Protein AF-F0ZXX5-F1 (afdb_monomer)

Sequence (1077 aa):
MNHLYKKIFGFDILNRCGINGIDSSNSADVFKAFIKYLDENYPIGGMEDIPKTSLFPEMSKQGIYTSSMKPIENGKWMYELTPSRTSVRFGWAICSTLDNSLGTLLPKDYKVIDSSSKKFSIPRPDGMIFGCSINVDENSVVFYSNGHEIHRNDLHKKNADGHYSNKLINDGGKTTTDGGKIFYIPYIAIETSLAQPNFGGRPFSFKINDFKPIISENLQKSKRTSYLISVFFSVIQSKLVLESTYNEILLWLTPIIFSNLTLYTIQSLLMKTLYRNIGLVDDFIEALKSNLVPVLFIQIMKQIFSILTLDCRPIPNHSTKPLKIFLKLLQNEITLQFFISEENNILILNYVFARETVVATEDNVYSRENRKPIEFDRNRERYEIQKKIFNYCLKSNLSDLVKIWLAKIIKVDLSHEIEKAKGNSVERFTFPFLFNLFNLLSEYLEPSLIDSRQVDRLPLELLYREKFDQPNRQRLGGVLSHLLKNKEAIESFEIESIKHKEDVDNILDPDFIVLFEHLINIFDLSICRQISKLDSLPLQLIETFLTYLEPDVYQGLCTIERLKIRSIKKELNEELISTDYVWLVFSFMVRYINRIILNPNYEYIYFIYDYYLNNCITIFNYFAENNLSLLLSASNLKTTATFLTILFKLNNHVVDRTTSNLISTTIIELLYIKNILVMMHNLPSFPTMIKNLLLKLDEPDIVIFTLLFDSSLPPFLNEIEKIFQENGIFLLKLLKCLYSQIPQSKKNSIASSQINLLSYLSKNMSHLILEDETFLFITGQFYLYIFEKINMGNDIEKEFYTNIFYQLLPSIYFFSIYKPQNSNLSFSKSIDYNNKIDNLIKLLENIDENNQNFIINLQLQQKQKQQQQQQQQQQQQQQQQQQQRHGQSNPDQNQDQQRYPHQDSDDPGSFSFDYSDVFGLNIRLDKSYKNINYRNIIIRIDHEKKQKLIEFFKALPNENSDQNNDNLCSICYAYEKDTEFLPCKHRSCHHCITLHLLSNATCFFCRVKIDQFNLIVNNNDNNDEDENNEDKEEGDNNNNNNNNNDEDENNEENSYQKTIHQQLSKQLNINKNNPIN

Foldseek 3Di:
DQVLVCVLQVHRQCVVLVPDPDDPVDPVVSLVSVLVVCCVVPNQDPLDDQPPDFLFPPDPLVFAPAWQFQWAQAFKAKKKKFWQAFKKKKEKWKKWDPDPDRDRHHDPDIDGPGTPIDTDGPQASLRWMKMWMAHNVQLAIWIDTLQHTDDPVNDDDDDPPPDDDRPSVCPPPPPPPSNTRMTMDIGIRDNPTTMDMGQPLADDSDDDPRHDRSDDDPPVLLVVLLSLLSSVVSLLVCCVVCVVCSLVSLLSSVVSSLSSDTLHSCQVHVVVVCLVCVVSLQVVLVSNVSRDDPVSSLSSLSSLLSSLLSLLRADVPHDLSSLSSVLVLCVDPVSVVSCVVDLCSLSSLLRLLDHDQPADDPVCPVVVVVDDVVRVVRSVVSLVSSLSSLLSCCVDPNVVVVLVSLVVLLLLLVCCVVCVVVVHDRHHHDLRSLLSVLVSLLVSCVVLLVPLVNLVQQDLVVLPDPVPPRPPWAFLQGDVVVVVVPVVLVVVSVVVVVVVVVVPPDHPDPSSNSSLVSSLSSLCSNPLVLLVVLVPPPLVVLVVVLVPPDPVVSVVVNVVVVSVSVSSVCCCVVSVPVVVSLLSNLLSLLSNLLCQCPDPSNSSNRSHTLSSLSSNLSSVVVCVVPPVVVCPPPVNVVSNLSNLLSLLSCQVVGPDPVSNVSSLVSLLVQLVVVVSLVSLLPRPCNLVSLVSCLVDPDDSSLSSVLSNVVVVDPVVVVSVVVVCVVPVVSVVSSLLRLLVPLLVCPPPPSNLSSLVVLLVCLQPVLQSQFLDPSSLLSVLVSVLVLVVQLVPPDPVSVVSSLLSVLSNLSSLLSQLPDDHPPDPDHSLNSNPDADCLVVVLVSLVVVVVVLVVVVVVVVVVVVVVVVVVVVVVVVVVVVVVVVVVVPPPDDDDDDDDDDDDDDDDDDDDDDDDDPPPDDPDPDDDDPPPDDDDSSVSSVPCPPVSSVSSSVSSVPRDNDPPVPPQVQAFPPPSPDGQQKAFPPVRDTGDPVVVVVVCVPDQADPPPRHGGPDMDGHDDPPDDDDDDDDDDDDDDDDYYYDDDDDDDDDDPPPPVVVVVVVVVVVVVVVVVVPDDDDD

pLDDT: mean 76.91, std 18.27, range [26.05, 97.5]

InterPro domains:
  IPR001841 Zinc finger, RING-type [PS50089] (969-1007)
  IPR013083 Zinc finger, RING/FYVE/PHD-type [G3DSA:3.30.40.10] (960-1015)
  IPR043136 B30.2/SPRY domain superfamily [G3DSA:2.60.120.920] (58-232)
  IPR045129 E3 ubiquitin-protein ligase RNF123/RKP/RSPRY1 [PTHR13363] (40-1024)

Radius of gyration: 44.62 Å; Cα contacts (8 Å, |Δi|>4): 1064; chains: 1; bounding box: 97×108×177 Å

Structure (mmCIF, N/CA/C/O backbone):
data_AF-F0ZXX5-F1
#
_entry.id   AF-F0ZXX5-F1
#
loop_
_atom_site.group_PDB
_atom_site.id
_atom_site.type_symbol
_atom_site.label_atom_id
_atom_site.label_alt_id
_atom_site.label_comp_id
_atom_site.label_asym_id
_atom_site.label_entity_id
_atom_site.label_seq_id
_atom_site.pdbx_PDB_ins_code
_atom_site.Cartn_x
_atom_site.Cartn_y
_atom_site.Cartn_z
_atom_site.occupancy
_atom_site.B_iso_or_equiv
_atom_site.auth_seq_id
_atom_site.auth_comp_id
_atom_site.auth_asym_id
_atom_site.auth_atom_id
_atom_site.pdbx_PDB_model_num
ATOM 1 N N . MET A 1 1 ? -5.832 7.744 59.821 1.00 65.62 1 MET A N 1
ATOM 2 C CA . MET A 1 1 ? -6.908 6.958 59.177 1.00 65.62 1 MET A CA 1
ATOM 3 C C . MET A 1 1 ? -8.132 7.783 58.791 1.00 65.62 1 MET A C 1
ATOM 5 O O . MET A 1 1 ? -8.407 7.848 57.602 1.00 65.62 1 MET A O 1
ATOM 9 N N . ASN A 1 2 ? -8.823 8.490 59.699 1.00 68.56 2 ASN A N 1
ATOM 10 C CA . ASN A 1 2 ? -10.045 9.230 59.315 1.00 68.56 2 ASN A CA 1
ATOM 11 C C . ASN A 1 2 ? -9.833 10.271 58.185 1.00 68.56 2 ASN A C 1
ATOM 13 O O . ASN A 1 2 ? -10.634 10.361 57.264 1.00 68.56 2 ASN A O 1
ATOM 17 N N . HIS A 1 3 ? -8.705 10.996 58.165 1.00 75.62 3 HIS A N 1
ATOM 18 C CA . HIS A 1 3 ? -8.377 11.904 57.050 1.00 75.62 3 HIS A CA 1
ATOM 19 C C . HIS A 1 3 ? -8.167 11.167 55.710 1.00 75.62 3 HIS A C 1
ATOM 21 O O . HIS A 1 3 ? -8.554 11.670 54.657 1.00 75.62 3 HIS A O 1
ATOM 27 N N . LEU A 1 4 ? -7.570 9.969 55.737 1.00 75.38 4 LEU A N 1
ATOM 28 C CA . LEU A 1 4 ? -7.404 9.125 54.550 1.00 75.38 4 LEU A CA 1
ATOM 29 C C . LEU A 1 4 ? -8.771 8.661 54.039 1.00 75.38 4 LEU A C 1
ATOM 31 O O . LEU A 1 4 ? -9.053 8.793 52.855 1.00 75.38 4 LEU A O 1
ATOM 35 N N . TYR A 1 5 ? -9.651 8.218 54.935 1.00 75.94 5 TYR A N 1
ATOM 36 C CA . TYR A 1 5 ? -11.015 7.836 54.583 1.00 75.94 5 TYR A CA 1
ATOM 37 C C . TYR A 1 5 ? -11.843 9.006 54.062 1.00 75.94 5 TYR A C 1
ATOM 39 O O . TYR A 1 5 ? -12.484 8.889 53.023 1.00 75.94 5 TYR A O 1
ATOM 47 N N . LYS A 1 6 ? -11.738 10.181 54.681 1.00 80.38 6 LYS A N 1
ATOM 48 C CA . LYS A 1 6 ? -12.358 11.401 54.163 1.00 80.38 6 LYS A CA 1
ATOM 49 C C . LYS A 1 6 ? -11.865 11.743 52.754 1.00 80.38 6 LYS A C 1
ATOM 51 O O . LYS A 1 6 ? -12.658 12.189 51.929 1.00 80.38 6 LYS A O 1
ATOM 56 N N . LYS A 1 7 ? -10.583 11.495 52.462 1.00 81.00 7 LYS A N 1
ATOM 57 C CA . LYS A 1 7 ? -10.000 11.672 51.124 1.00 81.00 7 LYS A CA 1
ATOM 58 C C . LYS A 1 7 ? -10.500 10.622 50.122 1.00 81.00 7 LYS A C 1
ATOM 60 O O . LYS A 1 7 ? -10.813 10.997 49.001 1.00 81.00 7 LYS A O 1
ATOM 65 N N . ILE A 1 8 ? -10.600 9.349 50.516 1.00 77.50 8 ILE A N 1
ATOM 66 C CA . ILE A 1 8 ? -11.046 8.243 49.645 1.00 77.50 8 ILE A CA 1
ATOM 67 C C . ILE A 1 8 ? -12.543 8.341 49.329 1.00 77.50 8 ILE A C 1
ATOM 69 O O . ILE A 1 8 ? -12.952 8.164 48.185 1.00 77.50 8 ILE A O 1
ATOM 73 N N . PHE A 1 9 ? -13.367 8.623 50.337 1.00 77.25 9 PHE A N 1
ATOM 74 C CA . PHE A 1 9 ? -14.824 8.528 50.236 1.00 77.25 9 PHE A CA 1
ATOM 75 C C . PHE A 1 9 ? -15.514 9.882 50.032 1.00 77.25 9 PHE A C 1
ATOM 77 O O . PHE A 1 9 ? -16.710 9.925 49.736 1.00 77.25 9 PHE A O 1
ATOM 84 N N . GLY A 1 10 ? -14.769 10.987 50.156 1.00 77.94 10 GLY A N 1
ATOM 85 C CA . GLY A 1 10 ? -15.243 12.353 49.916 1.00 77.94 10 GLY A CA 1
ATOM 86 C C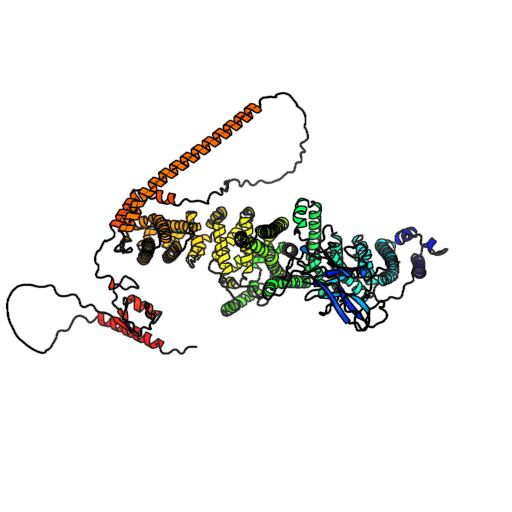 . GLY A 1 10 ? -16.079 12.954 51.051 1.00 77.94 10 GLY A C 1
ATOM 87 O O . GLY A 1 10 ? -16.589 14.064 50.911 1.00 77.94 10 GLY A O 1
ATOM 88 N N . PHE A 1 11 ? -16.243 12.250 52.172 1.00 77.75 11 PHE A N 1
ATOM 89 C CA . PHE A 1 11 ? -16.959 12.730 53.353 1.00 77.75 11 PHE A CA 1
ATOM 90 C C . PHE A 1 11 ? -16.482 12.030 54.628 1.00 77.75 11 PHE A C 1
ATOM 92 O O . PHE A 1 11 ? -15.795 11.014 54.581 1.00 77.75 11 PHE A O 1
ATOM 99 N N . ASP A 1 12 ? -16.839 12.599 55.777 1.00 79.62 12 ASP A N 1
ATOM 100 C CA . ASP A 1 12 ? -16.513 12.041 57.088 1.00 79.62 12 ASP A CA 1
ATOM 101 C C . ASP A 1 12 ? -17.433 10.849 57.400 1.00 79.62 12 ASP A C 1
ATOM 103 O O . ASP A 1 12 ? -18.607 11.021 57.740 1.00 79.62 12 ASP A O 1
ATOM 107 N N . ILE A 1 13 ? -16.911 9.636 57.195 1.00 73.19 13 ILE A N 1
ATOM 108 C CA . ILE A 1 13 ? -17.663 8.379 57.326 1.00 73.19 13 ILE A CA 1
ATOM 109 C C . ILE A 1 13 ? -18.163 8.173 58.747 1.00 73.19 13 ILE A C 1
ATOM 111 O O . ILE A 1 13 ? -19.317 7.785 58.919 1.00 73.19 13 ILE A O 1
ATOM 115 N N . LEU A 1 14 ? -17.319 8.450 59.746 1.00 74.31 14 LEU A N 1
ATOM 116 C CA . LEU A 1 14 ? -17.651 8.224 61.153 1.00 74.31 14 LEU A CA 1
ATOM 117 C C . LEU A 1 14 ? -18.880 9.049 61.550 1.00 74.31 14 LEU A C 1
ATOM 119 O O . LEU A 1 14 ? -19.822 8.520 62.137 1.00 74.31 14 LEU A O 1
ATOM 123 N N . ASN A 1 15 ? -18.913 10.310 61.111 1.00 78.38 15 ASN A N 1
ATOM 124 C CA . ASN A 1 15 ? -20.032 11.213 61.351 1.00 78.38 15 ASN A CA 1
ATOM 125 C C . ASN A 1 15 ? -21.299 10.830 60.564 1.00 78.38 15 ASN A C 1
ATOM 127 O O . ASN A 1 15 ? -22.395 10.882 61.115 1.00 78.38 15 ASN A O 1
ATOM 131 N N . ARG A 1 16 ? -21.189 10.433 59.286 1.00 74.62 16 ARG A N 1
ATOM 132 C CA . ARG A 1 16 ? -22.374 10.104 58.462 1.00 74.62 16 ARG A CA 1
ATOM 133 C C . ARG A 1 16 ? -23.012 8.759 58.776 1.00 74.62 16 ARG A C 1
ATOM 135 O O . ARG A 1 16 ? -24.220 8.627 58.624 1.00 74.62 16 ARG A O 1
ATOM 142 N N . CYS A 1 17 ? -22.220 7.777 59.184 1.00 70.88 17 CYS A N 1
ATOM 143 C CA . CYS A 1 17 ? -22.730 6.447 59.500 1.00 70.88 17 CYS A CA 1
ATOM 144 C C . CYS A 1 17 ? -23.259 6.357 60.946 1.00 70.88 17 CYS A C 1
ATOM 146 O O . CYS A 1 17 ? -23.672 5.283 61.370 1.00 70.88 17 CYS A O 1
ATOM 148 N N . GLY A 1 18 ? -23.233 7.461 61.711 1.00 70.38 18 GLY A N 1
ATOM 149 C CA . GLY A 1 18 ? -23.715 7.505 63.096 1.00 70.38 18 GLY A CA 1
ATOM 150 C C . GLY A 1 18 ? -22.901 6.628 64.050 1.00 70.38 18 GLY A C 1
ATOM 151 O O . GLY A 1 18 ? -23.427 6.133 65.045 1.00 70.38 18 GLY A O 1
ATOM 152 N N . ILE A 1 19 ? -21.627 6.393 63.731 1.00 68.25 19 ILE A N 1
ATOM 153 C CA . ILE A 1 19 ? -20.797 5.416 64.426 1.00 68.25 19 ILE A CA 1
ATOM 154 C C . ILE A 1 19 ? -20.123 6.089 65.623 1.00 68.25 19 ILE A C 1
ATOM 156 O O . ILE A 1 19 ? -18.959 6.488 65.570 1.00 68.25 19 ILE A O 1
ATOM 160 N N . ASN A 1 20 ? -20.848 6.190 66.730 1.00 65.38 20 ASN A N 1
ATOM 161 C CA . ASN A 1 20 ? -20.254 6.542 68.014 1.00 65.38 20 ASN A CA 1
ATOM 162 C C . ASN A 1 20 ? -19.755 5.249 68.682 1.00 65.38 20 ASN A C 1
ATOM 164 O O . ASN A 1 20 ? -20.562 4.478 69.193 1.00 65.38 20 ASN A O 1
ATOM 168 N N . GLY A 1 21 ? -18.439 4.993 68.654 1.00 65.62 21 GLY A N 1
ATOM 169 C CA . GLY A 1 21 ? -17.813 3.915 69.442 1.00 65.62 21 GLY A CA 1
ATOM 170 C C . GLY A 1 21 ? -17.023 2.839 68.686 1.00 65.62 21 GLY A C 1
ATOM 171 O O . GLY A 1 21 ? -16.495 1.943 69.336 1.00 65.62 21 GLY A O 1
ATOM 172 N N . ILE A 1 22 ? -16.893 2.906 67.355 1.00 65.94 22 ILE A N 1
ATOM 173 C CA . ILE A 1 22 ? -15.920 2.057 66.641 1.00 65.94 22 ILE A CA 1
ATOM 174 C C . ILE A 1 22 ? -14.531 2.666 66.806 1.00 65.94 22 ILE A C 1
ATOM 176 O O . ILE A 1 22 ? -14.348 3.869 66.598 1.00 65.94 22 ILE A O 1
ATOM 180 N N . ASP A 1 23 ? -13.554 1.832 67.161 1.00 68.62 23 ASP A N 1
ATOM 181 C CA . ASP A 1 23 ? -12.162 2.251 67.198 1.00 68.62 23 ASP A CA 1
ATOM 182 C C . ASP A 1 23 ? -11.721 2.658 65.787 1.00 68.62 23 ASP A C 1
ATOM 184 O O . ASP A 1 23 ? -11.543 1.833 64.893 1.00 68.62 23 ASP A O 1
ATOM 188 N N . SER A 1 24 ? -11.551 3.965 65.584 1.00 66.19 24 SER A N 1
ATOM 189 C CA . SER A 1 24 ? -11.093 4.542 64.317 1.00 66.19 24 SER A CA 1
ATOM 190 C C . SER A 1 24 ? -9.694 4.063 63.891 1.00 66.19 24 SER A C 1
ATOM 192 O O . SER A 1 24 ? -9.272 4.350 62.764 1.00 66.19 24 SER A O 1
ATOM 194 N N . SER A 1 25 ? -8.979 3.358 64.779 1.00 67.56 25 SER A N 1
ATOM 195 C CA . SER A 1 25 ? -7.727 2.665 64.485 1.00 67.56 25 SER A CA 1
ATOM 196 C C . SER A 1 25 ? -7.940 1.355 63.707 1.00 67.56 25 SER A C 1
ATOM 198 O O . SER A 1 25 ? -7.079 0.998 62.901 1.00 67.56 25 SER A O 1
ATOM 200 N N . ASN A 1 26 ? -9.098 0.691 63.853 1.00 74.00 26 ASN A N 1
ATOM 201 C CA . ASN A 1 26 ? -9.420 -0.545 63.143 1.00 74.00 26 ASN A CA 1
ATOM 202 C C . ASN A 1 26 ? -10.071 -0.248 61.784 1.00 74.00 26 ASN A C 1
ATOM 204 O O . ASN A 1 26 ? -11.279 -0.025 61.657 1.00 74.00 26 ASN A O 1
ATOM 208 N N . SER A 1 27 ? -9.249 -0.255 60.737 1.00 67.62 27 SER A N 1
ATOM 209 C CA . SER A 1 27 ? -9.663 0.021 59.363 1.00 67.62 27 SER A CA 1
ATOM 210 C C . SER A 1 27 ? -10.790 -0.887 58.866 1.00 67.62 27 SER A C 1
ATOM 212 O O . SER A 1 27 ? -11.668 -0.400 58.150 1.00 67.62 27 SER A O 1
ATOM 214 N N . ALA A 1 28 ? -10.801 -2.158 59.275 1.00 68.81 28 ALA A N 1
ATOM 215 C CA . ALA A 1 28 ? -11.794 -3.138 58.850 1.00 68.81 28 ALA A CA 1
ATOM 216 C C . ALA A 1 28 ? -13.198 -2.819 59.388 1.00 68.81 28 ALA A C 1
ATOM 218 O O . ALA A 1 28 ? -14.182 -2.941 58.659 1.00 68.81 28 ALA A O 1
ATOM 219 N N . ASP A 1 29 ? -13.310 -2.355 60.635 1.00 73.69 29 ASP A N 1
ATOM 220 C CA . ASP A 1 29 ? -14.607 -2.050 61.252 1.00 73.69 29 ASP A CA 1
ATOM 221 C C . ASP A 1 29 ? -15.222 -0.767 60.681 1.00 73.69 29 ASP A C 1
ATOM 223 O O . ASP A 1 29 ? -16.419 -0.727 60.383 1.00 73.69 29 ASP A O 1
ATOM 227 N N . VAL A 1 30 ? -14.396 0.257 60.432 1.00 73.44 30 VAL A N 1
ATOM 228 C CA . VAL A 1 30 ? -14.829 1.480 59.730 1.00 73.44 30 VAL A CA 1
ATOM 229 C C . VAL A 1 30 ? -15.333 1.141 58.326 1.00 73.44 30 VAL A C 1
ATOM 231 O O . VAL A 1 30 ? -16.348 1.680 57.880 1.00 73.44 30 VAL A O 1
ATOM 234 N N . PHE A 1 31 ? -14.660 0.216 57.639 1.00 72.50 31 PHE A N 1
ATOM 235 C CA . PHE A 1 31 ? -15.066 -0.218 56.310 1.00 72.50 31 PHE A CA 1
ATOM 236 C C . PHE A 1 31 ? -16.354 -1.052 56.325 1.00 72.50 31 PHE A C 1
ATOM 238 O O . PHE A 1 31 ? -17.260 -0.766 55.548 1.00 72.50 31 PHE A O 1
ATOM 245 N N . LYS A 1 32 ? -16.506 -2.012 57.246 1.00 74.25 32 LYS A N 1
ATOM 246 C CA . LYS A 1 32 ? -17.759 -2.777 57.421 1.00 74.25 32 LYS A CA 1
ATOM 247 C C . LYS A 1 32 ? -18.957 -1.872 57.701 1.00 74.25 32 LYS A C 1
ATOM 249 O O . LYS A 1 32 ? -20.050 -2.111 57.194 1.00 74.25 32 LYS A O 1
ATOM 254 N N . ALA A 1 33 ? -18.765 -0.819 58.488 1.00 76.50 33 ALA A N 1
ATOM 255 C CA . ALA A 1 33 ? -19.830 0.132 58.764 1.00 76.50 33 ALA A CA 1
ATOM 256 C C . ALA A 1 33 ? -20.160 1.012 57.543 1.00 76.50 33 ALA A C 1
ATOM 258 O O . ALA A 1 33 ? -21.328 1.300 57.290 1.00 76.50 33 ALA A O 1
ATOM 259 N N . PHE A 1 34 ? -19.158 1.366 56.733 1.00 75.88 34 PHE A N 1
ATOM 260 C CA . PHE A 1 34 ? -19.371 2.022 55.442 1.00 75.88 34 PHE A CA 1
ATOM 261 C C . PHE A 1 34 ? -20.104 1.121 54.433 1.00 75.88 34 PHE A C 1
ATOM 263 O O . PHE A 1 34 ? -21.006 1.589 53.744 1.00 75.88 34 PHE A O 1
ATOM 270 N N . ILE A 1 35 ? -19.765 -0.169 54.377 1.00 70.88 35 ILE A N 1
ATOM 271 C CA . ILE A 1 35 ? -20.471 -1.189 53.587 1.00 70.88 35 ILE A CA 1
ATOM 272 C C . ILE A 1 35 ? -21.938 -1.227 53.961 1.00 70.88 35 ILE A C 1
ATOM 274 O O . ILE A 1 35 ? -22.795 -1.089 53.095 1.00 70.88 35 ILE A O 1
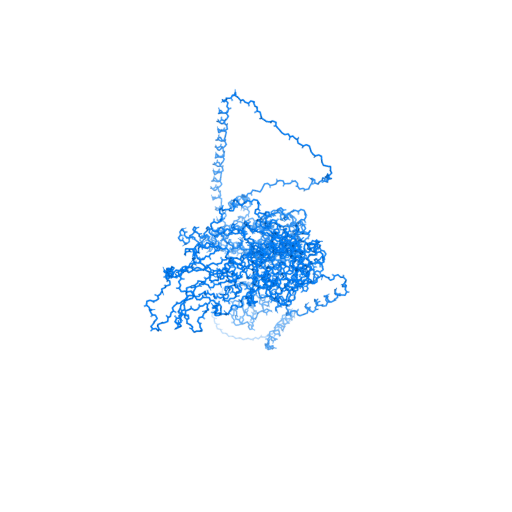ATOM 278 N N . LYS A 1 36 ? -22.219 -1.329 55.260 1.00 77.06 36 LYS A N 1
ATOM 279 C CA . LYS A 1 36 ? -23.582 -1.328 55.776 1.00 77.06 36 LYS A CA 1
ATOM 280 C C . LYS A 1 36 ? -24.326 -0.049 55.384 1.00 77.06 36 LYS A C 1
ATOM 282 O O . LYS A 1 36 ? -25.446 -0.123 54.898 1.00 77.06 36 LYS A O 1
ATOM 287 N N . TYR A 1 37 ? -23.677 1.111 55.506 1.00 78.38 37 TYR A N 1
ATOM 288 C CA . TYR A 1 37 ? -24.236 2.385 55.052 1.00 78.38 37 TYR A CA 1
ATOM 289 C C . TYR A 1 37 ? -24.542 2.381 53.548 1.00 78.38 37 TYR A C 1
ATOM 291 O O . TYR A 1 37 ? -25.596 2.870 53.137 1.00 78.38 37 TYR A O 1
ATOM 299 N N . LEU A 1 38 ? -23.644 1.844 52.717 1.00 71.06 38 LEU A N 1
ATOM 300 C CA . LEU A 1 38 ? -23.875 1.741 51.281 1.00 71.06 38 LEU A CA 1
ATOM 301 C C . LEU A 1 38 ? -25.006 0.769 50.951 1.00 71.06 38 LEU A C 1
ATOM 303 O O . LEU A 1 38 ? -25.827 1.115 50.114 1.00 71.06 38 LEU A O 1
ATOM 307 N N . ASP A 1 39 ? -25.100 -0.381 51.613 1.00 69.88 39 ASP A N 1
ATOM 308 C CA . ASP A 1 39 ? -26.197 -1.331 51.408 1.00 69.88 39 ASP A CA 1
ATOM 309 C C . ASP A 1 39 ? -27.550 -0.752 51.850 1.00 69.88 39 ASP A C 1
ATOM 311 O O . ASP A 1 39 ? -28.556 -0.948 51.172 1.00 69.88 39 ASP A O 1
ATOM 315 N N . GLU A 1 40 ? -27.589 0.019 52.939 1.00 76.56 40 GLU A N 1
ATOM 316 C CA . GLU A 1 40 ? -28.816 0.650 53.445 1.00 76.56 40 GLU A CA 1
ATOM 317 C C . GLU A 1 40 ? -29.286 1.819 52.568 1.00 76.56 40 GLU A C 1
ATOM 319 O O . GLU A 1 40 ? -30.473 1.948 52.273 1.00 76.56 40 GLU A O 1
ATOM 324 N N . ASN A 1 41 ? -28.362 2.681 52.137 1.00 70.06 41 ASN A N 1
ATOM 325 C CA . ASN A 1 41 ? -28.699 3.883 51.365 1.00 70.06 41 ASN A CA 1
ATOM 326 C C . ASN A 1 41 ? -28.719 3.628 49.853 1.00 70.06 41 ASN A C 1
ATOM 328 O O . ASN A 1 41 ? -29.301 4.400 49.089 1.00 70.06 41 ASN A O 1
ATOM 332 N N . TYR A 1 42 ? -28.070 2.553 49.414 1.00 63.09 42 TYR A N 1
ATOM 333 C CA . TYR A 1 42 ? -27.928 2.157 48.021 1.00 63.09 42 TYR A CA 1
ATOM 334 C C . TYR A 1 42 ? -28.017 0.624 47.910 1.00 63.09 42 TYR A C 1
ATOM 336 O O . TYR A 1 42 ? -27.032 -0.014 47.527 1.00 63.09 42 TYR A O 1
ATOM 344 N N . PRO A 1 43 ? -29.183 0.009 48.178 1.00 61.78 43 PRO A N 1
ATOM 345 C CA . PRO A 1 43 ? -29.327 -1.443 48.150 1.00 61.78 43 PRO A CA 1
ATOM 346 C C . PRO A 1 43 ? -28.811 -2.028 46.835 1.00 61.78 43 PRO A C 1
ATOM 348 O O . PRO A 1 43 ? -29.010 -1.464 45.747 1.00 61.78 43 PRO A O 1
ATOM 351 N N . ILE A 1 44 ? -28.064 -3.127 46.938 1.00 57.44 44 ILE A N 1
ATOM 352 C CA . ILE A 1 44 ? -27.626 -3.915 45.789 1.00 57.44 44 ILE A CA 1
ATOM 353 C C . ILE A 1 44 ? -28.897 -4.555 45.225 1.00 57.44 44 ILE A C 1
ATOM 355 O O . ILE A 1 44 ? -29.395 -5.541 45.762 1.00 57.44 44 ILE A O 1
ATOM 359 N N . GLY A 1 45 ? -29.468 -3.964 44.171 1.00 56.34 45 GLY A N 1
ATOM 360 C CA . GLY A 1 45 ? -30.462 -4.672 43.368 1.00 56.34 45 GLY A CA 1
ATOM 361 C C . GLY A 1 45 ? -29.841 -5.990 42.910 1.00 56.34 45 GLY A C 1
ATOM 362 O O . GLY A 1 45 ? -28.641 -6.010 42.615 1.00 56.34 45 GLY A O 1
ATOM 363 N N . GLY A 1 46 ? -30.619 -7.079 42.903 1.00 51.38 46 GLY A N 1
ATOM 364 C CA . GLY A 1 46 ? -30.142 -8.372 42.404 1.00 51.38 46 GLY A CA 1
ATOM 365 C C . GLY A 1 46 ? -29.399 -8.175 41.083 1.00 51.38 46 GLY A C 1
ATOM 366 O O . GLY A 1 46 ? -29.761 -7.276 40.323 1.00 51.38 46 GLY A O 1
ATOM 367 N N . MET A 1 47 ? -28.323 -8.937 40.851 1.00 44.72 47 MET A N 1
ATOM 368 C CA . MET A 1 47 ? -27.579 -8.906 39.587 1.00 44.72 47 MET A CA 1
ATOM 369 C C . MET A 1 47 ? -28.526 -9.296 38.441 1.00 44.72 47 MET A C 1
ATOM 371 O O . MET A 1 47 ? -28.557 -10.444 38.016 1.00 44.72 47 MET A O 1
ATOM 375 N N . GLU A 1 48 ? -29.341 -8.359 37.969 1.00 46.25 48 GLU A N 1
ATOM 376 C CA . GLU A 1 48 ? -30.058 -8.493 36.716 1.00 46.25 48 GLU A CA 1
ATOM 377 C C . GLU A 1 48 ? -29.001 -8.477 35.618 1.00 46.25 48 GLU A C 1
ATOM 379 O O . GLU A 1 48 ? -28.112 -7.618 35.617 1.00 46.25 48 GLU A O 1
ATOM 384 N N . ASP A 1 49 ? -29.076 -9.496 34.761 1.00 45.91 49 ASP A N 1
ATOM 385 C CA . ASP A 1 49 ? -28.093 -9.853 33.746 1.00 45.91 49 ASP A CA 1
ATOM 386 C C . ASP A 1 49 ? -27.402 -8.625 33.149 1.00 45.91 49 ASP A C 1
ATOM 388 O O . ASP A 1 49 ? -28.027 -7.782 32.498 1.00 45.91 49 ASP A O 1
ATOM 392 N N . ILE A 1 50 ? -26.079 -8.546 33.333 1.00 48.97 50 ILE A N 1
ATOM 393 C CA . ILE A 1 50 ? -25.239 -7.659 32.528 1.00 48.97 50 ILE A CA 1
ATOM 394 C C . ILE A 1 50 ? -25.626 -7.941 31.076 1.00 48.97 50 ILE A C 1
ATOM 396 O O . ILE A 1 50 ? -25.537 -9.101 30.655 1.00 48.97 50 ILE A O 1
ATOM 400 N N . PRO A 1 51 ? -26.097 -6.938 30.312 1.00 48.06 51 PRO A N 1
ATOM 401 C CA . PRO A 1 51 ? -26.585 -7.192 28.972 1.00 48.06 51 PRO A CA 1
ATOM 402 C C . PRO A 1 51 ? -25.481 -7.896 28.183 1.00 48.06 51 PRO A C 1
ATOM 404 O O . PRO A 1 51 ? -24.372 -7.375 28.045 1.00 48.06 51 PRO A O 1
ATOM 407 N N . LYS A 1 52 ? -25.785 -9.110 27.704 1.00 49.56 52 LYS A N 1
ATOM 408 C CA . LYS A 1 52 ? -24.917 -9.937 26.855 1.00 49.56 52 LYS A CA 1
ATOM 409 C C . LYS A 1 52 ? -24.789 -9.289 25.474 1.00 49.56 52 LYS A C 1
ATOM 411 O O . LYS A 1 52 ? -25.249 -9.825 24.475 1.00 49.56 52 LYS A O 1
ATOM 416 N N . THR A 1 53 ? -24.229 -8.093 25.399 1.00 49.84 53 THR A N 1
ATOM 417 C CA . THR A 1 53 ? -23.929 -7.432 24.132 1.00 49.84 53 THR A CA 1
ATOM 418 C C . THR A 1 53 ? -22.538 -7.861 23.704 1.00 49.84 53 THR A C 1
ATOM 420 O O . THR A 1 53 ? -21.553 -7.503 24.351 1.00 49.84 53 THR A O 1
ATOM 423 N N . SER A 1 54 ? -22.438 -8.656 22.641 1.00 47.56 54 SER A N 1
ATOM 424 C CA . SER A 1 54 ? -21.144 -8.959 22.033 1.00 47.56 54 SER A CA 1
ATOM 425 C C . SER A 1 54 ? -20.524 -7.693 21.424 1.00 47.56 54 SER A C 1
ATOM 427 O O . SER A 1 54 ? -21.226 -6.764 21.024 1.00 47.56 54 SER A O 1
ATOM 429 N N . LEU A 1 55 ? -19.187 -7.668 21.369 1.00 42.59 55 LEU A N 1
ATOM 430 C CA . LEU A 1 55 ? -18.349 -6.608 20.780 1.00 42.59 55 LEU A CA 1
ATOM 431 C C . LEU A 1 55 ? -18.836 -6.175 19.387 1.00 42.59 55 LEU A C 1
ATOM 433 O O . LEU A 1 55 ? -18.879 -4.985 19.072 1.00 42.59 55 LEU A O 1
ATOM 437 N N . PHE A 1 56 ? -19.239 -7.175 18.606 1.00 48.78 56 PHE A N 1
ATOM 438 C CA . PHE A 1 56 ? -19.966 -7.077 17.355 1.00 48.78 56 PHE A CA 1
ATOM 439 C C . PHE A 1 56 ? -21.123 -8.074 17.474 1.00 48.78 56 PHE A C 1
ATOM 441 O O . PHE A 1 56 ? -20.862 -9.281 17.515 1.00 48.78 56 PHE A O 1
ATOM 448 N N . PRO A 1 57 ? -22.384 -7.643 17.630 1.00 50.81 57 PRO A N 1
ATOM 449 C CA . PRO A 1 57 ? -23.495 -8.566 17.444 1.00 50.81 57 PRO A CA 1
ATOM 450 C C . PRO A 1 57 ? -23.370 -9.150 16.040 1.00 50.81 57 PRO A C 1
ATOM 452 O O . PRO A 1 57 ? -23.305 -8.391 15.072 1.00 50.81 57 PRO A O 1
ATOM 455 N N . GLU A 1 58 ? -23.280 -10.481 15.932 1.00 41.91 58 GLU A N 1
ATOM 456 C CA . GLU A 1 58 ? -23.491 -11.160 14.657 1.00 41.91 58 GLU A CA 1
ATOM 457 C C . GLU A 1 58 ? -24.903 -10.790 14.216 1.00 41.91 58 GLU A C 1
ATOM 459 O O . GLU A 1 58 ? -25.904 -11.300 14.722 1.00 41.91 58 GLU A O 1
ATOM 464 N N . MET A 1 59 ? -24.990 -9.794 13.342 1.00 48.31 59 MET A N 1
ATOM 465 C CA . MET A 1 59 ? -26.256 -9.406 12.762 1.00 48.31 59 MET A CA 1
ATOM 466 C C . MET A 1 59 ? -26.654 -10.506 11.792 1.00 48.31 59 MET A C 1
ATOM 468 O O . MET A 1 59 ? -25.881 -10.881 10.909 1.00 48.31 59 MET A O 1
ATOM 472 N N . SER A 1 60 ? -27.861 -11.045 11.963 1.00 44.31 60 SER A N 1
ATOM 473 C CA . SER A 1 60 ? -28.405 -11.983 10.991 1.00 44.31 60 SER A CA 1
ATOM 474 C C . SER A 1 60 ? -28.418 -11.311 9.612 1.00 44.31 60 SER A C 1
ATOM 476 O O . SER A 1 60 ? -28.706 -10.116 9.488 1.00 44.31 60 SER A O 1
ATOM 478 N N . LYS A 1 61 ? -28.152 -12.085 8.550 1.00 48.22 61 LYS A N 1
ATOM 479 C CA . LYS A 1 61 ? -28.226 -11.618 7.148 1.00 48.22 61 LYS A CA 1
ATOM 480 C C . LYS A 1 61 ? -29.576 -10.965 6.784 1.00 48.22 61 LYS A C 1
ATOM 482 O O . LYS A 1 61 ? -29.688 -10.352 5.730 1.00 48.22 61 LYS A O 1
ATOM 487 N N . GLN A 1 62 ? -30.597 -11.103 7.635 1.00 46.59 62 GLN A N 1
ATOM 488 C CA . GLN A 1 62 ? -31.952 -10.586 7.439 1.00 46.59 62 GLN A CA 1
ATOM 489 C C . GLN A 1 62 ? -32.172 -9.152 7.960 1.00 46.59 62 GLN A C 1
ATOM 491 O O . GLN A 1 62 ? -33.238 -8.596 7.727 1.00 46.59 62 GLN A O 1
ATOM 496 N N . GLY A 1 63 ? -31.183 -8.514 8.598 1.00 53.66 63 GLY A N 1
ATOM 497 C CA . GLY A 1 63 ? -31.168 -7.055 8.782 1.00 53.66 63 GLY A CA 1
ATOM 498 C C . GLY A 1 63 ? -32.154 -6.457 9.800 1.00 53.66 63 GLY A C 1
ATOM 499 O O . GLY A 1 63 ? -32.418 -5.252 9.766 1.00 53.66 63 GLY A O 1
ATOM 500 N N . ILE A 1 64 ? -32.696 -7.271 10.713 1.00 55.06 64 ILE A N 1
ATOM 501 C CA . ILE A 1 64 ? -33.594 -6.809 11.781 1.00 55.06 64 ILE A CA 1
ATOM 502 C C . ILE A 1 64 ? -33.010 -7.210 13.139 1.00 55.06 64 ILE A C 1
ATOM 504 O O . ILE A 1 64 ? -32.685 -8.374 13.373 1.00 55.06 64 ILE A O 1
ATOM 508 N N . TYR A 1 65 ? -32.873 -6.236 14.038 1.00 58.72 65 TYR A N 1
ATOM 509 C CA . TYR A 1 65 ? -32.455 -6.445 15.424 1.00 58.72 65 TYR A CA 1
ATOM 510 C C . TYR A 1 65 ? -33.719 -6.674 16.275 1.00 58.72 65 TYR A C 1
ATOM 512 O O . TYR A 1 65 ? -34.487 -5.739 16.476 1.00 58.72 65 TYR A O 1
ATOM 520 N N . THR A 1 66 ? -34.006 -7.910 16.707 1.00 52.25 66 THR A N 1
ATOM 521 C CA . THR A 1 66 ? -35.403 -8.308 17.012 1.00 52.25 66 THR A CA 1
ATOM 522 C C . THR A 1 66 ? -35.759 -8.679 18.451 1.00 52.25 66 THR A C 1
ATOM 524 O O . THR A 1 66 ? -36.949 -8.785 18.720 1.00 52.25 66 THR A O 1
ATOM 527 N N . SER A 1 67 ? -34.839 -8.887 19.399 1.00 50.22 67 SER A N 1
ATOM 528 C CA . SER A 1 67 ? -35.246 -9.511 20.680 1.00 50.22 67 SER A CA 1
ATOM 529 C C . SER A 1 67 ? -35.355 -8.589 21.902 1.00 50.22 67 SER A C 1
ATOM 531 O O . SER A 1 67 ? -35.978 -8.987 22.881 1.00 50.22 67 SER A O 1
ATOM 533 N N . SER A 1 68 ? -34.808 -7.365 21.883 1.00 59.09 68 SER A N 1
ATOM 534 C CA . SER A 1 68 ? -34.731 -6.514 23.093 1.00 59.09 68 SER A CA 1
ATOM 535 C C . SER A 1 68 ? -35.043 -5.027 22.891 1.00 59.09 68 SER A C 1
ATOM 537 O O . SER A 1 68 ? -34.767 -4.208 23.769 1.00 59.09 68 SER A O 1
ATOM 539 N N . MET A 1 69 ? -35.598 -4.647 21.741 1.00 73.31 69 MET A N 1
ATOM 540 C CA . MET A 1 69 ? -35.866 -3.241 21.434 1.00 73.31 69 MET A CA 1
ATOM 541 C C . MET A 1 69 ? -37.242 -2.780 21.904 1.00 73.31 69 MET A C 1
ATOM 543 O O . MET A 1 69 ? -38.208 -3.537 21.888 1.00 73.31 69 MET A O 1
ATOM 547 N N . LYS A 1 70 ? -37.326 -1.500 22.276 1.00 82.50 70 LYS A N 1
ATOM 548 C CA . LYS A 1 70 ? -38.596 -0.832 22.543 1.00 82.50 70 LYS A CA 1
ATOM 549 C C . LYS A 1 70 ? -39.226 -0.394 21.209 1.00 82.50 70 LYS A C 1
ATOM 551 O O . LYS A 1 70 ? -38.560 0.333 20.469 1.00 82.50 70 LYS A O 1
ATOM 556 N N . PRO A 1 71 ? -40.474 -0.787 20.901 1.00 88.62 71 PRO A N 1
ATOM 557 C CA . PRO A 1 71 ? -41.193 -0.262 19.744 1.00 88.62 71 PRO A CA 1
ATOM 558 C C . PRO A 1 71 ? -41.481 1.237 19.911 1.00 88.62 71 PRO A C 1
ATOM 560 O O . PRO A 1 71 ? -41.793 1.705 21.009 1.00 88.62 71 PRO A O 1
ATOM 563 N N . ILE A 1 72 ? -41.368 1.996 18.822 1.00 91.88 72 ILE A N 1
ATOM 564 C CA . ILE A 1 72 ? -41.539 3.452 18.836 1.00 91.88 72 ILE A CA 1
ATOM 565 C C . ILE A 1 72 ? -42.868 3.827 18.178 1.00 91.88 72 ILE A C 1
ATOM 567 O O . ILE A 1 72 ? -43.070 3.527 17.007 1.00 91.88 72 ILE A O 1
ATOM 571 N N . GLU A 1 73 ? -43.757 4.494 18.920 1.00 91.62 73 GLU A N 1
ATOM 572 C CA . GLU A 1 73 ? -45.077 4.932 18.423 1.00 91.62 73 GLU A CA 1
ATOM 573 C C . GLU A 1 73 ? -45.164 6.435 18.118 1.00 91.62 73 GLU A C 1
ATOM 575 O O . GLU A 1 73 ? -45.961 6.832 17.280 1.00 91.62 73 GLU A O 1
ATOM 580 N N . ASN A 1 74 ? -44.406 7.281 18.823 1.00 93.06 74 ASN A N 1
ATOM 581 C CA . ASN A 1 74 ? -44.511 8.743 18.742 1.00 93.06 74 ASN A CA 1
ATOM 582 C C . ASN A 1 74 ? -43.206 9.437 19.157 1.00 93.06 74 ASN A C 1
ATOM 584 O O . ASN A 1 74 ? -42.346 8.820 19.792 1.00 93.06 74 ASN A O 1
ATOM 588 N N . GLY A 1 75 ? -43.065 10.724 18.834 1.00 95.44 75 GLY A N 1
ATOM 589 C CA . GLY A 1 75 ? -41.929 11.555 19.236 1.00 95.44 75 GLY A CA 1
ATOM 590 C C . GLY A 1 75 ? -40.676 11.449 18.357 1.00 95.44 75 GLY A C 1
ATOM 591 O O . GLY A 1 75 ? -40.661 10.840 17.286 1.00 95.44 75 GLY A O 1
ATOM 592 N N . LYS A 1 76 ? -39.591 12.064 18.847 1.00 96.50 76 LYS A N 1
ATOM 593 C CA . LYS A 1 76 ? -38.294 12.194 18.165 1.00 96.50 76 LYS A CA 1
ATOM 594 C C . LYS A 1 76 ? -37.253 11.228 18.732 1.00 96.50 76 LYS A C 1
ATOM 596 O O . LYS A 1 76 ? -36.882 11.329 19.905 1.00 96.50 76 LYS A O 1
ATOM 601 N N . TRP A 1 77 ? -36.734 10.333 17.895 1.00 95.69 77 TRP A N 1
ATOM 602 C CA . TRP A 1 77 ? -35.794 9.282 18.296 1.00 95.69 77 TRP A CA 1
ATOM 603 C C . TRP A 1 77 ? -34.595 9.183 17.370 1.00 95.69 77 TRP A C 1
ATOM 605 O O . TRP A 1 77 ? -34.697 9.482 16.187 1.00 95.69 77 TRP A O 1
ATOM 615 N N . MET A 1 78 ? -33.454 8.740 17.889 1.00 95.25 78 MET A N 1
ATOM 616 C CA . MET A 1 78 ? -32.271 8.493 17.071 1.00 95.25 78 MET A CA 1
ATOM 617 C C . MET A 1 78 ? -31.460 7.295 17.555 1.00 95.25 78 MET A C 1
ATOM 619 O O . MET A 1 78 ? -31.513 6.906 18.725 1.00 95.25 78 MET A O 1
ATOM 623 N N . TYR A 1 79 ? -30.664 6.748 16.645 1.00 93.94 79 TYR A N 1
ATOM 624 C CA . TYR A 1 79 ? -29.580 5.826 16.957 1.00 93.94 79 TYR A CA 1
ATOM 625 C C . TYR A 1 79 ? -28.348 6.147 16.110 1.00 93.94 79 TYR A C 1
ATOM 627 O O . TYR A 1 79 ? -28.452 6.767 15.050 1.00 93.94 79 TYR A O 1
ATOM 635 N N . GLU A 1 80 ? -27.179 5.722 16.584 1.00 92.62 80 GLU A N 1
ATOM 636 C CA . GLU A 1 80 ? -25.928 5.808 15.835 1.00 92.62 80 GLU A CA 1
ATOM 637 C C . GLU A 1 80 ? -25.491 4.426 15.344 1.00 92.62 80 GLU A C 1
ATOM 639 O O . GLU A 1 80 ? -25.862 3.387 15.895 1.00 92.62 80 GLU A O 1
ATOM 644 N N . LEU A 1 81 ? -24.660 4.415 14.315 1.00 88.94 81 LEU A N 1
ATOM 645 C CA . LEU A 1 81 ? -24.086 3.230 13.718 1.00 88.94 81 LEU A CA 1
ATOM 646 C C . LEU A 1 81 ? -22.629 3.505 13.365 1.00 88.94 81 LEU A C 1
ATOM 648 O O . LEU A 1 81 ? -22.337 4.409 12.583 1.00 88.94 81 LEU A O 1
ATOM 652 N N . THR A 1 82 ? -21.725 2.694 13.910 1.00 84.62 82 THR A N 1
ATOM 653 C CA . THR A 1 82 ? -20.316 2.700 13.505 1.00 84.62 82 THR A CA 1
ATOM 654 C C . THR A 1 82 ? -20.041 1.466 12.647 1.00 84.62 82 THR A C 1
ATOM 656 O O . THR A 1 82 ? -19.847 0.375 13.189 1.00 84.62 82 THR A O 1
ATOM 659 N N . PRO A 1 83 ? -20.067 1.580 11.315 1.00 78.88 83 PRO A N 1
ATOM 660 C CA . PRO A 1 83 ? -19.733 0.481 10.422 1.00 78.88 83 PRO A CA 1
ATOM 661 C C . PRO A 1 83 ? -18.234 0.167 10.480 1.00 78.88 83 PRO A C 1
ATOM 663 O O . PRO A 1 83 ? -17.398 1.052 10.667 1.00 78.88 83 PRO A O 1
ATOM 666 N N . SER A 1 84 ? -17.888 -1.108 10.314 1.00 69.25 84 SER A N 1
ATOM 667 C CA . SER A 1 84 ? -16.494 -1.543 10.206 1.00 69.25 84 SER A CA 1
ATOM 668 C C . SER A 1 84 ? -15.946 -1.346 8.801 1.00 69.25 84 SER A C 1
ATOM 670 O O . SER A 1 84 ? -14.842 -0.825 8.675 1.00 69.25 84 SER A O 1
ATOM 672 N N . ARG A 1 85 ? -16.696 -1.770 7.771 1.00 63.84 85 ARG A N 1
ATOM 673 C CA . ARG A 1 85 ? -16.381 -1.707 6.328 1.00 63.84 85 ARG A CA 1
ATOM 674 C C . ARG A 1 85 ? -17.680 -1.769 5.504 1.00 63.84 85 ARG A C 1
ATOM 676 O O . ARG A 1 85 ? -18.730 -2.059 6.063 1.00 63.84 85 ARG A O 1
ATOM 683 N N . THR A 1 86 ? -17.590 -1.587 4.196 1.00 66.19 86 THR A N 1
ATOM 684 C CA . THR A 1 86 ? -18.600 -1.840 3.148 1.00 66.19 86 THR A CA 1
ATOM 685 C C . THR A 1 86 ? -19.851 -0.973 3.168 1.00 66.19 86 THR A C 1
ATOM 687 O O . THR A 1 86 ? -20.141 -0.246 4.114 1.00 66.19 86 THR A O 1
ATOM 690 N N . SER A 1 87 ? -20.665 -1.127 2.118 1.00 72.50 87 SER A N 1
ATOM 691 C CA . SER A 1 87 ? -21.978 -0.514 2.063 1.00 72.50 87 SER A CA 1
ATOM 692 C C . SER A 1 87 ? -22.885 -1.037 3.171 1.00 72.50 87 SER A C 1
ATOM 694 O O . SER A 1 87 ? -23.093 -2.248 3.287 1.00 72.50 87 SER A O 1
ATOM 696 N N . VAL A 1 88 ? -23.464 -0.127 3.944 1.00 80.31 88 VAL A N 1
ATOM 697 C CA . VAL A 1 88 ? -24.443 -0.451 4.979 1.00 80.31 88 VAL A CA 1
ATOM 698 C C . VAL A 1 88 ? -25.766 0.184 4.605 1.00 80.31 88 VAL A C 1
ATOM 700 O O . VAL A 1 88 ? -25.826 1.355 4.224 1.00 80.31 88 VAL A O 1
ATOM 703 N N . ARG A 1 89 ? -26.845 -0.592 4.698 1.00 86.19 89 ARG A N 1
ATOM 704 C CA . ARG A 1 89 ? -28.196 -0.063 4.557 1.00 86.19 89 ARG A CA 1
ATOM 705 C C . ARG A 1 89 ? -28.788 0.091 5.943 1.00 86.19 89 ARG A C 1
ATOM 707 O O . ARG A 1 89 ? -29.032 -0.905 6.608 1.00 86.19 89 ARG A O 1
ATOM 714 N N . PHE A 1 90 ? -29.036 1.321 6.371 1.00 89.25 90 PHE A N 1
ATOM 715 C CA . PHE A 1 90 ? -29.668 1.568 7.663 1.00 89.25 90 PHE A CA 1
ATOM 716 C C . PHE A 1 90 ? -30.797 2.591 7.552 1.00 89.25 90 PHE A C 1
ATOM 718 O O . PHE A 1 90 ? -30.909 3.305 6.552 1.00 89.25 90 PHE A O 1
ATOM 725 N N . GLY A 1 91 ? -31.686 2.592 8.537 1.00 91.62 91 GLY A N 1
ATOM 726 C CA . GLY A 1 91 ? -32.882 3.422 8.570 1.00 91.62 91 GLY A CA 1
ATOM 727 C C . GLY A 1 91 ? -33.892 2.975 9.621 1.00 91.62 91 GLY A C 1
ATOM 728 O O . GLY A 1 91 ? -33.519 2.472 10.681 1.00 91.62 91 GLY A O 1
ATOM 729 N N . TRP A 1 92 ? -35.173 3.120 9.307 1.00 91.12 92 TRP A N 1
ATOM 730 C CA . TRP A 1 92 ? -36.284 2.705 10.162 1.00 91.12 92 TRP A CA 1
ATOM 731 C C . TRP A 1 92 ? -37.225 1.775 9.398 1.00 91.12 92 TRP A C 1
ATOM 733 O O . TRP A 1 92 ? -37.565 2.040 8.247 1.00 91.12 92 TRP A O 1
ATOM 743 N N . ALA A 1 93 ? -37.634 0.679 10.027 1.00 89.50 93 ALA A N 1
ATOM 744 C CA . ALA A 1 93 ? -38.670 -0.217 9.530 1.00 89.50 93 ALA A CA 1
ATOM 745 C C . ALA A 1 93 ? -40.012 0.131 10.177 1.00 89.50 93 ALA A C 1
ATOM 747 O O . ALA A 1 93 ? -40.078 0.405 11.376 1.00 89.50 93 ALA A O 1
ATOM 748 N N . ILE A 1 94 ? -41.064 0.093 9.367 1.00 90.44 94 ILE A N 1
ATOM 749 C CA . ILE A 1 94 ? -42.453 0.310 9.761 1.00 90.44 94 ILE A CA 1
ATOM 750 C C . ILE A 1 94 ? -43.071 -1.057 9.990 1.00 90.44 94 ILE A C 1
ATOM 752 O O . ILE A 1 94 ? -43.039 -1.911 9.104 1.00 90.44 94 ILE A O 1
ATOM 756 N N . CYS A 1 95 ? -43.627 -1.271 11.170 1.00 89.19 95 CYS A N 1
ATOM 757 C CA . CYS A 1 95 ? -44.191 -2.543 11.585 1.00 89.19 95 CYS A CA 1
ATOM 758 C C . CYS A 1 95 ? -45.654 -2.371 11.987 1.00 89.19 95 CYS A C 1
ATOM 760 O O . CYS A 1 95 ? -46.029 -1.319 12.498 1.00 89.19 95 CYS A O 1
ATOM 762 N N . SER A 1 96 ? -46.467 -3.412 11.806 1.00 89.12 96 SER A N 1
ATOM 763 C CA . SER A 1 96 ? -47.796 -3.507 12.417 1.00 89.12 96 SER A CA 1
ATOM 764 C C . SER A 1 96 ? -47.921 -4.744 13.283 1.00 89.12 96 SER A C 1
ATOM 766 O O . SER A 1 96 ? -47.444 -5.817 12.907 1.00 89.12 96 SER A O 1
ATOM 768 N N . THR A 1 97 ? -48.647 -4.615 14.384 1.00 89.38 97 THR A N 1
ATOM 769 C CA . THR A 1 97 ? -49.078 -5.734 15.227 1.00 89.38 97 THR A CA 1
ATOM 770 C C . THR A 1 97 ? -50.582 -5.664 15.477 1.00 89.38 97 THR A C 1
ATOM 772 O O . THR A 1 97 ? -51.172 -4.586 15.406 1.00 89.38 97 THR A O 1
ATOM 775 N N . LEU A 1 98 ? -51.203 -6.809 15.758 1.00 87.75 98 LEU A N 1
ATOM 776 C CA . LEU A 1 98 ? -52.582 -6.879 16.249 1.00 87.75 98 LEU A CA 1
ATOM 777 C C . LEU A 1 98 ? -52.658 -6.725 17.778 1.00 87.75 98 LEU A C 1
ATOM 779 O O . LEU A 1 98 ? -53.754 -6.629 18.325 1.00 87.75 98 LEU A O 1
ATOM 783 N N . ASP A 1 99 ? -51.515 -6.682 18.472 1.00 84.19 99 ASP A N 1
ATOM 784 C CA . ASP A 1 99 ? -51.473 -6.484 19.917 1.00 84.19 99 ASP A CA 1
ATOM 785 C C . ASP A 1 99 ? -52.017 -5.093 20.285 1.00 84.19 99 ASP A C 1
ATOM 787 O O . ASP A 1 99 ? -51.547 -4.060 19.804 1.00 84.19 99 ASP A O 1
ATOM 791 N N . ASN A 1 100 ? -52.993 -5.059 21.197 1.00 77.00 100 ASN A N 1
ATOM 792 C CA . ASN A 1 100 ? -53.675 -3.824 21.607 1.00 77.00 100 ASN A CA 1
ATOM 793 C C . ASN A 1 100 ? -52.753 -2.823 22.335 1.00 77.00 100 ASN A C 1
ATOM 795 O O . ASN A 1 100 ? -53.056 -1.630 22.406 1.00 77.00 100 ASN A O 1
ATOM 799 N N . SER A 1 101 ? -51.629 -3.286 22.888 1.00 78.12 101 SER A N 1
ATOM 800 C CA . SER A 1 101 ? -50.672 -2.453 23.619 1.00 78.12 101 SER A CA 1
ATOM 801 C C . SER A 1 101 ? -49.235 -2.816 23.271 1.00 78.12 101 SER A C 1
ATOM 803 O O . SER A 1 101 ? -48.819 -3.956 23.482 1.00 78.12 101 SER A O 1
ATOM 805 N N . LEU A 1 102 ? -48.452 -1.832 22.828 1.00 78.00 102 LEU A N 1
ATOM 806 C CA . LEU A 1 102 ? -47.010 -1.987 22.684 1.00 78.00 102 LEU A CA 1
ATOM 807 C C . LEU A 1 102 ? -46.363 -1.860 24.067 1.00 78.00 102 LEU A C 1
ATOM 809 O O . LEU A 1 102 ? -46.480 -0.837 24.745 1.00 78.00 102 LEU A O 1
ATOM 813 N N . GLY A 1 103 ? -45.740 -2.949 24.513 1.00 76.88 103 GLY A N 1
ATOM 814 C CA . GLY A 1 103 ? -45.029 -3.007 25.784 1.00 76.88 103 GLY A CA 1
ATOM 815 C C . GLY A 1 103 ? -43.643 -2.358 25.723 1.00 76.88 103 GLY A C 1
ATOM 816 O O . GLY A 1 103 ? -43.279 -1.643 24.791 1.00 76.88 103 GLY A O 1
ATOM 817 N N . THR A 1 104 ? -42.825 -2.643 26.736 1.00 76.00 104 THR A N 1
ATOM 818 C CA . THR A 1 104 ? -41.395 -2.279 26.753 1.00 76.00 104 THR A CA 1
ATOM 819 C C . THR A 1 104 ? -40.549 -3.129 25.803 1.00 76.00 104 THR A C 1
ATOM 821 O O . THR A 1 104 ? -39.419 -2.753 25.499 1.00 76.00 104 THR A O 1
ATOM 824 N N . LEU A 1 105 ? -41.100 -4.250 25.337 1.00 79.50 105 LEU A N 1
ATOM 825 C CA . LEU A 1 105 ? -40.494 -5.199 24.411 1.00 79.50 105 LEU A CA 1
ATOM 826 C C . LEU A 1 105 ? -41.306 -5.263 23.116 1.00 79.50 105 LEU A C 1
ATOM 828 O O . LEU A 1 105 ? -42.476 -4.872 23.083 1.00 79.50 105 LEU A O 1
ATOM 832 N N . LEU A 1 106 ? -40.677 -5.778 22.061 1.00 80.44 106 LEU A N 1
ATOM 833 C CA . LEU A 1 106 ? -41.343 -6.014 20.786 1.00 80.44 106 LEU A CA 1
ATOM 834 C C . LEU A 1 106 ? -42.526 -6.987 20.945 1.00 80.44 106 LEU A C 1
ATOM 836 O O . LEU A 1 106 ? -42.415 -7.954 21.706 1.00 80.44 106 LEU A O 1
ATOM 840 N N . PRO A 1 107 ? -43.637 -6.760 20.217 1.00 83.81 107 PRO A N 1
ATOM 841 C CA . PRO A 1 107 ? -44.726 -7.726 20.099 1.00 83.81 107 PRO A CA 1
ATOM 842 C C . PRO A 1 107 ? -44.208 -9.097 19.674 1.00 83.81 107 PRO A C 1
ATOM 844 O O . PRO A 1 107 ? -43.262 -9.183 18.886 1.00 83.81 107 PRO A O 1
ATOM 847 N N . LYS A 1 108 ? -44.841 -10.172 20.155 1.00 83.19 108 LYS A N 1
ATOM 848 C CA . LYS A 1 108 ? -44.487 -11.532 19.712 1.00 83.19 108 LYS A CA 1
ATOM 849 C C . LYS A 1 108 ? -44.806 -11.726 18.232 1.00 83.19 108 LYS A C 1
ATOM 851 O O . LYS A 1 108 ? -43.989 -12.285 17.508 1.00 83.19 108 LYS A O 1
ATOM 856 N N . ASP A 1 109 ? -45.944 -11.185 17.803 1.00 83.94 109 ASP A N 1
ATOM 857 C CA . ASP A 1 109 ? -46.435 -11.273 16.435 1.00 83.94 109 ASP A CA 1
ATOM 858 C C . ASP A 1 109 ? -46.538 -9.865 15.830 1.00 83.94 109 ASP A C 1
ATOM 860 O O . ASP A 1 109 ? -47.415 -9.062 16.163 1.00 83.94 109 ASP A O 1
ATOM 864 N N . TYR A 1 110 ? -45.614 -9.540 14.927 1.00 88.06 110 TYR A N 1
ATOM 865 C CA . TYR A 1 110 ? -45.664 -8.321 14.122 1.00 88.06 110 TYR A CA 1
ATOM 866 C C . TYR A 1 110 ? -45.193 -8.588 12.693 1.00 88.06 110 TYR A C 1
ATOM 868 O O . TYR A 1 110 ? -44.460 -9.538 12.418 1.00 88.06 110 TYR A O 1
ATOM 876 N N . LYS A 1 111 ? -45.606 -7.718 11.772 1.00 86.62 111 LYS A N 1
ATOM 877 C CA . LYS A 1 111 ? -45.224 -7.755 10.359 1.00 86.62 111 LYS A CA 1
ATOM 878 C C . LYS A 1 111 ? -44.529 -6.454 9.979 1.00 86.62 111 LYS A C 1
ATOM 880 O O . LYS A 1 111 ? -45.044 -5.381 10.280 1.00 86.62 111 LYS A O 1
ATOM 885 N N . VAL A 1 112 ? -43.396 -6.543 9.286 1.00 86.00 112 VAL A N 1
ATOM 886 C CA . VAL A 1 112 ? -42.760 -5.378 8.651 1.00 86.00 112 VAL A CA 1
ATOM 887 C C . VAL A 1 112 ? -43.568 -5.007 7.404 1.00 86.00 112 VAL A C 1
ATOM 889 O O . VAL A 1 112 ? -43.741 -5.834 6.510 1.00 86.00 112 VAL A O 1
ATOM 892 N N . ILE A 1 113 ? -44.099 -3.786 7.370 1.00 86.56 113 ILE A N 1
ATOM 893 C CA . ILE A 1 113 ? -44.949 -3.260 6.294 1.00 86.56 113 ILE A CA 1
ATOM 894 C C . ILE A 1 113 ? -44.098 -2.588 5.213 1.00 86.56 113 ILE A C 1
ATOM 896 O O . ILE A 1 113 ? -44.297 -2.840 4.027 1.00 86.56 113 ILE A O 1
ATOM 900 N N . ASP A 1 114 ? -43.163 -1.734 5.626 1.00 84.88 114 ASP A N 1
ATOM 901 C CA . ASP A 1 114 ? -42.259 -0.982 4.750 1.00 84.88 114 ASP A CA 1
ATOM 902 C C . ASP A 1 114 ? -40.966 -0.640 5.518 1.00 84.88 114 ASP A C 1
ATOM 904 O O . ASP A 1 114 ? -40.865 -0.857 6.728 1.00 84.88 114 ASP A O 1
ATOM 908 N N . SER A 1 115 ? -39.958 -0.098 4.837 1.00 84.31 115 SER A N 1
ATOM 909 C CA . SER A 1 115 ? -38.760 0.446 5.474 1.00 84.31 115 SER A CA 1
ATOM 910 C C . SER A 1 115 ? -38.290 1.734 4.798 1.00 84.31 115 SER A C 1
ATOM 912 O O . SER A 1 115 ? -38.104 1.802 3.583 1.00 84.31 115 SER A O 1
ATOM 914 N N . SER A 1 116 ? -38.032 2.757 5.608 1.00 84.00 116 SER A N 1
ATOM 915 C CA . SER A 1 116 ? -37.306 3.956 5.201 1.00 84.00 116 SER A CA 1
ATOM 916 C C . SER A 1 116 ? -35.831 3.738 5.505 1.00 84.00 116 SER A C 1
ATOM 918 O O . SER A 1 116 ? -35.346 4.050 6.592 1.00 84.00 116 SER A O 1
ATOM 920 N N . SER A 1 117 ? -35.119 3.121 4.563 1.00 82.44 117 SER A N 1
ATOM 921 C CA . SER A 1 117 ? -33.693 2.834 4.696 1.00 82.44 117 SER A CA 1
ATOM 922 C C . SER A 1 117 ? -32.899 3.328 3.502 1.00 82.44 117 SER A C 1
ATOM 924 O O . SER A 1 117 ? -33.400 3.434 2.382 1.00 82.44 117 SER A O 1
ATOM 926 N N . LYS A 1 118 ? -31.629 3.642 3.748 1.00 82.25 118 LYS A N 1
ATOM 927 C CA . LYS A 1 118 ? -30.725 4.160 2.730 1.00 82.25 118 LYS A CA 1
ATOM 928 C C . LYS A 1 118 ? -29.455 3.335 2.712 1.00 82.25 118 LYS A C 1
ATOM 930 O O . LYS A 1 118 ? -28.872 3.064 3.758 1.00 82.25 118 LYS A O 1
ATOM 935 N N . LYS A 1 119 ? -29.059 2.892 1.514 1.00 82.44 119 LYS A N 1
ATOM 936 C CA . LYS A 1 119 ? -27.773 2.223 1.294 1.00 82.44 119 LYS A CA 1
ATOM 937 C C . LYS A 1 119 ? -26.708 3.311 1.218 1.00 82.44 119 LYS A C 1
ATOM 939 O O . LYS A 1 119 ? -26.723 4.118 0.293 1.00 82.44 119 LYS A O 1
ATOM 944 N N . PHE A 1 120 ? -25.818 3.335 2.196 1.00 74.06 120 PHE A N 1
ATOM 945 C CA . PHE A 1 120 ? -24.636 4.180 2.191 1.00 74.06 120 PHE A CA 1
ATOM 946 C C . PHE A 1 120 ? -23.458 3.330 1.763 1.00 74.06 120 PHE A C 1
ATOM 948 O O . PHE A 1 120 ? -23.148 2.345 2.425 1.00 74.06 120 PHE A O 1
ATOM 955 N N . SER A 1 121 ? -22.811 3.699 0.661 1.00 68.44 121 SER A N 1
ATOM 956 C CA . SER A 1 121 ? -21.461 3.223 0.373 1.00 68.44 121 SER A CA 1
ATOM 957 C C . SER A 1 121 ? -20.526 4.034 1.250 1.00 68.44 121 SER A C 1
ATOM 959 O O . SER A 1 121 ? -20.472 5.252 1.104 1.00 68.44 121 SER A O 1
ATOM 961 N N . ILE A 1 122 ? -19.864 3.385 2.200 1.00 65.19 122 ILE A N 1
ATOM 962 C CA . ILE A 1 122 ? -19.001 4.064 3.158 1.00 65.19 122 ILE A CA 1
ATOM 963 C C . ILE A 1 122 ? -17.625 4.086 2.519 1.00 65.19 122 ILE A C 1
ATOM 965 O O . ILE A 1 122 ? -16.939 3.083 2.533 1.00 65.19 122 ILE A O 1
ATOM 969 N N . PRO A 1 123 ? -17.185 5.192 1.907 1.00 53.00 123 PRO A N 1
ATOM 970 C CA . PRO A 1 123 ? -15.988 5.148 1.078 1.00 53.00 123 PRO A CA 1
ATOM 971 C C . PRO A 1 123 ? -14.732 4.741 1.863 1.00 53.00 123 PRO A C 1
ATOM 973 O O . PRO A 1 123 ? -13.726 4.412 1.235 1.00 53.00 123 PRO A O 1
ATOM 976 N N . ARG A 1 124 ? -14.758 4.819 3.208 1.00 60.78 124 ARG A N 1
ATOM 977 C CA . ARG A 1 124 ? -13.596 4.601 4.067 1.00 60.78 124 ARG A CA 1
ATOM 978 C C . ARG A 1 124 ? -13.959 4.047 5.454 1.00 60.78 124 ARG A C 1
ATOM 980 O O . ARG A 1 124 ? -14.857 4.587 6.105 1.00 60.78 124 ARG A O 1
ATOM 987 N N . PRO A 1 125 ? -13.212 3.059 5.977 1.00 56.44 125 PRO A N 1
ATOM 988 C CA . PRO A 1 125 ? -13.340 2.566 7.348 1.00 56.44 125 PRO A CA 1
ATOM 989 C C . PRO A 1 125 ? -12.685 3.509 8.378 1.00 56.44 125 PRO A C 1
ATOM 991 O O . PRO A 1 125 ? -12.067 3.055 9.338 1.00 56.44 125 PRO A O 1
ATOM 994 N N . ASP A 1 126 ? -12.841 4.827 8.226 1.00 63.22 126 ASP A N 1
ATOM 995 C CA . ASP A 1 126 ? -12.199 5.841 9.086 1.00 63.22 126 ASP A CA 1
ATOM 996 C C . ASP A 1 126 ? -12.888 5.959 10.458 1.00 63.22 126 ASP A C 1
ATOM 998 O O . ASP A 1 126 ? -12.642 6.873 11.243 1.00 63.22 126 ASP A O 1
ATOM 1002 N N . GLY A 1 127 ? -13.799 5.028 10.755 1.00 69.50 127 GLY A N 1
ATOM 1003 C CA . GLY A 1 127 ? -14.592 5.048 11.968 1.00 69.50 127 GLY A CA 1
ATOM 1004 C C . GLY A 1 127 ? -15.638 6.161 11.984 1.00 69.50 127 GLY A C 1
ATOM 1005 O O . GLY A 1 127 ? -16.016 6.612 13.068 1.00 69.50 127 GLY A O 1
ATOM 1006 N N . MET A 1 128 ? -16.113 6.570 10.802 1.00 78.56 128 MET A N 1
ATOM 1007 C CA . MET A 1 128 ? -17.267 7.452 10.644 1.00 78.56 128 MET A CA 1
ATOM 1008 C C . MET A 1 128 ? -18.459 6.939 11.451 1.00 78.56 128 MET A C 1
ATOM 1010 O O . MET A 1 128 ? -18.714 5.735 11.526 1.00 78.56 128 MET A O 1
ATOM 1014 N N . ILE A 1 129 ? -19.188 7.871 12.051 1.00 86.12 129 ILE A N 1
ATOM 1015 C CA . ILE A 1 129 ? -20.371 7.585 12.852 1.00 86.12 129 ILE A CA 1
ATOM 1016 C C . ILE A 1 129 ? -21.567 8.084 12.079 1.00 86.12 129 ILE A C 1
ATOM 1018 O O . ILE A 1 129 ? -21.714 9.283 11.839 1.00 86.12 129 ILE A O 1
ATOM 1022 N N . PHE A 1 130 ? -22.427 7.155 11.703 1.00 89.81 130 PHE A N 1
ATOM 1023 C CA . PHE A 1 130 ? -23.680 7.488 11.065 1.00 89.81 130 PHE A CA 1
ATOM 1024 C C . PHE A 1 130 ? -24.769 7.618 12.114 1.00 89.81 130 PHE A C 1
ATOM 1026 O O . PHE A 1 130 ? -24.830 6.827 13.047 1.00 89.81 130 PHE A O 1
ATOM 1033 N N . GLY A 1 131 ? -25.628 8.615 11.966 1.00 92.75 131 GLY A N 1
ATOM 1034 C CA . GLY A 1 131 ? -26.816 8.791 12.791 1.00 92.75 131 GLY A CA 1
ATOM 1035 C C . GLY A 1 131 ? -28.056 8.593 11.938 1.00 92.75 131 GLY A C 1
ATOM 1036 O O . GLY A 1 131 ? -28.089 9.018 10.784 1.00 92.75 131 GLY A O 1
ATOM 1037 N N . CYS A 1 132 ? -29.084 7.970 12.495 1.00 94.19 132 CYS A N 1
ATOM 1038 C CA . CYS A 1 132 ? -30.411 7.956 11.899 1.00 94.19 132 CYS A CA 1
ATOM 1039 C C . CYS A 1 132 ? -31.408 8.460 12.926 1.00 94.19 132 CYS A C 1
ATOM 1041 O O . CYS A 1 132 ? -31.515 7.884 14.011 1.00 94.19 132 CYS A O 1
ATOM 1043 N N . SER A 1 133 ? -32.129 9.520 12.585 1.00 95.44 133 SER A N 1
ATOM 1044 C CA . SER A 1 133 ? -33.193 10.061 13.413 1.00 95.44 133 SER A CA 1
ATOM 1045 C C . SER A 1 133 ? -34.552 9.872 12.743 1.00 95.44 133 SER A C 1
ATOM 1047 O O . SER A 1 133 ? -34.648 9.824 11.518 1.00 95.44 133 SER A O 1
ATOM 1049 N N . ILE A 1 134 ? -35.592 9.717 13.555 1.00 94.69 134 ILE A N 1
ATOM 1050 C CA . ILE A 1 134 ? -36.991 9.675 13.139 1.00 94.69 134 ILE A CA 1
ATOM 1051 C C . ILE A 1 134 ? -37.781 10.664 13.988 1.00 94.69 134 ILE A C 1
ATOM 1053 O O . ILE A 1 134 ? -37.685 10.651 15.217 1.00 94.69 134 ILE A O 1
ATOM 1057 N N . ASN A 1 135 ? -38.547 11.529 13.335 1.00 95.19 135 ASN A N 1
ATOM 1058 C CA . ASN A 1 135 ? -39.621 12.279 13.962 1.00 95.19 135 ASN A CA 1
ATOM 1059 C C . ASN A 1 135 ? -40.933 11.631 13.535 1.00 95.19 135 ASN A C 1
ATOM 1061 O O . ASN A 1 135 ? -41.393 11.838 12.412 1.00 95.19 135 ASN A O 1
ATOM 1065 N N . VAL A 1 136 ? -41.494 10.807 14.420 1.00 92.56 136 VAL A N 1
ATOM 1066 C CA . VAL A 1 136 ? -42.720 10.060 14.123 1.00 92.56 136 VAL A CA 1
ATOM 1067 C C . VAL A 1 136 ? -43.903 11.008 13.954 1.00 92.56 136 VAL A C 1
ATOM 1069 O O . VAL A 1 136 ? -44.747 10.782 13.100 1.00 92.56 136 VAL A O 1
ATOM 1072 N N . ASP A 1 137 ? -43.917 12.119 14.690 1.00 92.00 137 ASP A N 1
ATOM 1073 C CA . ASP A 1 137 ? -45.017 13.085 14.648 1.00 92.00 137 ASP A CA 1
ATOM 1074 C C . ASP A 1 137 ? -45.057 13.859 13.310 1.00 92.00 137 ASP A C 1
ATOM 1076 O O . ASP A 1 137 ? -46.106 14.341 12.894 1.00 92.00 137 ASP A O 1
ATOM 1080 N N . GLU A 1 138 ? -43.917 13.956 12.614 1.00 90.12 138 GLU A N 1
ATOM 1081 C CA . GLU A 1 138 ? -43.777 14.601 11.297 1.00 90.12 138 GLU A CA 1
ATOM 1082 C C . GLU A 1 138 ? -43.539 13.598 10.154 1.00 90.12 138 GLU A C 1
ATOM 1084 O O . GLU A 1 138 ? -43.294 14.008 9.017 1.00 90.12 138 GLU A O 1
ATOM 1089 N N . ASN A 1 139 ? -43.561 12.290 10.437 1.00 86.81 139 ASN A N 1
ATOM 1090 C CA . ASN A 1 139 ? -43.246 11.226 9.478 1.00 86.81 139 ASN A CA 1
ATOM 1091 C C . ASN A 1 139 ? -41.925 11.441 8.714 1.00 86.81 139 ASN A C 1
ATOM 1093 O O . ASN A 1 139 ? -41.817 11.128 7.522 1.00 86.81 139 ASN A O 1
ATOM 1097 N N . SER A 1 140 ? -40.901 11.974 9.388 1.00 88.44 140 SER A N 1
ATOM 1098 C CA . SER A 1 140 ? -39.622 12.330 8.767 1.00 88.44 140 SER A CA 1
ATOM 1099 C C . SER A 1 140 ? -38.462 11.498 9.315 1.00 88.44 140 SER A C 1
ATOM 1101 O O . SER A 1 140 ? -38.350 11.250 10.514 1.00 88.44 140 SER A O 1
ATOM 1103 N N . VAL A 1 141 ? -37.583 11.050 8.413 1.00 91.31 141 VAL A N 1
ATOM 1104 C CA . VAL A 1 141 ? -36.334 10.349 8.743 1.00 91.31 141 VAL A CA 1
ATOM 1105 C C . VAL A 1 141 ? -35.163 11.164 8.215 1.00 91.31 141 VAL A C 1
ATOM 1107 O O . VAL A 1 141 ? -35.135 11.507 7.030 1.00 91.31 141 VAL A O 1
ATOM 1110 N N . VAL A 1 142 ? -34.190 11.445 9.080 1.00 91.69 142 VAL A N 1
ATOM 1111 C CA . VAL A 1 142 ? -32.996 12.229 8.742 1.00 91.69 142 VAL A CA 1
ATOM 1112 C C . VAL A 1 142 ? -31.743 11.404 9.015 1.00 91.69 142 VAL A C 1
ATOM 1114 O O . VAL A 1 142 ? -31.650 10.665 9.999 1.00 91.69 142 VAL A O 1
ATOM 1117 N N . PHE A 1 143 ? -30.772 11.504 8.112 1.00 91.94 143 PHE A N 1
ATOM 1118 C CA . PHE A 1 143 ? -29.506 10.786 8.195 1.00 91.94 143 PHE A CA 1
ATOM 1119 C C . PHE A 1 143 ? -28.369 11.758 8.481 1.00 91.94 143 PHE A C 1
ATOM 1121 O O . PHE A 1 143 ? -28.312 12.841 7.904 1.00 91.94 143 PHE A O 1
ATOM 1128 N N . TYR A 1 144 ? -27.441 11.335 9.331 1.00 90.50 144 TYR A N 1
ATOM 1129 C CA . TYR A 1 144 ? -26.300 12.126 9.766 1.00 90.50 144 TYR A CA 1
ATOM 1130 C C . TYR A 1 144 ? -25.003 11.363 9.527 1.00 90.50 144 TYR A C 1
ATOM 1132 O O . TYR A 1 144 ? -24.967 10.136 9.622 1.00 90.50 144 TYR A O 1
ATOM 1140 N N . SER A 1 145 ? -23.932 12.102 9.274 1.00 87.56 145 SER A N 1
ATOM 1141 C CA . SER A 1 145 ? -22.558 11.623 9.191 1.00 87.56 145 SER A CA 1
ATOM 1142 C C . SER A 1 145 ? -21.687 12.513 10.072 1.00 87.56 145 SER A C 1
ATOM 1144 O O . SER A 1 145 ? -21.558 13.707 9.811 1.00 87.56 145 SER A O 1
ATOM 1146 N N . ASN A 1 146 ? -21.101 11.942 11.126 1.00 85.19 146 ASN A N 1
ATOM 1147 C CA . ASN A 1 146 ? -20.288 12.657 12.116 1.00 85.19 146 ASN A CA 1
ATOM 1148 C C . ASN A 1 146 ? -20.974 13.926 12.662 1.00 85.19 146 ASN A C 1
ATOM 1150 O O . ASN A 1 146 ? -20.338 14.957 12.850 1.00 85.19 146 ASN A O 1
ATOM 1154 N N . GLY A 1 147 ? -22.286 13.858 12.894 1.00 87.25 147 GLY A N 1
ATOM 1155 C CA . GLY A 1 147 ? -23.083 14.972 13.414 1.00 87.25 147 GLY A CA 1
ATOM 1156 C C . GLY A 1 147 ? -23.595 15.958 12.371 1.00 87.25 147 GLY A C 1
ATOM 1157 O O . GLY A 1 147 ? -24.468 16.757 12.697 1.00 87.25 147 GLY A O 1
ATOM 1158 N N . HIS A 1 148 ? -23.138 15.870 11.124 1.00 86.88 148 HIS A N 1
ATOM 1159 C CA . HIS A 1 148 ? -23.649 16.690 10.032 1.00 86.88 148 HIS A CA 1
ATOM 1160 C C . HIS A 1 148 ? -24.789 15.974 9.317 1.00 86.88 148 HIS A C 1
ATOM 1162 O O . HIS A 1 148 ? -24.683 14.786 9.008 1.00 86.88 148 HIS A O 1
ATOM 1168 N N . GLU A 1 149 ? -25.889 16.682 9.073 1.00 88.81 149 GLU A N 1
ATOM 1169 C CA . GLU A 1 149 ? -26.985 16.164 8.258 1.00 88.81 149 GLU A CA 1
ATOM 1170 C C . GLU A 1 149 ? -26.482 15.888 6.838 1.00 88.81 149 GLU A C 1
ATOM 1172 O O . GLU A 1 149 ? -25.792 16.707 6.236 1.00 88.81 149 GLU A O 1
ATOM 1177 N N . ILE A 1 150 ? -26.807 14.713 6.303 1.00 84.56 150 ILE A N 1
ATOM 1178 C CA . ILE A 1 150 ? -26.422 14.340 4.944 1.00 84.56 150 ILE A CA 1
ATOM 1179 C C . ILE A 1 150 ? -27.478 14.913 3.997 1.00 84.56 150 ILE A C 1
ATOM 1181 O O . ILE A 1 150 ? -28.534 14.304 3.786 1.00 84.56 150 ILE A O 1
ATOM 1185 N N . HIS A 1 151 ? -27.203 16.093 3.441 1.00 74.75 151 HIS A N 1
ATOM 1186 C CA . HIS A 1 151 ? -28.125 16.778 2.544 1.00 74.75 151 HIS A CA 1
ATOM 1187 C C . HIS A 1 151 ? -28.253 16.071 1.185 1.00 74.75 151 HIS A C 1
ATOM 1189 O O . HIS A 1 151 ? -27.388 15.331 0.719 1.00 74.75 151 HIS A O 1
ATOM 1195 N N . ARG A 1 152 ? -29.403 16.284 0.536 1.00 57.94 152 ARG A N 1
ATOM 1196 C CA . ARG A 1 152 ? -29.833 15.584 -0.687 1.00 57.94 152 ARG A CA 1
ATOM 1197 C C . ARG A 1 152 ? -28.878 15.720 -1.874 1.00 57.94 152 ARG A C 1
ATOM 1199 O O . ARG A 1 152 ? -28.808 14.795 -2.681 1.00 57.94 152 ARG A O 1
ATOM 1206 N N . ASN A 1 153 ? -28.209 16.865 -1.992 1.00 54.03 153 ASN A N 1
ATOM 1207 C CA . ASN A 1 153 ? -27.375 17.194 -3.147 1.00 54.03 153 ASN A CA 1
ATOM 1208 C C . ASN A 1 153 ? -26.005 16.505 -3.084 1.00 54.03 153 ASN A C 1
ATOM 1210 O O . ASN A 1 153 ? -25.457 16.167 -4.124 1.00 54.03 153 ASN A O 1
ATOM 1214 N N . ASP A 1 154 ? -25.518 16.152 -1.894 1.00 52.62 154 ASP A N 1
ATOM 1215 C CA . ASP A 1 154 ? -24.197 15.522 -1.714 1.00 52.62 154 ASP A CA 1
ATOM 1216 C C . ASP A 1 154 ? -24.186 14.029 -2.108 1.00 52.62 154 ASP A C 1
ATOM 1218 O O . ASP A 1 154 ? -23.172 13.337 -2.042 1.00 52.62 154 ASP A O 1
ATOM 1222 N N . LEU A 1 155 ? -25.338 13.502 -2.536 1.00 52.25 155 LEU A N 1
ATOM 1223 C CA . LEU A 1 155 ? -25.578 12.098 -2.864 1.00 52.25 155 LEU A CA 1
ATOM 1224 C C . LEU A 1 155 ? -25.889 11.937 -4.356 1.00 52.25 155 LEU A C 1
ATOM 1226 O O . LEU A 1 155 ? -26.939 11.429 -4.757 1.00 52.25 155 LEU A O 1
ATOM 1230 N N . HIS A 1 156 ? -24.970 12.378 -5.210 1.00 42.78 156 HIS A N 1
ATOM 1231 C CA . HIS A 1 156 ? -25.111 12.237 -6.654 1.00 42.78 156 HIS A CA 1
ATOM 1232 C C . HIS A 1 156 ? -24.821 10.803 -7.142 1.00 42.78 156 HIS A C 1
ATOM 1234 O O . HIS A 1 156 ? -23.692 10.427 -7.438 1.00 42.78 156 HIS A O 1
ATOM 1240 N N . LYS A 1 157 ? -25.893 10.032 -7.344 1.00 45.28 157 LYS A N 1
ATOM 1241 C CA . LYS A 1 157 ? -26.145 9.316 -8.607 1.00 45.28 157 LYS A CA 1
ATOM 1242 C C . LYS A 1 157 ? -27.610 9.551 -8.965 1.00 45.28 157 LYS A C 1
ATOM 1244 O O . LYS A 1 157 ? -28.503 8.959 -8.366 1.00 45.28 157 LYS A O 1
ATOM 1249 N N . LYS A 1 158 ? -27.855 10.457 -9.916 1.00 38.66 158 LYS A N 1
ATOM 1250 C CA . LYS A 1 158 ? -29.160 10.584 -10.572 1.00 38.66 158 LYS A CA 1
ATOM 1251 C C . LYS A 1 158 ? -29.439 9.257 -11.289 1.00 38.66 158 LYS A C 1
ATOM 1253 O O . LYS A 1 158 ? -28.846 8.998 -12.329 1.00 38.66 158 LYS A O 1
ATOM 1258 N N . ASN A 1 159 ? -30.318 8.421 -10.742 1.00 41.84 159 ASN A N 1
ATOM 1259 C CA . ASN A 1 159 ? -31.098 7.528 -11.597 1.00 41.84 159 ASN A CA 1
ATOM 1260 C C . ASN A 1 159 ? -32.056 8.412 -12.416 1.00 41.84 159 ASN A C 1
ATOM 1262 O O . ASN A 1 159 ? -32.465 9.472 -11.937 1.00 41.84 159 ASN A O 1
ATOM 1266 N N . ALA A 1 160 ? -32.375 8.002 -13.643 1.00 45.53 160 ALA A N 1
ATOM 1267 C CA . ALA A 1 160 ? -33.093 8.799 -14.644 1.00 45.53 160 ALA A CA 1
ATOM 1268 C C . ALA A 1 160 ? -34.508 9.272 -14.230 1.00 45.53 160 ALA A C 1
ATOM 1270 O O . ALA A 1 160 ? -35.091 10.100 -14.921 1.00 45.53 160 ALA A O 1
ATOM 1271 N N . ASP A 1 161 ? -35.028 8.836 -13.080 1.00 41.00 161 ASP A N 1
ATOM 1272 C CA . ASP A 1 161 ? -36.444 8.989 -12.721 1.00 41.00 161 ASP A CA 1
ATOM 1273 C C . ASP A 1 161 ? -36.765 10.201 -11.820 1.00 41.00 161 ASP A C 1
ATOM 1275 O O . ASP A 1 161 ? -37.855 10.295 -11.264 1.00 41.00 161 ASP A O 1
ATOM 1279 N N . GLY A 1 162 ? -35.844 11.159 -11.669 1.00 40.28 162 GLY A N 1
ATOM 1280 C CA . GLY A 1 162 ? -36.166 12.561 -11.335 1.00 40.28 162 GLY A CA 1
ATOM 1281 C C . GLY A 1 162 ? -36.811 12.902 -9.976 1.00 40.28 162 GLY A C 1
ATOM 1282 O O . GLY A 1 162 ? -36.877 14.083 -9.643 1.00 40.28 162 GLY A O 1
ATOM 1283 N N . HIS A 1 163 ? -37.230 11.943 -9.147 1.00 35.47 163 HIS A N 1
ATOM 1284 C CA . HIS A 1 163 ? -37.938 12.228 -7.895 1.00 35.47 163 HIS A CA 1
ATOM 1285 C C . HIS A 1 163 ? -37.487 11.336 -6.732 1.00 35.47 163 HIS A C 1
ATOM 1287 O O . HIS A 1 163 ? -38.011 10.251 -6.506 1.00 35.47 163 HIS A O 1
ATOM 1293 N N . TYR A 1 164 ? -36.570 11.852 -5.911 1.00 41.47 164 TYR A N 1
ATOM 1294 C CA . TYR A 1 164 ? -36.403 11.393 -4.532 1.00 41.47 164 TYR A CA 1
ATOM 1295 C C . TYR A 1 164 ? -36.661 12.581 -3.611 1.00 41.47 164 TYR A C 1
ATOM 1297 O O . TYR A 1 164 ? -35.774 13.405 -3.385 1.00 41.47 164 TYR A O 1
ATOM 1305 N N . SER A 1 165 ? -37.885 12.713 -3.099 1.00 40.62 165 SER A N 1
ATOM 1306 C CA . SER A 1 165 ? -38.127 13.490 -1.885 1.00 40.62 165 SER A CA 1
ATOM 1307 C C . SER A 1 165 ? -37.532 12.740 -0.682 1.00 40.62 165 SER A C 1
ATOM 1309 O O . SER A 1 165 ? -37.326 11.528 -0.745 1.00 40.62 165 SER A O 1
ATOM 1311 N N . ASN A 1 166 ? -37.240 13.434 0.425 1.00 47.34 166 ASN A N 1
ATOM 1312 C CA . ASN A 1 166 ? -37.244 12.833 1.753 1.00 47.34 166 ASN A CA 1
ATOM 1313 C C . ASN A 1 166 ? -38.579 12.126 1.733 1.00 47.34 166 ASN A C 1
ATOM 1315 O O . ASN A 1 166 ? -39.596 12.809 1.574 1.00 47.34 166 ASN A O 1
ATOM 1319 N N . LYS A 1 167 ? -38.578 10.793 1.722 1.00 49.09 167 LYS A N 1
ATOM 1320 C CA . LYS A 1 167 ? -39.823 10.082 1.915 1.00 49.09 167 LYS A CA 1
ATOM 1321 C C . LYS A 1 167 ? -40.280 10.572 3.285 1.00 49.09 167 LYS A C 1
ATOM 1323 O O . LYS A 1 167 ? -39.765 10.109 4.299 1.00 49.09 167 LYS A O 1
ATOM 1328 N N . LEU A 1 168 ? -41.211 11.536 3.289 1.00 52.06 168 LEU A N 1
ATOM 1329 C CA . LEU A 1 168 ? -42.359 11.450 4.168 1.00 52.06 168 LEU A CA 1
ATOM 1330 C C . LEU A 1 168 ? -42.672 9.972 4.136 1.00 52.06 168 LEU A C 1
ATOM 1332 O O . LEU A 1 168 ? -42.842 9.410 3.044 1.00 52.06 168 LEU A O 1
ATOM 1336 N N . ILE A 1 169 ? -42.528 9.322 5.283 1.00 57.69 169 ILE A N 1
ATOM 1337 C CA . ILE A 1 169 ? -43.081 7.997 5.444 1.00 57.69 169 ILE A CA 1
ATOM 1338 C C . ILE A 1 169 ? -44.513 8.181 4.959 1.00 57.69 169 ILE A C 1
ATOM 1340 O O . ILE A 1 169 ? -45.299 8.880 5.594 1.00 57.69 169 ILE A O 1
ATOM 1344 N N . ASN A 1 170 ? -44.790 7.737 3.730 1.00 51.09 170 ASN A N 1
ATOM 1345 C CA . ASN A 1 170 ? -46.140 7.733 3.230 1.00 51.09 170 ASN A CA 1
ATOM 1346 C C . ASN A 1 170 ? -46.733 6.657 4.116 1.00 51.09 170 ASN A C 1
ATOM 1348 O O . ASN A 1 170 ? -46.577 5.472 3.816 1.00 51.09 170 ASN A O 1
ATOM 1352 N N . ASP A 1 171 ? -47.330 7.081 5.232 1.00 47.56 171 ASP A N 1
ATOM 1353 C CA . ASP A 1 171 ? -48.479 6.420 5.811 1.00 47.56 171 ASP A CA 1
ATOM 1354 C C . ASP A 1 171 ? -49.351 6.182 4.599 1.00 47.56 171 ASP A C 1
ATOM 1356 O O . ASP A 1 171 ? -49.990 7.105 4.088 1.00 47.56 171 ASP A O 1
ATOM 1360 N N . GLY A 1 172 ? -49.216 5.010 3.977 1.00 45.97 172 GLY A N 1
ATOM 1361 C CA . GLY A 1 172 ? -50.016 4.706 2.819 1.00 45.97 172 GLY A CA 1
ATOM 1362 C C . GLY A 1 172 ? -51.427 5.012 3.278 1.00 45.97 172 GLY A C 1
ATOM 1363 O O . GLY A 1 172 ? -51.831 4.513 4.321 1.00 45.97 172 GLY A O 1
ATOM 1364 N N . GLY A 1 173 ? -52.180 5.822 2.533 1.00 46.94 173 GLY A N 1
ATOM 1365 C CA . GLY A 1 173 ? -53.600 6.056 2.823 1.00 46.94 173 GLY A CA 1
ATOM 1366 C C . GLY A 1 173 ? -54.427 4.758 2.921 1.00 46.94 173 GLY A C 1
ATOM 1367 O O . GLY A 1 173 ? -55.629 4.801 3.137 1.00 46.94 173 GLY A O 1
ATOM 1368 N N . LYS A 1 174 ? -53.787 3.593 2.775 1.00 49.69 174 LYS A N 1
ATOM 1369 C CA . LYS A 1 174 ? -54.118 2.340 3.439 1.00 49.69 174 LYS A CA 1
ATOM 1370 C C . LYS A 1 174 ? -53.989 2.488 4.961 1.00 49.69 174 LYS A C 1
ATOM 1372 O O . LYS A 1 174 ? -53.018 2.038 5.569 1.00 49.69 174 LYS A O 1
ATOM 1377 N N . THR A 1 175 ? -55.052 2.997 5.579 1.00 48.72 175 THR A N 1
ATOM 1378 C CA . THR A 1 175 ? -55.532 2.371 6.814 1.00 48.72 175 THR A CA 1
ATOM 1379 C C . THR A 1 175 ? -55.313 0.864 6.676 1.00 48.72 175 THR A C 1
ATOM 1381 O O . THR A 1 175 ? -55.711 0.264 5.673 1.00 48.72 175 THR A O 1
ATOM 1384 N N . THR A 1 176 ? -54.566 0.259 7.598 1.00 49.88 176 THR A N 1
ATOM 1385 C CA . THR A 1 176 ? -54.444 -1.195 7.629 1.00 49.88 176 THR A CA 1
ATOM 1386 C C . THR A 1 176 ? -55.876 -1.721 7.667 1.00 49.88 176 THR A C 1
ATOM 1388 O O . THR A 1 176 ? -56.606 -1.481 8.626 1.00 49.88 176 THR A O 1
ATOM 1391 N N . THR A 1 177 ? -56.328 -2.383 6.600 1.00 53.50 177 THR A N 1
ATOM 1392 C CA . THR A 1 177 ? -57.678 -2.974 6.530 1.00 53.50 177 THR A CA 1
ATOM 1393 C C . THR A 1 177 ? -57.923 -3.964 7.671 1.00 53.50 177 THR A C 1
ATOM 1395 O O . THR A 1 177 ? -59.063 -4.318 7.950 1.00 53.50 177 THR A O 1
ATOM 1398 N N . ASP A 1 178 ? -56.847 -4.343 8.363 1.00 58.78 178 ASP A N 1
ATOM 1399 C CA . ASP A 1 178 ? -56.785 -5.369 9.389 1.00 58.78 178 ASP A CA 1
ATOM 1400 C C . ASP A 1 178 ? -56.702 -4.788 10.820 1.00 58.78 178 ASP A C 1
ATOM 1402 O O . ASP A 1 178 ? -56.524 -5.542 11.770 1.00 58.78 178 ASP A O 1
ATOM 1406 N N . GLY A 1 179 ? -56.799 -3.461 11.012 1.00 72.44 179 GLY A N 1
ATOM 1407 C CA . GLY A 1 179 ? -56.890 -2.835 12.346 1.00 72.44 179 GLY A CA 1
ATOM 1408 C C . GLY A 1 179 ? -55.620 -2.881 13.215 1.00 72.44 179 GLY A C 1
ATOM 1409 O O . GLY A 1 179 ? -55.680 -2.554 14.398 1.00 72.44 179 GLY A O 1
ATOM 1410 N N . GLY A 1 180 ? -54.472 -3.279 12.659 1.00 81.00 180 GLY A N 1
ATOM 1411 C CA . GLY A 1 180 ? -53.210 -3.387 13.400 1.00 81.00 180 GLY A CA 1
ATOM 1412 C C . GLY A 1 180 ? -52.562 -2.037 13.739 1.00 81.00 180 GLY A C 1
ATOM 1413 O O . GLY A 1 180 ? -52.554 -1.121 12.913 1.00 81.00 180 GLY A O 1
ATOM 1414 N N . LYS A 1 181 ? -51.967 -1.939 14.935 1.00 88.44 181 LYS A N 1
ATOM 1415 C CA . LYS A 1 181 ? -51.257 -0.759 15.456 1.00 88.44 181 LYS A CA 1
ATOM 1416 C C . LYS A 1 181 ? -49.869 -0.636 14.814 1.00 88.44 181 LYS A C 1
ATOM 1418 O O . LYS A 1 181 ? -49.124 -1.618 14.781 1.00 88.44 181 LYS A O 1
ATOM 1423 N N . ILE A 1 182 ? -49.527 0.553 14.308 1.00 89.50 182 ILE A N 1
ATOM 1424 C CA . ILE A 1 182 ? -48.247 0.832 13.631 1.00 89.50 182 ILE A CA 1
ATOM 1425 C C . ILE A 1 182 ? -47.180 1.265 14.644 1.00 89.50 182 ILE A C 1
ATOM 1427 O O . ILE A 1 182 ? -47.466 2.025 15.567 1.00 89.50 182 ILE A O 1
ATOM 1431 N N . PHE A 1 183 ? -45.945 0.802 14.455 1.00 91.88 183 PHE A N 1
ATOM 1432 C CA . PHE A 1 183 ? -44.770 1.244 15.205 1.00 91.88 183 PHE A CA 1
ATOM 1433 C C . PHE A 1 183 ? -43.490 1.153 14.375 1.00 91.88 183 PHE A C 1
ATOM 1435 O O . PHE A 1 183 ? -43.447 0.503 13.330 1.00 91.88 183 PHE A O 1
ATOM 1442 N N . TYR A 1 184 ? -42.425 1.779 14.869 1.00 91.56 184 TYR A N 1
ATOM 1443 C CA . TYR A 1 184 ? -41.135 1.864 14.195 1.00 91.56 184 TYR A CA 1
ATOM 1444 C C . TYR A 1 184 ? -40.039 1.134 14.970 1.00 91.56 184 TYR A C 1
ATOM 1446 O O . TYR A 1 184 ? -39.995 1.174 16.204 1.00 91.56 184 TYR A O 1
ATOM 1454 N N . ILE A 1 185 ? -39.127 0.498 14.231 1.00 91.25 185 ILE A N 1
ATOM 1455 C CA . ILE A 1 185 ? -37.913 -0.136 14.765 1.00 91.25 185 ILE A CA 1
ATOM 1456 C C . ILE A 1 185 ? -36.693 0.225 13.906 1.00 91.25 185 ILE A C 1
ATOM 1458 O O . ILE A 1 185 ? -36.845 0.452 12.703 1.00 91.25 185 ILE A O 1
ATOM 1462 N N . PRO A 1 186 ? -35.474 0.271 14.468 1.00 91.06 186 PRO A N 1
ATOM 1463 C CA . PRO A 1 186 ? -34.257 0.419 13.678 1.00 91.06 186 PRO A CA 1
ATOM 1464 C C . PRO A 1 186 ? -34.122 -0.685 12.629 1.00 91.06 186 PRO A C 1
ATOM 1466 O O . PRO A 1 186 ? -34.255 -1.870 12.931 1.00 91.06 186 PRO A O 1
ATOM 1469 N N . TYR A 1 187 ? -33.803 -0.290 11.403 1.00 88.19 187 TYR A N 1
ATOM 1470 C CA . TYR A 1 187 ? -33.505 -1.197 10.303 1.00 88.19 187 TYR A CA 1
ATOM 1471 C C . TYR A 1 187 ? -32.022 -1.097 9.966 1.00 88.19 187 TYR A C 1
ATOM 1473 O O . TYR A 1 187 ? -31.548 -0.009 9.647 1.00 88.19 187 TYR A O 1
ATOM 1481 N N . ILE A 1 188 ? -31.285 -2.206 10.039 1.00 85.88 188 ILE A N 1
ATOM 1482 C CA . ILE A 1 188 ? -29.847 -2.246 9.743 1.00 85.88 188 ILE A CA 1
ATOM 1483 C C . ILE A 1 188 ? -29.558 -3.539 8.988 1.00 85.88 188 ILE A C 1
ATOM 1485 O O . ILE A 1 188 ? -29.497 -4.610 9.580 1.00 85.88 188 ILE A O 1
ATOM 1489 N N . ALA A 1 189 ? -29.342 -3.432 7.683 1.00 82.94 189 ALA A N 1
ATOM 1490 C CA . ALA A 1 189 ? -28.953 -4.530 6.816 1.00 82.94 189 ALA A CA 1
ATOM 1491 C C . ALA A 1 189 ? -27.496 -4.364 6.374 1.00 82.94 189 ALA A C 1
ATOM 1493 O O . ALA A 1 189 ? -27.089 -3.318 5.855 1.00 82.94 189 ALA A O 1
ATOM 1494 N N . ILE A 1 190 ? -26.719 -5.427 6.572 1.00 74.75 190 ILE A N 1
ATOM 1495 C CA . ILE A 1 190 ? -25.293 -5.463 6.277 1.00 74.75 190 ILE A CA 1
ATOM 1496 C C . ILE A 1 190 ? -25.024 -6.652 5.354 1.00 74.75 190 ILE A C 1
ATOM 1498 O O . ILE A 1 190 ? -25.399 -7.776 5.673 1.00 74.75 190 ILE A O 1
ATOM 1502 N N . GLU A 1 191 ? -24.413 -6.402 4.195 1.00 68.19 191 GLU A N 1
ATOM 1503 C CA . GLU A 1 191 ? -24.164 -7.447 3.189 1.00 68.19 191 GLU A CA 1
ATOM 1504 C C . GLU A 1 191 ? -22.935 -8.294 3.559 1.00 68.19 191 GLU A C 1
ATOM 1506 O O . GLU A 1 191 ? -23.003 -9.523 3.564 1.00 68.19 191 GLU A O 1
ATOM 1511 N N . THR A 1 192 ? -21.818 -7.642 3.900 1.00 63.94 192 THR A N 1
ATOM 1512 C CA . THR A 1 192 ? -20.507 -8.302 4.064 1.00 63.94 192 THR A CA 1
ATOM 1513 C C . THR A 1 192 ? -19.663 -7.778 5.229 1.00 63.94 192 THR A C 1
ATOM 1515 O O . THR A 1 192 ? -18.546 -8.252 5.428 1.00 63.94 192 THR A O 1
ATOM 1518 N N . SER A 1 193 ? -20.142 -6.793 5.988 1.00 65.06 193 SER A N 1
ATOM 1519 C CA . SER A 1 193 ? -19.375 -6.169 7.070 1.00 65.06 193 SER A CA 1
ATOM 1520 C C . SER A 1 193 ? -19.942 -6.386 8.464 1.00 65.06 193 SER A C 1
ATOM 1522 O O . SER A 1 193 ? -20.988 -6.995 8.668 1.00 65.06 193 SER A O 1
ATOM 1524 N N . LEU A 1 194 ? -19.205 -5.882 9.449 1.00 72.44 194 LEU A N 1
ATOM 1525 C CA . LEU A 1 194 ? -19.674 -5.714 10.816 1.00 72.44 194 LEU A CA 1
ATOM 1526 C C . LEU A 1 194 ? -20.090 -4.257 11.010 1.00 72.44 194 LEU A C 1
ATOM 1528 O O . LEU A 1 194 ? -19.464 -3.356 10.454 1.00 72.44 194 LEU A O 1
ATOM 1532 N N . ALA A 1 195 ? -21.097 -3.996 11.828 1.00 77.31 195 ALA A N 1
ATOM 1533 C CA . ALA A 1 195 ? -21.389 -2.649 12.290 1.00 77.31 195 ALA A CA 1
ATOM 1534 C C . ALA A 1 195 ? -21.705 -2.688 13.775 1.00 77.31 195 ALA A C 1
ATOM 1536 O O . ALA A 1 195 ? -22.222 -3.677 14.293 1.00 77.31 195 ALA A O 1
ATOM 1537 N N . GLN A 1 196 ? -21.376 -1.603 14.459 1.00 80.75 196 GLN A N 1
ATOM 1538 C CA . GLN A 1 196 ? -21.619 -1.464 15.875 1.00 80.75 196 GLN A CA 1
ATOM 1539 C C . GLN A 1 196 ? -22.726 -0.435 16.092 1.00 80.75 196 GLN A C 1
ATOM 1541 O O . GLN A 1 196 ? -22.446 0.769 16.127 1.00 80.75 196 GLN A O 1
ATOM 1546 N N . PRO A 1 197 ? -23.988 -0.872 16.214 1.00 86.62 197 PRO A N 1
ATOM 1547 C CA . PRO A 1 197 ? -25.056 0.052 16.522 1.00 86.62 197 PRO A CA 1
ATOM 1548 C C . PRO A 1 197 ? -24.895 0.614 17.936 1.00 86.62 197 PRO A C 1
ATOM 1550 O O . PRO A 1 197 ? -24.366 -0.017 18.857 1.00 86.62 197 PRO A O 1
ATOM 1553 N N . ASN A 1 198 ? -25.368 1.834 18.122 1.00 88.75 198 ASN A N 1
ATOM 1554 C CA . ASN A 1 198 ? -25.546 2.458 19.412 1.00 88.75 198 ASN A CA 1
ATOM 1555 C C . ASN A 1 198 ? -26.975 2.989 19.477 1.00 88.75 198 ASN A C 1
ATOM 1557 O O . ASN A 1 198 ? -27.297 4.023 18.906 1.00 88.75 198 ASN A O 1
ATOM 1561 N N . PHE A 1 199 ? -27.832 2.279 20.202 1.00 89.56 199 PHE A N 1
ATOM 1562 C CA . PHE A 1 199 ? -29.227 2.665 20.414 1.00 89.56 199 PHE A CA 1
ATOM 1563 C C . PHE A 1 199 ? -29.410 3.571 21.643 1.00 89.56 199 PHE A C 1
ATOM 1565 O O . PHE A 1 199 ? -30.524 3.728 22.127 1.00 89.56 199 PHE A O 1
ATOM 1572 N N . GLY A 1 200 ? -28.322 4.132 22.183 1.00 87.19 200 GLY A N 1
ATOM 1573 C CA . GLY A 1 200 ? -28.300 4.859 23.458 1.00 87.19 200 GLY A CA 1
ATOM 1574 C C . GLY A 1 200 ? -27.725 4.065 24.624 1.00 87.19 200 GLY A C 1
ATOM 1575 O O . GLY A 1 200 ? -27.507 4.609 25.703 1.00 87.19 200 GLY A O 1
ATOM 1576 N N . GLY A 1 201 ? -27.396 2.788 24.396 1.00 81.81 201 GLY A N 1
ATOM 1577 C CA . GLY A 1 201 ? -26.633 1.983 25.350 1.00 81.81 201 GLY A CA 1
ATOM 1578 C C . GLY A 1 201 ? -25.241 2.557 25.623 1.00 81.81 201 GLY A C 1
ATOM 1579 O O . GLY A 1 201 ? -24.621 2.193 26.611 1.00 81.81 201 GLY A O 1
ATOM 1580 N N . ARG A 1 202 ? -24.758 3.467 24.774 1.00 85.00 202 ARG A N 1
ATOM 1581 C CA . ARG A 1 202 ? -23.543 4.260 24.942 1.00 85.00 202 ARG A CA 1
ATOM 1582 C C . ARG A 1 202 ? -23.860 5.739 24.717 1.00 85.00 202 ARG A C 1
ATOM 1584 O O . ARG A 1 202 ? -24.802 6.035 23.976 1.00 85.00 202 ARG A O 1
ATOM 1591 N N . PRO A 1 203 ? -23.086 6.676 25.291 1.00 88.00 203 PRO A N 1
ATOM 1592 C CA . PRO A 1 203 ? -23.234 8.087 24.957 1.00 88.00 203 PRO A CA 1
ATOM 1593 C C . PRO A 1 203 ? -23.124 8.281 23.446 1.00 88.00 203 PRO A C 1
ATOM 1595 O O . PRO A 1 203 ? -22.179 7.778 22.838 1.00 88.00 203 PRO A O 1
ATOM 1598 N N . PHE A 1 204 ? -24.080 8.995 22.852 1.00 90.44 204 PHE A N 1
ATOM 1599 C CA . PHE A 1 204 ? -23.950 9.397 21.457 1.00 90.44 204 PHE A CA 1
ATOM 1600 C C . PHE A 1 204 ? -22.719 10.276 21.279 1.00 90.44 204 PHE A C 1
ATOM 1602 O O . PHE A 1 204 ? -22.425 11.134 22.118 1.00 90.44 204 PHE A O 1
ATOM 1609 N N . SER A 1 205 ? -22.005 10.033 20.189 1.00 86.94 205 SER A N 1
ATOM 1610 C CA . SER A 1 205 ? -20.830 10.809 19.809 1.00 86.94 205 SER A CA 1
ATOM 1611 C C . SER A 1 205 ? -21.227 12.211 19.364 1.00 86.94 205 SER A C 1
ATOM 1613 O O . SER A 1 205 ? -20.501 13.164 19.636 1.00 86.94 205 SER A O 1
ATOM 1615 N N . PHE A 1 206 ? -22.414 12.351 18.768 1.00 85.62 206 PHE A N 1
ATOM 1616 C CA . PHE A 1 206 ? -23.057 13.639 18.542 1.00 85.62 206 PHE A CA 1
ATOM 1617 C C . PHE A 1 206 ? -24.511 13.604 19.016 1.00 85.62 206 PHE A C 1
ATOM 1619 O O . PHE A 1 206 ? -25.279 12.695 18.712 1.00 85.62 206 PHE A O 1
ATOM 1626 N N . LYS A 1 207 ? -24.898 14.617 19.794 1.00 87.88 207 LYS A N 1
ATOM 1627 C CA . LYS A 1 207 ? -26.277 14.779 20.258 1.00 87.88 207 LYS A CA 1
ATOM 1628 C C . LYS A 1 207 ? -27.005 15.721 19.315 1.00 87.88 207 LYS A C 1
ATOM 1630 O O . LYS A 1 207 ? -26.541 16.834 19.093 1.00 87.88 207 LYS A O 1
ATOM 1635 N N . ILE A 1 208 ? -28.148 15.280 18.807 1.00 91.25 208 ILE A N 1
ATOM 1636 C CA . ILE A 1 208 ? -29.065 16.132 18.055 1.00 91.25 208 ILE A CA 1
ATOM 1637 C C . ILE A 1 208 ? -30.109 16.637 19.046 1.00 91.25 208 ILE A C 1
ATOM 1639 O O . ILE A 1 208 ? -30.688 15.847 19.795 1.00 91.25 208 ILE A O 1
ATOM 1643 N N . ASN A 1 209 ? -30.318 17.952 19.078 1.00 91.25 209 ASN A N 1
ATOM 1644 C CA . ASN A 1 209 ? -31.295 18.561 19.977 1.00 91.25 209 ASN A CA 1
ATOM 1645 C C . ASN A 1 209 ? -32.684 17.942 19.751 1.00 91.25 209 ASN A C 1
ATOM 1647 O O . ASN A 1 209 ? -33.063 17.652 18.621 1.00 91.25 209 ASN A O 1
ATOM 1651 N N . ASP A 1 210 ? -33.420 17.719 20.838 1.00 93.19 210 ASP A N 1
ATOM 1652 C CA . ASP A 1 210 ? -34.773 17.142 20.880 1.00 93.19 210 ASP A CA 1
ATOM 1653 C C . ASP A 1 210 ? -34.923 15.657 20.508 1.00 93.19 210 ASP A C 1
ATOM 1655 O O . ASP A 1 210 ? -35.989 15.089 20.753 1.00 93.19 210 ASP A O 1
ATOM 1659 N N . PHE A 1 211 ? -33.888 14.989 19.989 1.00 94.44 211 PHE A N 1
ATOM 1660 C CA . PHE A 1 211 ? -33.948 13.555 19.688 1.00 94.44 211 PHE A CA 1
ATOM 1661 C C . PHE A 1 211 ? -33.491 12.706 20.876 1.00 94.44 211 PHE A C 1
ATOM 1663 O O . PHE A 1 211 ? -32.425 12.916 21.460 1.00 94.44 211 PHE A O 1
ATOM 1670 N N . LYS A 1 212 ? -34.304 11.707 21.234 1.00 94.19 212 LYS A N 1
ATOM 1671 C CA . LYS A 1 212 ? -34.027 10.793 22.347 1.00 94.19 212 LYS A CA 1
ATOM 1672 C C . LYS A 1 212 ? -33.342 9.510 21.863 1.00 94.19 212 LYS A C 1
ATOM 1674 O O . LYS A 1 212 ? -33.665 9.009 20.785 1.00 94.19 212 LYS A O 1
ATOM 1679 N N . PRO A 1 213 ? -32.426 8.930 22.656 1.00 92.50 213 PRO A N 1
ATOM 1680 C CA . PRO A 1 213 ? -31.968 7.571 22.409 1.00 92.50 213 PRO A CA 1
ATOM 1681 C C . PRO A 1 213 ? -33.104 6.568 22.620 1.00 92.50 213 PRO A C 1
ATOM 1683 O O . PRO A 1 213 ? -33.939 6.760 23.501 1.00 92.50 213 PRO A O 1
ATOM 1686 N N . ILE A 1 214 ? -33.085 5.464 21.875 1.00 89.06 214 ILE A N 1
ATOM 1687 C CA . ILE A 1 214 ? -34.047 4.357 22.028 1.00 89.06 214 ILE A CA 1
ATOM 1688 C C . ILE A 1 214 ? -33.926 3.719 23.420 1.00 89.06 214 ILE A C 1
ATOM 1690 O O . ILE A 1 214 ? -34.925 3.403 24.063 1.00 89.06 214 ILE A O 1
ATOM 1694 N N . ILE A 1 215 ? -32.692 3.572 23.900 1.00 85.62 215 ILE A N 1
ATOM 1695 C CA . ILE A 1 215 ? -32.352 3.092 25.237 1.00 85.62 215 ILE A CA 1
ATOM 1696 C C . ILE A 1 215 ? -31.939 4.303 26.075 1.00 85.62 215 ILE A C 1
ATOM 1698 O O . ILE A 1 215 ? -30.883 4.894 25.856 1.00 85.62 215 ILE A O 1
ATOM 1702 N N . SER A 1 216 ? -32.777 4.685 27.038 1.00 81.00 216 SER A N 1
ATOM 1703 C CA . SER A 1 216 ? -32.504 5.814 27.929 1.00 81.00 216 SER A CA 1
ATOM 1704 C C . SER A 1 216 ? -31.511 5.456 29.034 1.00 81.00 216 SER A C 1
ATOM 1706 O O . SER A 1 216 ? -31.620 4.403 29.663 1.00 81.00 216 SER A O 1
ATOM 1708 N N . GLU A 1 217 ? -30.603 6.380 29.341 1.00 80.31 217 GLU A N 1
ATOM 1709 C CA . GLU A 1 217 ? -29.716 6.285 30.500 1.00 80.31 217 GLU A CA 1
ATOM 1710 C C . GLU A 1 217 ? -30.512 6.361 31.816 1.00 80.31 217 GLU A C 1
ATOM 1712 O O . GLU A 1 217 ? -31.304 7.282 32.030 1.00 80.31 217 GLU A O 1
ATOM 1717 N N . ASN A 1 218 ? -30.242 5.447 32.754 1.00 81.81 218 ASN A N 1
ATOM 1718 C CA . ASN A 1 218 ? -30.696 5.605 34.133 1.00 81.81 218 ASN A CA 1
ATOM 1719 C C . ASN A 1 218 ? -29.743 6.552 34.887 1.00 81.81 218 ASN A C 1
ATOM 1721 O O . ASN A 1 218 ? -28.723 6.131 35.434 1.00 81.81 218 ASN A O 1
ATOM 1725 N N . LEU A 1 219 ? -30.098 7.840 34.935 1.00 80.69 219 LEU A N 1
ATOM 1726 C CA . LEU A 1 219 ? -29.288 8.898 35.556 1.00 80.69 219 LEU A CA 1
ATOM 1727 C C . LEU A 1 219 ? -28.939 8.626 37.028 1.00 80.69 219 LEU A C 1
ATOM 1729 O O . LEU A 1 219 ? -27.850 8.989 37.477 1.00 80.69 219 LEU A O 1
ATOM 1733 N N . GLN A 1 220 ? -29.839 8.000 37.792 1.00 79.00 220 GLN A N 1
ATOM 1734 C CA . GLN A 1 220 ? -29.573 7.654 39.192 1.00 79.00 220 GLN A CA 1
ATOM 1735 C C . GLN A 1 220 ? -28.505 6.557 39.285 1.00 79.00 220 GLN A C 1
ATOM 1737 O O . GLN A 1 220 ? -27.529 6.714 40.026 1.00 79.00 220 GLN A O 1
ATOM 1742 N N . LYS A 1 221 ? -28.628 5.499 38.470 1.00 79.25 221 LYS A N 1
ATOM 1743 C CA . LYS A 1 221 ? -27.628 4.423 38.376 1.00 79.25 221 LYS A CA 1
ATOM 1744 C C . LYS A 1 221 ? -26.273 4.960 37.912 1.00 79.25 221 LYS A C 1
ATOM 1746 O O . LYS A 1 221 ? -25.249 4.589 38.483 1.00 79.25 221 LYS A O 1
ATOM 1751 N N . SER A 1 222 ? -26.241 5.891 36.959 1.00 83.06 222 SER A N 1
ATOM 1752 C CA . SER A 1 222 ? -24.997 6.526 36.502 1.00 83.06 222 SER A CA 1
ATOM 1753 C C . SER A 1 222 ? -24.324 7.380 37.575 1.00 83.06 222 SER A C 1
ATOM 1755 O O . SER A 1 222 ? -23.117 7.252 37.773 1.00 83.06 222 SER A O 1
ATOM 1757 N N . LYS A 1 223 ? -25.076 8.207 38.320 1.00 83.50 223 LYS A N 1
ATOM 1758 C CA . LYS A 1 223 ? -24.524 8.989 39.445 1.00 83.50 223 LYS A CA 1
ATOM 1759 C C . LYS A 1 223 ? -23.922 8.077 40.516 1.00 83.50 223 LYS A C 1
ATOM 1761 O O . LYS A 1 223 ? -22.793 8.309 40.947 1.00 83.50 223 LYS A O 1
ATOM 1766 N N . ARG A 1 224 ? -24.640 7.007 40.882 1.00 83.12 224 ARG A N 1
ATOM 1767 C CA . ARG A 1 224 ? -24.156 5.972 41.810 1.00 83.12 224 ARG A CA 1
ATOM 1768 C C . ARG A 1 224 ? -22.871 5.327 41.294 1.00 83.12 224 ARG A C 1
ATOM 1770 O O . ARG A 1 224 ? -21.873 5.286 42.005 1.00 83.12 224 ARG A O 1
ATOM 1777 N N . THR A 1 225 ? -22.872 4.879 40.042 1.00 85.94 225 THR A N 1
ATOM 1778 C CA . THR A 1 225 ? -21.713 4.228 39.413 1.00 85.94 225 THR A CA 1
ATOM 1779 C C . THR A 1 225 ? -20.505 5.161 39.355 1.00 85.94 225 THR A C 1
ATOM 1781 O O . THR A 1 225 ? -19.388 4.737 39.631 1.00 85.94 225 THR A O 1
ATOM 1784 N N . SER A 1 226 ? -20.717 6.448 39.066 1.00 88.19 226 SER A N 1
ATOM 1785 C CA . SER A 1 226 ? -19.649 7.452 39.050 1.00 88.19 226 SER A CA 1
ATOM 1786 C C . SER A 1 226 ? -18.988 7.594 40.416 1.00 88.19 226 SER A C 1
ATOM 1788 O O . SER A 1 226 ? -17.763 7.673 40.490 1.00 88.19 226 SER A O 1
ATOM 1790 N N . TYR A 1 227 ? -19.785 7.623 41.487 1.00 87.25 227 TYR A N 1
ATOM 1791 C CA . TYR A 1 227 ? -19.262 7.663 42.848 1.00 87.25 227 TYR A CA 1
ATOM 1792 C C . TYR A 1 227 ? -18.467 6.391 43.164 1.00 87.25 227 TYR A C 1
ATOM 1794 O O . TYR A 1 227 ? -17.307 6.484 43.561 1.00 87.25 227 TYR A O 1
ATOM 1802 N N . LEU A 1 228 ? -19.030 5.211 42.893 1.00 87.88 228 LEU A N 1
ATOM 1803 C CA . LEU A 1 228 ? -18.366 3.934 43.171 1.00 87.88 228 LEU A CA 1
ATOM 1804 C C . LEU A 1 228 ? -17.040 3.780 42.409 1.00 87.88 228 LEU A C 1
ATOM 1806 O O . LEU A 1 228 ? -16.043 3.383 43.004 1.00 87.88 228 LEU A O 1
ATOM 1810 N N . ILE A 1 229 ? -16.987 4.166 41.128 1.00 91.12 229 ILE A N 1
ATOM 1811 C CA . ILE A 1 229 ? -15.741 4.187 40.346 1.00 91.12 229 ILE A CA 1
ATOM 1812 C C . ILE A 1 229 ? -14.726 5.151 40.978 1.00 91.12 229 ILE A C 1
ATOM 1814 O O . ILE A 1 229 ? -13.555 4.808 41.108 1.00 91.12 229 ILE A O 1
ATOM 1818 N N . SER A 1 230 ? -15.145 6.345 41.410 1.00 90.38 230 SER A N 1
ATOM 1819 C CA . SER A 1 230 ? -14.222 7.304 42.042 1.00 90.38 230 SER A CA 1
ATOM 1820 C C . SER A 1 230 ? -13.627 6.785 43.356 1.00 90.38 230 SER A C 1
ATOM 1822 O O . SER A 1 230 ? -12.433 6.969 43.606 1.00 90.38 230 SER A O 1
ATOM 1824 N N . VAL A 1 231 ? -14.430 6.067 44.149 1.00 88.75 231 VAL A N 1
ATOM 1825 C CA . VAL A 1 231 ? -13.977 5.394 45.370 1.00 88.75 231 VAL A CA 1
ATOM 1826 C C . VAL A 1 231 ? -13.011 4.267 45.016 1.00 88.75 231 VAL A C 1
ATOM 1828 O O . VAL A 1 231 ? -11.937 4.190 45.603 1.00 88.75 231 VAL A O 1
ATOM 1831 N N . PHE A 1 232 ? -13.328 3.450 44.007 1.00 91.06 232 PHE A N 1
ATOM 1832 C CA . PHE A 1 232 ? -12.472 2.352 43.545 1.00 91.06 232 PHE A CA 1
ATOM 1833 C C . PHE A 1 232 ? -11.064 2.811 43.187 1.00 91.06 232 PHE A C 1
ATOM 1835 O O . PHE A 1 232 ? -10.081 2.268 43.684 1.00 91.06 232 PHE A O 1
ATOM 1842 N N . PHE A 1 233 ? -10.959 3.856 42.366 1.00 92.12 233 PHE A N 1
ATOM 1843 C CA . PHE A 1 233 ? -9.661 4.395 41.970 1.00 92.12 233 PHE A CA 1
ATOM 1844 C C . PHE A 1 233 ? -8.931 5.056 43.141 1.00 92.12 233 PHE A C 1
ATOM 1846 O O . PHE A 1 233 ? -7.712 4.940 43.227 1.00 92.12 233 PHE A O 1
ATOM 1853 N N . SER A 1 234 ? -9.651 5.686 44.072 1.00 90.62 234 SER A N 1
ATOM 1854 C CA . SER A 1 234 ? -9.053 6.230 45.299 1.00 90.62 234 SER A CA 1
ATOM 1855 C C . SER A 1 234 ? -8.485 5.133 46.208 1.00 90.62 234 SER A C 1
ATOM 1857 O O . SER A 1 234 ? -7.423 5.321 46.806 1.00 90.62 234 SER A O 1
ATOM 1859 N N . VAL A 1 235 ? -9.160 3.980 46.290 1.00 89.75 235 VAL A N 1
ATOM 1860 C CA . VAL A 1 235 ? -8.666 2.789 46.998 1.00 89.75 235 VAL A CA 1
ATOM 1861 C C . VAL A 1 235 ? -7.421 2.245 46.306 1.00 89.75 235 VAL A C 1
ATOM 1863 O O . VAL A 1 235 ? -6.406 2.064 46.973 1.00 89.75 235 VAL A O 1
ATOM 1866 N N . ILE A 1 236 ? -7.458 2.062 44.979 1.00 92.19 236 ILE A N 1
ATOM 1867 C CA . ILE A 1 236 ? -6.298 1.625 44.185 1.00 92.19 236 ILE A CA 1
ATOM 1868 C C . ILE A 1 236 ? -5.098 2.551 44.416 1.00 92.19 236 ILE A C 1
ATOM 1870 O O . ILE A 1 236 ? -4.008 2.086 44.732 1.00 92.19 236 ILE A O 1
ATOM 1874 N N . GLN A 1 237 ? -5.306 3.867 44.355 1.00 91.75 237 GLN A N 1
ATOM 1875 C CA . GLN A 1 237 ? -4.253 4.859 44.582 1.00 91.75 237 GLN A CA 1
ATOM 1876 C C . GLN A 1 237 ? -3.676 4.811 46.009 1.00 91.75 237 GLN A C 1
ATOM 1878 O O . GLN A 1 237 ? -2.552 5.254 46.239 1.00 91.75 237 GLN A O 1
ATOM 1883 N N . SER A 1 238 ? -4.430 4.273 46.969 1.00 89.12 238 SER A N 1
ATOM 1884 C CA . SER A 1 238 ? -4.043 4.172 48.379 1.00 89.12 238 SER A CA 1
ATOM 1885 C C . SER A 1 238 ? -3.483 2.791 48.755 1.00 89.12 238 SER A C 1
ATOM 1887 O O . SER A 1 238 ? -3.359 2.515 49.948 1.00 89.12 238 SER A O 1
ATOM 1889 N N . LYS A 1 239 ? -3.122 1.939 47.774 1.00 86.81 239 LYS A N 1
ATOM 1890 C CA . LYS A 1 239 ? -2.606 0.563 47.970 1.00 86.81 239 LYS A CA 1
ATOM 1891 C C . LYS A 1 239 ? -1.535 0.476 49.064 1.00 86.81 239 LYS A C 1
ATOM 1893 O O . LYS A 1 239 ? -1.687 -0.306 49.993 1.00 86.81 239 LYS A O 1
ATOM 1898 N N . LEU A 1 240 ? -0.526 1.351 49.011 1.00 80.56 240 LEU A N 1
ATOM 1899 C CA . LEU A 1 240 ? 0.587 1.393 49.977 1.00 80.56 240 LEU A CA 1
ATOM 1900 C C . LEU A 1 240 ? 0.171 1.761 51.409 1.00 80.56 240 LEU A C 1
ATOM 1902 O O . LEU A 1 240 ? 0.887 1.459 52.351 1.00 80.56 240 LEU A O 1
ATOM 1906 N N . VAL A 1 241 ? -0.954 2.454 51.593 1.00 81.00 241 VAL A N 1
ATOM 1907 C CA . VAL A 1 241 ? -1.398 2.913 52.922 1.00 81.00 241 VAL A CA 1
ATOM 1908 C C . VAL A 1 241 ? -2.378 1.924 53.554 1.00 81.00 241 VAL A C 1
ATOM 1910 O O . VAL A 1 241 ? -2.531 1.888 54.771 1.00 81.00 241 VAL A O 1
ATOM 1913 N N . LEU A 1 242 ? -3.060 1.125 52.734 1.00 77.31 242 LEU A N 1
ATOM 1914 C CA . LEU A 1 242 ? -4.117 0.214 53.165 1.00 77.31 242 LEU A CA 1
ATOM 1915 C C . LEU A 1 242 ? -3.632 -1.226 53.384 1.00 77.31 242 LEU A C 1
ATOM 1917 O O . LEU A 1 242 ? -4.491 -2.064 53.631 1.00 77.31 242 LEU A O 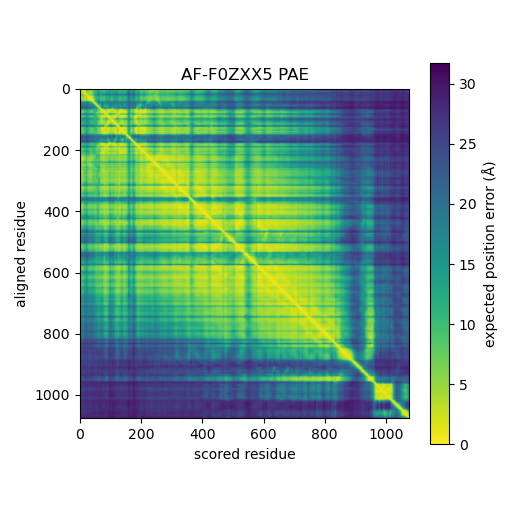1
ATOM 1921 N N . GLU A 1 243 ? -2.323 -1.507 53.296 1.00 76.94 243 GLU A N 1
ATOM 1922 C CA . GLU A 1 243 ? -1.674 -2.836 53.182 1.00 76.94 243 GLU A CA 1
ATOM 1923 C C . GLU A 1 243 ? -2.486 -4.047 53.685 1.00 76.94 243 GLU A C 1
ATOM 1925 O O . GLU A 1 243 ? -2.747 -4.959 52.905 1.00 76.94 243 GLU A O 1
ATOM 1930 N N . SER A 1 244 ? -2.941 -4.066 54.944 1.00 78.69 244 SER A N 1
ATOM 1931 C CA . SER A 1 244 ? -3.683 -5.203 55.520 1.00 78.69 244 SER A CA 1
ATOM 1932 C C . SER A 1 244 ? -5.158 -5.315 55.100 1.00 78.69 244 SER A C 1
ATOM 1934 O O . SER A 1 244 ? -5.720 -6.403 55.123 1.00 78.69 244 SER A O 1
ATOM 1936 N N . THR A 1 245 ? -5.793 -4.213 54.699 1.00 80.50 245 THR A N 1
ATOM 1937 C CA . THR A 1 245 ? -7.233 -4.125 54.366 1.00 80.50 245 THR A CA 1
ATOM 1938 C C . THR A 1 245 ? -7.521 -3.891 52.886 1.00 80.50 245 THR A C 1
ATOM 1940 O O . THR A 1 245 ? -8.668 -3.999 52.460 1.00 80.50 245 THR A O 1
ATOM 1943 N N . TYR A 1 246 ? -6.501 -3.600 52.075 1.00 85.94 246 TYR A N 1
ATOM 1944 C CA . TYR A 1 246 ? -6.648 -3.294 50.648 1.00 85.94 246 TYR A CA 1
ATOM 1945 C C . TYR A 1 246 ? -7.430 -4.373 49.880 1.00 85.94 246 TYR A C 1
ATOM 1947 O O . TYR A 1 246 ? -8.397 -4.065 49.182 1.00 85.94 246 TYR A O 1
ATOM 1955 N N . ASN A 1 247 ? -7.046 -5.641 50.053 1.00 85.75 247 ASN A N 1
ATOM 1956 C CA . ASN A 1 247 ? -7.684 -6.759 49.361 1.00 85.75 247 ASN A CA 1
ATOM 1957 C C . ASN A 1 247 ? -9.121 -6.995 49.842 1.00 85.75 247 ASN A C 1
ATOM 1959 O O . ASN A 1 247 ? -9.989 -7.244 49.016 1.00 85.75 247 ASN A O 1
ATOM 1963 N N . GLU A 1 248 ? -9.400 -6.855 51.142 1.00 83.88 248 GLU A N 1
ATOM 1964 C CA . GLU A 1 248 ? -10.765 -6.979 51.679 1.00 83.88 248 GLU A CA 1
ATOM 1965 C C . GLU A 1 248 ? -11.688 -5.889 51.119 1.00 83.88 248 GLU A C 1
ATOM 1967 O O . GLU A 1 248 ? -12.822 -6.162 50.718 1.00 83.88 248 GLU A O 1
ATOM 1972 N N . ILE A 1 249 ? -11.174 -4.657 51.032 1.00 83.19 249 ILE A N 1
ATOM 1973 C CA . ILE A 1 249 ? -11.895 -3.517 50.467 1.00 83.19 249 ILE A CA 1
ATOM 1974 C C . ILE A 1 249 ? -12.236 -3.770 49.000 1.00 83.19 249 ILE A C 1
ATOM 1976 O O . ILE A 1 249 ? -13.380 -3.569 48.587 1.00 83.19 249 ILE A O 1
ATOM 1980 N N . LEU A 1 250 ? -11.261 -4.221 48.207 1.00 87.25 250 LEU A N 1
ATOM 1981 C CA . LEU A 1 250 ? -11.479 -4.517 46.795 1.00 87.25 250 LEU A CA 1
ATOM 1982 C C . LEU A 1 250 ? -12.393 -5.723 46.581 1.00 87.25 250 LEU A C 1
ATOM 1984 O O . LEU A 1 250 ? -13.240 -5.661 45.690 1.00 87.25 250 LEU A O 1
ATOM 1988 N N . LEU A 1 251 ? -12.272 -6.778 47.386 1.00 86.44 251 LEU A N 1
ATOM 1989 C CA . LEU A 1 251 ? -13.114 -7.972 47.293 1.00 86.44 251 LEU A CA 1
ATOM 1990 C C . LEU A 1 251 ? -14.593 -7.629 47.449 1.00 86.44 251 LEU A C 1
ATOM 1992 O O . LEU A 1 251 ? -15.430 -8.164 46.727 1.00 86.44 251 LEU A O 1
ATOM 1996 N N . TRP A 1 252 ? -14.911 -6.686 48.336 1.00 83.31 252 TRP A N 1
ATOM 1997 C CA . TRP A 1 252 ? -16.274 -6.194 48.503 1.00 83.31 252 TRP A CA 1
ATOM 1998 C C . TRP A 1 252 ? -16.690 -5.199 47.413 1.00 83.31 252 TRP A C 1
ATOM 2000 O O . TRP A 1 252 ? -17.770 -5.302 46.829 1.00 83.31 252 TRP A O 1
ATOM 2010 N N . LEU A 1 253 ? -15.836 -4.214 47.126 1.00 83.88 253 LEU A N 1
ATOM 2011 C CA . LEU A 1 253 ? -16.191 -3.086 46.267 1.00 83.88 253 LEU A CA 1
ATOM 2012 C C . LEU A 1 253 ? -16.305 -3.491 44.790 1.00 83.88 253 LEU A C 1
ATOM 2014 O O . LEU A 1 253 ? -17.133 -2.941 44.059 1.00 83.88 253 LEU A O 1
ATOM 2018 N N . THR A 1 254 ? -15.499 -4.464 44.358 1.00 87.06 254 THR A N 1
ATOM 2019 C CA . THR A 1 254 ? -15.434 -4.913 42.964 1.00 87.06 254 THR A CA 1
ATOM 2020 C C . THR A 1 254 ? -16.802 -5.444 42.498 1.00 87.06 254 THR A C 1
ATOM 2022 O O . THR A 1 254 ? -17.399 -4.801 41.630 1.00 87.06 254 THR A O 1
ATOM 2025 N N . PRO A 1 255 ? -17.408 -6.498 43.087 1.00 81.31 255 PRO A N 1
ATOM 2026 C CA . PRO A 1 255 ? -18.719 -6.997 42.649 1.00 81.31 255 PRO A CA 1
ATOM 2027 C C . PRO A 1 255 ? -19.818 -5.927 42.564 1.00 81.31 255 PRO A C 1
ATOM 2029 O O . PRO A 1 255 ? -20.650 -5.969 41.657 1.00 81.31 255 PRO A O 1
ATOM 2032 N N . ILE A 1 256 ? -19.805 -4.941 43.467 1.00 82.12 256 ILE A N 1
ATOM 2033 C CA . ILE A 1 256 ? -20.815 -3.874 43.540 1.00 82.12 256 ILE A CA 1
ATOM 2034 C C . ILE A 1 256 ? -20.659 -2.865 42.412 1.00 82.12 256 ILE A C 1
ATOM 2036 O O . ILE A 1 256 ? -21.650 -2.432 41.823 1.00 82.12 256 ILE A O 1
ATOM 2040 N N . ILE A 1 257 ? -19.429 -2.477 42.081 1.00 84.44 257 ILE A N 1
ATOM 2041 C CA . ILE A 1 257 ? -19.190 -1.630 40.909 1.00 84.44 257 ILE A CA 1
ATOM 2042 C C . ILE A 1 257 ? -19.667 -2.354 39.662 1.00 84.44 257 ILE A C 1
ATOM 2044 O O . ILE A 1 257 ? -20.401 -1.775 38.861 1.00 84.44 257 ILE A O 1
ATOM 2048 N N . PHE A 1 258 ? -19.287 -3.623 39.521 1.00 81.31 258 PHE A N 1
ATOM 2049 C CA . PHE A 1 258 ? -19.508 -4.376 38.294 1.00 81.31 258 PHE A CA 1
ATOM 2050 C C . PHE A 1 258 ? -20.967 -4.771 38.071 1.00 81.31 258 PHE A C 1
ATOM 2052 O O . PHE A 1 258 ? -21.415 -4.721 36.929 1.00 81.31 258 PHE A O 1
ATOM 2059 N N . SER A 1 259 ? -21.751 -5.008 39.126 1.00 79.38 259 SER A N 1
ATOM 2060 C CA . SER A 1 259 ? -23.213 -5.159 39.014 1.00 79.38 259 SER A CA 1
ATOM 2061 C C . SER A 1 259 ? -23.923 -3.864 38.588 1.00 79.38 259 SER A C 1
ATOM 2063 O O . SER A 1 259 ? -25.031 -3.883 38.044 1.00 79.38 259 SER A O 1
ATOM 2065 N N . ASN A 1 260 ? -23.279 -2.711 38.790 1.00 80.19 260 ASN A N 1
ATOM 2066 C CA . ASN A 1 260 ? -23.795 -1.408 38.384 1.00 80.19 260 ASN A CA 1
ATOM 2067 C C . ASN A 1 260 ? -23.268 -0.936 37.017 1.00 80.19 260 ASN A C 1
ATOM 2069 O O . ASN A 1 260 ? -23.785 0.047 36.473 1.00 80.19 260 ASN A O 1
ATOM 2073 N N . LEU A 1 261 ? -22.293 -1.633 36.422 1.00 84.19 261 LEU A N 1
ATOM 2074 C CA . LEU A 1 261 ? -21.791 -1.277 35.101 1.00 84.19 261 LEU A CA 1
ATOM 2075 C C . LEU A 1 261 ? -22.810 -1.595 34.003 1.00 84.19 261 LEU A C 1
ATOM 2077 O O . LEU A 1 261 ? -23.454 -2.636 33.954 1.00 84.19 261 LEU A O 1
ATOM 2081 N N . THR A 1 262 ? -22.930 -0.647 33.089 1.00 82.44 262 THR A N 1
ATOM 2082 C CA . THR A 1 262 ? -23.653 -0.731 31.823 1.00 82.44 262 THR A CA 1
ATOM 2083 C C . THR A 1 262 ? -22.673 -0.303 30.738 1.00 82.44 262 THR A C 1
ATOM 2085 O O . THR A 1 262 ? -21.692 0.377 31.043 1.00 82.44 262 THR A O 1
ATOM 2088 N N . LEU A 1 263 ? -22.932 -0.614 29.467 1.00 79.75 263 LEU A N 1
ATOM 2089 C CA . LEU A 1 263 ? -22.116 -0.075 28.367 1.00 79.75 263 LEU A CA 1
ATOM 2090 C C . LEU A 1 263 ? -21.953 1.452 28.467 1.00 79.75 263 LEU A C 1
ATOM 2092 O O . LEU A 1 263 ? -20.864 1.986 28.245 1.00 79.75 263 LEU A O 1
ATOM 2096 N N . TYR A 1 264 ? -23.019 2.136 28.890 1.00 84.81 264 TYR A N 1
ATOM 2097 C CA . TYR A 1 264 ? -23.039 3.578 29.044 1.00 84.81 264 TYR A CA 1
ATOM 2098 C C . TYR A 1 264 ? -22.068 4.027 30.129 1.00 84.81 264 TYR A C 1
ATOM 2100 O O . TYR A 1 264 ? -21.244 4.909 29.889 1.00 84.81 264 TYR A O 1
ATOM 2108 N N . THR A 1 265 ? -22.139 3.431 31.321 1.00 85.12 265 THR A N 1
ATOM 2109 C CA . THR A 1 265 ? -21.274 3.805 32.448 1.00 85.12 265 THR A CA 1
ATOM 2110 C C . THR A 1 265 ? -19.830 3.348 32.248 1.00 85.12 265 THR A C 1
ATOM 2112 O O . THR A 1 265 ? -18.917 4.054 32.678 1.00 85.12 265 THR A O 1
ATOM 2115 N N . ILE A 1 266 ? -19.588 2.255 31.517 1.00 87.62 266 ILE A N 1
ATOM 2116 C CA . ILE A 1 266 ? -18.232 1.858 31.117 1.00 87.62 266 ILE A CA 1
ATOM 2117 C C . ILE A 1 266 ? -17.613 2.955 30.239 1.00 87.62 266 ILE A C 1
ATOM 2119 O O . ILE A 1 266 ? -16.553 3.478 30.575 1.00 87.62 266 ILE A O 1
ATOM 2123 N N . GLN A 1 267 ? -18.279 3.378 29.161 1.00 86.19 267 GLN A N 1
ATOM 2124 C CA . GLN A 1 267 ? -17.709 4.392 28.266 1.00 86.19 267 GLN A CA 1
ATOM 2125 C C . GLN A 1 267 ? -17.668 5.792 28.898 1.00 86.19 267 GLN A C 1
ATOM 2127 O O . GLN A 1 267 ? -16.654 6.486 28.843 1.00 86.19 267 GLN A O 1
ATOM 2132 N N . SER A 1 268 ? -18.769 6.237 29.508 1.00 86.31 268 SER A N 1
ATOM 2133 C CA . SER A 1 268 ? -18.892 7.614 30.001 1.00 86.31 268 SER A CA 1
ATOM 2134 C C . SER A 1 268 ? -18.151 7.879 31.308 1.00 86.31 268 SER A C 1
ATOM 2136 O O . SER A 1 268 ? -17.782 9.034 31.537 1.00 86.31 268 SER A O 1
ATOM 2138 N N . LEU A 1 269 ? -17.932 6.857 32.146 1.00 91.25 269 LEU A N 1
ATOM 2139 C CA . LEU A 1 269 ? -17.353 7.005 33.484 1.00 91.25 269 LEU A CA 1
ATOM 2140 C C . LEU A 1 269 ? -16.064 6.199 33.642 1.00 91.25 269 LEU A C 1
ATOM 2142 O O . LEU A 1 269 ? -15.026 6.794 33.936 1.00 91.25 269 LEU A O 1
ATOM 2146 N N . LEU A 1 270 ? -16.096 4.877 33.430 1.00 92.56 270 LEU A N 1
ATOM 2147 C CA . LEU A 1 270 ? -14.925 4.023 33.667 1.00 92.56 270 LEU A CA 1
ATOM 2148 C C . LEU A 1 270 ? -13.765 4.391 32.737 1.00 92.56 270 LEU A C 1
ATOM 2150 O O . LEU A 1 270 ? -12.680 4.703 33.221 1.00 92.56 270 LEU A O 1
ATOM 2154 N N . MET A 1 271 ? -14.001 4.460 31.425 1.00 94.12 271 MET A N 1
ATOM 2155 C CA . MET A 1 271 ? -12.961 4.806 30.451 1.00 94.12 271 MET A CA 1
ATOM 2156 C C . MET A 1 271 ? -12.418 6.218 30.667 1.00 94.12 271 MET A C 1
ATOM 2158 O O . MET A 1 271 ? -11.205 6.410 30.693 1.00 94.12 271 MET A O 1
ATOM 2162 N N . LYS A 1 272 ? -13.282 7.206 30.944 1.00 92.50 272 LYS A N 1
ATOM 2163 C CA . LYS A 1 272 ? -12.827 8.564 31.301 1.00 92.50 272 LYS A CA 1
ATOM 2164 C C . LYS A 1 272 ? -11.952 8.579 32.554 1.00 92.50 272 LYS A C 1
ATOM 2166 O O . LYS A 1 272 ? -11.011 9.369 32.625 1.00 92.50 272 LYS A O 1
ATOM 2171 N N 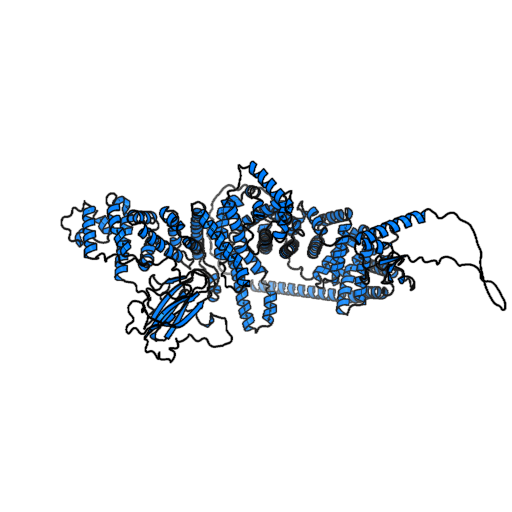. THR A 1 273 ? -12.254 7.727 33.531 1.00 94.25 273 THR A N 1
ATOM 2172 C CA . THR A 1 273 ? -11.473 7.614 34.768 1.00 94.25 273 THR A CA 1
ATOM 2173 C C . THR A 1 273 ? -10.135 6.933 34.507 1.00 94.25 273 THR A C 1
ATOM 2175 O O . THR A 1 273 ? -9.106 7.442 34.950 1.00 94.25 273 THR A O 1
ATOM 2178 N N . LEU A 1 274 ? -10.118 5.870 33.701 1.00 95.00 274 LEU A N 1
ATOM 2179 C CA . LEU A 1 274 ? -8.894 5.224 33.232 1.00 95.00 274 LEU A CA 1
ATOM 2180 C C . LEU A 1 274 ? -8.007 6.203 32.434 1.00 95.00 274 LEU A C 1
ATOM 2182 O O . LEU A 1 274 ? -6.808 6.284 32.678 1.00 95.00 274 LEU A O 1
ATOM 2186 N N . TYR A 1 275 ? -8.579 7.043 31.560 1.00 94.31 275 TYR A N 1
ATOM 2187 C CA . TYR A 1 275 ? -7.836 8.083 30.823 1.00 94.31 275 TYR A CA 1
ATOM 2188 C C . TYR A 1 275 ? -7.222 9.162 31.724 1.00 94.31 275 TYR A C 1
ATOM 2190 O O . TYR A 1 275 ? -6.241 9.813 31.346 1.00 94.31 275 TYR A O 1
ATOM 2198 N N . ARG A 1 276 ? -7.802 9.413 32.901 1.00 94.94 276 ARG A N 1
ATOM 2199 C CA . ARG A 1 276 ? -7.219 10.321 33.902 1.00 94.94 276 ARG A CA 1
ATOM 2200 C C . ARG A 1 276 ? -6.126 9.636 34.719 1.00 94.94 276 ARG A C 1
ATOM 2202 O O . ARG A 1 276 ? -5.183 10.308 35.114 1.00 94.94 276 ARG A O 1
ATOM 2209 N N . ASN A 1 277 ? -6.226 8.321 34.900 1.00 94.56 277 ASN A N 1
ATOM 2210 C CA . ASN A 1 277 ? -5.384 7.530 35.793 1.00 94.56 277 ASN A CA 1
ATOM 2211 C C . ASN A 1 277 ? -4.626 6.419 35.048 1.00 94.56 277 ASN A C 1
ATOM 2213 O O . ASN A 1 277 ? -4.618 5.273 35.486 1.00 94.56 277 ASN A O 1
ATOM 2217 N N . ILE A 1 278 ? -3.972 6.746 33.928 1.00 94.75 278 ILE A N 1
ATOM 2218 C CA . ILE A 1 278 ? -3.262 5.754 33.092 1.00 94.75 278 ILE A CA 1
ATOM 2219 C C . ILE A 1 278 ? -2.201 4.980 33.895 1.00 94.75 278 ILE A C 1
ATOM 2221 O O . ILE A 1 278 ? -1.987 3.798 33.647 1.00 94.75 278 ILE A O 1
ATOM 2225 N N . GLY A 1 279 ? -1.567 5.626 34.880 1.00 94.19 279 GLY A N 1
ATOM 2226 C CA . GLY A 1 279 ? -0.584 4.982 35.756 1.00 94.19 279 GLY A CA 1
ATOM 2227 C C . GLY A 1 279 ? -1.157 3.894 36.671 1.00 94.19 279 GLY A C 1
ATOM 2228 O O . GLY A 1 279 ? -0.393 3.066 37.138 1.00 94.19 279 GLY A O 1
ATOM 2229 N N . LEU A 1 280 ? -2.477 3.867 36.892 1.00 94.81 280 LEU A N 1
ATOM 2230 C CA . LEU A 1 280 ? -3.161 2.896 37.758 1.00 94.81 280 LEU A CA 1
ATOM 2231 C C . LEU A 1 280 ? -3.825 1.755 36.967 1.00 94.81 280 LEU A C 1
ATOM 2233 O O . LEU A 1 280 ? -4.586 0.982 37.540 1.00 94.81 280 LEU A O 1
ATOM 2237 N N . VAL A 1 281 ? -3.604 1.663 35.649 1.00 94.62 281 VAL A N 1
ATOM 2238 C CA . VAL A 1 281 ? -4.247 0.639 34.801 1.00 94.62 281 VAL A CA 1
ATOM 2239 C C . VAL A 1 281 ? -3.816 -0.772 35.205 1.00 94.62 281 VAL A C 1
ATOM 2241 O O . VAL A 1 281 ? -4.660 -1.661 35.253 1.00 94.62 281 VAL A O 1
ATOM 2244 N N . ASP A 1 282 ? -2.543 -0.973 35.543 1.00 93.19 282 ASP A N 1
ATOM 2245 C CA . ASP A 1 282 ? -2.027 -2.291 35.928 1.00 93.19 282 ASP A CA 1
ATOM 2246 C C . ASP A 1 282 ? -2.642 -2.756 37.263 1.00 93.19 282 ASP A C 1
ATOM 2248 O O . ASP A 1 282 ? -3.187 -3.858 37.337 1.00 93.19 282 ASP A O 1
ATOM 2252 N N . ASP A 1 283 ? -2.677 -1.875 38.272 1.00 93.56 283 ASP A N 1
ATOM 2253 C CA . ASP A 1 283 ? -3.349 -2.142 39.552 1.00 93.56 283 ASP A CA 1
ATOM 2254 C C . ASP A 1 283 ? -4.860 -2.348 39.381 1.00 93.56 283 ASP A C 1
ATOM 2256 O O . ASP A 1 283 ? -5.463 -3.171 40.067 1.00 93.56 283 ASP A O 1
ATOM 2260 N N . PHE A 1 284 ? -5.491 -1.619 38.455 1.00 94.44 284 PHE A N 1
ATOM 2261 C CA . PHE A 1 284 ? -6.897 -1.811 38.116 1.00 94.44 284 PHE A CA 1
ATOM 2262 C C . PHE A 1 284 ? -7.148 -3.227 37.584 1.00 94.44 284 PHE A C 1
ATOM 2264 O O . PHE A 1 284 ? -8.046 -3.902 38.081 1.00 94.44 284 PHE A O 1
ATOM 2271 N N . ILE A 1 285 ? -6.351 -3.706 36.622 1.00 93.69 285 ILE A N 1
ATOM 2272 C CA . ILE A 1 285 ? -6.492 -5.063 36.065 1.00 93.69 285 ILE A CA 1
ATOM 2273 C C . ILE A 1 285 ? -6.258 -6.120 37.148 1.00 93.69 285 ILE A C 1
ATOM 2275 O O . ILE A 1 285 ? -7.028 -7.077 37.239 1.00 93.69 285 ILE A O 1
ATOM 2279 N N . GLU A 1 286 ? -5.223 -5.946 37.974 1.00 92.38 286 GLU A N 1
ATOM 2280 C CA . GLU A 1 286 ? -4.914 -6.850 39.085 1.00 92.38 286 GLU A CA 1
ATOM 2281 C C . GLU A 1 286 ? -6.077 -6.918 40.086 1.00 92.38 286 GLU A C 1
ATOM 2283 O O . GLU A 1 286 ? -6.525 -8.009 40.446 1.00 92.38 286 GLU A O 1
ATOM 2288 N N . ALA A 1 287 ? -6.632 -5.762 40.462 1.00 91.19 287 ALA A N 1
ATOM 2289 C CA . ALA A 1 287 ? -7.804 -5.674 41.323 1.00 91.19 287 ALA A CA 1
ATOM 2290 C C . ALA A 1 287 ? -9.015 -6.396 40.717 1.00 91.19 287 ALA A C 1
ATOM 2292 O O . ALA A 1 287 ? -9.723 -7.103 41.432 1.00 91.19 287 ALA A O 1
ATOM 2293 N N . LEU A 1 288 ? -9.249 -6.273 39.407 1.00 91.75 288 LEU A N 1
ATOM 2294 C CA . LEU A 1 288 ? -10.350 -6.980 38.749 1.00 91.75 288 LEU A CA 1
ATOM 2295 C C . LEU A 1 288 ? -10.142 -8.489 38.745 1.00 91.75 288 LEU A C 1
ATOM 2297 O O . LEU A 1 288 ? -11.059 -9.232 39.083 1.00 91.75 288 LEU A O 1
ATOM 2301 N N . LYS A 1 289 ? -8.944 -8.942 38.372 1.00 92.00 289 LYS A N 1
ATOM 2302 C CA . LYS A 1 289 ? -8.620 -10.367 38.268 1.00 92.00 289 LYS A CA 1
ATOM 2303 C C . LYS A 1 289 ? -8.780 -11.080 39.609 1.00 92.00 289 LYS A C 1
ATOM 2305 O O . LYS A 1 289 ? -9.324 -12.177 39.653 1.00 92.00 289 LYS A O 1
ATOM 2310 N N . SER A 1 290 ? -8.310 -10.456 40.686 1.00 91.12 290 SER A N 1
ATOM 2311 C CA . SER A 1 290 ? -8.312 -11.057 42.022 1.00 91.12 290 SER A CA 1
ATOM 2312 C C . SER A 1 290 ? -9.703 -11.125 42.655 1.00 91.12 290 SER A C 1
ATOM 2314 O O . SER A 1 290 ? -9.924 -11.952 43.533 1.00 91.12 290 SER A O 1
ATOM 2316 N N . ASN A 1 291 ? -10.639 -10.275 42.219 1.00 90.06 291 ASN A N 1
ATOM 2317 C CA . ASN A 1 291 ? -11.926 -10.086 42.898 1.00 90.06 291 ASN A CA 1
ATOM 2318 C C . ASN A 1 291 ? -13.156 -10.396 42.025 1.00 90.06 291 ASN A C 1
ATOM 2320 O O . ASN A 1 291 ? -14.286 -10.293 42.503 1.00 90.06 291 ASN A O 1
ATOM 2324 N N . LEU A 1 292 ? -12.971 -10.773 40.756 1.00 88.94 292 LEU A N 1
ATOM 2325 C CA . LEU A 1 292 ? -14.049 -11.187 39.856 1.00 88.94 292 LEU A CA 1
ATOM 2326 C C . LEU A 1 292 ? -13.920 -12.653 39.458 1.00 88.94 292 LEU A C 1
ATOM 2328 O O . LEU A 1 292 ? -12.831 -13.171 39.227 1.00 88.94 292 LEU A O 1
ATOM 2332 N N . VAL A 1 293 ? -15.069 -13.301 39.267 1.00 89.38 293 VAL A N 1
ATOM 2333 C CA . VAL A 1 293 ? -15.129 -14.609 38.607 1.00 89.38 293 VAL A CA 1
ATOM 2334 C C . VAL A 1 293 ? -14.589 -14.465 37.172 1.00 89.38 293 VAL A C 1
ATOM 2336 O O . VAL A 1 293 ? -14.953 -13.490 36.501 1.00 89.38 293 VAL A O 1
ATOM 2339 N N . PRO A 1 294 ? -13.788 -15.420 36.651 1.00 89.56 294 PRO A N 1
ATOM 2340 C CA . PRO A 1 294 ? -13.151 -15.306 35.335 1.00 89.56 294 PRO A CA 1
ATOM 2341 C C . PRO A 1 294 ? -14.102 -14.925 34.192 1.00 89.56 294 PRO A C 1
ATOM 2343 O O . PRO A 1 294 ? -13.760 -14.092 33.358 1.00 89.56 294 PRO A O 1
ATOM 2346 N N . VAL A 1 295 ? -15.326 -15.469 34.186 1.00 86.75 295 VAL A N 1
ATOM 2347 C CA . VAL A 1 295 ? -16.357 -15.162 33.177 1.00 86.75 295 VAL A CA 1
ATOM 2348 C C . VAL A 1 295 ? -16.720 -13.675 33.170 1.00 86.75 295 VAL A C 1
ATOM 2350 O O . VAL A 1 295 ? -16.806 -13.063 32.106 1.00 86.75 295 VAL A O 1
ATOM 2353 N N . LEU A 1 296 ? -16.907 -13.084 34.351 1.00 84.44 296 LEU A N 1
ATOM 2354 C CA . LEU A 1 296 ? -17.276 -11.680 34.492 1.00 84.44 296 LEU A CA 1
ATOM 2355 C C . LEU A 1 296 ? -16.102 -10.771 34.111 1.00 84.44 296 LEU A C 1
ATOM 2357 O O . LEU A 1 296 ? -16.282 -9.830 33.340 1.00 84.44 296 LEU A O 1
ATOM 2361 N N . PHE A 1 297 ? -14.890 -11.103 34.570 1.00 88.94 297 PHE A N 1
ATOM 2362 C CA . PHE A 1 297 ? -13.662 -10.417 34.161 1.00 88.94 297 PHE A CA 1
ATOM 2363 C C . PHE A 1 297 ? -13.518 -10.381 32.630 1.00 88.94 297 PHE A C 1
ATOM 2365 O O . PHE A 1 297 ? -13.343 -9.311 32.047 1.00 88.94 297 PHE A O 1
ATOM 2372 N N . ILE A 1 298 ? -13.679 -11.532 31.969 1.00 86.12 298 ILE A N 1
ATOM 2373 C CA . ILE A 1 298 ? -13.627 -11.655 30.506 1.00 86.12 298 ILE A CA 1
ATOM 2374 C C . ILE A 1 298 ? -14.676 -10.758 29.835 1.00 86.12 298 ILE A C 1
ATOM 2376 O O . ILE A 1 298 ? -14.358 -10.036 28.891 1.00 86.12 298 ILE A O 1
ATOM 2380 N N . GLN A 1 299 ? -15.921 -10.761 30.319 1.00 84.00 299 GLN A N 1
ATOM 2381 C CA . GLN A 1 299 ? -16.983 -9.915 29.764 1.00 84.00 299 GLN A CA 1
ATOM 2382 C C . GLN A 1 299 ? -16.661 -8.422 29.886 1.00 84.00 299 GLN A C 1
ATOM 2384 O O . GLN A 1 299 ? -16.894 -7.667 28.943 1.00 84.00 299 GLN A O 1
ATOM 2389 N N . ILE A 1 300 ? -16.091 -7.987 31.008 1.00 86.75 300 ILE A N 1
ATOM 2390 C CA . ILE A 1 300 ? -15.686 -6.591 31.205 1.00 86.75 300 ILE A CA 1
ATOM 2391 C C . ILE A 1 300 ? -14.546 -6.227 30.259 1.00 86.75 300 ILE A C 1
ATOM 2393 O O . ILE A 1 300 ? -14.613 -5.188 29.600 1.00 86.75 300 ILE A O 1
ATOM 2397 N N . MET A 1 301 ? -13.535 -7.090 30.137 1.00 90.00 301 MET A N 1
ATOM 2398 C CA . MET A 1 301 ? -12.423 -6.859 29.217 1.00 90.00 301 MET A CA 1
ATOM 2399 C C . MET A 1 301 ? -12.899 -6.783 27.765 1.00 90.00 301 MET A C 1
ATOM 2401 O O . MET A 1 301 ? -12.473 -5.877 27.049 1.00 90.00 301 MET A O 1
ATOM 2405 N N . LYS A 1 302 ? -13.856 -7.629 27.354 1.00 85.31 302 LYS A N 1
ATOM 2406 C CA . LYS A 1 302 ? -14.545 -7.515 26.054 1.00 85.31 302 LYS A CA 1
ATOM 2407 C C . LYS A 1 302 ? -15.110 -6.112 25.837 1.00 85.31 302 LYS A C 1
ATOM 2409 O O . LYS A 1 302 ? -14.853 -5.499 24.801 1.00 85.31 302 LYS A O 1
ATOM 2414 N N . GLN A 1 303 ? -15.841 -5.573 26.813 1.00 85.19 303 GLN A N 1
ATOM 2415 C CA . GLN A 1 303 ? -16.423 -4.234 26.678 1.00 85.19 303 GLN A CA 1
ATOM 2416 C C . GLN A 1 303 ? -15.367 -3.127 26.657 1.00 85.19 303 GLN A C 1
ATOM 2418 O O . GLN A 1 303 ? -15.477 -2.198 25.857 1.00 85.19 303 GLN A O 1
ATOM 2423 N N . ILE A 1 304 ? -14.321 -3.235 27.480 1.00 90.50 304 ILE A N 1
ATOM 2424 C CA . ILE A 1 304 ? -13.212 -2.272 27.494 1.00 90.50 304 ILE A CA 1
ATOM 2425 C C . ILE A 1 304 ? -12.505 -2.253 26.135 1.00 90.50 304 ILE A C 1
ATOM 2427 O O . ILE A 1 304 ? -12.332 -1.180 25.560 1.00 90.50 304 ILE A O 1
ATOM 2431 N N . PHE A 1 305 ? -12.155 -3.417 25.578 1.00 88.88 305 PHE A N 1
ATOM 2432 C CA . PHE A 1 305 ? -11.549 -3.505 24.248 1.00 88.88 305 PHE A CA 1
ATOM 2433 C C . PHE A 1 305 ? -12.483 -2.968 23.156 1.00 88.88 305 PHE A C 1
ATOM 2435 O O . PHE A 1 305 ? -12.028 -2.246 22.270 1.00 88.88 305 PHE A O 1
ATOM 2442 N N . SER A 1 306 ? -13.793 -3.219 23.251 1.00 82.44 306 SER A N 1
ATOM 2443 C CA . SER A 1 306 ? -14.789 -2.663 22.322 1.00 82.44 306 SER A CA 1
ATOM 2444 C C . SER A 1 306 ? -14.795 -1.143 22.309 1.00 82.44 306 SER A C 1
ATOM 2446 O O . SER A 1 306 ? -14.770 -0.517 21.251 1.00 82.44 306 SER A O 1
ATOM 2448 N N . ILE A 1 307 ? -14.796 -0.537 23.493 1.00 85.75 307 ILE A N 1
ATOM 2449 C CA . ILE A 1 307 ? -14.820 0.916 23.621 1.00 85.75 307 ILE A CA 1
ATOM 2450 C C . ILE A 1 307 ? -13.480 1.502 23.187 1.00 85.75 307 ILE A C 1
ATOM 2452 O O . ILE A 1 307 ? -13.464 2.470 22.436 1.00 85.75 307 ILE A O 1
ATOM 2456 N N . LEU A 1 308 ? -12.358 0.875 23.552 1.00 87.81 308 LEU A N 1
ATOM 2457 C CA . LEU A 1 308 ? -11.038 1.285 23.071 1.00 87.81 308 LEU A CA 1
ATOM 2458 C C . LEU A 1 308 ? -10.919 1.216 21.552 1.00 87.81 308 LEU A C 1
ATOM 2460 O O . LEU A 1 308 ? -10.266 2.073 20.972 1.00 87.81 308 LEU A O 1
ATOM 2464 N N . THR A 1 309 ? -11.569 0.253 20.903 1.00 82.38 309 THR A N 1
ATOM 2465 C CA . THR A 1 309 ? -11.607 0.164 19.437 1.00 82.38 309 THR A CA 1
ATOM 2466 C C . THR A 1 309 ? -12.184 1.438 18.827 1.00 82.38 309 THR A C 1
ATOM 2468 O O . THR A 1 309 ? -11.618 1.995 17.889 1.00 82.38 309 THR A O 1
ATOM 2471 N N . LEU A 1 310 ? -13.277 1.944 19.403 1.00 81.19 310 LEU A N 1
ATOM 2472 C CA . LEU A 1 310 ? -13.875 3.207 18.988 1.00 81.19 310 LEU A CA 1
ATOM 2473 C C . LEU A 1 310 ? -13.044 4.419 19.411 1.00 81.19 310 LEU A C 1
ATOM 2475 O O . LEU A 1 310 ? -12.880 5.352 18.631 1.00 81.19 310 LEU A O 1
ATOM 2479 N N . ASP A 1 311 ? -12.513 4.435 20.625 1.00 86.81 311 ASP A N 1
ATOM 2480 C CA . ASP A 1 311 ? -11.815 5.609 21.153 1.00 86.81 311 ASP A CA 1
ATOM 2481 C C . ASP A 1 311 ? -10.393 5.745 20.577 1.00 86.81 311 ASP A C 1
ATOM 2483 O O . ASP A 1 311 ? -9.807 6.825 20.608 1.00 86.81 311 ASP A O 1
ATOM 2487 N N . CYS A 1 312 ? -9.832 4.676 20.000 1.00 86.75 312 CYS A N 1
ATOM 2488 C CA . CYS A 1 312 ? -8.572 4.725 19.259 1.00 86.75 312 CYS A CA 1
ATOM 2489 C C . CYS A 1 312 ? -8.720 5.323 17.858 1.00 86.75 312 CYS A C 1
ATOM 2491 O O . CYS A 1 312 ? -7.693 5.571 17.226 1.00 86.75 312 CYS A O 1
ATOM 2493 N N . ARG A 1 313 ? -9.939 5.583 17.365 1.00 80.62 313 ARG A N 1
ATOM 2494 C CA . ARG A 1 313 ? -10.155 6.169 16.036 1.00 80.62 313 ARG A CA 1
ATOM 2495 C C . ARG A 1 313 ? -9.398 7.493 15.864 1.00 80.62 313 ARG A C 1
ATOM 2497 O O . ARG A 1 313 ? -9.325 8.288 16.804 1.00 80.62 313 ARG A O 1
ATOM 2504 N N . PRO A 1 314 ? -8.839 7.749 14.675 1.00 75.06 314 PRO A N 1
ATOM 2505 C CA . PRO A 1 314 ? -8.229 9.030 14.377 1.00 75.06 314 PRO A CA 1
ATOM 2506 C C . PRO A 1 314 ? -9.328 10.067 14.105 1.00 75.06 314 PRO A C 1
ATOM 2508 O O . PRO A 1 314 ? -9.943 10.069 13.045 1.00 75.06 314 PRO A O 1
ATOM 2511 N N . ILE A 1 315 ? -9.609 10.918 15.090 1.00 74.25 315 ILE A N 1
ATOM 2512 C CA . ILE A 1 315 ? -10.558 12.033 14.977 1.00 74.25 315 ILE A CA 1
ATOM 2513 C C . ILE A 1 315 ? -9.775 13.332 15.219 1.00 74.25 315 ILE A C 1
ATOM 2515 O O . ILE A 1 315 ? -8.933 13.345 16.132 1.00 74.25 315 ILE A O 1
ATOM 2519 N N . PRO A 1 316 ? -10.070 14.426 14.486 1.00 65.25 316 PRO A N 1
ATOM 2520 C CA . PRO A 1 316 ? -9.472 15.726 14.750 1.00 65.25 316 PRO A CA 1
ATOM 2521 C C . PRO A 1 316 ? -9.584 16.078 16.236 1.00 65.25 316 PRO A C 1
ATOM 2523 O O . PRO A 1 316 ? -10.661 16.014 16.829 1.00 65.25 316 PRO A O 1
ATOM 2526 N N . ASN A 1 317 ? -8.468 16.466 16.850 1.00 66.81 317 ASN A N 1
ATOM 2527 C CA . ASN A 1 317 ? -8.360 16.813 18.273 1.00 66.81 317 ASN A CA 1
ATOM 2528 C C . ASN A 1 317 ? -8.458 15.676 19.301 1.00 66.81 317 ASN A C 1
ATOM 2530 O O . ASN A 1 317 ? -8.537 15.961 20.501 1.00 66.81 317 ASN A O 1
ATOM 2534 N N . HIS A 1 318 ? -8.410 14.407 18.891 1.00 72.38 318 HIS A N 1
ATOM 2535 C CA . HIS A 1 318 ? -8.518 13.318 19.856 1.00 72.38 318 HIS A CA 1
ATOM 2536 C C . HIS A 1 318 ? -7.249 13.112 20.694 1.00 72.38 318 HIS A C 1
ATOM 2538 O O . HIS A 1 318 ? -6.119 13.391 20.293 1.00 72.38 318 HIS A O 1
ATOM 2544 N N . SER A 1 319 ? -7.454 12.593 21.900 1.00 85.69 319 SER A N 1
ATOM 2545 C CA . SER A 1 319 ? -6.384 12.256 22.828 1.00 85.69 319 SER A CA 1
ATOM 2546 C C . SER A 1 319 ? -5.669 10.968 22.408 1.00 85.69 319 SER A C 1
ATOM 2548 O O . SER A 1 319 ? -6.319 10.013 21.992 1.00 85.69 319 SER A O 1
ATOM 2550 N N . THR A 1 320 ? -4.350 10.894 22.610 1.00 91.94 320 THR A N 1
ATOM 2551 C CA . THR A 1 320 ? -3.542 9.664 22.470 1.00 91.94 320 THR A CA 1
ATOM 2552 C C . THR A 1 320 ? -3.692 8.697 23.652 1.00 91.94 320 THR A C 1
ATOM 2554 O O . THR A 1 320 ? -3.193 7.572 23.629 1.00 91.94 320 THR A O 1
ATOM 2557 N N . LYS A 1 321 ? -4.410 9.109 24.704 1.00 94.31 321 LYS A N 1
ATOM 2558 C CA . LYS A 1 321 ? -4.652 8.319 25.918 1.00 94.31 321 LYS A CA 1
ATOM 2559 C C . LYS A 1 321 ? -5.270 6.934 25.662 1.00 94.31 321 LYS A C 1
ATOM 2561 O O . LYS A 1 321 ? -4.782 5.995 26.285 1.00 94.31 321 LYS A O 1
ATOM 2566 N N . PRO A 1 322 ? -6.260 6.749 24.764 1.00 94.56 322 PRO A N 1
ATOM 2567 C CA . PRO A 1 322 ? -6.798 5.425 24.447 1.00 94.56 322 PRO A CA 1
ATOM 2568 C C . PRO A 1 322 ? -5.732 4.448 23.954 1.00 94.56 322 PRO A C 1
ATOM 2570 O O . PRO A 1 322 ? -5.696 3.318 24.427 1.00 94.56 322 PRO A O 1
ATOM 2573 N N . LEU A 1 323 ? -4.798 4.901 23.112 1.00 94.81 323 LEU A N 1
ATOM 2574 C CA . LEU A 1 323 ? -3.683 4.071 22.647 1.00 94.81 323 LEU A CA 1
ATOM 2575 C C . LEU A 1 323 ? -2.724 3.705 23.786 1.00 94.81 323 LEU A C 1
ATOM 2577 O O . LEU A 1 323 ? -2.274 2.567 23.864 1.00 94.81 323 LEU A O 1
ATOM 2581 N N . LYS A 1 324 ? -2.443 4.637 24.708 1.00 96.00 324 LYS A N 1
ATOM 2582 C CA . LYS A 1 324 ? -1.606 4.355 25.892 1.00 96.00 324 LYS A CA 1
ATOM 2583 C C . LYS A 1 324 ? -2.242 3.296 26.793 1.00 96.00 324 LYS A C 1
ATOM 2585 O O . LYS A 1 324 ? -1.539 2.427 27.297 1.00 96.00 324 LYS A O 1
ATOM 2590 N N . ILE A 1 325 ? -3.562 3.354 26.975 1.00 96.06 325 ILE A N 1
ATOM 2591 C CA . ILE A 1 325 ? -4.297 2.323 27.716 1.00 96.06 325 ILE A CA 1
ATOM 2592 C C . ILE A 1 325 ? -4.268 1.002 26.965 1.00 96.06 325 ILE A C 1
ATOM 2594 O O . ILE A 1 325 ? -3.971 -0.015 27.575 1.00 96.06 325 ILE A O 1
ATOM 2598 N N . PHE A 1 326 ? -4.531 1.009 25.659 1.00 96.06 326 PHE A N 1
ATOM 2599 C CA . PHE A 1 326 ? -4.476 -0.201 24.848 1.00 96.06 326 PHE A CA 1
ATOM 2600 C C . PHE A 1 326 ? -3.104 -0.884 24.951 1.00 96.06 326 PHE A C 1
ATOM 2602 O O . PHE A 1 326 ? -3.046 -2.079 25.215 1.00 96.06 326 PHE A O 1
ATOM 2609 N N . LEU A 1 327 ? -2.007 -0.121 24.870 1.00 96.31 327 LEU A N 1
ATOM 2610 C CA . LEU A 1 327 ? -0.652 -0.632 25.094 1.00 96.31 327 LEU A CA 1
ATOM 2611 C C . LEU A 1 327 ? -0.497 -1.278 26.478 1.00 96.31 327 LEU A C 1
ATOM 2613 O O . LEU A 1 327 ? 0.030 -2.380 26.573 1.00 96.31 327 LEU A O 1
ATOM 2617 N N . LYS A 1 328 ? -0.980 -0.623 27.541 1.00 96.00 328 LYS A N 1
ATOM 2618 C CA . LYS A 1 328 ? -0.949 -1.172 28.906 1.00 96.00 328 LYS A CA 1
ATOM 2619 C C . LYS A 1 328 ? -1.750 -2.470 29.036 1.00 96.00 328 LYS A C 1
ATOM 2621 O O . LYS A 1 328 ? -1.268 -3.421 29.638 1.00 96.00 328 LYS A O 1
ATOM 2626 N N . LEU A 1 329 ? -2.929 -2.543 28.414 1.00 95.25 329 LEU A N 1
ATOM 2627 C CA . LEU A 1 329 ? -3.722 -3.773 28.372 1.00 95.25 329 LEU A CA 1
ATOM 2628 C C . LEU A 1 329 ? -3.010 -4.892 27.603 1.00 95.25 329 LEU A C 1
ATOM 2630 O O . LEU A 1 329 ? -3.129 -6.050 27.976 1.00 95.25 329 LEU A O 1
ATOM 2634 N N . LEU A 1 330 ? -2.270 -4.588 26.538 1.00 95.06 330 LEU A N 1
ATOM 2635 C CA . LEU A 1 330 ? -1.491 -5.616 25.846 1.00 95.06 330 LEU A CA 1
ATOM 2636 C C . LEU A 1 330 ? -0.284 -6.077 26.668 1.00 95.06 330 LEU A C 1
ATOM 2638 O O . LEU A 1 330 ? 0.045 -7.254 26.637 1.00 95.06 330 LEU A O 1
ATOM 2642 N N . GLN A 1 331 ? 0.349 -5.172 27.418 1.00 94.69 331 GLN A N 1
ATOM 2643 C CA . GLN A 1 331 ? 1.506 -5.482 28.263 1.00 94.69 331 GLN A CA 1
ATOM 2644 C C . GLN A 1 331 ? 1.174 -6.373 29.463 1.00 94.69 331 GLN A C 1
ATOM 2646 O O . GLN A 1 331 ? 2.061 -7.045 29.988 1.00 94.69 331 GLN A O 1
ATOM 2651 N N . ASN A 1 332 ? -0.084 -6.387 29.899 1.00 93.94 332 ASN A N 1
ATOM 2652 C CA . ASN A 1 332 ? -0.543 -7.266 30.961 1.00 93.94 332 ASN A CA 1
ATOM 2653 C C . ASN A 1 332 ? -0.904 -8.654 30.399 1.00 93.94 332 ASN A C 1
ATOM 2655 O O . ASN A 1 332 ? -1.771 -8.789 29.538 1.00 93.94 332 ASN A O 1
ATOM 2659 N N . GLU A 1 333 ? -0.255 -9.698 30.919 1.00 91.31 333 GLU A N 1
ATOM 2660 C CA . GLU A 1 333 ? -0.358 -11.074 30.412 1.00 91.31 333 GLU A CA 1
ATOM 2661 C C . GLU A 1 333 ? -1.799 -11.612 30.392 1.00 91.31 333 GLU A C 1
ATOM 2663 O O . GLU A 1 333 ? -2.194 -12.320 29.472 1.00 91.31 333 GLU A O 1
ATOM 2668 N N . ILE A 1 334 ? -2.628 -11.247 31.370 1.00 89.00 334 ILE A N 1
ATOM 2669 C CA . ILE A 1 334 ? -3.991 -11.782 31.493 1.00 89.00 334 ILE A CA 1
ATOM 2670 C C . ILE A 1 334 ? -4.884 -11.204 30.397 1.00 89.00 334 ILE A C 1
ATOM 2672 O O . ILE A 1 334 ? -5.634 -11.919 29.730 1.00 89.00 334 ILE A O 1
ATOM 2676 N N . THR A 1 335 ? -4.815 -9.890 30.215 1.00 91.75 335 THR A N 1
ATOM 2677 C CA . THR A 1 335 ? -5.591 -9.188 29.194 1.00 91.75 335 THR A CA 1
ATOM 2678 C C . THR A 1 335 ? -5.059 -9.476 27.794 1.00 91.75 335 THR A C 1
ATOM 2680 O O . THR A 1 335 ? -5.851 -9.501 26.854 1.00 91.75 335 THR A O 1
ATOM 2683 N N . LEU A 1 336 ? -3.766 -9.790 27.665 1.00 91.44 336 LEU A N 1
ATOM 2684 C CA . LEU A 1 336 ? -3.152 -10.314 26.448 1.00 91.44 336 LEU A CA 1
ATOM 2685 C C . LEU A 1 336 ? -3.732 -11.675 26.043 1.00 91.44 336 LEU A C 1
ATOM 2687 O O . LEU A 1 336 ? -4.179 -11.826 24.908 1.00 91.44 336 LEU A O 1
ATOM 2691 N N . GLN A 1 337 ? -3.783 -12.644 26.964 1.00 88.56 337 GLN A N 1
ATOM 2692 C CA . GLN A 1 337 ? -4.383 -13.962 26.703 1.00 88.56 337 GLN A CA 1
ATOM 2693 C C . GLN A 1 337 ? -5.840 -13.828 26.251 1.00 88.56 337 GLN A C 1
ATOM 2695 O O . GLN A 1 337 ? -6.277 -14.478 25.301 1.00 88.56 337 GLN A O 1
ATOM 2700 N N . PHE A 1 338 ? -6.580 -12.910 26.877 1.00 85.81 338 PHE A N 1
ATOM 2701 C CA . PHE A 1 338 ? -7.940 -12.595 26.465 1.00 85.81 338 PHE A CA 1
ATOM 2702 C C . PHE A 1 338 ? -8.004 -11.964 25.059 1.00 85.81 338 PHE A C 1
ATOM 2704 O O . PHE A 1 338 ? -8.865 -12.324 24.251 1.00 85.81 338 PHE A O 1
ATOM 2711 N N . PHE A 1 339 ? -7.090 -11.040 24.745 1.00 89.19 339 PHE A N 1
ATOM 2712 C CA . PHE A 1 339 ? -7.016 -10.437 23.417 1.00 89.19 339 PHE A CA 1
ATOM 2713 C C . PHE A 1 339 ? -6.797 -11.505 22.335 1.00 89.19 339 PHE A C 1
ATOM 2715 O O . PHE A 1 339 ? -7.481 -11.468 21.314 1.00 89.19 339 PHE A O 1
ATOM 2722 N N . ILE A 1 340 ? -5.921 -12.482 22.602 1.00 88.19 340 ILE A N 1
ATOM 2723 C CA . ILE A 1 340 ? -5.597 -13.606 21.707 1.00 88.19 340 ILE A CA 1
ATOM 2724 C C . ILE A 1 340 ? -6.779 -14.574 21.544 1.00 88.19 340 ILE A C 1
ATOM 2726 O O . ILE A 1 340 ? -6.991 -15.087 20.449 1.00 88.19 340 ILE A O 1
ATOM 2730 N N . SER A 1 341 ? -7.568 -14.814 22.599 1.00 85.38 341 SER A N 1
ATOM 2731 C CA . SER A 1 341 ? -8.620 -15.846 22.584 1.00 85.38 341 SER A CA 1
ATOM 2732 C C . SER A 1 341 ? -9.807 -15.566 21.652 1.00 85.38 341 SER A C 1
ATOM 2734 O O . SER A 1 341 ? -10.572 -16.479 21.357 1.00 85.38 341 SER A O 1
ATOM 2736 N N . GLU A 1 342 ? -9.987 -14.328 21.186 1.00 81.94 342 GLU A N 1
ATOM 2737 C CA . GLU A 1 342 ? -11.103 -13.959 20.310 1.00 81.94 342 GLU A CA 1
ATOM 2738 C C . GLU A 1 342 ? -10.576 -13.505 18.949 1.00 81.94 342 GLU A C 1
ATOM 2740 O O . GLU A 1 342 ? -10.012 -12.419 18.818 1.00 81.94 342 GLU A O 1
ATOM 2745 N N . GLU A 1 343 ? -10.836 -14.291 17.905 1.00 77.94 343 GLU A N 1
ATOM 2746 C CA . GLU A 1 343 ? -10.361 -14.015 16.541 1.00 77.94 343 GLU A CA 1
ATOM 2747 C C . GLU A 1 343 ? -10.769 -12.614 16.041 1.00 77.94 343 GLU A C 1
ATOM 2749 O O . GLU A 1 343 ? -10.002 -11.922 15.370 1.00 77.94 343 GLU A O 1
ATOM 2754 N N . ASN A 1 344 ? -11.952 -12.134 16.436 1.00 77.44 344 ASN A N 1
ATOM 2755 C CA . ASN A 1 344 ? -12.463 -10.820 16.044 1.00 77.44 344 ASN A CA 1
ATOM 2756 C C . ASN A 1 344 ? -11.697 -9.639 16.665 1.00 77.44 344 ASN A C 1
ATOM 2758 O O . ASN A 1 344 ? -11.756 -8.533 16.118 1.00 77.44 344 ASN A O 1
ATOM 2762 N N . ASN A 1 345 ? -10.939 -9.844 17.750 1.00 82.56 345 ASN A N 1
ATOM 2763 C CA . ASN A 1 345 ? -10.126 -8.783 18.354 1.00 82.56 345 ASN A CA 1
ATOM 2764 C C . ASN A 1 345 ? -9.022 -8.295 17.408 1.00 82.56 345 ASN A C 1
ATOM 2766 O O . ASN A 1 345 ? -8.587 -7.148 17.503 1.00 82.56 345 ASN A O 1
ATOM 2770 N N . ILE A 1 346 ? -8.630 -9.103 16.421 1.00 83.38 346 ILE A N 1
ATOM 2771 C CA . ILE A 1 346 ? -7.686 -8.697 15.377 1.00 83.38 346 ILE A CA 1
ATOM 2772 C C . ILE A 1 346 ? -8.167 -7.456 14.606 1.00 83.38 346 ILE A C 1
ATOM 2774 O O . ILE A 1 346 ? -7.368 -6.661 14.119 1.00 83.38 346 ILE A O 1
ATOM 2778 N N . LEU A 1 347 ? -9.487 -7.242 14.519 1.00 82.06 347 LEU A N 1
ATOM 2779 C CA . LEU A 1 347 ? -10.069 -6.090 13.831 1.00 82.06 347 LEU A CA 1
ATOM 2780 C C . LEU A 1 347 ? -9.837 -4.777 14.582 1.00 82.06 347 LEU A C 1
ATOM 2782 O O . LEU A 1 347 ? -9.859 -3.720 13.952 1.00 82.06 347 LEU A O 1
ATOM 2786 N N . ILE A 1 348 ? -9.569 -4.842 15.889 1.00 85.25 348 ILE A N 1
ATOM 2787 C CA . ILE A 1 348 ? -9.223 -3.686 16.723 1.00 85.25 348 ILE A CA 1
ATOM 2788 C C . ILE A 1 348 ? -7.940 -3.034 16.210 1.00 85.25 348 ILE A C 1
ATOM 2790 O O . ILE A 1 348 ? -7.839 -1.806 16.183 1.00 85.25 348 ILE A O 1
ATOM 2794 N N . LEU A 1 349 ? -7.001 -3.841 15.705 1.00 90.50 349 LEU A N 1
ATOM 2795 C CA . LEU A 1 349 ? -5.744 -3.357 15.138 1.00 90.50 349 LEU A CA 1
ATOM 2796 C C . LEU A 1 349 ? -5.974 -2.409 13.950 1.00 90.50 349 LEU A C 1
ATOM 2798 O O . LEU A 1 349 ? -5.223 -1.451 13.791 1.00 90.50 349 LEU A O 1
ATOM 2802 N N . ASN A 1 350 ? -7.061 -2.575 13.183 1.00 88.31 350 ASN A N 1
ATOM 2803 C CA . ASN A 1 350 ? -7.398 -1.633 12.108 1.00 88.31 350 ASN A CA 1
ATOM 2804 C C . ASN A 1 350 ? -7.607 -0.208 12.640 1.00 88.31 350 ASN A C 1
ATOM 2806 O O . ASN A 1 350 ? -7.174 0.751 12.017 1.00 88.31 350 ASN A O 1
ATOM 2810 N N . TYR A 1 351 ? -8.251 -0.066 13.798 1.00 86.12 351 TYR A N 1
ATOM 2811 C CA . TYR A 1 351 ? -8.541 1.237 14.398 1.00 86.12 351 TYR A CA 1
ATOM 2812 C C . TYR A 1 351 ? -7.349 1.790 15.177 1.00 86.12 351 TYR A C 1
ATOM 2814 O O . TYR A 1 351 ? -7.084 2.991 15.140 1.00 86.12 351 TYR A O 1
ATOM 2822 N N . VAL A 1 352 ? -6.602 0.909 15.849 1.00 90.56 352 VAL A N 1
ATOM 2823 C CA . VAL A 1 352 ? -5.370 1.262 16.568 1.00 90.56 352 VAL A CA 1
ATOM 2824 C C . VAL A 1 352 ? -4.336 1.837 15.609 1.00 90.56 352 VAL A C 1
ATOM 2826 O O . VAL A 1 352 ? -3.740 2.865 15.924 1.00 90.56 352 VAL A O 1
ATOM 2829 N N . PHE A 1 353 ? -4.165 1.228 14.433 1.00 91.94 353 PHE A N 1
ATOM 2830 C CA . PHE A 1 353 ? -3.189 1.648 13.427 1.00 91.94 353 PHE A CA 1
ATOM 2831 C C . PHE A 1 353 ? -3.752 2.570 12.341 1.00 91.94 353 PHE A C 1
ATOM 2833 O O . PHE A 1 353 ? -3.002 3.010 11.472 1.00 91.94 353 PHE A O 1
ATOM 2840 N N . ALA A 1 354 ? -5.032 2.943 12.414 1.00 87.50 354 ALA A N 1
ATOM 2841 C CA . ALA A 1 354 ? -5.572 4.001 11.572 1.00 87.50 354 ALA A CA 1
ATOM 2842 C C . ALA A 1 354 ? -4.900 5.346 11.871 1.00 87.50 354 ALA A C 1
ATOM 2844 O O . ALA A 1 354 ? -4.647 5.707 13.029 1.00 87.50 354 ALA A O 1
ATOM 2845 N N . ARG A 1 355 ? -4.621 6.088 10.800 1.00 81.06 355 ARG A N 1
ATOM 2846 C CA . ARG A 1 355 ? -4.217 7.493 10.828 1.00 81.06 355 ARG A CA 1
ATOM 2847 C C . ARG A 1 355 ? -5.350 8.357 10.313 1.00 81.06 355 ARG A C 1
ATOM 2849 O O . ARG A 1 355 ? -6.194 7.897 9.546 1.00 81.06 355 ARG A O 1
ATOM 2856 N N . GLU A 1 356 ? -5.370 9.598 10.777 1.00 72.81 356 GLU A N 1
ATOM 2857 C CA . GLU A 1 356 ? -6.323 10.576 10.276 1.00 72.81 356 GLU A CA 1
ATOM 2858 C C . GLU A 1 356 ? -6.003 10.814 8.808 1.00 72.81 356 GLU A C 1
ATOM 2860 O O . GLU A 1 356 ? -4.873 11.170 8.475 1.00 72.81 356 GLU A O 1
ATOM 2865 N N . THR A 1 357 ? -6.973 10.584 7.921 1.00 65.06 357 THR A N 1
ATOM 2866 C CA . THR A 1 357 ? -6.769 10.946 6.525 1.00 65.06 357 THR A CA 1
ATOM 2867 C C . THR A 1 357 ? -6.616 12.451 6.462 1.00 65.06 357 THR A C 1
ATOM 2869 O O . THR A 1 357 ? -7.515 13.181 6.880 1.00 65.06 357 THR A O 1
ATOM 2872 N N . VAL A 1 358 ? -5.517 12.932 5.890 1.00 56.59 358 VAL A N 1
ATOM 2873 C CA . VAL A 1 358 ? -5.336 14.373 5.691 1.00 56.59 358 VAL A CA 1
ATOM 2874 C C . VAL A 1 358 ? -6.369 14.894 4.684 1.00 56.59 358 VAL A C 1
ATOM 2876 O O . VAL A 1 358 ? -6.566 16.105 4.590 1.00 56.59 358 VAL A O 1
ATOM 2879 N N . VAL A 1 359 ? -6.992 14.004 3.894 1.00 50.75 359 VAL A N 1
ATOM 2880 C CA . VAL A 1 359 ? -7.841 14.286 2.727 1.00 50.75 359 VAL A CA 1
ATOM 2881 C C . VAL A 1 359 ? -8.904 15.347 3.000 1.00 50.75 359 VAL A C 1
ATOM 2883 O O . VAL A 1 359 ? -9.762 15.209 3.867 1.00 50.75 359 VAL A O 1
ATOM 2886 N N . ALA A 1 360 ? -8.857 16.385 2.173 1.00 43.75 360 ALA A N 1
ATOM 2887 C CA . ALA A 1 360 ? -9.854 17.430 2.119 1.00 43.75 360 ALA A CA 1
ATOM 2888 C C . ALA A 1 360 ? -11.215 16.856 1.693 1.00 43.75 360 ALA A C 1
ATOM 2890 O O . ALA A 1 360 ? -11.333 16.263 0.621 1.00 43.75 360 ALA A O 1
ATOM 2891 N N . THR A 1 361 ? -12.254 17.052 2.504 1.00 51.44 361 THR A N 1
ATOM 2892 C CA . THR A 1 361 ? -13.609 17.170 1.944 1.00 51.44 361 THR A CA 1
ATOM 2893 C C . THR A 1 361 ? -13.647 18.420 1.056 1.00 51.44 361 THR A C 1
ATOM 2895 O O . THR A 1 361 ? -12.804 19.301 1.235 1.00 51.44 361 THR A O 1
ATOM 2898 N N . GLU A 1 362 ? -14.570 18.516 0.093 1.00 48.31 362 GLU A N 1
ATOM 2899 C CA . GLU A 1 362 ? -14.683 19.704 -0.782 1.00 48.31 362 GLU A CA 1
ATOM 2900 C C . GLU A 1 362 ? -14.743 21.009 0.041 1.00 48.31 362 GLU A C 1
ATOM 2902 O O . GLU A 1 362 ? -14.061 21.976 -0.294 1.00 48.31 362 GLU A O 1
ATOM 2907 N N . ASP A 1 363 ? -15.386 20.966 1.213 1.00 48.81 363 ASP A N 1
ATOM 2908 C CA . ASP A 1 363 ? -15.445 22.078 2.174 1.00 48.81 363 ASP A CA 1
ATOM 2909 C C . ASP A 1 363 ? -14.141 22.336 2.962 1.00 48.81 363 ASP A C 1
ATOM 2911 O O . ASP A 1 363 ? -13.921 23.433 3.472 1.00 48.81 363 ASP A O 1
ATOM 2915 N N . ASN A 1 364 ? -13.242 21.350 3.074 1.00 50.06 364 ASN A N 1
ATOM 2916 C CA . ASN A 1 364 ? -12.010 21.416 3.879 1.00 50.06 364 ASN A CA 1
ATOM 2917 C C . ASN A 1 364 ? -10.722 21.610 3.064 1.00 50.06 364 ASN A C 1
ATOM 2919 O O . ASN A 1 364 ? -9.629 21.636 3.635 1.00 50.06 364 ASN A O 1
ATOM 2923 N N . VAL A 1 365 ? -10.795 21.768 1.738 1.00 47.66 365 VAL A N 1
ATOM 2924 C CA . VAL A 1 365 ? -9.593 22.076 0.937 1.00 47.66 365 VAL A CA 1
ATOM 2925 C C . VAL A 1 365 ? -8.970 23.398 1.401 1.00 47.66 365 VAL A C 1
ATOM 2927 O O . VAL A 1 365 ? -7.749 23.488 1.519 1.00 47.66 365 VAL A O 1
ATOM 2930 N N . TYR A 1 366 ? -9.805 24.386 1.738 1.00 47.75 366 TYR A N 1
ATOM 2931 C CA . TYR A 1 366 ? -9.372 25.719 2.163 1.00 47.75 366 TYR A CA 1
ATOM 2932 C C . TYR A 1 366 ? -8.912 25.789 3.628 1.00 47.75 366 TYR A C 1
ATOM 2934 O O . TYR A 1 366 ? -8.083 26.629 3.968 1.00 47.75 366 TYR A O 1
ATOM 2942 N N . SER A 1 367 ? -9.374 24.893 4.509 1.00 53.12 367 SER A N 1
ATOM 2943 C CA . SER A 1 367 ? -8.957 24.892 5.923 1.00 53.12 367 SER A CA 1
ATOM 2944 C C . SER A 1 367 ? -7.531 24.359 6.134 1.00 53.12 367 SER A C 1
ATOM 2946 O O . SER A 1 367 ? -6.923 24.601 7.177 1.00 53.12 367 SER A O 1
ATOM 2948 N N . ARG A 1 368 ? -6.953 23.690 5.125 1.00 50.28 368 ARG A N 1
ATOM 2949 C CA . ARG A 1 368 ? -5.613 23.084 5.181 1.00 50.28 368 ARG A CA 1
ATOM 2950 C C . ARG A 1 368 ? -4.454 24.080 5.248 1.00 50.28 368 ARG A C 1
ATOM 2952 O O . ARG A 1 368 ? -3.415 23.709 5.782 1.00 50.28 368 ARG A O 1
ATOM 2959 N N . GLU A 1 369 ? -4.592 25.298 4.727 1.00 56.00 369 GLU A N 1
ATOM 2960 C CA . GLU A 1 369 ? -3.537 26.325 4.854 1.00 56.00 369 GLU A CA 1
ATOM 2961 C C . GLU A 1 369 ? -3.424 26.866 6.289 1.00 56.00 369 GLU A C 1
ATOM 2963 O O . GLU A 1 369 ? -2.408 27.449 6.652 1.00 56.00 369 GLU A O 1
ATOM 2968 N N . ASN A 1 370 ? -4.424 26.591 7.134 1.00 58.38 370 ASN A N 1
ATOM 2969 C CA . ASN A 1 370 ? -4.514 27.093 8.504 1.00 58.38 370 ASN A CA 1
ATOM 2970 C C . ASN A 1 370 ? -4.327 26.012 9.582 1.00 58.38 370 ASN A C 1
ATOM 2972 O O . ASN A 1 370 ? -4.620 26.272 10.755 1.00 58.38 370 ASN A O 1
ATOM 2976 N N . ARG A 1 371 ? -3.862 24.798 9.234 1.00 61.94 371 ARG A N 1
ATOM 2977 C CA . ARG A 1 371 ? -3.583 23.775 10.256 1.00 61.94 371 ARG A CA 1
ATOM 2978 C C . ARG A 1 371 ? -2.515 24.285 11.217 1.00 61.94 371 ARG A C 1
ATOM 2980 O O . ARG A 1 371 ? -1.429 24.699 10.816 1.00 61.94 371 ARG A O 1
ATOM 2987 N N . LYS A 1 372 ? -2.832 24.258 12.510 1.00 69.81 372 LYS A N 1
ATOM 2988 C CA . LYS A 1 372 ? -1.915 24.721 13.554 1.00 69.81 372 LYS A CA 1
ATOM 2989 C C . LYS A 1 372 ? -0.808 23.673 13.749 1.00 69.81 372 LYS A C 1
ATOM 2991 O O . LYS A 1 372 ? -1.134 22.488 13.772 1.00 69.81 372 LYS A O 1
ATOM 2996 N N . PRO A 1 373 ? 0.456 24.071 13.997 1.00 70.50 373 PRO A N 1
ATOM 2997 C CA . PRO A 1 373 ? 1.567 23.154 14.305 1.00 70.50 373 PRO A CA 1
ATOM 2998 C C . PRO A 1 373 ? 1.232 22.071 15.350 1.00 70.50 373 PRO A C 1
ATOM 3000 O O . PRO A 1 373 ? 1.673 20.933 15.241 1.00 70.50 373 PRO A O 1
ATOM 3003 N N . ILE A 1 374 ? 0.347 22.396 16.300 1.00 73.31 374 ILE A N 1
ATOM 3004 C CA . ILE A 1 374 ? -0.162 21.497 17.348 1.00 73.31 374 ILE A CA 1
ATOM 3005 C C . ILE A 1 374 ? -0.794 20.205 16.787 1.00 73.31 374 ILE A C 1
ATOM 3007 O O . ILE A 1 374 ? -0.764 19.167 17.448 1.00 73.31 374 ILE A O 1
ATOM 3011 N N . GLU A 1 375 ? -1.399 20.237 15.597 1.00 70.81 375 GLU A N 1
ATOM 3012 C CA . GLU A 1 375 ? -1.999 19.041 14.986 1.00 70.81 375 GLU A CA 1
ATOM 3013 C C . GLU A 1 375 ? -0.931 18.045 14.508 1.00 70.81 375 GLU A C 1
ATOM 3015 O O . GLU A 1 375 ? -1.095 16.837 14.697 1.00 70.81 375 GLU A O 1
ATOM 3020 N N . PHE A 1 376 ? 0.199 18.536 13.987 1.00 71.75 376 PHE A N 1
ATOM 3021 C CA . PHE A 1 376 ? 1.335 17.695 13.594 1.00 71.75 376 PHE A CA 1
ATOM 3022 C C . PHE A 1 376 ? 1.970 16.999 14.804 1.00 71.75 376 PHE A C 1
ATOM 3024 O O . PHE A 1 376 ? 2.222 15.792 14.757 1.00 71.75 376 PHE A O 1
ATOM 3031 N N . ASP A 1 377 ? 2.139 17.718 15.919 1.00 75.56 377 ASP A N 1
ATOM 3032 C CA . ASP A 1 377 ? 2.698 17.160 17.158 1.00 75.56 377 ASP A CA 1
ATOM 3033 C C . ASP A 1 377 ? 1.868 15.984 17.694 1.00 75.56 377 ASP A C 1
ATOM 3035 O O . ASP A 1 377 ? 2.413 14.987 18.175 1.00 75.56 377 ASP A O 1
ATOM 3039 N N . ARG A 1 378 ? 0.536 16.054 17.569 1.00 80.06 378 ARG A N 1
ATOM 3040 C CA . ARG A 1 378 ? -0.361 14.969 18.000 1.00 80.06 378 ARG A CA 1
ATOM 3041 C C . ARG A 1 378 ? -0.252 13.735 17.114 1.00 80.06 378 ARG A C 1
ATOM 3043 O O . ARG A 1 378 ? -0.261 12.623 17.641 1.00 80.06 378 ARG A O 1
ATOM 3050 N N . ASN A 1 379 ? -0.126 13.906 15.798 1.00 82.00 379 ASN A N 1
ATOM 3051 C CA . ASN A 1 379 ? 0.092 12.782 14.883 1.00 82.00 379 ASN A CA 1
ATOM 3052 C C . ASN A 1 379 ? 1.438 12.102 15.141 1.00 82.00 379 ASN A C 1
ATOM 3054 O O . ASN A 1 379 ? 1.512 10.872 15.134 1.00 82.00 379 ASN A O 1
ATOM 3058 N N . ARG A 1 380 ? 2.473 12.885 15.467 1.00 85.69 380 ARG A N 1
ATOM 3059 C CA . ARG A 1 380 ? 3.770 12.353 15.894 1.00 85.69 380 ARG A CA 1
ATOM 3060 C C . ARG A 1 380 ? 3.658 11.566 17.200 1.00 85.69 380 ARG A C 1
ATOM 3062 O O . ARG A 1 380 ? 4.091 10.420 17.247 1.00 85.69 380 ARG A O 1
ATOM 3069 N N . GLU A 1 381 ? 3.023 12.120 18.238 1.00 90.06 381 GLU A N 1
ATOM 3070 C CA . GLU A 1 381 ? 2.808 11.395 19.504 1.00 90.06 381 GLU A CA 1
ATOM 3071 C C . GLU A 1 381 ? 2.015 10.095 19.280 1.00 90.06 381 GLU A C 1
ATOM 3073 O O . GLU A 1 381 ? 2.353 9.044 19.830 1.00 90.06 381 GLU A O 1
ATOM 3078 N N . ARG A 1 382 ? 0.965 10.150 18.450 1.00 91.25 382 ARG A N 1
ATOM 3079 C CA . ARG A 1 382 ? 0.162 8.983 18.075 1.00 91.25 382 ARG A CA 1
ATOM 3080 C C . ARG A 1 382 ? 1.024 7.907 17.418 1.00 91.25 382 ARG A C 1
ATOM 3082 O O . ARG A 1 382 ? 0.939 6.752 17.836 1.00 91.25 382 ARG A O 1
ATOM 3089 N N . TYR A 1 383 ? 1.848 8.283 16.441 1.00 91.00 383 TYR A N 1
ATOM 3090 C CA . TYR A 1 383 ? 2.760 7.368 15.761 1.00 91.00 383 TYR A CA 1
ATOM 3091 C C . TYR A 1 383 ? 3.739 6.707 16.730 1.00 91.00 383 TYR A C 1
ATOM 3093 O O . TYR A 1 383 ? 3.859 5.488 16.724 1.00 91.00 383 TYR A O 1
ATOM 3101 N N . GLU A 1 384 ? 4.353 7.468 17.640 1.00 93.94 384 GLU A N 1
ATOM 3102 C CA . GLU A 1 384 ? 5.281 6.915 18.638 1.00 93.94 384 GLU A CA 1
ATOM 3103 C C . GLU A 1 384 ? 4.624 5.857 19.538 1.00 93.94 384 GLU A C 1
ATOM 3105 O O . GLU A 1 384 ? 5.245 4.864 19.926 1.00 93.94 384 GLU A O 1
ATOM 3110 N N . ILE A 1 385 ? 3.347 6.038 19.882 1.00 95.25 385 ILE A N 1
ATOM 3111 C CA . ILE A 1 385 ? 2.609 5.050 20.676 1.00 95.25 385 ILE A CA 1
ATOM 3112 C C . ILE A 1 385 ? 2.227 3.843 19.815 1.00 95.25 385 ILE A C 1
ATOM 3114 O O . ILE A 1 385 ? 2.373 2.712 20.274 1.00 95.25 385 ILE A O 1
ATOM 3118 N N . GLN A 1 386 ? 1.780 4.060 18.574 1.00 95.38 386 GLN A N 1
ATOM 3119 C CA . GLN A 1 386 ? 1.507 2.983 17.617 1.00 95.38 386 GLN A CA 1
ATOM 3120 C C . GLN A 1 386 ? 2.758 2.132 17.373 1.00 95.38 386 GLN A C 1
ATOM 3122 O O . GLN A 1 386 ? 2.674 0.914 17.461 1.00 95.38 386 GLN A O 1
ATOM 3127 N N . LYS A 1 387 ? 3.927 2.751 17.190 1.00 95.75 387 LYS A N 1
ATOM 3128 C CA . LYS A 1 387 ? 5.234 2.089 17.100 1.00 95.75 387 LYS A CA 1
ATOM 3129 C C . LYS A 1 387 ? 5.512 1.207 18.312 1.00 95.75 387 LYS A C 1
ATOM 3131 O O . LYS A 1 387 ? 5.862 0.041 18.160 1.00 95.75 387 LYS A O 1
ATOM 3136 N N . LYS A 1 388 ? 5.299 1.718 19.530 1.00 97.31 388 LYS A N 1
ATOM 3137 C CA . LYS A 1 388 ? 5.454 0.920 20.762 1.00 97.31 388 LYS A CA 1
ATOM 3138 C C . LYS A 1 388 ? 4.497 -0.272 20.808 1.00 97.31 388 LYS A C 1
ATOM 3140 O O . LYS A 1 388 ? 4.924 -1.357 21.190 1.00 97.31 388 LYS A O 1
ATOM 3145 N N . ILE A 1 389 ? 3.238 -0.081 20.408 1.00 96.81 389 ILE A N 1
ATOM 3146 C CA . ILE A 1 389 ? 2.242 -1.159 20.317 1.00 96.81 389 ILE A CA 1
ATOM 3147 C C . ILE A 1 389 ? 2.685 -2.202 19.291 1.00 96.81 389 ILE A C 1
ATOM 3149 O O . ILE A 1 389 ? 2.744 -3.380 19.618 1.00 96.81 389 ILE A O 1
ATOM 3153 N N . PHE A 1 390 ? 3.044 -1.777 18.082 1.00 97.12 390 PHE A N 1
ATOM 3154 C CA . PHE A 1 390 ? 3.451 -2.657 16.992 1.00 97.12 390 PHE A CA 1
ATOM 3155 C C . PHE A 1 390 ? 4.676 -3.497 17.368 1.00 97.12 390 PHE A C 1
ATOM 3157 O O . PHE A 1 390 ? 4.638 -4.723 17.277 1.00 97.12 390 PHE A O 1
ATOM 3164 N N . ASN A 1 391 ? 5.712 -2.849 17.910 1.00 96.88 391 ASN A N 1
ATOM 3165 C CA . ASN A 1 391 ? 6.925 -3.515 18.382 1.00 96.88 391 ASN A CA 1
ATOM 3166 C C . ASN A 1 391 ? 6.640 -4.497 19.522 1.00 96.88 391 ASN A C 1
ATOM 3168 O O . ASN A 1 391 ? 7.244 -5.564 19.567 1.00 96.88 391 ASN A O 1
ATOM 3172 N N . TYR A 1 392 ? 5.739 -4.152 20.447 1.00 96.81 392 TYR A N 1
ATOM 3173 C CA . TYR A 1 392 ? 5.329 -5.073 21.505 1.00 96.81 392 TYR A CA 1
ATOM 3174 C C . TYR A 1 392 ? 4.606 -6.293 20.927 1.00 96.81 392 TYR A C 1
ATOM 3176 O O . TYR A 1 392 ? 4.920 -7.421 21.299 1.00 96.81 392 TYR A O 1
ATOM 3184 N N . CYS A 1 393 ? 3.676 -6.093 19.988 1.00 95.69 393 CYS A N 1
ATOM 3185 C CA . CYS A 1 393 ? 2.949 -7.198 19.374 1.00 95.69 393 CYS A CA 1
ATOM 3186 C C . CYS A 1 393 ? 3.887 -8.158 18.623 1.00 95.69 393 CYS A C 1
ATOM 3188 O O . CYS A 1 393 ? 3.755 -9.364 18.784 1.00 95.69 393 CYS A O 1
ATOM 3190 N N . LEU A 1 394 ? 4.861 -7.646 17.863 1.00 95.88 394 LEU A N 1
ATOM 3191 C CA . LEU A 1 394 ? 5.812 -8.488 17.125 1.00 95.88 394 LEU A CA 1
ATOM 3192 C C . LEU A 1 394 ? 6.837 -9.203 18.021 1.00 95.88 394 LEU A C 1
ATOM 3194 O O . LEU A 1 394 ? 7.311 -10.271 17.659 1.00 95.88 394 LEU A O 1
ATOM 3198 N N . LYS A 1 395 ? 7.160 -8.653 19.199 1.00 95.94 395 LYS A N 1
ATOM 3199 C CA . LYS A 1 395 ? 8.094 -9.269 20.166 1.00 95.94 395 LYS A CA 1
ATOM 3200 C C . LYS A 1 395 ? 7.422 -10.184 21.196 1.00 95.94 395 LYS A C 1
ATOM 3202 O O . LYS A 1 395 ? 8.110 -10.754 22.037 1.00 95.94 395 LYS A O 1
ATOM 3207 N N . SER A 1 396 ? 6.096 -10.272 21.190 1.00 94.50 396 SER A N 1
ATOM 3208 C CA . SER A 1 396 ? 5.311 -11.066 22.142 1.00 94.50 396 SER A CA 1
ATOM 3209 C C . SER A 1 396 ? 4.611 -12.230 21.438 1.00 94.50 396 SER A C 1
ATOM 3211 O O . SER A 1 396 ? 4.720 -12.404 20.225 1.00 94.50 396 SER A O 1
ATOM 3213 N N . ASN A 1 397 ? 3.805 -12.988 22.186 1.00 91.62 397 ASN A N 1
ATOM 3214 C CA . ASN A 1 397 ? 2.966 -14.075 21.661 1.00 91.62 397 ASN A CA 1
ATOM 3215 C C . ASN A 1 397 ? 1.900 -13.606 20.641 1.00 91.62 397 ASN A C 1
ATOM 3217 O O . ASN A 1 397 ? 1.114 -14.413 20.153 1.00 91.62 397 ASN A O 1
ATOM 3221 N N . LEU A 1 398 ? 1.846 -12.307 20.322 1.00 93.38 398 LEU A N 1
ATOM 3222 C CA . LEU A 1 398 ? 0.989 -11.733 19.285 1.00 93.38 398 LEU A CA 1
ATOM 3223 C C . LEU A 1 398 ? 1.622 -11.728 17.889 1.00 93.38 398 LEU A C 1
ATOM 3225 O O . LEU A 1 398 ? 0.912 -11.365 16.950 1.00 93.38 398 LEU A O 1
ATOM 3229 N N . SER A 1 399 ? 2.899 -12.101 17.724 1.00 95.06 399 SER A N 1
ATOM 3230 C CA . SER A 1 399 ? 3.585 -12.048 16.419 1.00 95.06 399 SER A CA 1
ATOM 3231 C C . SER A 1 399 ? 2.771 -12.755 15.330 1.00 95.06 399 SER A C 1
ATOM 3233 O O . SER A 1 399 ? 2.458 -12.162 14.296 1.00 95.06 399 SER A O 1
ATOM 3235 N N . ASP A 1 400 ? 2.319 -13.984 15.594 1.00 93.75 400 ASP A N 1
ATOM 3236 C CA . ASP A 1 400 ? 1.506 -14.765 14.654 1.00 93.75 400 ASP A CA 1
ATOM 3237 C C . ASP A 1 400 ? 0.170 -14.095 14.331 1.00 93.75 400 ASP A C 1
ATOM 3239 O O . ASP A 1 400 ? -0.220 -14.016 13.165 1.00 93.75 400 ASP A O 1
ATOM 3243 N N . LEU A 1 401 ? -0.501 -13.533 15.339 1.00 92.56 401 LEU A N 1
ATOM 3244 C CA . LEU A 1 401 ? -1.750 -12.803 15.145 1.00 92.56 401 LEU A CA 1
ATOM 3245 C C . LEU A 1 401 ? -1.534 -11.560 14.268 1.00 92.56 401 LEU A C 1
ATOM 3247 O O . LEU A 1 401 ? -2.329 -11.302 13.367 1.00 92.56 401 LEU A O 1
ATOM 3251 N N . VAL A 1 402 ? -0.451 -10.803 14.475 1.00 94.62 402 VAL A N 1
ATOM 3252 C CA . VAL A 1 402 ? -0.114 -9.641 13.636 1.00 94.62 402 VAL A CA 1
ATOM 3253 C C . VAL A 1 402 ? 0.229 -10.071 12.212 1.00 94.62 402 VAL A C 1
ATOM 3255 O O . VAL A 1 402 ? -0.246 -9.444 11.266 1.00 94.62 402 VAL A O 1
ATOM 3258 N N . LYS A 1 403 ? 0.980 -11.162 12.024 1.00 95.19 403 LYS A N 1
ATOM 3259 C CA . LYS A 1 403 ? 1.266 -11.717 10.691 1.00 95.19 403 LYS A CA 1
ATOM 3260 C C . LYS A 1 403 ? -0.032 -12.113 9.970 1.00 95.19 403 LYS A C 1
ATOM 3262 O O . LYS A 1 403 ? -0.229 -11.716 8.823 1.00 95.19 403 LYS A O 1
ATOM 3267 N N . ILE A 1 404 ? -0.963 -12.793 10.648 1.00 93.12 404 ILE A N 1
ATOM 3268 C CA . ILE A 1 404 ? -2.293 -13.140 10.105 1.00 93.12 404 ILE A CA 1
ATOM 3269 C C . ILE A 1 404 ? -3.101 -11.880 9.764 1.00 93.12 404 ILE A C 1
ATOM 3271 O O . ILE A 1 404 ? -3.756 -11.813 8.720 1.00 93.12 404 ILE A O 1
ATOM 3275 N N . TRP A 1 405 ? -3.050 -10.863 10.623 1.00 93.81 405 TRP A N 1
ATOM 3276 C CA . TRP A 1 405 ? -3.732 -9.591 10.406 1.00 93.81 405 TRP A CA 1
ATOM 3277 C C . TRP A 1 405 ? -3.225 -8.868 9.153 1.00 93.81 405 TRP A C 1
ATOM 3279 O O . TRP A 1 405 ? -4.033 -8.469 8.310 1.00 93.81 405 TRP A O 1
ATOM 3289 N N . LEU A 1 406 ? -1.903 -8.749 8.998 1.00 95.25 406 LEU A N 1
ATOM 3290 C CA . LEU A 1 406 ? -1.265 -8.148 7.824 1.00 95.25 406 LEU A CA 1
ATOM 3291 C C . LEU A 1 406 ? -1.603 -8.935 6.552 1.00 95.25 406 LEU A C 1
ATOM 3293 O O . LEU A 1 406 ? -2.023 -8.341 5.558 1.00 95.25 406 LEU A O 1
ATOM 3297 N N . ALA A 1 407 ? -1.533 -10.268 6.603 1.00 93.00 407 ALA A N 1
ATOM 3298 C CA . ALA A 1 407 ? -1.928 -11.128 5.490 1.00 93.00 407 ALA A CA 1
ATOM 3299 C C . ALA A 1 407 ? -3.397 -10.906 5.081 1.00 93.00 407 ALA A C 1
ATOM 3301 O O . ALA A 1 407 ? -3.714 -10.838 3.891 1.00 93.00 407 ALA A O 1
ATOM 3302 N N . LYS A 1 408 ? -4.305 -10.729 6.054 1.00 90.38 408 LYS A N 1
ATOM 3303 C CA . LYS A 1 408 ? -5.721 -10.412 5.803 1.00 90.38 408 LYS A CA 1
ATOM 3304 C C . LYS A 1 408 ? -5.894 -9.047 5.136 1.00 90.38 408 LYS A C 1
ATOM 3306 O O . LYS A 1 408 ? -6.712 -8.940 4.225 1.00 90.38 408 LYS A O 1
ATOM 3311 N N . ILE A 1 409 ? -5.145 -8.024 5.559 1.00 90.38 409 ILE A N 1
ATOM 3312 C CA . ILE A 1 409 ? -5.148 -6.693 4.923 1.00 90.38 409 ILE A CA 1
ATOM 3313 C C . ILE A 1 409 ? -4.734 -6.815 3.455 1.00 90.38 409 ILE A C 1
ATOM 3315 O O . ILE A 1 409 ? -5.497 -6.436 2.566 1.00 90.38 409 ILE A O 1
ATOM 3319 N N . ILE A 1 410 ? -3.579 -7.438 3.210 1.00 92.00 410 ILE A N 1
ATOM 3320 C CA . ILE A 1 410 ? -3.006 -7.629 1.873 1.00 92.00 410 ILE A CA 1
ATOM 3321 C C . ILE A 1 410 ? -3.980 -8.391 0.967 1.00 92.00 410 ILE A C 1
ATOM 3323 O O . ILE A 1 410 ? -4.260 -7.958 -0.150 1.00 92.00 410 ILE A O 1
ATOM 3327 N N . LYS A 1 411 ? -4.560 -9.495 1.455 1.00 89.44 411 LYS A N 1
ATOM 3328 C CA . LYS A 1 411 ? -5.525 -10.302 0.695 1.00 89.44 411 LYS A CA 1
ATOM 3329 C C . LYS A 1 411 ? -6.766 -9.498 0.294 1.00 89.44 411 LYS A C 1
ATOM 3331 O O . LYS A 1 411 ? -7.231 -9.615 -0.842 1.00 89.44 411 LYS A O 1
ATOM 3336 N N . VAL A 1 412 ? -7.309 -8.689 1.205 1.00 85.31 412 VAL A N 1
ATOM 3337 C CA . VAL A 1 412 ? -8.483 -7.846 0.925 1.00 85.31 412 VAL A CA 1
ATOM 3338 C C . VAL A 1 412 ? -8.160 -6.817 -0.164 1.00 85.31 412 VAL A C 1
ATOM 3340 O O . VAL A 1 412 ? -8.900 -6.730 -1.141 1.00 85.31 412 VAL A O 1
ATOM 3343 N N . ASP A 1 413 ? -7.035 -6.106 -0.071 1.00 86.38 413 ASP A N 1
ATOM 3344 C CA . ASP A 1 413 ? -6.682 -5.086 -1.069 1.00 86.38 413 ASP A CA 1
ATOM 3345 C C . ASP A 1 413 ? -6.273 -5.662 -2.433 1.00 86.38 413 ASP A C 1
ATOM 3347 O O . ASP A 1 413 ? -6.549 -5.049 -3.470 1.00 86.38 413 ASP A O 1
ATOM 3351 N N . LEU A 1 414 ? -5.643 -6.839 -2.466 1.00 86.25 414 LEU A N 1
ATOM 3352 C CA . LEU A 1 414 ? -5.289 -7.507 -3.722 1.00 86.25 414 LEU A CA 1
ATOM 3353 C C . LEU A 1 414 ? -6.515 -8.086 -4.433 1.00 86.25 414 LEU A C 1
ATOM 3355 O O . LEU A 1 414 ? -6.634 -7.952 -5.650 1.00 86.25 414 LEU A O 1
ATOM 3359 N N . SER A 1 415 ? -7.468 -8.650 -3.683 1.00 84.56 415 SER A N 1
ATOM 3360 C CA . SER A 1 415 ? -8.731 -9.140 -4.255 1.00 84.56 415 SER A CA 1
ATOM 3361 C C . SER A 1 415 ? -9.654 -8.019 -4.741 1.00 84.56 415 SER A C 1
ATOM 3363 O O . SER A 1 415 ? -10.516 -8.270 -5.580 1.00 84.56 415 SER A O 1
ATOM 3365 N N . HIS A 1 416 ? -9.451 -6.775 -4.295 1.00 80.81 416 HIS A N 1
ATOM 3366 C CA . HIS A 1 416 ? -10.312 -5.648 -4.649 1.00 80.81 416 HIS A CA 1
ATOM 3367 C C . HIS A 1 416 ? -10.500 -5.462 -6.162 1.00 80.81 416 HIS A C 1
ATOM 3369 O O . HIS A 1 416 ? -11.626 -5.255 -6.599 1.00 80.81 416 HIS A O 1
ATOM 3375 N N . GLU A 1 417 ? -9.438 -5.503 -6.981 1.00 73.56 417 GLU A N 1
ATOM 3376 C CA . GLU A 1 417 ? -9.605 -5.306 -8.437 1.00 73.56 417 GLU A CA 1
ATOM 3377 C C . GLU A 1 417 ? -10.380 -6.457 -9.090 1.00 73.56 417 GLU A C 1
ATOM 3379 O O . GLU A 1 417 ? -11.165 -6.218 -10.001 1.00 73.56 417 GLU A O 1
ATOM 3384 N N . ILE A 1 418 ? -10.225 -7.688 -8.589 1.00 77.44 418 ILE A N 1
ATOM 3385 C CA . ILE A 1 418 ? -10.981 -8.858 -9.064 1.00 77.44 418 ILE A CA 1
ATOM 3386 C C . ILE A 1 418 ? -12.454 -8.675 -8.749 1.00 77.44 418 ILE A C 1
ATOM 3388 O O . ILE A 1 418 ? -13.315 -8.841 -9.607 1.00 77.44 418 ILE A O 1
ATOM 3392 N N . GLU A 1 419 ? -12.745 -8.350 -7.498 1.00 76.00 419 GLU A N 1
ATOM 3393 C CA . GLU A 1 419 ? -14.113 -8.210 -7.038 1.00 76.00 419 GLU A CA 1
ATOM 3394 C C . GLU A 1 419 ? -14.784 -7.013 -7.719 1.00 76.00 419 GLU A C 1
ATOM 3396 O O . GLU A 1 419 ? -15.906 -7.143 -8.201 1.00 76.00 419 GLU A O 1
ATOM 3401 N N . LYS A 1 420 ? -14.052 -5.912 -7.929 1.00 71.25 420 LYS A N 1
ATOM 3402 C CA . LYS A 1 420 ? -14.506 -4.786 -8.751 1.00 71.25 420 LYS A CA 1
ATOM 3403 C C . LYS A 1 420 ? -14.786 -5.203 -10.198 1.00 71.25 420 LYS A C 1
ATOM 3405 O O . LYS A 1 420 ? -15.819 -4.814 -10.736 1.00 71.25 420 LYS A O 1
ATOM 3410 N N . ALA A 1 421 ? -13.918 -6.006 -10.818 1.00 71.69 421 ALA A N 1
ATOM 3411 C CA . ALA A 1 421 ? -14.139 -6.540 -12.165 1.00 71.69 421 ALA A CA 1
ATOM 3412 C C . ALA A 1 421 ? -15.355 -7.486 -12.234 1.00 71.69 421 ALA A C 1
ATOM 3414 O O . ALA A 1 421 ? -16.041 -7.524 -13.252 1.00 71.69 421 ALA A O 1
ATOM 3415 N N . LYS A 1 422 ? -15.675 -8.189 -11.140 1.00 78.19 422 LYS A N 1
ATOM 3416 C CA . LYS A 1 422 ? -16.898 -8.999 -10.983 1.00 78.19 422 LYS A CA 1
ATOM 3417 C C . LYS A 1 422 ? -18.155 -8.175 -10.658 1.00 78.19 422 LYS A C 1
ATOM 3419 O O . LYS A 1 422 ? -19.232 -8.749 -10.535 1.00 78.19 422 LYS A O 1
ATOM 3424 N N . GLY A 1 423 ? -18.041 -6.856 -10.490 1.00 74.38 423 GLY A N 1
ATOM 3425 C CA . GLY A 1 423 ? -19.146 -5.979 -10.082 1.00 74.38 423 GLY A CA 1
ATOM 3426 C C . GLY A 1 423 ? -19.437 -5.970 -8.575 1.00 74.38 423 GLY A C 1
ATOM 3427 O O . GLY A 1 423 ? -20.377 -5.305 -8.140 1.00 74.38 423 GLY A O 1
ATOM 3428 N N . ASN A 1 424 ? -18.626 -6.657 -7.768 1.00 71.12 424 ASN A N 1
ATOM 3429 C CA . ASN A 1 424 ? -18.722 -6.644 -6.315 1.00 71.12 424 ASN A CA 1
ATOM 3430 C C . ASN A 1 424 ? -18.061 -5.378 -5.755 1.00 71.12 424 ASN A C 1
ATOM 3432 O O . ASN A 1 424 ? -16.923 -5.035 -6.084 1.00 71.12 424 ASN A O 1
ATOM 3436 N N . SER A 1 425 ? -18.764 -4.677 -4.866 1.00 55.59 425 SER A N 1
ATOM 3437 C CA . SER A 1 425 ? -18.199 -3.538 -4.145 1.00 55.59 425 SER A CA 1
ATOM 3438 C C . SER A 1 425 ? -17.347 -4.033 -2.979 1.00 55.59 425 SER A C 1
ATOM 3440 O O . SER A 1 425 ? -17.851 -4.223 -1.871 1.00 55.59 425 SER A O 1
ATOM 3442 N N . VAL A 1 426 ? -16.056 -4.243 -3.221 1.00 63.97 426 VAL A N 1
ATOM 3443 C CA . VAL A 1 426 ? -15.070 -4.402 -2.146 1.00 63.97 426 VAL A CA 1
ATOM 3444 C C . VAL A 1 426 ? -14.472 -3.035 -1.857 1.00 63.97 426 VAL A C 1
ATOM 3446 O O . VAL A 1 426 ? -14.190 -2.274 -2.773 1.00 63.97 426 VAL A O 1
ATOM 3449 N N . GLU A 1 427 ? -14.324 -2.687 -0.584 1.00 62.94 427 GLU A N 1
ATOM 3450 C CA . GLU A 1 427 ? -13.668 -1.445 -0.176 1.00 62.94 427 GLU A CA 1
ATOM 3451 C C . GLU A 1 427 ? -12.176 -1.675 0.048 1.00 62.94 427 GLU A C 1
ATOM 3453 O O . GLU A 1 427 ? -11.771 -2.710 0.581 1.00 62.94 427 GLU A O 1
ATOM 3458 N N . ARG A 1 428 ? -11.369 -0.687 -0.346 1.00 76.44 428 ARG A N 1
ATOM 3459 C CA . ARG A 1 428 ? -9.931 -0.653 -0.067 1.00 76.44 428 ARG A CA 1
ATOM 3460 C C . ARG A 1 428 ? -9.658 -0.057 1.294 1.00 76.44 428 ARG A C 1
ATOM 3462 O O . ARG A 1 428 ? -10.404 0.800 1.773 1.00 76.44 428 ARG A O 1
ATOM 3469 N N . PHE A 1 429 ? -8.528 -0.434 1.865 1.00 83.94 429 PHE A N 1
ATOM 3470 C CA . PHE A 1 429 ? -7.967 0.364 2.938 1.00 83.94 429 PHE A CA 1
ATOM 3471 C C . PHE A 1 429 ? -7.521 1.731 2.409 1.00 83.94 429 PHE A C 1
ATOM 3473 O O . PHE A 1 429 ? -7.168 1.896 1.237 1.00 83.94 429 PHE A O 1
ATOM 3480 N N . THR A 1 430 ? -7.570 2.742 3.273 1.00 82.88 430 THR A N 1
ATOM 3481 C CA . THR A 1 430 ? -7.149 4.093 2.901 1.00 82.88 430 THR A CA 1
ATOM 3482 C C . THR A 1 430 ? -5.631 4.152 2.740 1.00 82.88 430 THR A C 1
ATOM 3484 O O . THR A 1 430 ? -4.894 3.423 3.406 1.00 82.88 430 THR A O 1
ATOM 3487 N N . PHE A 1 431 ? -5.152 5.040 1.863 1.00 84.25 431 PHE A N 1
ATOM 3488 C CA . PHE A 1 431 ? -3.718 5.289 1.701 1.00 84.25 431 PHE A CA 1
ATOM 3489 C C . PHE A 1 431 ? -3.008 5.582 3.038 1.00 84.25 431 PHE A C 1
ATOM 3491 O O . PHE A 1 431 ? -2.068 4.856 3.343 1.00 84.25 431 PHE A O 1
ATOM 3498 N N . PRO A 1 432 ? -3.465 6.525 3.888 1.00 85.00 432 PRO A N 1
ATOM 3499 C CA . PRO A 1 432 ? -2.782 6.827 5.150 1.00 85.00 432 PRO A CA 1
ATOM 3500 C C . PRO A 1 432 ? -2.802 5.665 6.149 1.00 85.00 432 PRO A C 1
ATOM 3502 O O . PRO A 1 432 ? -1.871 5.534 6.939 1.00 85.00 432 PRO A O 1
ATOM 3505 N N . PHE A 1 433 ? -3.807 4.778 6.106 1.00 88.88 433 PHE A N 1
ATOM 3506 C CA . PHE A 1 433 ? -3.761 3.531 6.873 1.00 88.88 433 PHE A CA 1
ATOM 3507 C C . PHE A 1 433 ? -2.624 2.627 6.382 1.00 88.88 433 PHE A C 1
ATOM 3509 O O . PHE A 1 433 ? -1.757 2.256 7.171 1.00 88.88 433 PHE A O 1
ATOM 3516 N N . LEU A 1 434 ? -2.597 2.298 5.086 1.00 91.69 434 LEU A N 1
ATOM 3517 C CA . LEU A 1 434 ? -1.586 1.397 4.522 1.00 91.69 434 LEU A CA 1
ATOM 3518 C C . LEU A 1 434 ? -0.173 1.984 4.625 1.00 91.69 434 LEU A C 1
ATOM 3520 O O . LEU A 1 434 ? 0.774 1.260 4.916 1.00 91.69 434 LEU A O 1
ATOM 3524 N N . PHE A 1 435 ? -0.037 3.295 4.442 1.00 90.31 435 PHE A N 1
ATOM 3525 C CA . PHE A 1 435 ? 1.224 4.012 4.574 1.00 90.31 435 PHE A CA 1
ATOM 3526 C C . PHE A 1 435 ? 1.729 4.036 6.025 1.00 90.31 435 PHE A C 1
ATOM 3528 O O . PHE A 1 435 ? 2.916 3.836 6.271 1.00 90.31 435 PHE A O 1
ATOM 3535 N N . ASN A 1 436 ? 0.839 4.182 7.016 1.00 91.69 436 ASN A N 1
ATOM 3536 C CA . ASN A 1 436 ? 1.230 4.039 8.420 1.00 91.69 436 ASN A CA 1
ATOM 3537 C C . ASN A 1 436 ? 1.779 2.637 8.713 1.00 91.69 436 ASN A C 1
ATOM 3539 O O . ASN A 1 436 ? 2.786 2.506 9.402 1.00 91.69 436 ASN A O 1
ATOM 3543 N N . LEU A 1 437 ? 1.143 1.591 8.171 1.00 94.56 437 LEU A N 1
ATOM 3544 C CA . LEU A 1 437 ? 1.644 0.221 8.312 1.00 94.56 437 LEU A CA 1
ATOM 3545 C C . LEU A 1 437 ? 2.986 0.025 7.615 1.00 94.56 437 LEU A C 1
ATOM 3547 O O . LEU A 1 437 ? 3.852 -0.637 8.180 1.00 94.56 437 LEU A O 1
ATOM 3551 N N . PHE A 1 438 ? 3.168 0.613 6.430 1.00 95.31 438 PHE A N 1
ATOM 3552 C CA . PHE A 1 438 ? 4.454 0.622 5.740 1.00 95.31 438 PHE A CA 1
ATOM 3553 C C . PHE A 1 438 ? 5.557 1.213 6.626 1.00 95.31 438 PHE A C 1
ATOM 3555 O O . PHE A 1 438 ? 6.585 0.563 6.796 1.00 95.31 438 PHE A O 1
ATOM 3562 N N . ASN A 1 439 ? 5.340 2.383 7.233 1.00 93.25 439 ASN A N 1
ATOM 3563 C CA . ASN A 1 439 ? 6.342 3.010 8.101 1.00 93.25 439 ASN A CA 1
ATOM 3564 C C . ASN A 1 439 ? 6.634 2.164 9.340 1.00 93.25 439 ASN A C 1
ATOM 3566 O O . ASN A 1 439 ? 7.793 1.892 9.630 1.00 93.25 439 ASN A O 1
ATOM 3570 N N . LEU A 1 440 ? 5.593 1.677 10.025 1.00 95.62 440 LEU A N 1
ATOM 3571 C CA . LEU A 1 440 ? 5.754 0.846 11.223 1.00 95.62 440 LEU A CA 1
ATOM 3572 C C . LEU A 1 440 ? 6.525 -0.453 10.930 1.00 95.62 440 LEU A C 1
ATOM 3574 O O . LEU A 1 440 ? 7.383 -0.850 11.716 1.00 95.62 440 LEU A O 1
ATOM 3578 N N . LEU A 1 441 ? 6.236 -1.108 9.799 1.00 96.81 441 LEU A N 1
ATOM 3579 C CA . LEU A 1 441 ? 6.955 -2.306 9.358 1.00 96.81 441 LEU A CA 1
ATOM 3580 C C . LEU A 1 441 ? 8.386 -1.993 8.928 1.00 96.81 441 LEU A C 1
ATOM 3582 O O . LEU A 1 441 ? 9.297 -2.726 9.303 1.00 96.81 441 LEU A O 1
ATOM 3586 N N . SER A 1 442 ? 8.581 -0.923 8.157 1.00 95.88 442 SER A N 1
ATOM 3587 C CA . SER A 1 442 ? 9.905 -0.506 7.686 1.00 95.88 442 SER A CA 1
ATOM 3588 C C . SER A 1 442 ? 10.820 -0.180 8.854 1.00 95.88 442 SER A C 1
ATOM 3590 O O . SER A 1 442 ? 11.954 -0.634 8.872 1.00 95.88 442 SER A O 1
ATOM 3592 N N . GLU A 1 443 ? 10.311 0.535 9.854 1.00 95.88 443 GLU A N 1
ATOM 3593 C CA . GLU A 1 443 ? 11.046 0.890 11.064 1.00 95.88 443 GLU A CA 1
ATOM 3594 C C . GLU A 1 443 ? 11.346 -0.330 11.948 1.00 95.88 443 GLU A C 1
ATOM 3596 O O . GLU A 1 443 ? 12.438 -0.446 12.498 1.00 95.88 443 GLU A O 1
ATOM 3601 N N . TYR A 1 444 ? 10.412 -1.281 12.068 1.00 96.88 444 TYR A N 1
ATOM 3602 C CA . TYR A 1 444 ? 10.679 -2.536 12.780 1.00 96.88 444 TYR A CA 1
ATOM 3603 C C . TYR A 1 444 ? 11.777 -3.364 12.093 1.00 96.88 444 TYR A C 1
ATOM 3605 O O . TYR A 1 444 ? 12.630 -3.942 12.767 1.00 96.88 444 TYR A O 1
ATOM 3613 N N . LEU A 1 445 ? 11.758 -3.414 10.757 1.00 97.00 445 LEU A N 1
ATOM 3614 C CA . LEU A 1 445 ? 12.700 -4.181 9.939 1.00 97.00 445 LEU A CA 1
ATOM 3615 C C . LEU A 1 445 ? 13.980 -3.406 9.594 1.00 97.00 445 LEU A C 1
ATOM 3617 O O . LEU A 1 445 ? 14.905 -3.996 9.041 1.00 97.00 445 LEU A O 1
ATOM 3621 N N . GLU A 1 446 ? 14.066 -2.119 9.933 1.00 96.50 446 GLU A N 1
ATOM 3622 C CA . GLU A 1 446 ? 15.174 -1.225 9.581 1.00 96.50 446 GLU A CA 1
ATOM 3623 C C . GLU A 1 446 ? 16.556 -1.819 9.906 1.00 96.50 446 GLU A C 1
ATOM 3625 O O . GLU A 1 446 ? 17.396 -1.845 9.001 1.00 96.50 446 GLU A O 1
ATOM 3630 N N . PRO A 1 447 ? 16.809 -2.393 11.105 1.00 96.81 447 PRO A N 1
ATOM 3631 C CA . PRO A 1 447 ? 18.108 -2.998 11.409 1.00 96.81 447 PRO A CA 1
ATOM 3632 C C . PRO A 1 447 ? 18.511 -4.100 10.418 1.00 96.81 447 PRO A C 1
ATOM 3634 O O . PRO A 1 447 ? 19.677 -4.202 10.038 1.00 96.81 447 PRO A O 1
ATOM 3637 N N . SER A 1 448 ? 17.544 -4.900 9.965 1.00 95.69 448 SER A N 1
ATOM 3638 C CA . SER A 1 448 ? 17.757 -5.985 9.005 1.00 95.69 448 SER A CA 1
ATOM 3639 C C . SER A 1 448 ? 17.842 -5.488 7.560 1.00 95.69 448 SER A C 1
ATOM 3641 O O . SER A 1 448 ? 18.551 -6.081 6.755 1.00 95.69 448 SER A O 1
ATOM 3643 N N . LEU A 1 449 ? 17.142 -4.402 7.217 1.00 95.88 449 LEU A N 1
ATOM 3644 C CA . LEU A 1 449 ? 17.189 -3.804 5.880 1.00 95.88 449 LEU A CA 1
ATOM 3645 C C . LEU A 1 449 ? 18.487 -3.014 5.635 1.00 95.88 449 LEU A C 1
ATOM 3647 O O . LEU A 1 449 ? 18.957 -2.926 4.499 1.00 95.88 449 LEU A O 1
ATOM 3651 N N . ILE A 1 450 ? 19.083 -2.434 6.681 1.00 95.88 450 ILE A N 1
ATOM 3652 C CA . ILE A 1 450 ? 20.366 -1.720 6.582 1.00 95.88 450 ILE A CA 1
ATOM 3653 C C . ILE A 1 450 ? 21.520 -2.706 6.357 1.00 95.88 450 ILE A C 1
ATOM 3655 O O . ILE A 1 450 ? 22.415 -2.438 5.547 1.00 95.88 450 ILE A O 1
ATOM 3659 N N . ASP A 1 451 ? 21.499 -3.851 7.045 1.00 95.06 451 ASP A N 1
ATOM 3660 C CA . ASP A 1 451 ? 22.542 -4.867 6.934 1.00 95.06 451 ASP A CA 1
ATOM 3661 C C . ASP A 1 451 ? 22.510 -5.558 5.561 1.00 95.06 451 ASP A C 1
ATOM 3663 O O . ASP A 1 451 ? 21.689 -6.429 5.270 1.00 95.06 451 ASP A O 1
ATOM 3667 N N . SER A 1 452 ? 23.468 -5.193 4.704 1.00 91.25 452 SER A N 1
ATOM 3668 C CA . SER A 1 452 ? 23.599 -5.753 3.358 1.00 91.25 452 SER A CA 1
ATOM 3669 C C . SER A 1 452 ? 23.751 -7.274 3.348 1.00 91.25 452 SER A C 1
ATOM 3671 O O . SER A 1 452 ? 23.361 -7.894 2.366 1.00 91.25 452 SER A O 1
ATOM 3673 N N . ARG A 1 453 ? 24.272 -7.881 4.425 1.00 93.00 453 ARG A N 1
ATOM 3674 C CA . ARG A 1 453 ? 24.451 -9.338 4.522 1.00 93.00 453 ARG A CA 1
ATOM 3675 C C . ARG A 1 453 ? 23.117 -10.072 4.618 1.00 93.00 453 ARG A C 1
ATOM 3677 O O . ARG A 1 453 ? 23.044 -11.238 4.248 1.00 93.00 453 ARG A O 1
ATOM 3684 N N . GLN A 1 454 ? 22.054 -9.416 5.091 1.00 92.94 454 GLN A N 1
ATOM 3685 C CA . GLN A 1 454 ? 20.725 -10.033 5.161 1.00 92.94 454 GLN A CA 1
ATOM 3686 C C . GLN A 1 454 ? 20.158 -10.296 3.766 1.00 92.94 454 GLN A C 1
ATOM 3688 O O . GLN A 1 454 ? 19.473 -11.295 3.561 1.00 92.94 454 GLN A O 1
ATOM 3693 N N . VAL A 1 455 ? 20.509 -9.462 2.781 1.00 93.12 455 VAL A N 1
ATOM 3694 C CA . VAL A 1 455 ? 20.156 -9.704 1.377 1.00 93.12 455 VAL A CA 1
ATOM 3695 C C . VAL A 1 455 ? 20.753 -11.020 0.889 1.00 93.12 455 VAL A C 1
ATOM 3697 O O . VAL A 1 455 ? 20.070 -11.763 0.189 1.00 93.12 455 VAL A O 1
ATOM 3700 N N . ASP A 1 456 ? 21.987 -11.334 1.289 1.00 90.38 456 ASP A N 1
ATOM 3701 C CA . ASP A 1 456 ? 22.685 -12.574 0.925 1.00 90.38 456 ASP A CA 1
ATOM 3702 C C . ASP A 1 456 ? 22.145 -13.804 1.664 1.00 90.38 456 ASP A C 1
ATOM 3704 O O . ASP A 1 456 ? 22.325 -14.932 1.211 1.00 90.38 456 ASP A O 1
ATOM 3708 N N . ARG A 1 457 ? 21.432 -13.599 2.774 1.00 91.06 457 ARG A N 1
ATOM 3709 C CA . ARG A 1 457 ? 20.804 -14.673 3.552 1.00 91.06 457 ARG A CA 1
ATOM 3710 C C . ARG A 1 457 ? 19.362 -14.956 3.143 1.00 91.06 457 ARG A C 1
ATOM 3712 O O . ARG A 1 457 ? 18.825 -15.990 3.530 1.00 91.06 457 ARG A O 1
ATOM 3719 N N . LEU A 1 458 ? 18.720 -14.067 2.377 1.00 91.62 458 LEU A N 1
ATOM 3720 C CA . LEU A 1 458 ? 17.344 -14.278 1.922 1.00 91.62 458 LEU A CA 1
ATOM 3721 C C . LEU A 1 458 ? 17.242 -15.535 1.048 1.00 91.62 458 LEU A C 1
ATOM 3723 O O . LEU A 1 458 ? 17.991 -15.640 0.072 1.00 91.62 458 LEU A O 1
ATOM 3727 N N . PRO A 1 459 ? 16.326 -16.468 1.356 1.00 89.44 459 PRO A N 1
ATOM 3728 C CA . PRO A 1 459 ? 16.144 -17.651 0.532 1.00 89.44 459 PRO A CA 1
ATOM 3729 C C . PRO A 1 459 ? 15.683 -17.263 -0.878 1.00 89.44 459 PRO A C 1
ATOM 3731 O O . PRO A 1 459 ? 14.816 -16.400 -1.051 1.00 89.44 459 PRO A O 1
ATOM 3734 N N . LEU A 1 460 ? 16.255 -17.901 -1.901 1.00 87.81 460 LEU A N 1
ATOM 3735 C CA . LEU A 1 460 ? 15.780 -17.759 -3.284 1.00 87.81 460 LEU A CA 1
ATOM 3736 C C . LEU A 1 460 ? 14.447 -18.495 -3.480 1.00 87.81 460 LEU A C 1
ATOM 3738 O O . LEU A 1 460 ? 13.675 -18.165 -4.375 1.00 87.81 460 LEU A O 1
ATOM 3742 N N . GLU A 1 461 ? 14.120 -19.419 -2.576 1.00 83.88 461 GLU A N 1
ATOM 3743 C CA . GLU A 1 461 ? 12.854 -20.149 -2.513 1.00 83.88 461 GLU A CA 1
ATOM 3744 C C . GLU A 1 461 ? 11.644 -19.234 -2.324 1.00 83.88 461 GLU A C 1
ATOM 3746 O O . GLU A 1 461 ? 10.529 -19.596 -2.699 1.00 83.88 461 GLU A O 1
ATOM 3751 N N . LEU A 1 462 ? 11.852 -18.017 -1.810 1.00 84.44 462 LEU A N 1
ATOM 3752 C CA . LEU A 1 462 ? 10.808 -16.990 -1.752 1.00 84.44 462 LEU A CA 1
ATOM 3753 C C . LEU A 1 462 ? 10.255 -16.650 -3.130 1.00 84.44 462 LEU A C 1
ATOM 3755 O O . LEU A 1 462 ? 9.080 -16.309 -3.249 1.00 84.44 462 LEU A O 1
ATOM 3759 N N . LEU A 1 463 ? 11.074 -16.791 -4.172 1.00 80.94 463 LEU A N 1
ATOM 3760 C CA . LEU A 1 463 ? 10.639 -16.545 -5.533 1.00 80.94 463 LEU A CA 1
ATOM 3761 C C . LEU A 1 463 ? 9.616 -17.599 -5.952 1.00 80.94 463 LEU A C 1
ATOM 3763 O O . LEU A 1 463 ? 8.570 -17.232 -6.466 1.00 80.94 463 LEU A O 1
ATOM 3767 N N . TYR A 1 464 ? 9.833 -18.891 -5.696 1.00 75.62 464 TYR A N 1
ATOM 3768 C CA . TYR A 1 464 ? 9.031 -19.969 -6.297 1.00 75.62 464 TYR A CA 1
ATOM 3769 C C . TYR A 1 464 ? 8.057 -20.702 -5.356 1.00 75.62 464 TYR A C 1
ATOM 3771 O O . TYR A 1 464 ? 7.403 -21.645 -5.791 1.00 75.62 464 TYR A O 1
ATOM 3779 N N . ARG A 1 465 ? 7.883 -20.281 -4.094 1.00 75.38 465 ARG A N 1
ATOM 3780 C CA . ARG A 1 465 ? 6.901 -20.910 -3.184 1.00 75.38 465 ARG A CA 1
ATOM 3781 C C . ARG A 1 465 ? 5.466 -20.868 -3.744 1.00 75.38 465 ARG A C 1
ATOM 3783 O O . ARG A 1 465 ? 4.861 -19.801 -3.844 1.00 75.38 465 ARG A O 1
ATOM 3790 N N . GLU A 1 466 ? 4.883 -22.048 -3.972 1.00 64.25 466 GLU A N 1
ATOM 3791 C CA . GLU A 1 466 ? 3.510 -22.237 -4.485 1.00 64.25 466 GLU A CA 1
ATOM 3792 C C . GLU A 1 466 ? 2.422 -21.593 -3.616 1.00 64.25 466 GLU A C 1
ATOM 3794 O O . GLU A 1 466 ? 1.405 -21.128 -4.124 1.00 64.25 466 GLU A O 1
ATOM 3799 N N . LYS A 1 467 ? 2.637 -21.502 -2.293 1.00 63.38 467 LYS A N 1
ATOM 3800 C CA . LYS A 1 467 ? 1.686 -20.859 -1.363 1.00 63.38 467 LYS A CA 1
ATOM 3801 C C . LYS A 1 467 ? 1.405 -19.384 -1.696 1.00 63.38 467 LYS A C 1
ATOM 3803 O O . LYS A 1 467 ? 0.485 -18.806 -1.117 1.00 63.38 467 LYS A O 1
ATOM 3808 N N . PHE A 1 468 ? 2.177 -18.790 -2.605 1.00 57.59 468 PHE A N 1
ATOM 3809 C CA . PHE A 1 468 ? 2.086 -17.392 -3.008 1.00 57.59 468 PHE A CA 1
ATOM 3810 C C . PHE A 1 468 ? 1.530 -17.166 -4.411 1.00 57.59 468 PHE A C 1
ATOM 3812 O O . PHE A 1 468 ? 1.532 -16.016 -4.852 1.00 57.59 468 PHE A O 1
ATOM 3819 N N . ASP A 1 469 ? 0.966 -18.192 -5.058 1.00 57.72 469 ASP A N 1
ATOM 3820 C CA . ASP A 1 469 ? 0.088 -18.018 -6.221 1.00 57.72 469 ASP A CA 1
ATOM 3821 C C . ASP A 1 469 ? -1.223 -17.342 -5.786 1.00 57.72 469 ASP A C 1
ATOM 3823 O O . ASP A 1 469 ? -2.320 -17.904 -5.750 1.00 57.72 469 ASP A O 1
ATOM 3827 N N . GLN A 1 470 ? -1.094 -16.083 -5.382 1.00 62.78 470 GLN A N 1
ATOM 3828 C CA . GLN A 1 470 ? -2.209 -15.187 -5.213 1.00 62.78 470 GLN A CA 1
ATOM 3829 C C . GLN A 1 470 ? -2.745 -14.866 -6.610 1.00 62.78 470 GLN A C 1
ATOM 3831 O O . GLN A 1 470 ? -1.960 -14.607 -7.528 1.00 62.78 470 GLN A O 1
ATOM 3836 N N . PRO A 1 471 ? -4.073 -14.861 -6.797 1.00 57.31 471 PRO A N 1
ATOM 3837 C CA . PRO A 1 471 ? -4.649 -14.510 -8.082 1.00 57.31 471 PRO A CA 1
ATOM 3838 C C . PRO A 1 471 ? -4.165 -13.105 -8.477 1.00 57.31 471 PRO A C 1
ATOM 3840 O O . PRO A 1 471 ? -4.320 -12.166 -7.696 1.00 57.31 471 PRO A O 1
ATOM 3843 N N . ASN A 1 472 ? -3.592 -12.985 -9.682 1.00 63.53 472 ASN A N 1
ATOM 3844 C CA . ASN A 1 472 ? -3.139 -11.750 -10.352 1.00 63.53 472 ASN A CA 1
ATOM 3845 C C . ASN A 1 472 ? -1.690 -11.288 -10.148 1.00 63.53 472 ASN A C 1
ATOM 3847 O O . ASN A 1 472 ? -1.407 -10.119 -10.411 1.00 63.53 472 ASN A O 1
ATOM 3851 N N . ARG A 1 473 ? -0.765 -12.141 -9.716 1.00 74.81 473 ARG A N 1
ATOM 3852 C CA . ARG A 1 473 ? 0.661 -11.791 -9.796 1.00 74.81 473 ARG A CA 1
ATOM 3853 C C . ARG A 1 473 ? 1.324 -12.569 -10.909 1.00 74.81 473 ARG A C 1
ATOM 3855 O O . ARG A 1 473 ? 1.245 -13.795 -10.929 1.00 74.81 473 ARG A O 1
ATOM 3862 N N . GLN A 1 474 ? 1.929 -11.851 -11.848 1.00 83.75 474 GLN A N 1
ATOM 3863 C CA . GLN A 1 474 ? 2.723 -12.476 -12.892 1.00 83.75 474 GLN A CA 1
ATOM 3864 C C . GLN A 1 474 ? 4.172 -12.570 -12.437 1.00 83.75 474 GLN A C 1
ATOM 3866 O O . GLN A 1 474 ? 4.622 -11.874 -11.525 1.00 83.75 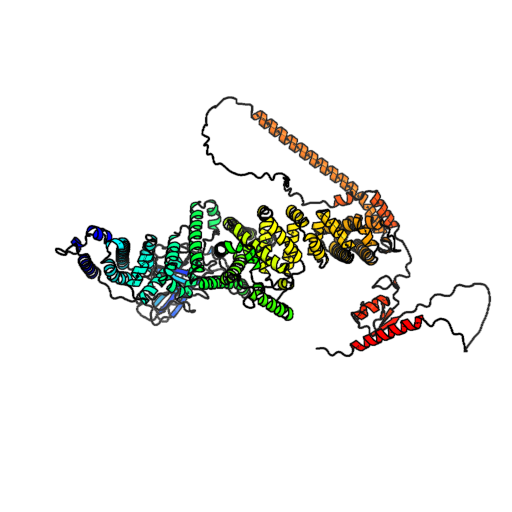474 GLN A O 1
ATOM 3871 N N . ARG A 1 475 ? 4.907 -13.481 -13.059 1.00 86.81 475 ARG A N 1
ATOM 3872 C CA . ARG A 1 475 ? 6.351 -13.579 -12.886 1.00 86.81 475 ARG A CA 1
ATOM 3873 C C . ARG A 1 475 ? 7.014 -13.021 -14.131 1.00 86.81 475 ARG A C 1
ATOM 3875 O O . ARG A 1 475 ? 6.407 -13.017 -15.202 1.00 86.81 475 ARG A O 1
ATOM 3882 N N . LEU A 1 476 ? 8.262 -12.581 -14.016 1.00 86.44 476 LEU A N 1
ATOM 3883 C CA . LEU A 1 476 ? 8.991 -12.018 -15.153 1.00 86.44 476 LEU A CA 1
ATOM 3884 C C . LEU A 1 476 ? 9.105 -13.015 -16.316 1.00 86.44 476 LEU A C 1
ATOM 3886 O O . LEU A 1 476 ? 9.139 -12.593 -17.467 1.00 86.44 476 LEU A O 1
ATOM 3890 N N . GLY A 1 477 ? 9.110 -14.324 -16.041 1.00 83.06 477 GLY A N 1
ATOM 3891 C CA . GLY A 1 477 ? 9.091 -15.379 -17.059 1.00 83.06 477 GLY A CA 1
ATOM 3892 C C . GLY A 1 477 ? 7.705 -15.811 -17.554 1.00 83.06 477 GLY A C 1
ATOM 3893 O O . GLY A 1 477 ? 7.608 -16.763 -18.324 1.00 83.06 477 GLY A O 1
ATOM 3894 N N . GLY A 1 478 ? 6.630 -15.143 -17.128 1.00 84.19 478 GLY A N 1
ATOM 3895 C CA . GLY A 1 478 ? 5.251 -15.468 -17.493 1.00 84.19 478 GLY A CA 1
ATOM 3896 C C . GLY A 1 478 ? 4.493 -16.234 -16.406 1.00 84.19 478 GLY A C 1
ATOM 3897 O O . GLY A 1 478 ? 4.703 -16.044 -15.208 1.00 84.19 478 GLY A O 1
ATOM 3898 N N . VAL A 1 479 ? 3.540 -17.074 -16.817 1.00 80.19 479 VAL A N 1
ATOM 3899 C CA . VAL A 1 479 ? 2.670 -17.817 -15.888 1.00 80.19 479 VAL A CA 1
ATOM 3900 C C . VAL A 1 479 ? 3.456 -18.957 -15.237 1.00 80.19 479 VAL A C 1
ATOM 3902 O O . VAL A 1 479 ? 4.148 -19.698 -15.935 1.00 80.19 479 VAL A O 1
ATOM 3905 N N . LEU A 1 480 ? 3.304 -19.152 -13.919 1.00 75.94 480 LEU A N 1
ATOM 3906 C CA . LEU A 1 480 ? 4.024 -20.198 -13.178 1.00 75.94 480 LEU A CA 1
ATOM 3907 C C . LEU A 1 480 ? 3.854 -21.587 -13.815 1.00 75.94 480 LEU A C 1
ATOM 3909 O O . LEU A 1 480 ? 4.822 -22.325 -13.927 1.00 75.94 480 LEU A O 1
ATOM 3913 N N . SER A 1 481 ? 2.668 -21.916 -14.333 1.00 71.75 481 SER A N 1
ATOM 3914 C CA . SER A 1 481 ? 2.412 -23.194 -15.013 1.00 71.75 481 SER A CA 1
ATOM 3915 C C . SER A 1 481 ? 3.298 -23.448 -16.238 1.00 71.75 481 SER A C 1
ATOM 3917 O O . SER A 1 481 ? 3.541 -24.604 -16.577 1.00 71.75 481 SER A O 1
ATOM 3919 N N . HIS A 1 482 ? 3.785 -22.402 -16.910 1.00 78.25 482 HIS A N 1
ATOM 3920 C CA . HIS A 1 482 ? 4.760 -22.532 -17.992 1.00 78.25 482 HIS A CA 1
ATOM 3921 C C . HIS A 1 482 ? 6.181 -22.703 -17.459 1.00 78.25 482 HIS A C 1
ATOM 3923 O O . HIS A 1 482 ? 6.923 -23.516 -18.001 1.00 78.25 482 HIS A O 1
ATOM 3929 N N . LEU A 1 483 ? 6.532 -22.004 -16.380 1.00 77.25 483 LEU A N 1
ATOM 3930 C CA . LEU A 1 483 ? 7.841 -22.126 -15.732 1.00 77.25 483 LEU A CA 1
ATOM 3931 C C . LEU A 1 483 ? 8.034 -23.514 -15.105 1.00 77.25 483 LEU A C 1
ATOM 3933 O O . LEU A 1 483 ? 9.081 -24.128 -15.278 1.00 77.25 483 LEU A O 1
ATOM 3937 N N . LEU A 1 484 ? 6.989 -24.060 -14.474 1.00 76.50 484 LEU A N 1
ATOM 3938 C CA . LEU A 1 484 ? 7.001 -25.393 -13.860 1.00 76.50 484 LEU A CA 1
ATOM 3939 C C . LEU A 1 484 ? 7.112 -26.547 -14.869 1.00 76.50 484 LEU A C 1
ATOM 3941 O O . LEU A 1 484 ? 7.424 -27.670 -14.476 1.00 76.50 484 LEU A O 1
ATOM 3945 N N . LYS A 1 485 ? 6.874 -26.308 -16.169 1.00 78.00 485 LYS A N 1
ATOM 3946 C CA . LYS A 1 485 ? 7.105 -27.336 -17.201 1.00 78.00 485 LYS A CA 1
ATOM 3947 C C . LYS A 1 485 ? 8.588 -27.666 -17.358 1.00 78.00 485 LYS A C 1
ATOM 3949 O O . LYS A 1 485 ? 8.898 -28.758 -17.823 1.00 78.00 485 LYS A O 1
ATOM 3954 N N . ASN A 1 486 ? 9.483 -26.777 -16.927 1.00 76.19 486 ASN A N 1
ATOM 3955 C CA . ASN A 1 486 ? 10.919 -27.018 -16.913 1.00 76.19 486 ASN A CA 1
ATOM 3956 C C . ASN A 1 486 ? 11.338 -27.689 -15.588 1.00 76.19 486 ASN A C 1
ATOM 3958 O O . ASN A 1 486 ? 12.017 -27.090 -14.758 1.00 76.19 486 ASN A O 1
ATOM 3962 N N . LYS A 1 487 ? 10.858 -28.920 -15.344 1.00 67.12 487 LYS A N 1
ATOM 3963 C CA . LYS A 1 487 ? 11.061 -29.643 -14.068 1.00 67.12 487 LYS A CA 1
ATOM 3964 C C . LYS A 1 487 ? 12.531 -29.794 -13.675 1.00 67.12 487 LYS A C 1
ATOM 3966 O O . LYS A 1 487 ? 12.849 -29.680 -12.497 1.00 67.12 487 LYS A O 1
ATOM 3971 N N . GLU A 1 488 ? 13.411 -29.990 -14.654 1.00 74.62 488 GLU A N 1
ATOM 3972 C CA . GLU A 1 488 ? 14.854 -30.153 -14.432 1.00 74.62 488 GLU A CA 1
ATOM 3973 C C . GLU A 1 488 ? 15.482 -28.916 -13.771 1.00 74.62 488 GLU A C 1
ATOM 3975 O O . GLU A 1 488 ? 16.321 -29.047 -12.879 1.00 74.62 488 GLU A O 1
ATOM 3980 N N . ALA A 1 489 ? 15.016 -27.714 -14.127 1.00 71.75 489 ALA A N 1
ATOM 3981 C CA . ALA A 1 489 ? 15.464 -26.479 -13.494 1.00 71.75 489 ALA A CA 1
ATOM 3982 C C . ALA A 1 489 ? 15.083 -26.439 -12.007 1.00 71.75 489 ALA A C 1
ATOM 3984 O O . ALA A 1 489 ? 15.898 -26.080 -11.162 1.00 71.75 489 ALA A O 1
ATOM 3985 N N . ILE A 1 490 ? 13.871 -26.882 -11.667 1.00 72.31 490 ILE A N 1
ATOM 3986 C CA . ILE A 1 490 ? 13.350 -26.844 -10.294 1.00 72.31 490 ILE A CA 1
ATOM 3987 C C . ILE A 1 490 ? 14.036 -27.867 -9.402 1.00 72.31 490 ILE A C 1
ATOM 3989 O O . ILE A 1 490 ? 14.446 -27.530 -8.294 1.00 72.31 490 ILE A O 1
ATOM 3993 N N . GLU A 1 491 ? 14.225 -29.086 -9.900 1.00 78.19 491 GLU A N 1
ATOM 3994 C CA . GLU A 1 491 ? 14.963 -30.121 -9.174 1.00 78.19 491 GLU A CA 1
ATOM 3995 C C . GLU A 1 491 ? 16.414 -29.677 -8.915 1.00 78.19 491 GLU A C 1
ATOM 3997 O O . GLU A 1 491 ? 16.942 -29.888 -7.821 1.00 78.19 491 GLU A O 1
ATOM 4002 N N . SER A 1 492 ? 17.040 -28.966 -9.864 1.00 76.19 492 SER A N 1
ATOM 4003 C CA . SER A 1 492 ? 18.367 -28.374 -9.650 1.00 76.19 492 SER A CA 1
ATOM 4004 C C . SER A 1 492 ? 18.373 -27.300 -8.549 1.00 76.19 492 SER A C 1
ATOM 4006 O O . SER A 1 492 ? 19.292 -27.271 -7.725 1.00 76.19 492 SER A O 1
ATOM 4008 N N . PHE A 1 493 ? 17.317 -26.480 -8.463 1.00 74.25 493 PHE A N 1
ATOM 4009 C CA . PHE A 1 493 ? 17.162 -25.464 -7.417 1.00 74.25 493 PHE A CA 1
ATOM 4010 C C . PHE A 1 493 ? 16.974 -26.078 -6.028 1.00 74.25 493 PHE A C 1
ATOM 4012 O O . PHE A 1 493 ? 17.552 -25.598 -5.050 1.00 74.25 493 PHE A O 1
ATOM 4019 N N . GLU A 1 494 ? 16.184 -27.149 -5.920 1.00 74.38 494 GLU A N 1
ATOM 4020 C CA . GLU A 1 494 ? 15.972 -27.843 -4.649 1.00 74.38 494 GLU A CA 1
ATOM 4021 C C . GLU A 1 494 ? 17.280 -28.450 -4.129 1.00 74.38 494 GLU A C 1
ATOM 4023 O O . GLU A 1 494 ? 17.601 -28.295 -2.949 1.00 74.38 494 GLU A O 1
ATOM 4028 N N . ILE A 1 495 ? 18.092 -29.050 -5.003 1.00 71.69 495 ILE A N 1
ATOM 4029 C CA . ILE A 1 495 ? 19.383 -29.643 -4.626 1.00 71.69 495 ILE A CA 1
ATOM 4030 C C . ILE A 1 495 ? 20.385 -28.574 -4.154 1.00 71.69 495 ILE A C 1
ATOM 4032 O O . ILE A 1 495 ? 21.064 -28.786 -3.145 1.00 71.69 495 ILE A O 1
ATOM 4036 N N . GLU A 1 496 ? 20.474 -27.418 -4.824 1.00 68.56 496 GLU A N 1
ATOM 4037 C CA . GLU A 1 496 ? 21.310 -26.295 -4.359 1.00 68.56 496 GLU A CA 1
ATOM 4038 C C . GLU A 1 496 ? 20.834 -25.745 -3.009 1.00 68.56 496 GLU A C 1
ATOM 4040 O O . GLU A 1 496 ? 21.650 -25.482 -2.121 1.00 68.56 496 GLU A O 1
ATOM 4045 N N . SER A 1 497 ? 19.515 -25.636 -2.816 1.00 68.00 497 SER A N 1
ATOM 4046 C CA . SER A 1 497 ? 18.939 -25.178 -1.548 1.00 68.00 497 SER A CA 1
ATOM 4047 C C . SER A 1 497 ? 19.261 -26.121 -0.384 1.00 68.00 497 SER A C 1
ATOM 4049 O O . SER A 1 497 ? 19.519 -25.670 0.731 1.00 68.00 497 SER A O 1
ATOM 4051 N N . ILE A 1 498 ? 19.290 -27.434 -0.638 1.00 68.12 498 ILE A N 1
ATOM 4052 C CA . ILE A 1 498 ? 19.603 -28.454 0.368 1.00 68.12 498 ILE A CA 1
ATOM 4053 C C . ILE A 1 498 ? 21.089 -28.414 0.731 1.00 68.12 498 ILE A C 1
ATOM 4055 O O . ILE A 1 498 ? 21.413 -28.476 1.912 1.00 68.12 498 ILE A O 1
ATOM 4059 N N . LYS A 1 499 ? 21.991 -28.223 -0.240 1.00 68.62 499 LYS A N 1
ATOM 4060 C CA . LYS A 1 499 ? 23.431 -28.080 0.046 1.00 68.62 499 LYS A CA 1
ATOM 4061 C C . LYS A 1 499 ? 23.732 -26.837 0.883 1.00 68.62 499 LYS A C 1
ATOM 4063 O O . LYS A 1 499 ? 24.518 -26.905 1.819 1.00 68.62 499 LYS A O 1
ATOM 4068 N N . HIS A 1 500 ? 23.056 -25.721 0.612 1.00 64.31 500 HIS A N 1
ATOM 4069 C CA . HIS A 1 500 ? 23.176 -24.523 1.448 1.00 64.31 500 HIS A CA 1
ATOM 4070 C C . HIS A 1 500 ? 22.533 -24.673 2.836 1.00 64.31 500 HIS A C 1
ATOM 4072 O O . HIS A 1 500 ? 22.919 -23.959 3.761 1.00 64.31 500 HIS A O 1
ATOM 4078 N N . LYS A 1 501 ? 21.596 -25.616 3.013 1.00 62.56 501 LYS A N 1
ATOM 4079 C CA . LYS A 1 501 ? 21.023 -25.971 4.321 1.00 62.56 501 LYS A CA 1
ATOM 4080 C C . LYS A 1 501 ? 21.965 -26.789 5.216 1.00 62.56 501 LYS A C 1
ATOM 4082 O O . LYS A 1 501 ? 21.599 -27.070 6.352 1.00 62.56 501 LYS A O 1
ATOM 4087 N N . GLU A 1 502 ? 23.154 -27.172 4.763 1.00 62.00 502 GLU A N 1
ATOM 4088 C CA . GLU A 1 502 ? 24.129 -27.844 5.633 1.00 62.00 502 GLU A CA 1
ATOM 4089 C C . GLU A 1 502 ? 25.118 -26.855 6.289 1.00 62.00 502 GLU A C 1
ATOM 4091 O O . GLU A 1 502 ? 25.630 -27.145 7.366 1.00 62.00 502 GLU A O 1
ATOM 4096 N N . ASP A 1 503 ? 25.262 -25.627 5.769 1.00 64.69 503 ASP A N 1
ATOM 4097 C CA . ASP A 1 503 ? 26.077 -24.537 6.357 1.00 64.69 503 ASP A CA 1
ATOM 4098 C C . ASP A 1 503 ? 25.305 -23.696 7.421 1.00 64.69 503 ASP A C 1
ATOM 4100 O O . ASP A 1 503 ? 25.474 -22.481 7.556 1.00 64.69 503 ASP A O 1
ATOM 4104 N N . VAL A 1 504 ? 24.394 -24.332 8.172 1.00 53.12 504 VAL A N 1
ATOM 4105 C CA . VAL A 1 504 ? 23.141 -23.743 8.708 1.00 53.12 504 VAL A CA 1
ATOM 4106 C C . VAL A 1 504 ? 23.168 -22.913 9.996 1.00 53.12 504 VAL A C 1
ATOM 4108 O O . VAL A 1 504 ? 22.118 -22.534 10.513 1.00 53.12 504 VAL A O 1
ATOM 4111 N N . ASP A 1 505 ? 24.317 -22.430 10.449 1.00 55.50 505 ASP A N 1
ATOM 4112 C CA . ASP A 1 505 ? 24.346 -21.548 11.632 1.00 55.50 505 ASP A CA 1
ATOM 4113 C C . ASP A 1 505 ? 23.855 -20.100 11.366 1.00 55.50 505 ASP A C 1
ATOM 4115 O O . ASP A 1 505 ? 23.889 -19.253 12.258 1.00 55.50 505 ASP A O 1
ATOM 4119 N N . ASN A 1 506 ? 23.370 -19.777 10.155 1.00 68.88 506 ASN A N 1
ATOM 4120 C CA . ASN A 1 506 ? 22.938 -18.422 9.768 1.00 68.88 506 ASN A CA 1
ATOM 4121 C C . ASN A 1 506 ? 21.603 -18.355 8.992 1.00 68.88 506 ASN A C 1
ATOM 4123 O O . ASN A 1 506 ? 21.430 -17.459 8.158 1.00 68.88 506 ASN A O 1
ATOM 4127 N N . ILE A 1 507 ? 20.648 -19.262 9.234 1.00 76.38 507 ILE A N 1
ATOM 4128 C CA . ILE A 1 507 ? 19.303 -19.118 8.644 1.00 76.38 507 ILE A CA 1
ATOM 4129 C C . ILE A 1 507 ? 18.661 -17.826 9.175 1.00 76.38 507 ILE A C 1
ATOM 4131 O O . ILE A 1 507 ? 18.625 -17.583 10.381 1.00 76.38 507 ILE A O 1
ATOM 4135 N N . LEU A 1 508 ? 18.166 -16.986 8.260 1.00 86.94 508 LEU A N 1
ATOM 4136 C CA . LEU A 1 508 ? 17.352 -15.820 8.601 1.00 86.94 508 LEU A CA 1
ATOM 4137 C C . LEU A 1 508 ? 16.167 -16.223 9.474 1.00 86.94 508 LEU A C 1
ATOM 4139 O O . LEU A 1 508 ? 15.518 -17.232 9.208 1.00 86.94 508 LEU A O 1
ATOM 4143 N N . ASP A 1 509 ? 15.842 -15.384 10.452 1.00 91.56 509 ASP A N 1
ATOM 4144 C CA . ASP A 1 509 ? 14.628 -15.544 11.245 1.00 91.56 509 ASP A CA 1
ATOM 4145 C C . ASP A 1 509 ? 13.411 -15.753 10.311 1.00 91.56 509 ASP A C 1
ATOM 4147 O O . ASP A 1 509 ? 13.132 -14.890 9.467 1.00 91.56 509 ASP A O 1
ATOM 4151 N N . PRO A 1 510 ? 12.690 -16.888 10.407 1.00 92.38 510 PRO A N 1
ATOM 4152 C CA . PRO A 1 510 ? 11.488 -17.126 9.614 1.00 92.38 510 PRO A CA 1
ATOM 4153 C C . PRO A 1 510 ? 10.461 -15.994 9.735 1.00 92.38 510 PRO A C 1
ATOM 4155 O O . PRO A 1 510 ? 9.761 -15.698 8.762 1.00 92.38 510 PRO A O 1
ATOM 4158 N N . ASP A 1 511 ? 10.405 -15.318 10.886 1.00 93.94 511 ASP A N 1
ATOM 4159 C CA . ASP A 1 511 ? 9.518 -14.177 11.097 1.00 93.94 511 ASP A CA 1
ATOM 4160 C C . ASP A 1 511 ? 9.955 -12.958 10.283 1.00 93.94 511 ASP A C 1
ATOM 4162 O O . ASP A 1 511 ? 9.102 -12.280 9.704 1.00 93.94 511 ASP A O 1
ATOM 4166 N N . PHE A 1 512 ? 11.264 -12.714 10.150 1.00 94.88 512 PHE A N 1
ATOM 4167 C CA . PHE A 1 512 ? 11.785 -11.662 9.274 1.00 94.88 512 PHE A CA 1
ATOM 4168 C C . PHE A 1 512 ? 11.335 -11.879 7.829 1.00 94.88 512 PHE A C 1
ATOM 4170 O O . PHE A 1 512 ? 10.873 -10.940 7.190 1.00 94.88 512 PHE A O 1
ATOM 4177 N N . ILE A 1 513 ? 11.418 -13.113 7.327 1.00 94.00 513 ILE A N 1
ATOM 4178 C CA . ILE A 1 513 ? 11.026 -13.452 5.954 1.00 94.00 513 ILE A CA 1
ATOM 4179 C C . ILE A 1 513 ? 9.546 -13.123 5.709 1.00 94.00 513 ILE A C 1
ATOM 4181 O O . ILE A 1 513 ? 9.218 -12.425 4.749 1.00 94.00 513 ILE A O 1
ATOM 4185 N N . VAL A 1 514 ? 8.654 -13.580 6.594 1.00 94.38 514 VAL A N 1
ATOM 4186 C CA . VAL A 1 514 ? 7.206 -13.338 6.467 1.00 94.38 514 VAL A CA 1
ATOM 4187 C C . VAL A 1 514 ? 6.883 -11.844 6.575 1.00 94.38 514 VAL A C 1
ATOM 4189 O O . VAL A 1 514 ? 6.071 -11.316 5.812 1.00 94.38 514 VAL A O 1
ATOM 4192 N N . LEU A 1 515 ? 7.519 -11.132 7.508 1.00 96.19 515 LEU A N 1
ATOM 4193 C CA . LEU A 1 515 ? 7.313 -9.693 7.670 1.00 96.19 515 LEU A CA 1
ATOM 4194 C C . LEU A 1 515 ? 7.882 -8.892 6.496 1.00 96.19 515 LEU A C 1
ATOM 4196 O O . LEU A 1 515 ? 7.266 -7.907 6.094 1.00 96.19 515 LEU A O 1
ATOM 4200 N N . PHE A 1 516 ? 9.003 -9.321 5.915 1.00 95.69 516 PHE A N 1
ATOM 4201 C CA . PHE A 1 516 ? 9.574 -8.721 4.715 1.00 95.69 516 PHE A CA 1
ATOM 4202 C C . PHE A 1 516 ? 8.623 -8.868 3.524 1.00 95.69 516 PHE A C 1
ATOM 4204 O O . PHE A 1 516 ? 8.323 -7.884 2.856 1.00 95.69 516 PHE A O 1
ATOM 4211 N N . GLU A 1 517 ? 8.054 -10.053 3.296 1.00 93.50 517 GLU A N 1
ATOM 4212 C CA . GLU A 1 517 ? 7.036 -10.250 2.256 1.00 93.50 517 GLU A CA 1
ATOM 4213 C C . GLU A 1 517 ? 5.816 -9.340 2.469 1.00 93.50 517 GLU A C 1
ATOM 4215 O O . GLU A 1 517 ? 5.340 -8.687 1.531 1.00 93.50 517 GLU A O 1
ATOM 4220 N N . HIS A 1 518 ? 5.317 -9.250 3.707 1.00 95.62 518 HIS A N 1
ATOM 4221 C CA . HIS A 1 518 ? 4.240 -8.322 4.048 1.00 95.62 518 HIS A CA 1
ATOM 4222 C C . HIS A 1 518 ? 4.631 -6.864 3.795 1.00 95.62 518 HIS A C 1
ATOM 4224 O O . HIS A 1 518 ? 3.808 -6.112 3.271 1.00 95.62 518 HIS A O 1
ATOM 4230 N N . LEU A 1 519 ? 5.873 -6.476 4.098 1.00 96.56 519 LEU A N 1
ATOM 4231 C CA . LEU A 1 519 ? 6.399 -5.144 3.826 1.00 96.56 519 LEU A CA 1
ATOM 4232 C C . LEU A 1 519 ? 6.388 -4.834 2.325 1.00 96.56 519 LEU A C 1
ATOM 4234 O O . LEU A 1 519 ? 5.860 -3.790 1.957 1.00 96.56 519 LEU A O 1
ATOM 4238 N N . ILE A 1 520 ? 6.875 -5.721 1.447 1.00 95.62 520 ILE A N 1
ATOM 4239 C CA . ILE A 1 520 ? 6.867 -5.460 -0.009 1.00 95.62 520 ILE A CA 1
ATOM 4240 C C . ILE A 1 520 ? 5.433 -5.366 -0.549 1.00 95.62 520 ILE A C 1
ATOM 4242 O O . ILE A 1 520 ? 5.134 -4.524 -1.397 1.00 95.62 520 ILE A O 1
ATOM 4246 N N . ASN A 1 521 ? 4.515 -6.184 -0.033 1.00 93.88 521 ASN A N 1
ATOM 4247 C CA . ASN A 1 521 ? 3.106 -6.124 -0.423 1.00 93.88 521 ASN A CA 1
ATOM 4248 C C . ASN A 1 521 ? 2.437 -4.826 0.023 1.00 93.88 521 ASN A C 1
ATOM 4250 O O . ASN A 1 521 ? 1.722 -4.196 -0.752 1.00 93.88 521 ASN A O 1
ATOM 4254 N N . ILE A 1 522 ? 2.672 -4.412 1.265 1.00 95.12 522 ILE A N 1
ATOM 4255 C CA . ILE A 1 522 ? 2.152 -3.148 1.777 1.00 95.12 522 ILE A CA 1
ATOM 4256 C C . ILE A 1 522 ? 2.821 -1.977 1.054 1.00 95.12 522 ILE A C 1
ATOM 4258 O O . ILE A 1 522 ? 2.137 -1.005 0.764 1.00 95.12 522 ILE A O 1
ATOM 4262 N N . PHE A 1 523 ? 4.096 -2.073 0.679 1.00 95.12 523 PHE A N 1
ATOM 4263 C CA . PHE A 1 523 ? 4.808 -1.078 -0.125 1.00 95.12 523 PHE A CA 1
ATOM 4264 C C . PHE A 1 523 ? 4.207 -0.902 -1.531 1.00 95.12 523 PHE A C 1
ATOM 4266 O O . PHE A 1 523 ? 3.967 0.233 -1.948 1.00 95.12 523 PHE A O 1
ATOM 4273 N N . ASP A 1 524 ? 3.881 -2.003 -2.224 1.00 93.75 524 ASP A N 1
ATOM 4274 C CA . ASP A 1 524 ? 3.123 -1.985 -3.491 1.00 93.75 524 ASP A CA 1
ATOM 4275 C C . ASP A 1 524 ? 1.770 -1.276 -3.304 1.00 93.75 524 ASP A C 1
ATOM 4277 O O . ASP A 1 524 ? 1.459 -0.279 -3.961 1.00 93.75 524 ASP A O 1
ATOM 4281 N N . LEU A 1 525 ? 0.970 -1.771 -2.351 1.00 91.62 525 LEU A N 1
ATOM 4282 C CA . LEU A 1 525 ? -0.407 -1.328 -2.123 1.00 91.62 525 LEU A CA 1
ATOM 4283 C C . LEU A 1 525 ? -0.512 0.127 -1.646 1.00 91.62 525 LEU A C 1
ATOM 4285 O O . LEU A 1 525 ? -1.426 0.848 -2.061 1.00 91.62 525 LEU A O 1
ATOM 4289 N N . SER A 1 526 ? 0.396 0.541 -0.760 1.00 89.81 526 SER A N 1
ATOM 4290 C CA . SER A 1 526 ? 0.405 1.877 -0.167 1.00 89.81 526 SER A CA 1
ATOM 4291 C C . SER A 1 526 ? 1.048 2.898 -1.090 1.00 89.81 526 SER A C 1
ATOM 4293 O O . SER A 1 526 ? 0.407 3.896 -1.379 1.00 89.81 526 SER A O 1
ATOM 4295 N N . ILE A 1 527 ? 2.270 2.680 -1.574 1.00 90.62 527 ILE A N 1
ATOM 4296 C CA . ILE A 1 527 ? 3.048 3.731 -2.239 1.00 90.62 527 ILE A CA 1
ATOM 4297 C C . ILE A 1 527 ? 3.002 3.558 -3.753 1.00 90.62 527 ILE A C 1
ATOM 4299 O O . ILE A 1 527 ? 2.502 4.442 -4.451 1.00 90.62 527 ILE A O 1
ATOM 4303 N N . CYS A 1 528 ? 3.462 2.414 -4.266 1.00 92.12 528 CYS A N 1
ATOM 4304 C CA . CYS A 1 528 ? 3.693 2.238 -5.702 1.00 92.12 528 CYS A CA 1
ATOM 4305 C C . CYS A 1 528 ? 2.397 2.407 -6.504 1.00 92.12 528 CYS A C 1
ATOM 4307 O O . CYS A 1 528 ? 2.333 3.243 -7.399 1.00 92.12 528 CYS A O 1
ATOM 4309 N N . ARG A 1 529 ? 1.303 1.744 -6.108 1.00 89.00 529 ARG A N 1
ATOM 4310 C CA . ARG A 1 529 ? 0.005 1.901 -6.791 1.00 89.00 529 ARG A CA 1
ATOM 4311 C C . ARG A 1 529 ? -0.585 3.302 -6.701 1.00 89.00 529 ARG A C 1
ATOM 4313 O O . ARG A 1 529 ? -1.419 3.646 -7.534 1.00 89.00 529 ARG A O 1
ATOM 4320 N N . GLN A 1 530 ? -0.244 4.092 -5.684 1.00 86.44 530 GLN A N 1
ATOM 4321 C CA . GLN A 1 530 ? -0.731 5.472 -5.595 1.00 86.44 530 GLN A CA 1
ATOM 4322 C C . GLN A 1 530 ? 0.085 6.395 -6.497 1.00 86.44 530 GLN A C 1
ATOM 4324 O O . GLN A 1 530 ? -0.509 7.247 -7.152 1.00 86.44 530 GLN A O 1
ATOM 4329 N N . ILE A 1 531 ? 1.397 6.171 -6.607 1.00 86.81 531 ILE A N 1
ATOM 4330 C CA . ILE A 1 531 ? 2.254 6.844 -7.592 1.00 86.81 531 ILE A CA 1
ATOM 4331 C C . ILE A 1 531 ? 1.789 6.494 -9.009 1.00 86.81 531 ILE A C 1
ATOM 4333 O O . ILE A 1 531 ? 1.434 7.390 -9.764 1.00 86.81 531 ILE A O 1
ATOM 4337 N N . SER A 1 532 ? 1.610 5.211 -9.338 1.00 85.56 532 SER A N 1
ATOM 4338 C CA . SER A 1 532 ? 1.133 4.818 -10.671 1.00 85.56 532 SER A CA 1
ATOM 4339 C C . SER A 1 532 ? -0.254 5.388 -11.000 1.00 85.56 532 SER A C 1
ATOM 4341 O O . SER A 1 532 ? -0.556 5.661 -12.158 1.00 85.56 532 SER A O 1
ATOM 4343 N N . LYS A 1 533 ? -1.129 5.609 -10.005 1.00 82.31 533 LYS A N 1
ATOM 4344 C CA . LYS A 1 533 ? -2.398 6.335 -10.220 1.00 82.31 533 LYS A CA 1
ATOM 4345 C C . LYS A 1 533 ? -2.174 7.802 -10.575 1.00 82.31 533 LYS A C 1
ATOM 4347 O O . LYS A 1 533 ? -2.928 8.327 -11.384 1.00 82.31 533 LYS A O 1
ATOM 4352 N N . LEU A 1 534 ? -1.180 8.461 -9.981 1.00 78.88 534 LEU A N 1
ATOM 4353 C CA . LEU A 1 534 ? -0.820 9.828 -10.353 1.00 78.88 534 LEU A CA 1
ATOM 4354 C C . LEU A 1 534 ? -0.297 9.903 -11.788 1.00 78.88 534 LEU A C 1
ATOM 4356 O O . LEU A 1 534 ? -0.671 10.834 -12.498 1.00 78.88 534 LEU A O 1
ATOM 4360 N N . ASP A 1 535 ? 0.493 8.915 -12.205 1.00 73.50 535 ASP A N 1
ATOM 4361 C CA . ASP A 1 535 ? 1.094 8.874 -13.543 1.00 73.50 535 ASP A CA 1
ATOM 4362 C C . ASP A 1 535 ? 0.066 8.479 -14.613 1.00 73.50 535 ASP A C 1
ATOM 4364 O O . ASP A 1 535 ? 0.024 9.041 -15.706 1.00 73.50 535 ASP A O 1
ATOM 4368 N N . SER A 1 536 ? -0.816 7.530 -14.282 1.00 69.81 536 SER A N 1
ATOM 4369 C CA . SER A 1 536 ? -1.828 6.999 -15.201 1.00 69.81 536 SER A CA 1
ATOM 4370 C C . SER A 1 536 ? -3.026 7.912 -15.430 1.00 69.81 536 SER A C 1
ATOM 4372 O O . SER A 1 536 ? -3.785 7.622 -16.348 1.00 69.81 536 SER A O 1
ATOM 4374 N N . LEU A 1 537 ? -3.231 8.975 -14.637 1.00 63.50 537 LEU A N 1
ATOM 4375 C CA . LEU A 1 537 ? -4.259 9.984 -14.906 1.00 63.50 537 LEU A CA 1
ATOM 4376 C C . LEU A 1 537 ? -3.733 10.926 -15.993 1.00 63.50 537 LEU A C 1
ATOM 4378 O O . LEU A 1 537 ? -3.054 11.911 -15.680 1.00 63.50 537 LEU A O 1
ATOM 4382 N N . PRO A 1 538 ? -4.048 10.698 -17.282 1.00 58.22 538 PRO A N 1
ATOM 4383 C CA . PRO A 1 538 ? -3.539 11.551 -18.323 1.00 58.22 538 PRO A CA 1
ATOM 4384 C C . PRO A 1 538 ? -4.466 12.756 -18.271 1.00 58.22 538 PRO A C 1
ATOM 4386 O O . PRO A 1 538 ? -5.579 12.727 -18.802 1.00 58.22 538 PRO A O 1
ATOM 4389 N N . LEU A 1 539 ? -4.021 13.815 -17.592 1.00 58.12 539 LEU A N 1
ATOM 4390 C CA . LEU A 1 539 ? -4.710 15.107 -17.568 1.00 58.12 539 LEU A CA 1
ATOM 4391 C C . LEU A 1 539 ? -5.161 15.494 -18.984 1.00 58.12 539 LEU A C 1
ATOM 4393 O O . LEU A 1 539 ? -6.266 15.984 -19.146 1.00 58.12 539 LEU A O 1
ATOM 4397 N N . GLN A 1 540 ? -4.376 15.132 -20.002 1.00 55.62 540 GLN A N 1
ATOM 4398 C CA . GLN A 1 540 ? -4.683 15.318 -21.419 1.00 55.62 540 GLN A CA 1
ATOM 4399 C C . GLN A 1 540 ? -5.863 14.484 -21.953 1.00 55.62 540 GLN A C 1
ATOM 4401 O O . GLN A 1 540 ? -6.651 15.003 -22.737 1.00 55.62 540 GLN A O 1
ATOM 4406 N N . LEU A 1 541 ? -6.027 13.211 -21.565 1.00 56.69 541 LEU A N 1
ATOM 4407 C CA . LEU A 1 541 ? -7.170 12.381 -21.997 1.00 56.69 541 LEU A CA 1
ATOM 4408 C C . LEU A 1 541 ? -8.456 12.825 -21.309 1.00 56.69 541 LEU A C 1
ATOM 4410 O O . LEU A 1 541 ? -9.507 12.852 -21.940 1.00 56.69 541 LEU A O 1
ATOM 4414 N N . ILE A 1 542 ? -8.354 13.220 -20.040 1.00 60.41 542 ILE A N 1
ATOM 4415 C CA . ILE A 1 542 ? -9.457 13.845 -19.314 1.00 60.41 542 ILE A CA 1
ATOM 4416 C C . ILE A 1 542 ? -9.798 15.185 -19.974 1.00 60.41 542 ILE A C 1
ATOM 4418 O O . ILE A 1 542 ? -10.949 15.399 -20.313 1.00 60.41 542 ILE A O 1
ATOM 4422 N N . GLU A 1 543 ? -8.824 16.043 -20.279 1.00 58.59 543 GLU A N 1
ATOM 4423 C CA . GLU A 1 543 ? -9.062 17.306 -20.994 1.00 58.59 543 GLU A CA 1
ATOM 4424 C C . GLU A 1 543 ? -9.728 17.071 -22.361 1.00 58.59 543 GLU A C 1
ATOM 4426 O O . GLU A 1 543 ? -10.727 17.717 -22.659 1.00 58.59 543 GLU A O 1
ATOM 4431 N N . THR A 1 544 ? -9.274 16.082 -23.138 1.00 67.19 544 THR A N 1
ATOM 4432 C CA . THR A 1 544 ? -9.841 15.755 -24.463 1.00 67.19 544 THR A CA 1
ATOM 4433 C C . THR A 1 544 ? -11.242 15.137 -24.376 1.00 67.19 544 THR A C 1
ATOM 4435 O O . THR A 1 544 ? -12.098 15.392 -25.220 1.00 67.19 544 THR A O 1
ATOM 4438 N N . PHE A 1 545 ? -11.513 14.306 -23.369 1.00 65.00 545 PHE A N 1
ATOM 4439 C CA . PHE A 1 545 ? -12.842 13.719 -23.184 1.00 65.00 545 PHE A CA 1
ATOM 4440 C C . PHE A 1 545 ? -13.827 14.755 -22.639 1.00 65.00 545 PHE A C 1
ATOM 4442 O O . PHE A 1 545 ? -14.979 14.823 -23.063 1.00 65.00 545 PHE A O 1
ATOM 4449 N N . LEU A 1 546 ? -13.360 15.602 -21.723 1.00 61.50 546 LEU A N 1
ATOM 4450 C CA . LEU A 1 546 ? -14.179 16.626 -21.106 1.00 61.50 546 LEU A CA 1
ATOM 4451 C C . LEU A 1 546 ? -14.458 17.790 -22.075 1.00 61.50 546 LEU A C 1
ATOM 4453 O O . LEU A 1 546 ? -15.504 18.411 -21.923 1.00 61.50 546 LEU A O 1
ATOM 4457 N N . THR A 1 547 ? -13.637 18.059 -23.105 1.00 70.00 547 THR A N 1
ATOM 4458 C CA . THR A 1 547 ? -13.968 19.077 -24.134 1.00 70.00 547 THR A CA 1
ATOM 4459 C C . THR A 1 547 ? -15.295 18.825 -24.865 1.00 70.00 547 THR A C 1
ATOM 4461 O O . THR A 1 547 ? -15.802 19.736 -25.512 1.00 70.00 547 THR A O 1
ATOM 4464 N N . TYR A 1 548 ? -15.877 17.625 -24.743 1.00 74.19 548 TYR A N 1
ATOM 4465 C CA . TYR A 1 548 ? -17.200 17.285 -25.278 1.00 74.19 548 TYR A CA 1
ATOM 4466 C C . TYR A 1 548 ? -18.357 17.442 -24.270 1.00 74.19 548 TYR A C 1
ATOM 4468 O O . TYR A 1 548 ? -19.510 17.229 -24.641 1.00 74.19 548 TYR A O 1
ATOM 4476 N N . LEU A 1 549 ? -18.085 17.785 -23.006 1.00 76.19 549 LEU A N 1
ATOM 4477 C CA . LEU A 1 549 ? -19.109 18.051 -21.989 1.00 76.19 549 LEU A CA 1
ATOM 4478 C C . LEU A 1 549 ? -19.473 19.539 -21.941 1.00 76.19 549 LEU A C 1
ATOM 4480 O O . LEU A 1 549 ? -18.675 20.398 -22.315 1.00 76.19 549 LEU A O 1
ATOM 4484 N N . GLU A 1 550 ? -20.667 19.852 -21.426 1.00 82.69 550 GLU A N 1
ATOM 4485 C CA . GLU A 1 550 ? -21.044 21.239 -21.139 1.00 82.69 550 GLU A CA 1
ATOM 4486 C C . GLU A 1 550 ? -19.999 21.912 -20.218 1.00 82.69 550 GLU A C 1
ATOM 4488 O O . GLU A 1 550 ? -19.520 21.268 -19.274 1.00 82.69 550 GLU A O 1
ATOM 4493 N N . PRO A 1 551 ? -19.651 23.196 -20.450 1.00 75.44 551 PRO A N 1
ATOM 4494 C CA . PRO A 1 551 ? -18.568 23.893 -19.745 1.00 75.44 551 PRO A CA 1
ATOM 4495 C C . PRO A 1 551 ? -18.650 23.832 -18.212 1.00 75.44 551 PRO A C 1
ATOM 4497 O O . PRO A 1 551 ? -17.625 23.706 -17.539 1.00 75.44 551 PRO A O 1
ATOM 4500 N N . ASP A 1 552 ? -19.859 23.851 -17.653 1.00 71.62 552 ASP A N 1
ATOM 4501 C CA . ASP A 1 552 ? -20.066 23.821 -16.202 1.00 71.62 552 ASP A CA 1
ATOM 4502 C C . ASP A 1 552 ? -19.760 22.433 -15.606 1.00 71.62 552 ASP A C 1
ATOM 4504 O O . ASP A 1 552 ? -19.140 22.314 -14.545 1.00 71.62 552 ASP A O 1
ATOM 4508 N N . VAL A 1 553 ? -20.109 21.358 -16.325 1.00 70.69 553 VAL A N 1
ATOM 4509 C CA . VAL A 1 553 ? -19.788 19.971 -15.941 1.00 70.69 553 VAL A CA 1
ATOM 4510 C C . VAL A 1 553 ? -18.290 19.704 -16.111 1.00 70.69 553 VAL A C 1
ATOM 4512 O O . VAL A 1 553 ? -17.671 19.068 -15.252 1.00 70.69 553 VAL A O 1
ATOM 4515 N N . TYR A 1 554 ? -17.693 20.245 -17.179 1.00 68.56 554 TYR A N 1
ATOM 4516 C CA . TYR A 1 554 ? -16.248 20.236 -17.415 1.00 68.56 554 TYR A CA 1
ATOM 4517 C C . TYR A 1 554 ? -15.490 20.853 -16.236 1.00 68.56 554 TYR A C 1
ATOM 4519 O O . TYR A 1 554 ? -14.561 20.240 -15.699 1.00 68.56 554 TYR A O 1
ATOM 4527 N N . GLN A 1 555 ? -15.898 22.051 -15.805 1.00 68.94 555 GLN A N 1
ATOM 4528 C CA . GLN A 1 555 ? -15.218 22.789 -14.747 1.00 68.94 555 GLN A CA 1
ATOM 4529 C C . GLN A 1 555 ? -15.357 22.087 -13.390 1.00 68.94 555 GLN A C 1
ATOM 4531 O O . GLN A 1 555 ? -14.368 21.994 -12.657 1.00 68.94 555 GLN A O 1
ATOM 4536 N N . GLY A 1 556 ? -16.528 21.516 -13.086 1.00 71.69 556 GLY A N 1
ATOM 4537 C CA . GLY A 1 556 ? -16.745 20.706 -11.884 1.00 71.69 556 GLY A CA 1
ATOM 4538 C C . GLY A 1 556 ? -15.853 19.460 -11.836 1.00 71.69 556 GLY A C 1
ATOM 4539 O O . GLY A 1 556 ? -15.094 19.275 -10.883 1.00 71.69 556 GLY A O 1
ATOM 4540 N N . LEU A 1 557 ? -15.862 18.636 -12.891 1.00 66.88 557 LEU A N 1
ATOM 4541 C CA . LEU A 1 557 ? -15.079 17.393 -12.945 1.00 66.88 557 LEU A CA 1
ATOM 4542 C C . LEU A 1 557 ? -13.565 17.644 -12.973 1.00 66.88 557 LEU A C 1
ATOM 4544 O O . LEU A 1 557 ? -12.824 16.976 -12.248 1.00 66.88 557 LEU A O 1
ATOM 4548 N N . CYS A 1 558 ? -13.100 18.640 -13.740 1.00 66.25 558 CYS A N 1
ATOM 4549 C CA . CYS A 1 558 ? -11.695 19.057 -13.732 1.00 66.25 558 CYS A CA 1
ATOM 4550 C C . CYS A 1 558 ? -11.250 19.493 -12.338 1.00 66.25 558 CYS A C 1
ATOM 4552 O O . CYS A 1 558 ? -10.137 19.177 -11.915 1.00 66.25 558 CYS A O 1
ATOM 4554 N N . THR A 1 559 ? -12.101 20.230 -11.622 1.00 71.56 559 THR A N 1
ATOM 4555 C CA . THR A 1 559 ? -11.790 20.698 -10.271 1.00 71.56 559 THR A CA 1
ATOM 4556 C C . THR A 1 559 ? -11.700 19.519 -9.310 1.00 71.56 559 THR A C 1
ATOM 4558 O O . THR A 1 559 ? -10.701 19.410 -8.606 1.00 71.56 559 THR A O 1
ATOM 4561 N N . ILE A 1 560 ? -12.649 18.579 -9.346 1.00 67.44 560 ILE A N 1
ATOM 4562 C CA . ILE A 1 560 ? -12.644 17.384 -8.488 1.00 67.44 560 ILE A CA 1
ATOM 4563 C C . ILE A 1 560 ? -11.397 16.524 -8.727 1.00 67.44 560 ILE A C 1
ATOM 4565 O O . ILE A 1 560 ? -10.702 16.178 -7.772 1.00 67.44 560 ILE A O 1
ATOM 4569 N N . GLU A 1 561 ? -11.067 16.194 -9.978 1.00 67.12 561 GLU A N 1
ATOM 4570 C CA . GLU A 1 561 ? -9.890 15.364 -10.272 1.00 67.12 561 GLU A CA 1
ATOM 4571 C C . GLU A 1 561 ? -8.577 16.093 -9.952 1.00 67.12 561 GLU A C 1
ATOM 4573 O O . GLU A 1 561 ? -7.679 15.512 -9.339 1.00 67.12 561 GLU A O 1
ATOM 4578 N N . ARG A 1 562 ? -8.473 17.399 -10.240 1.00 69.88 562 ARG A N 1
ATOM 4579 C CA . ARG A 1 562 ? -7.306 18.200 -9.826 1.00 69.88 562 ARG A CA 1
ATOM 4580 C C . ARG A 1 562 ? -7.182 18.279 -8.307 1.00 69.88 562 ARG A C 1
ATOM 4582 O O . ARG A 1 562 ? -6.063 18.236 -7.802 1.00 69.88 562 ARG A O 1
ATOM 4589 N N . LEU A 1 563 ? -8.289 18.380 -7.573 1.00 68.00 563 LEU A N 1
ATOM 4590 C CA . LEU A 1 563 ? -8.297 18.369 -6.110 1.00 68.00 563 LEU A CA 1
ATOM 4591 C C . LEU A 1 563 ? -7.893 17.003 -5.554 1.00 68.00 563 LEU A C 1
ATOM 4593 O O . LEU A 1 563 ? -7.104 16.960 -4.612 1.00 68.00 563 LEU A O 1
ATOM 4597 N N . LYS A 1 564 ? -8.343 15.897 -6.159 1.00 66.56 564 LYS A N 1
ATOM 4598 C CA . LYS A 1 564 ? -7.887 14.545 -5.803 1.00 66.56 564 LYS A CA 1
ATOM 4599 C C . LYS A 1 564 ? -6.391 14.383 -6.043 1.00 66.56 564 LYS A C 1
ATOM 4601 O O . LYS A 1 564 ? -5.686 14.016 -5.111 1.00 66.56 564 LYS A O 1
ATOM 4606 N N . ILE A 1 565 ? -5.892 14.726 -7.235 1.00 69.94 565 ILE A N 1
ATOM 4607 C CA . ILE A 1 565 ? -4.459 14.660 -7.566 1.00 69.94 565 ILE A CA 1
ATOM 4608 C C . ILE A 1 565 ? -3.650 15.538 -6.611 1.00 69.94 565 ILE A C 1
ATOM 4610 O O . ILE A 1 565 ? -2.665 15.075 -6.046 1.00 69.94 565 ILE A O 1
ATOM 4614 N N . ARG A 1 566 ? -4.061 16.794 -6.387 1.00 71.75 566 ARG A N 1
ATOM 4615 C CA . ARG A 1 566 ? -3.388 17.690 -5.434 1.00 71.75 566 ARG A CA 1
ATOM 4616 C C . ARG A 1 566 ? -3.429 17.135 -4.021 1.00 71.75 566 ARG A C 1
ATOM 4618 O O . ARG A 1 566 ? -2.435 17.251 -3.319 1.00 71.75 566 ARG A O 1
ATOM 4625 N N . SER A 1 567 ? -4.542 16.535 -3.600 1.00 68.75 567 SER A N 1
ATOM 4626 C CA . SER A 1 567 ? -4.641 15.919 -2.281 1.00 68.75 567 SER A CA 1
ATOM 4627 C C . SER A 1 567 ? -3.720 14.716 -2.160 1.00 68.75 567 SER A C 1
ATOM 4629 O O . SER A 1 567 ? -3.045 14.629 -1.149 1.00 68.75 567 SER A O 1
ATOM 4631 N N . ILE A 1 568 ? -3.655 13.840 -3.164 1.00 69.94 568 ILE A N 1
ATOM 4632 C CA . ILE A 1 568 ? -2.765 12.673 -3.166 1.00 69.94 568 ILE A CA 1
ATOM 4633 C C . ILE A 1 568 ? -1.306 13.125 -3.207 1.00 69.94 568 ILE A C 1
ATOM 4635 O O . ILE A 1 568 ? -0.516 12.640 -2.416 1.00 69.94 568 ILE A O 1
ATOM 4639 N N . LYS A 1 569 ? -0.939 14.092 -4.060 1.00 74.62 569 LYS A N 1
ATOM 4640 C CA . LYS A 1 569 ? 0.421 14.660 -4.096 1.00 74.62 569 LYS A CA 1
ATOM 4641 C C . LYS A 1 569 ? 0.794 15.332 -2.782 1.00 74.62 569 LYS A C 1
ATOM 4643 O O . LYS A 1 569 ? 1.913 15.173 -2.324 1.00 74.62 569 LYS A O 1
ATOM 4648 N N . LYS A 1 570 ? -0.128 16.082 -2.177 1.00 74.50 570 LYS A N 1
ATOM 4649 C CA . LYS A 1 570 ? 0.093 16.720 -0.878 1.00 74.50 570 LYS A CA 1
ATOM 4650 C C . LYS A 1 570 ? 0.234 15.676 0.224 1.00 74.50 570 LYS A C 1
ATOM 4652 O O . LYS A 1 570 ? 1.168 15.773 0.993 1.00 74.50 570 LYS A O 1
ATOM 4657 N N . GLU A 1 571 ? -0.635 14.671 0.260 1.00 69.88 571 GLU A N 1
ATOM 4658 C CA . GLU A 1 571 ? -0.572 13.576 1.230 1.00 69.88 571 GLU A CA 1
ATOM 4659 C C . GLU A 1 571 ? 0.699 12.747 1.040 1.00 69.88 571 GLU A C 1
ATOM 4661 O O . GLU A 1 571 ? 1.369 12.467 2.016 1.00 69.88 571 GLU A O 1
ATOM 4666 N N . LEU A 1 572 ? 1.107 12.451 -0.197 1.00 73.69 572 LEU A N 1
ATOM 4667 C CA . LEU A 1 572 ? 2.407 11.850 -0.488 1.00 73.69 572 LEU A CA 1
ATOM 4668 C C . LEU A 1 572 ? 3.539 12.759 -0.016 1.00 73.69 572 LEU A C 1
ATOM 4670 O O . LEU A 1 572 ? 4.375 12.291 0.725 1.00 73.69 572 LEU A O 1
ATOM 4674 N N . ASN A 1 573 ? 3.568 14.047 -0.346 1.00 73.12 573 ASN A N 1
ATOM 4675 C CA . ASN A 1 573 ? 4.664 14.933 0.065 1.00 73.12 573 ASN A CA 1
ATOM 4676 C C . ASN A 1 573 ? 4.722 15.179 1.586 1.00 73.12 573 ASN A C 1
ATOM 4678 O O . ASN A 1 573 ? 5.810 15.310 2.138 1.00 73.12 573 ASN A O 1
ATOM 4682 N N . GLU A 1 574 ? 3.571 15.263 2.259 1.00 68.75 574 GLU A N 1
ATOM 4683 C CA . GLU A 1 574 ? 3.457 15.482 3.708 1.00 68.75 574 GLU A CA 1
ATOM 4684 C C . GLU A 1 574 ? 3.639 14.193 4.516 1.00 68.75 574 GLU A C 1
ATOM 4686 O O . GLU A 1 574 ? 4.106 14.253 5.646 1.00 68.75 574 GLU A O 1
ATOM 4691 N N . GLU A 1 575 ? 3.278 13.026 3.983 1.00 65.81 575 GLU A N 1
ATOM 4692 C CA . GLU A 1 575 ? 3.452 11.744 4.675 1.00 65.81 575 GLU A CA 1
ATOM 4693 C C . GLU A 1 575 ? 4.788 11.075 4.302 1.00 65.81 575 GLU A C 1
ATOM 4695 O O . GLU A 1 575 ? 5.429 10.488 5.172 1.00 65.81 575 GLU A O 1
ATOM 4700 N N . LEU A 1 576 ? 5.303 11.248 3.073 1.00 59.28 576 LEU A N 1
ATOM 4701 C CA . LEU A 1 576 ? 6.660 10.835 2.648 1.00 59.28 576 LEU A CA 1
ATOM 4702 C C . LEU A 1 576 ? 7.773 11.683 3.281 1.00 59.28 576 LEU A C 1
ATOM 4704 O O . LEU A 1 576 ? 8.899 11.686 2.789 1.00 59.28 576 LEU A O 1
ATOM 4708 N N . ILE A 1 577 ? 7.509 12.344 4.408 1.00 51.62 577 ILE A N 1
ATOM 4709 C CA . ILE A 1 577 ? 8.552 12.950 5.241 1.00 51.62 577 ILE A CA 1
ATOM 4710 C C . ILE A 1 577 ? 9.636 11.911 5.605 1.00 51.62 577 ILE A C 1
ATOM 4712 O O . ILE A 1 577 ? 10.785 12.293 5.800 1.00 51.62 577 ILE A O 1
ATOM 4716 N N . SER A 1 578 ? 9.334 10.603 5.598 1.00 65.31 578 SER A N 1
ATOM 4717 C CA . SER A 1 578 ? 10.343 9.534 5.661 1.00 65.31 578 SER A CA 1
ATOM 4718 C C . SER A 1 578 ? 10.729 8.990 4.275 1.00 65.31 578 SER A C 1
ATOM 4720 O O . SER A 1 578 ? 10.548 7.798 3.992 1.00 65.31 578 SER A O 1
ATOM 4722 N N . THR A 1 579 ? 11.304 9.830 3.404 1.00 81.44 579 THR A N 1
ATOM 4723 C CA . THR A 1 579 ? 11.977 9.362 2.171 1.00 81.44 579 THR A CA 1
ATOM 4724 C C . THR A 1 579 ? 12.990 8.254 2.456 1.00 81.44 579 THR A C 1
ATOM 4726 O O . THR A 1 579 ? 13.235 7.406 1.602 1.00 81.44 579 THR A O 1
ATOM 4729 N N . ASP A 1 580 ? 13.517 8.228 3.679 1.00 90.25 580 ASP A N 1
ATOM 4730 C CA . ASP A 1 580 ? 14.514 7.279 4.153 1.00 90.25 580 ASP A CA 1
ATOM 4731 C C . ASP A 1 580 ? 13.992 5.841 4.167 1.00 90.25 580 ASP A C 1
ATOM 4733 O O . ASP A 1 580 ? 14.680 4.960 3.662 1.00 90.25 580 ASP A O 1
ATOM 4737 N N . TYR A 1 581 ? 12.764 5.581 4.639 1.00 93.31 581 TYR A N 1
ATOM 4738 C CA . TYR A 1 581 ? 12.206 4.220 4.635 1.00 93.31 581 TYR A CA 1
ATOM 4739 C C . TYR A 1 581 ? 11.875 3.731 3.227 1.00 93.31 581 TYR A C 1
ATOM 4741 O O . TYR A 1 581 ? 12.156 2.582 2.888 1.00 93.31 581 TYR A O 1
ATOM 4749 N N . VAL A 1 582 ? 11.342 4.609 2.375 1.00 93.88 582 VAL A N 1
ATOM 4750 C CA . VAL A 1 582 ? 11.101 4.283 0.962 1.00 93.88 582 VAL A CA 1
ATOM 4751 C C . VAL A 1 582 ? 12.411 3.947 0.260 1.00 93.88 582 VAL A C 1
ATOM 4753 O O . VAL A 1 582 ? 12.499 2.934 -0.433 1.00 93.88 582 VAL A O 1
ATOM 4756 N N . TRP A 1 583 ? 13.443 4.764 0.477 1.00 95.12 583 TRP A N 1
ATOM 4757 C CA . TRP A 1 583 ? 14.771 4.529 -0.070 1.00 95.12 583 TRP A CA 1
ATOM 4758 C C . TRP A 1 583 ? 15.423 3.266 0.496 1.00 95.12 583 TRP A C 1
ATOM 4760 O O . TRP A 1 583 ? 16.044 2.515 -0.251 1.00 95.12 583 TRP A O 1
ATOM 4770 N N . LEU A 1 584 ? 15.264 2.997 1.793 1.00 95.88 584 LEU A N 1
ATOM 4771 C CA . LEU A 1 584 ? 15.796 1.811 2.458 1.00 95.88 584 LEU A CA 1
ATOM 4772 C C . LEU A 1 584 ? 15.212 0.533 1.850 1.00 95.88 584 LEU A C 1
ATOM 4774 O O . LEU A 1 584 ? 15.968 -0.350 1.444 1.00 95.88 584 LEU A O 1
ATOM 4778 N N . VAL A 1 585 ? 13.883 0.464 1.717 1.00 96.62 585 VAL A N 1
ATOM 4779 C CA . VAL A 1 585 ? 13.193 -0.673 1.090 1.00 96.62 585 VAL A CA 1
ATOM 4780 C C . VAL A 1 585 ? 13.582 -0.798 -0.380 1.00 96.62 585 VAL A C 1
ATOM 4782 O O . VAL A 1 585 ? 13.954 -1.887 -0.814 1.00 96.62 585 VAL A O 1
ATOM 4785 N N . PHE A 1 586 ? 13.594 0.308 -1.130 1.00 96.88 586 PHE A N 1
ATOM 4786 C CA . PHE A 1 586 ? 14.056 0.332 -2.519 1.00 96.88 586 PHE A CA 1
ATOM 4787 C C . PHE A 1 586 ? 15.486 -0.215 -2.654 1.00 96.88 586 PHE A C 1
ATOM 4789 O O . PHE A 1 586 ? 15.729 -1.134 -3.430 1.00 96.88 586 PHE A O 1
ATOM 4796 N N . SER A 1 587 ? 16.428 0.297 -1.864 1.00 96.94 587 SER A N 1
ATOM 4797 C CA . SER A 1 587 ? 17.838 -0.098 -1.890 1.00 96.94 587 SER A CA 1
ATOM 4798 C C . SER A 1 587 ? 18.025 -1.572 -1.538 1.00 96.94 587 SER A C 1
ATOM 4800 O O . SER A 1 587 ? 18.791 -2.277 -2.200 1.00 96.94 587 SER A O 1
ATOM 4802 N N . PHE A 1 588 ? 17.284 -2.067 -0.545 1.00 97.44 588 PHE A N 1
ATOM 4803 C CA . PHE A 1 588 ? 17.289 -3.478 -0.180 1.00 97.44 588 PHE A CA 1
ATOM 4804 C C . PHE A 1 588 ? 16.749 -4.363 -1.315 1.00 97.44 588 PHE A C 1
ATOM 4806 O O . PHE A 1 588 ? 17.396 -5.343 -1.689 1.00 97.44 588 PHE A O 1
ATOM 4813 N N . MET A 1 589 ? 15.620 -3.988 -1.928 1.00 97.25 589 MET A N 1
ATOM 4814 C CA . MET A 1 589 ? 15.050 -4.701 -3.077 1.00 97.25 589 MET A CA 1
ATOM 4815 C C . MET A 1 589 ? 15.997 -4.712 -4.281 1.00 97.25 589 MET A C 1
ATOM 4817 O O . MET A 1 589 ? 16.191 -5.760 -4.890 1.00 97.25 589 MET A O 1
ATOM 4821 N N . VAL A 1 590 ? 16.633 -3.581 -4.600 1.00 97.50 590 VAL A N 1
ATOM 4822 C CA . VAL A 1 590 ? 17.621 -3.475 -5.686 1.00 97.50 590 VAL A CA 1
ATOM 4823 C C . VAL A 1 590 ? 18.783 -4.434 -5.454 1.00 97.50 590 VAL A C 1
ATOM 4825 O O . VAL A 1 590 ? 19.181 -5.147 -6.372 1.00 97.50 590 VAL A O 1
ATOM 4828 N N . ARG A 1 591 ? 19.316 -4.508 -4.229 1.00 96.88 591 ARG A N 1
ATOM 4829 C CA . ARG A 1 591 ? 20.382 -5.467 -3.895 1.00 96.88 591 ARG A CA 1
ATOM 4830 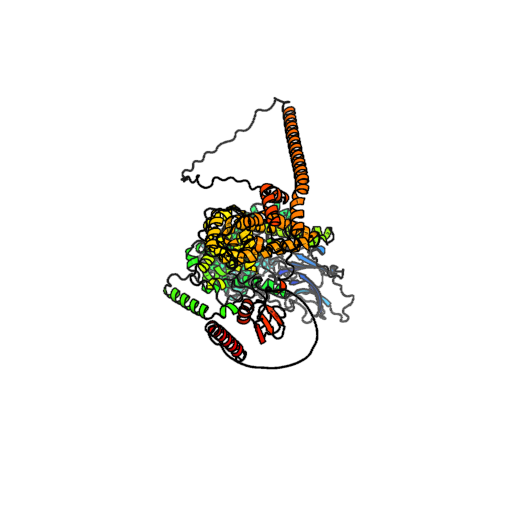C C . ARG A 1 591 ? 19.901 -6.911 -4.029 1.00 96.88 591 ARG A C 1
ATOM 4832 O O . ARG A 1 591 ? 20.636 -7.729 -4.573 1.00 96.88 591 ARG A O 1
ATOM 4839 N N . TYR A 1 592 ? 18.682 -7.210 -3.577 1.00 95.94 592 TYR A N 1
ATOM 4840 C CA . TYR A 1 592 ? 18.102 -8.550 -3.681 1.00 95.94 592 TYR A CA 1
ATOM 4841 C C . TYR A 1 592 ? 17.918 -8.979 -5.141 1.00 95.94 592 TYR A C 1
ATOM 4843 O O . TYR A 1 592 ? 18.385 -10.047 -5.529 1.00 95.94 592 TYR A O 1
ATOM 4851 N N . ILE A 1 593 ? 17.356 -8.111 -5.986 1.00 95.94 593 ILE A N 1
ATOM 4852 C CA . ILE A 1 593 ? 17.226 -8.356 -7.429 1.00 95.94 593 ILE A CA 1
ATOM 4853 C C . ILE A 1 593 ? 18.607 -8.504 -8.079 1.00 95.94 593 ILE A C 1
ATOM 4855 O O . ILE A 1 593 ? 18.814 -9.416 -8.877 1.00 95.94 593 ILE A O 1
ATOM 4859 N N . ASN A 1 594 ? 19.582 -7.666 -7.709 1.00 95.81 594 ASN A N 1
ATOM 4860 C CA . ASN A 1 594 ? 20.944 -7.775 -8.233 1.00 95.81 594 ASN A CA 1
ATOM 4861 C C . ASN A 1 594 ? 21.581 -9.123 -7.877 1.00 95.81 594 ASN A C 1
ATOM 4863 O O . ASN A 1 594 ? 22.219 -9.734 -8.728 1.00 95.81 594 ASN A O 1
ATOM 4867 N N . ARG A 1 595 ? 21.391 -9.606 -6.642 1.00 94.94 595 ARG A N 1
ATOM 4868 C CA . ARG A 1 595 ? 21.867 -10.927 -6.211 1.00 94.94 595 ARG A CA 1
ATOM 4869 C C . ARG A 1 595 ? 21.262 -12.040 -7.063 1.00 94.94 595 ARG A C 1
ATOM 4871 O O . ARG A 1 595 ? 21.989 -12.941 -7.464 1.00 94.94 595 ARG A O 1
ATOM 4878 N N . ILE A 1 596 ? 19.966 -11.961 -7.367 1.00 93.25 596 ILE A N 1
ATOM 4879 C CA . ILE A 1 596 ? 19.291 -12.947 -8.222 1.00 93.25 596 ILE A CA 1
ATOM 4880 C C . ILE A 1 596 ? 19.865 -12.913 -9.643 1.00 93.25 596 ILE A C 1
ATOM 4882 O O . ILE A 1 596 ? 20.167 -13.954 -10.209 1.00 93.25 596 ILE A O 1
ATOM 4886 N N . ILE A 1 597 ? 20.088 -11.721 -10.200 1.00 92.00 597 ILE A N 1
ATOM 4887 C CA . ILE A 1 597 ? 20.629 -11.542 -11.558 1.00 92.00 597 ILE A CA 1
ATOM 4888 C C . ILE A 1 597 ? 22.095 -11.973 -11.674 1.00 92.00 597 ILE A C 1
ATOM 4890 O O . ILE A 1 597 ? 22.534 -12.387 -12.745 1.00 92.00 597 ILE A O 1
ATOM 4894 N N . LEU A 1 598 ? 22.872 -11.829 -10.601 1.00 92.06 598 LEU A N 1
ATOM 4895 C CA . LEU A 1 598 ? 24.265 -12.273 -10.539 1.00 92.06 598 LEU A CA 1
ATOM 4896 C C . LEU A 1 598 ? 24.403 -13.756 -10.170 1.00 92.06 598 LEU A C 1
ATOM 4898 O O . LEU A 1 598 ? 25.527 -14.256 -10.142 1.00 92.06 598 LEU A O 1
ATOM 4902 N N . ASN A 1 599 ? 23.300 -14.453 -9.884 1.00 91.38 599 ASN A N 1
ATOM 4903 C CA . ASN A 1 599 ? 23.336 -15.879 -9.602 1.00 91.38 599 ASN A CA 1
ATOM 4904 C C . ASN A 1 599 ? 23.804 -16.651 -10.857 1.00 91.38 599 ASN A C 1
ATOM 4906 O O . ASN A 1 599 ? 23.337 -16.340 -11.956 1.00 91.38 599 ASN A O 1
ATOM 4910 N N . PRO A 1 600 ? 24.702 -17.652 -10.723 1.00 87.56 600 PRO A N 1
ATOM 4911 C CA . PRO A 1 600 ? 25.138 -18.484 -11.847 1.00 87.56 600 PRO A CA 1
ATOM 4912 C C . PRO A 1 600 ? 23.977 -19.132 -12.606 1.00 87.56 600 PRO A C 1
ATOM 4914 O O . PRO A 1 600 ? 24.033 -19.266 -13.828 1.00 87.56 600 PRO A O 1
ATOM 4917 N N . ASN A 1 601 ? 22.910 -19.493 -11.891 1.00 86.56 601 ASN A N 1
ATOM 4918 C CA . ASN A 1 601 ? 21.683 -19.981 -12.483 1.00 86.56 601 ASN A CA 1
ATOM 4919 C C . ASN A 1 601 ? 20.756 -18.803 -12.818 1.00 86.56 601 ASN A C 1
ATOM 4921 O O . ASN A 1 601 ? 19.909 -18.377 -12.031 1.00 86.56 601 ASN A O 1
ATOM 4925 N N . TYR A 1 602 ? 20.935 -18.256 -14.019 1.00 83.94 602 TYR A N 1
ATOM 4926 C CA . TYR A 1 602 ? 20.183 -17.093 -14.490 1.00 83.94 602 TYR A CA 1
ATOM 4927 C C . TYR A 1 602 ? 18.661 -17.337 -14.548 1.00 83.94 602 TYR A C 1
ATOM 4929 O O . TYR A 1 602 ? 17.890 -16.379 -14.555 1.00 83.94 602 TYR A O 1
ATOM 4937 N N . GLU A 1 603 ? 18.191 -18.591 -14.538 1.00 87.06 603 GLU A N 1
ATOM 4938 C CA . GLU A 1 603 ? 16.763 -18.908 -14.632 1.00 87.06 603 GLU A CA 1
ATOM 4939 C C . GLU A 1 603 ? 15.940 -18.440 -13.423 1.00 87.06 603 GLU A C 1
ATOM 4941 O O . GLU A 1 603 ? 14.738 -18.201 -13.568 1.00 87.06 603 GLU A O 1
ATOM 4946 N N . TYR A 1 604 ? 16.561 -18.198 -12.260 1.00 87.62 604 TYR A N 1
ATOM 4947 C CA . TYR A 1 604 ? 15.869 -17.625 -11.094 1.00 87.62 604 TYR A CA 1
ATOM 4948 C C . TYR A 1 604 ? 15.174 -16.291 -11.406 1.00 87.62 604 TYR A C 1
ATOM 4950 O O . TYR A 1 604 ? 14.154 -15.960 -10.796 1.00 87.62 604 TYR A O 1
ATOM 4958 N N . ILE A 1 605 ? 15.684 -15.543 -12.388 1.00 90.56 605 ILE A N 1
ATOM 4959 C CA . ILE A 1 605 ? 15.109 -14.275 -12.838 1.00 90.56 605 ILE A CA 1
ATOM 4960 C C . ILE A 1 605 ? 13.651 -14.428 -13.281 1.00 90.56 605 ILE A C 1
ATOM 4962 O O . ILE A 1 605 ? 12.821 -13.560 -13.015 1.00 90.56 605 ILE A O 1
ATOM 4966 N N . TYR A 1 606 ? 13.318 -15.565 -13.894 1.00 90.44 606 TYR A N 1
ATOM 4967 C CA . TYR A 1 606 ? 11.997 -15.840 -14.439 1.00 90.44 606 TYR A CA 1
ATOM 4968 C C . TYR A 1 606 ? 10.963 -16.107 -13.349 1.00 90.44 606 TYR A C 1
ATOM 4970 O O . TYR A 1 606 ? 9.771 -15.927 -13.593 1.00 90.44 606 TYR A O 1
ATOM 4978 N N . PHE A 1 607 ? 11.408 -16.475 -12.144 1.00 89.00 607 PHE A N 1
ATOM 4979 C CA . PHE A 1 607 ? 10.551 -16.709 -10.987 1.00 89.00 607 PHE A CA 1
ATOM 4980 C C . PHE A 1 607 ? 10.298 -15.445 -10.162 1.00 89.00 607 PHE A C 1
ATOM 4982 O O . PHE A 1 607 ? 9.411 -15.464 -9.311 1.00 89.00 607 PHE A O 1
ATOM 4989 N N . ILE A 1 608 ? 11.011 -14.343 -10.408 1.00 90.50 608 ILE A N 1
ATOM 4990 C CA . ILE A 1 608 ? 10.734 -13.072 -9.732 1.00 90.50 608 ILE A CA 1
ATOM 4991 C C . ILE A 1 608 ? 9.315 -12.620 -10.080 1.00 90.50 608 ILE A C 1
ATOM 4993 O O . ILE A 1 608 ? 8.947 -12.562 -11.253 1.00 90.50 608 ILE A O 1
ATOM 4997 N N . TYR A 1 609 ? 8.516 -12.287 -9.068 1.00 90.44 609 TYR A N 1
ATOM 4998 C CA . TYR A 1 609 ? 7.227 -11.647 -9.303 1.00 90.44 609 TYR A CA 1
ATOM 4999 C C . TYR A 1 609 ? 7.424 -10.235 -9.866 1.00 90.44 609 TYR A C 1
ATOM 5001 O O . TYR A 1 609 ? 8.240 -9.464 -9.358 1.00 90.44 609 TYR A O 1
ATOM 5009 N N . ASP A 1 610 ? 6.633 -9.889 -10.875 1.00 90.31 610 ASP A N 1
ATOM 5010 C CA . ASP A 1 610 ? 6.645 -8.602 -11.577 1.00 90.31 610 ASP A CA 1
ATOM 5011 C C . ASP A 1 610 ? 6.682 -7.381 -10.642 1.00 90.31 610 ASP A C 1
ATOM 5013 O O . ASP A 1 610 ? 7.463 -6.452 -10.855 1.00 90.31 610 ASP A O 1
ATOM 5017 N N . TYR A 1 611 ? 5.909 -7.400 -9.554 1.00 90.44 611 TYR A N 1
ATOM 5018 C CA . TYR A 1 611 ? 5.798 -6.284 -8.621 1.00 90.44 611 TYR A CA 1
ATOM 5019 C C . TYR A 1 611 ? 7.104 -5.963 -7.886 1.00 90.44 611 TYR A C 1
ATOM 5021 O O . TYR A 1 611 ? 7.291 -4.810 -7.513 1.00 90.44 611 TYR A O 1
ATOM 5029 N N . TYR A 1 612 ? 8.042 -6.906 -7.712 1.00 93.88 612 TYR A N 1
ATOM 5030 C CA . TYR A 1 612 ? 9.357 -6.562 -7.149 1.00 93.88 612 TYR A CA 1
ATOM 5031 C C . TYR A 1 612 ? 10.067 -5.541 -8.038 1.00 93.88 612 TYR A C 1
ATOM 5033 O O . TYR A 1 612 ? 10.569 -4.526 -7.558 1.00 93.88 612 TYR A O 1
ATOM 5041 N N . LEU A 1 613 ? 10.063 -5.792 -9.345 1.00 95.25 613 LEU A N 1
ATOM 5042 C CA . LEU A 1 613 ? 10.701 -4.916 -10.312 1.00 95.25 613 LEU A CA 1
ATOM 5043 C C . LEU A 1 613 ? 9.863 -3.663 -10.578 1.00 95.25 613 LEU A C 1
ATOM 5045 O O . LEU A 1 613 ? 10.404 -2.559 -10.551 1.00 95.25 613 LEU A O 1
ATOM 5049 N N . ASN A 1 614 ? 8.551 -3.814 -10.772 1.00 94.81 614 ASN A N 1
ATOM 5050 C CA . ASN A 1 614 ? 7.650 -2.694 -11.051 1.00 94.81 614 ASN A CA 1
ATOM 5051 C C . ASN A 1 614 ? 7.622 -1.688 -9.890 1.00 94.81 614 ASN A C 1
ATOM 5053 O O . ASN A 1 614 ? 7.608 -0.481 -10.137 1.00 94.81 614 ASN A O 1
ATOM 5057 N N . ASN A 1 615 ? 7.680 -2.151 -8.634 1.00 95.06 615 ASN A N 1
ATOM 5058 C CA . ASN A 1 615 ? 7.805 -1.271 -7.470 1.00 95.06 615 ASN A CA 1
ATOM 5059 C C . ASN A 1 615 ? 9.114 -0.479 -7.517 1.00 95.06 615 ASN A C 1
ATOM 5061 O O . ASN A 1 615 ? 9.096 0.740 -7.357 1.00 95.06 615 ASN A O 1
ATOM 5065 N N . CYS A 1 616 ? 10.247 -1.145 -7.773 1.00 97.06 616 CYS A N 1
ATOM 5066 C CA . CYS A 1 616 ? 11.532 -0.462 -7.903 1.00 97.06 616 CYS A CA 1
ATOM 5067 C C . CYS A 1 616 ? 11.510 0.576 -9.032 1.00 97.06 616 CYS A C 1
ATOM 5069 O O . CYS A 1 616 ? 11.953 1.699 -8.815 1.00 97.06 616 CYS A O 1
ATOM 5071 N N . ILE A 1 617 ? 10.949 0.241 -10.198 1.00 96.31 617 ILE A N 1
ATOM 5072 C CA . ILE A 1 617 ? 10.822 1.173 -11.326 1.00 96.31 617 ILE A CA 1
ATOM 5073 C C . ILE A 1 617 ? 9.960 2.381 -10.951 1.00 96.31 617 ILE A C 1
ATOM 5075 O O . ILE A 1 617 ? 10.394 3.517 -11.121 1.00 96.31 617 ILE A O 1
ATOM 5079 N N . THR A 1 618 ? 8.776 2.145 -10.387 1.00 94.44 618 THR A N 1
ATOM 5080 C CA . THR A 1 618 ? 7.832 3.207 -10.004 1.00 94.44 618 THR A CA 1
ATOM 5081 C C . THR A 1 618 ? 8.475 4.195 -9.029 1.00 94.44 618 THR A C 1
ATOM 5083 O O . THR A 1 618 ? 8.380 5.408 -9.197 1.00 94.44 618 THR A O 1
ATOM 5086 N N . ILE A 1 619 ? 9.179 3.681 -8.020 1.00 94.94 619 ILE A N 1
ATOM 5087 C CA . ILE A 1 619 ? 9.843 4.498 -6.997 1.00 94.94 619 ILE A CA 1
ATOM 5088 C C . ILE A 1 619 ? 11.049 5.237 -7.570 1.00 94.94 619 ILE A C 1
ATOM 5090 O O . ILE A 1 619 ? 11.276 6.402 -7.243 1.00 94.94 619 ILE A O 1
ATOM 5094 N N . PHE A 1 620 ? 11.813 4.584 -8.443 1.00 95.12 620 PHE A N 1
ATOM 5095 C CA . PHE A 1 620 ? 12.949 5.211 -9.099 1.00 95.12 620 PHE A CA 1
ATOM 5096 C C . PHE A 1 620 ? 12.516 6.355 -10.016 1.00 95.12 620 PHE A C 1
ATOM 5098 O O . PHE A 1 620 ? 13.083 7.440 -9.916 1.00 95.12 620 PHE A O 1
ATOM 5105 N N . ASN A 1 621 ? 11.481 6.149 -10.837 1.00 93.12 621 ASN A N 1
ATOM 5106 C CA . ASN A 1 621 ? 10.888 7.192 -11.676 1.00 93.12 621 ASN A CA 1
ATOM 5107 C C . ASN A 1 621 ? 10.385 8.356 -10.817 1.00 93.12 621 ASN A C 1
ATOM 5109 O O . ASN A 1 621 ? 10.739 9.507 -11.068 1.00 93.12 621 ASN A O 1
ATOM 5113 N N . TYR A 1 622 ? 9.658 8.059 -9.735 1.00 91.75 622 TYR A N 1
ATOM 5114 C CA . TYR A 1 622 ? 9.192 9.080 -8.799 1.00 91.75 622 TYR A CA 1
ATOM 5115 C C . TYR A 1 622 ? 10.339 9.935 -8.247 1.00 91.75 622 TYR A C 1
ATOM 5117 O O . TYR A 1 622 ? 10.239 11.165 -8.229 1.00 91.75 622 TYR A O 1
ATOM 5125 N N . PHE A 1 623 ? 11.444 9.315 -7.819 1.00 92.12 623 PHE A N 1
ATOM 5126 C CA . PHE A 1 623 ? 12.610 10.056 -7.342 1.00 92.12 623 PHE A CA 1
ATOM 5127 C C . PHE A 1 623 ? 13.353 10.783 -8.465 1.00 92.12 623 PHE A C 1
ATOM 5129 O O . PHE A 1 623 ? 13.817 11.896 -8.237 1.00 92.12 623 PHE A O 1
ATOM 5136 N N . ALA A 1 624 ? 13.441 10.221 -9.670 1.00 91.12 624 ALA A N 1
ATOM 5137 C CA . ALA A 1 624 ? 14.069 10.883 -10.810 1.00 91.12 624 ALA A CA 1
ATOM 5138 C C . ALA A 1 624 ? 13.338 12.184 -11.177 1.00 91.12 624 ALA A C 1
ATOM 5140 O O . ALA A 1 624 ? 13.985 13.194 -11.456 1.00 91.12 624 ALA A O 1
ATOM 5141 N N . GLU A 1 625 ? 12.007 12.181 -11.100 1.00 87.94 625 GLU A N 1
ATOM 5142 C CA . GLU A 1 625 ? 11.181 13.357 -11.367 1.00 87.94 625 GLU A CA 1
ATOM 5143 C C . GLU A 1 625 ? 11.156 14.365 -10.211 1.00 87.94 625 GLU A C 1
ATOM 5145 O O . GLU A 1 625 ? 11.253 15.572 -10.441 1.00 87.94 625 GLU A O 1
ATOM 5150 N N . ASN A 1 626 ? 11.009 13.894 -8.966 1.00 86.12 626 ASN A N 1
ATOM 5151 C CA . ASN A 1 626 ? 10.693 14.761 -7.824 1.00 86.12 626 ASN A CA 1
ATOM 5152 C C . ASN A 1 626 ? 11.892 15.049 -6.905 1.00 86.12 626 ASN A C 1
ATOM 5154 O O . ASN A 1 626 ? 11.879 16.052 -6.192 1.00 86.12 626 ASN A O 1
ATOM 5158 N N . ASN A 1 627 ? 12.926 14.201 -6.889 1.00 90.12 627 ASN A N 1
ATOM 5159 C CA . ASN A 1 627 ? 14.088 14.346 -6.006 1.00 90.12 627 ASN A CA 1
ATOM 5160 C C . ASN A 1 627 ? 15.366 13.726 -6.607 1.00 90.12 627 ASN A C 1
ATOM 5162 O O . ASN A 1 627 ? 15.982 12.824 -6.033 1.00 90.12 627 ASN A O 1
ATOM 5166 N N . LEU A 1 628 ? 15.790 14.229 -7.770 1.00 92.19 628 LEU A N 1
ATOM 5167 C CA . LEU A 1 628 ? 16.983 13.733 -8.465 1.00 92.19 628 LEU A CA 1
ATOM 5168 C C . LEU A 1 628 ? 18.255 13.820 -7.596 1.00 92.19 628 LEU A C 1
ATOM 5170 O O . LEU A 1 628 ? 19.139 12.971 -7.703 1.00 92.19 628 LEU A O 1
ATOM 5174 N N . SER A 1 629 ? 18.339 14.807 -6.696 1.00 93.19 629 SER A N 1
ATOM 5175 C CA . SER A 1 629 ? 19.434 14.934 -5.723 1.00 93.19 629 SER A CA 1
ATOM 5176 C C . SER A 1 629 ? 19.562 13.727 -4.797 1.00 93.19 629 SER A C 1
ATOM 5178 O O . SER A 1 629 ? 20.682 13.351 -4.462 1.00 93.19 629 SER A O 1
ATOM 5180 N N . LEU A 1 630 ? 18.449 13.093 -4.411 1.00 92.38 630 LEU A N 1
ATOM 5181 C CA . LEU A 1 630 ? 18.478 11.885 -3.589 1.00 92.38 630 LEU A CA 1
ATOM 5182 C C . LEU A 1 630 ? 19.098 10.712 -4.358 1.00 92.38 630 LEU A C 1
ATOM 5184 O O . LEU A 1 630 ? 19.908 9.989 -3.788 1.00 92.38 630 LEU A O 1
ATOM 5188 N N . LEU A 1 631 ? 18.775 10.541 -5.646 1.00 93.75 631 LEU A N 1
ATOM 5189 C CA . LEU A 1 631 ? 19.346 9.469 -6.477 1.00 93.75 631 LEU A CA 1
ATOM 5190 C C . LEU A 1 631 ? 20.848 9.642 -6.720 1.00 93.75 631 LEU A C 1
ATOM 5192 O O . LEU A 1 631 ? 21.579 8.655 -6.814 1.00 93.75 631 LEU A O 1
ATOM 5196 N N . LEU A 1 632 ? 21.291 10.893 -6.851 1.00 93.62 632 LEU A N 1
ATOM 5197 C CA . LEU A 1 632 ? 22.665 11.251 -7.201 1.00 93.62 632 LEU A CA 1
ATOM 5198 C C . LEU A 1 632 ? 23.547 11.562 -5.984 1.00 93.62 632 LEU A C 1
ATOM 5200 O O . LEU A 1 632 ? 24.711 11.923 -6.158 1.00 93.62 632 LEU A O 1
ATOM 5204 N N . SER A 1 633 ? 23.030 11.434 -4.760 1.00 94.38 633 SER A N 1
ATOM 5205 C CA . SER A 1 633 ? 23.844 11.626 -3.561 1.00 94.38 633 SER A CA 1
ATOM 5206 C C . SER A 1 633 ? 24.934 10.550 -3.477 1.00 94.38 633 SER A C 1
ATOM 5208 O O . SER A 1 633 ? 24.747 9.409 -3.909 1.00 94.38 633 SER A O 1
ATOM 5210 N N . ALA A 1 634 ? 26.089 10.893 -2.902 1.00 94.25 634 ALA A N 1
ATOM 5211 C CA . ALA A 1 634 ? 27.238 9.987 -2.840 1.00 94.25 634 ALA A CA 1
ATOM 5212 C C . ALA A 1 634 ? 26.916 8.650 -2.137 1.00 94.25 634 ALA A C 1
ATOM 5214 O O . ALA A 1 634 ? 27.397 7.600 -2.560 1.00 94.25 634 ALA A O 1
ATOM 5215 N N . SER A 1 635 ? 26.056 8.670 -1.110 1.00 93.62 635 SER A N 1
ATOM 5216 C CA . SER A 1 635 ? 25.609 7.464 -0.395 1.00 93.62 635 SER A CA 1
ATOM 5217 C C . SER A 1 635 ? 24.711 6.557 -1.242 1.00 93.62 635 SER A C 1
ATOM 5219 O O . SER A 1 635 ? 24.662 5.348 -1.019 1.00 93.62 635 SER A O 1
ATOM 5221 N N . ASN A 1 636 ? 24.004 7.135 -2.214 1.00 94.88 636 ASN A N 1
ATOM 5222 C CA . ASN A 1 636 ? 22.948 6.475 -2.975 1.00 94.88 636 ASN A CA 1
ATOM 5223 C C . ASN A 1 636 ? 23.399 6.060 -4.375 1.00 94.88 636 ASN A C 1
ATOM 5225 O O . ASN A 1 636 ? 22.845 5.116 -4.942 1.00 94.88 636 ASN A O 1
ATOM 5229 N N . LEU A 1 637 ? 24.461 6.689 -4.887 1.00 93.75 637 LEU A N 1
ATOM 5230 C CA . LEU A 1 637 ? 24.998 6.481 -6.228 1.00 93.75 637 LEU A CA 1
ATOM 5231 C C . LEU A 1 637 ? 25.248 5.002 -6.551 1.00 93.75 637 LEU A C 1
ATOM 5233 O O . LEU A 1 637 ? 24.915 4.550 -7.642 1.00 93.75 637 LEU A O 1
ATOM 5237 N N . LYS A 1 638 ? 25.770 4.217 -5.596 1.00 95.00 638 LYS A N 1
ATOM 5238 C CA . LYS A 1 638 ? 26.004 2.773 -5.783 1.00 95.00 638 LYS A CA 1
ATOM 5239 C C . LYS A 1 638 ? 24.704 2.004 -6.036 1.00 95.00 638 LYS A C 1
ATOM 5241 O O . LYS A 1 638 ? 24.661 1.158 -6.928 1.00 95.00 638 LYS A O 1
ATOM 5246 N N . THR A 1 639 ? 23.654 2.279 -5.265 1.00 96.25 639 THR A N 1
ATOM 5247 C CA . THR A 1 639 ? 22.339 1.647 -5.447 1.00 96.25 639 THR A CA 1
ATOM 5248 C C . THR A 1 639 ? 21.715 2.092 -6.769 1.00 96.25 639 THR A C 1
ATOM 5250 O O . THR A 1 639 ? 21.251 1.242 -7.522 1.00 96.25 639 THR A O 1
ATOM 5253 N N . THR A 1 640 ? 21.786 3.384 -7.100 1.00 95.62 640 THR A N 1
ATOM 5254 C CA . THR A 1 640 ? 21.311 3.942 -8.378 1.00 95.62 640 THR A CA 1
ATOM 5255 C C . THR A 1 640 ? 22.002 3.269 -9.571 1.00 95.62 640 THR A C 1
ATOM 5257 O O . THR A 1 640 ? 21.337 2.739 -10.457 1.00 95.62 640 THR A O 1
ATOM 5260 N N . ALA A 1 641 ? 23.334 3.189 -9.559 1.00 94.12 641 ALA A N 1
ATOM 5261 C CA . ALA A 1 641 ? 24.145 2.497 -10.563 1.00 94.12 641 ALA A CA 1
ATOM 5262 C C . ALA A 1 641 ? 23.791 1.004 -10.698 1.00 94.12 641 ALA A C 1
ATOM 5264 O O . ALA A 1 641 ? 23.694 0.468 -11.807 1.00 94.12 641 ALA A O 1
ATOM 5265 N N . THR A 1 642 ? 23.576 0.333 -9.562 1.00 95.38 642 THR A N 1
ATOM 5266 C CA . THR A 1 642 ? 23.172 -1.080 -9.521 1.00 95.38 642 THR A CA 1
ATOM 5267 C C . THR A 1 642 ? 21.794 -1.261 -10.151 1.00 95.38 642 THR A C 1
ATOM 5269 O O . THR A 1 642 ? 21.619 -2.147 -10.982 1.00 95.38 642 THR A O 1
ATOM 5272 N N . PHE A 1 643 ? 20.833 -0.398 -9.819 1.00 96.50 643 PHE A N 1
ATOM 5273 C CA . PHE A 1 643 ? 19.486 -0.468 -10.374 1.00 96.50 643 PHE A CA 1
ATOM 5274 C C . PHE A 1 643 ? 19.457 -0.211 -11.883 1.00 96.50 643 PHE A C 1
ATOM 5276 O O . PHE A 1 643 ? 18.810 -0.953 -12.613 1.00 96.50 643 PHE A O 1
ATOM 5283 N N . LEU A 1 644 ? 20.223 0.761 -12.382 1.00 93.75 644 LEU A N 1
ATOM 5284 C CA . LEU A 1 644 ? 20.356 0.972 -13.827 1.00 93.75 644 LEU A CA 1
ATOM 5285 C C . LEU A 1 644 ? 20.940 -0.262 -14.515 1.00 93.75 644 LEU A C 1
ATOM 5287 O O . LEU A 1 644 ? 20.398 -0.727 -15.512 1.00 93.75 644 LEU A O 1
ATOM 5291 N N . THR A 1 645 ? 21.989 -0.854 -13.938 1.00 92.88 645 THR A N 1
ATOM 5292 C CA . THR A 1 645 ? 22.557 -2.108 -14.454 1.00 92.88 645 THR A CA 1
ATOM 5293 C C . THR A 1 645 ? 21.511 -3.225 -14.501 1.00 92.88 645 THR A C 1
ATOM 5295 O O . THR A 1 645 ? 21.475 -3.981 -15.470 1.00 92.88 645 THR A O 1
ATOM 5298 N N . ILE A 1 646 ? 20.649 -3.323 -13.484 1.00 94.69 646 ILE A N 1
ATOM 5299 C CA . ILE A 1 646 ? 19.534 -4.274 -13.452 1.00 94.69 646 ILE A CA 1
ATOM 5300 C C . ILE A 1 646 ? 18.564 -4.020 -14.607 1.00 94.69 646 ILE A C 1
ATOM 5302 O O . ILE A 1 646 ? 18.268 -4.961 -15.338 1.00 94.69 646 ILE A O 1
ATOM 5306 N N . LEU A 1 647 ? 18.097 -2.781 -14.797 1.00 94.44 647 LEU A N 1
ATOM 5307 C CA . LEU A 1 647 ? 17.134 -2.449 -15.854 1.00 94.44 647 LEU A CA 1
ATOM 5308 C C . LEU A 1 647 ? 17.653 -2.847 -17.234 1.00 94.44 647 LEU A C 1
ATOM 5310 O O . LEU A 1 647 ? 16.946 -3.504 -17.989 1.00 94.44 647 LEU A O 1
ATOM 5314 N N . PHE A 1 648 ? 18.913 -2.542 -17.531 1.00 90.06 648 PHE A N 1
ATOM 5315 C CA . PHE A 1 648 ? 19.518 -2.913 -18.806 1.00 90.06 648 PHE A CA 1
ATOM 5316 C C . PHE A 1 648 ? 19.758 -4.411 -18.968 1.00 90.06 648 PHE A C 1
ATOM 5318 O O . PHE A 1 648 ? 19.601 -4.935 -20.067 1.00 90.06 648 PHE A O 1
ATOM 5325 N N . LYS A 1 649 ? 20.125 -5.117 -17.893 1.00 90.75 649 LYS A N 1
ATOM 5326 C CA . LYS A 1 649 ? 20.245 -6.582 -17.928 1.00 90.75 649 LYS A CA 1
ATOM 5327 C C . LYS A 1 649 ? 18.895 -7.276 -18.087 1.00 90.75 649 LYS A C 1
ATOM 5329 O O . LYS A 1 649 ? 18.860 -8.376 -18.621 1.00 90.75 649 LYS A O 1
ATOM 5334 N N . LEU A 1 650 ? 17.819 -6.672 -17.587 1.00 91.38 650 LEU A N 1
ATOM 5335 C CA . LEU A 1 650 ? 16.460 -7.202 -17.682 1.00 91.38 650 LEU A CA 1
ATOM 5336 C C . LEU A 1 650 ? 15.753 -6.817 -18.978 1.00 91.38 650 LEU A C 1
ATOM 5338 O O . LEU A 1 650 ? 14.815 -7.508 -19.379 1.00 91.38 650 LEU A O 1
ATOM 5342 N N . ASN A 1 651 ? 16.194 -5.746 -19.637 1.00 89.25 651 ASN A N 1
ATOM 5343 C CA . ASN A 1 651 ? 15.665 -5.344 -20.928 1.00 89.25 651 ASN A CA 1
ATOM 5344 C C . ASN A 1 651 ? 15.793 -6.520 -21.911 1.00 89.25 651 ASN A C 1
ATOM 5346 O O . ASN A 1 651 ? 16.866 -7.103 -22.067 1.00 89.25 651 ASN A O 1
ATOM 5350 N N . ASN A 1 652 ? 14.673 -6.910 -22.517 1.00 85.62 652 ASN A N 1
ATOM 5351 C CA . ASN A 1 652 ? 14.527 -8.071 -23.402 1.00 85.62 652 ASN A CA 1
ATOM 5352 C C . ASN A 1 652 ? 14.634 -9.469 -22.751 1.00 85.62 652 ASN A C 1
ATOM 5354 O O . ASN A 1 652 ? 14.608 -10.485 -23.458 1.00 85.62 652 ASN A O 1
ATOM 5358 N N . HIS A 1 653 ? 14.717 -9.559 -21.422 1.00 88.06 653 HIS A N 1
ATOM 5359 C CA . HIS A 1 653 ? 14.653 -10.821 -20.668 1.00 88.06 653 HIS A CA 1
ATOM 5360 C C . HIS A 1 653 ? 13.326 -11.019 -19.924 1.00 88.06 653 HIS A C 1
ATOM 5362 O O . HIS A 1 653 ? 13.050 -12.119 -19.451 1.00 88.06 653 HIS A O 1
ATOM 5368 N N . VAL A 1 654 ? 12.481 -9.990 -19.856 1.00 91.00 654 VAL A N 1
ATOM 5369 C CA . VAL A 1 654 ? 11.140 -10.084 -19.271 1.00 91.00 654 VAL A CA 1
ATOM 5370 C C . VAL A 1 654 ? 10.126 -10.510 -20.334 1.00 91.00 654 VAL A C 1
ATOM 5372 O O . VAL A 1 654 ? 10.011 -9.886 -21.384 1.00 91.00 654 VAL A O 1
ATOM 5375 N N . VAL A 1 655 ? 9.385 -11.584 -20.056 1.00 90.31 655 VAL A N 1
ATOM 5376 C CA . VAL A 1 655 ? 8.332 -12.130 -20.927 1.00 90.31 655 VAL A CA 1
ATOM 5377 C C . VAL A 1 655 ? 7.052 -11.302 -20.832 1.00 90.31 655 VAL A C 1
ATOM 5379 O O . VAL A 1 655 ? 6.352 -11.136 -21.834 1.00 90.31 655 VAL A O 1
ATOM 5382 N N . ASP A 1 656 ? 6.733 -10.776 -19.644 1.00 88.69 656 ASP A N 1
ATOM 5383 C CA . ASP A 1 656 ? 5.582 -9.890 -19.489 1.00 88.69 656 ASP A CA 1
ATOM 5384 C C . ASP A 1 656 ? 5.792 -8.578 -20.260 1.00 88.69 656 ASP A C 1
ATOM 5386 O O . ASP A 1 656 ? 6.691 -7.783 -19.977 1.00 88.69 656 ASP A O 1
ATOM 5390 N N . ARG A 1 657 ? 4.918 -8.337 -21.242 1.00 89.38 657 ARG A N 1
ATOM 5391 C CA . ARG A 1 657 ? 5.009 -7.171 -22.127 1.00 89.38 657 ARG A CA 1
ATOM 5392 C C . ARG A 1 657 ? 4.816 -5.864 -21.369 1.00 89.38 657 ARG A C 1
ATOM 5394 O O . ARG A 1 657 ? 5.393 -4.857 -21.769 1.00 89.38 657 ARG A O 1
ATOM 5401 N N . THR A 1 658 ? 4.006 -5.853 -20.307 1.00 88.81 658 THR A N 1
ATOM 5402 C CA . THR A 1 658 ? 3.732 -4.614 -19.567 1.00 88.81 658 THR A CA 1
ATOM 5403 C C . THR A 1 658 ? 4.953 -4.164 -18.776 1.00 88.81 658 THR A C 1
ATOM 5405 O O . THR A 1 658 ? 5.370 -3.015 -18.913 1.00 88.81 658 THR A O 1
ATOM 5408 N N . THR A 1 659 ? 5.600 -5.080 -18.057 1.00 91.12 659 THR A N 1
ATOM 5409 C CA . THR A 1 659 ? 6.860 -4.838 -17.358 1.00 91.12 659 THR A CA 1
ATOM 5410 C C . THR A 1 659 ? 8.006 -4.583 -18.332 1.00 91.12 659 THR A C 1
ATOM 5412 O O . THR A 1 659 ? 8.793 -3.675 -18.087 1.00 91.12 659 THR A O 1
ATOM 5415 N N . SER A 1 660 ? 8.094 -5.299 -19.460 1.00 92.31 660 SER A N 1
ATOM 5416 C CA . SER A 1 660 ? 9.115 -5.017 -20.482 1.00 92.31 660 SER A CA 1
ATOM 5417 C C . SER A 1 660 ? 8.992 -3.588 -21.020 1.00 92.31 660 SER A C 1
ATOM 5419 O O . SER A 1 660 ? 9.968 -2.844 -21.021 1.00 92.31 660 SER A O 1
ATOM 5421 N N . ASN A 1 661 ? 7.782 -3.159 -21.395 1.00 90.94 661 ASN A N 1
ATOM 5422 C CA . ASN A 1 661 ? 7.541 -1.791 -21.857 1.00 90.94 661 ASN A CA 1
ATOM 5423 C C . ASN A 1 661 ? 7.834 -0.752 -20.769 1.00 90.94 661 ASN A C 1
ATOM 5425 O O . ASN A 1 661 ? 8.352 0.322 -21.077 1.00 90.94 661 ASN A O 1
ATOM 5429 N N . LEU A 1 662 ? 7.515 -1.063 -19.508 1.00 91.69 662 LEU A N 1
ATOM 5430 C CA . LEU A 1 662 ? 7.831 -0.205 -18.371 1.00 91.69 662 LEU A CA 1
ATOM 5431 C C . LEU A 1 662 ? 9.351 -0.036 -18.215 1.00 91.69 662 LEU A C 1
ATOM 5433 O O . LEU A 1 662 ? 9.813 1.094 -18.105 1.00 91.69 662 LEU A O 1
ATOM 5437 N N . ILE A 1 663 ? 10.134 -1.121 -18.297 1.00 94.38 663 ILE A N 1
ATOM 5438 C CA . ILE A 1 663 ? 11.608 -1.072 -18.268 1.00 94.38 663 ILE A CA 1
ATOM 5439 C C . ILE A 1 663 ? 12.136 -0.178 -19.388 1.00 94.38 663 ILE A C 1
ATOM 5441 O O . ILE A 1 663 ? 12.910 0.739 -19.117 1.00 94.38 663 ILE A O 1
ATOM 5445 N N . SER A 1 664 ? 11.715 -0.413 -20.633 1.00 92.75 664 SER A N 1
ATOM 5446 C CA . SER A 1 664 ? 12.236 0.346 -21.771 1.00 92.75 664 SER A CA 1
ATOM 5447 C C . SER A 1 664 ? 11.846 1.824 -21.695 1.00 92.75 664 SER A C 1
ATOM 5449 O O . SER A 1 664 ? 12.684 2.689 -21.940 1.00 92.75 664 SER A O 1
ATOM 5451 N N . THR A 1 665 ? 10.609 2.132 -21.289 1.00 91.62 665 THR A N 1
ATOM 5452 C CA . THR A 1 665 ? 10.143 3.519 -21.099 1.00 91.62 665 THR A CA 1
ATOM 5453 C C . THR A 1 665 ? 10.945 4.220 -20.008 1.00 91.62 665 THR A C 1
ATOM 5455 O O . THR A 1 665 ? 11.439 5.322 -20.233 1.00 91.62 665 THR A O 1
ATOM 5458 N N . THR A 1 666 ? 11.166 3.559 -18.870 1.00 93.50 666 THR A N 1
ATOM 5459 C CA . THR A 1 666 ? 12.007 4.088 -17.794 1.00 93.50 666 THR A CA 1
ATOM 5460 C C . THR A 1 666 ? 13.430 4.337 -18.274 1.00 93.50 666 THR A C 1
ATOM 5462 O O . THR A 1 666 ? 13.970 5.411 -18.039 1.00 93.50 666 THR A O 1
ATOM 5465 N N . ILE A 1 667 ? 14.051 3.398 -18.991 1.00 93.38 667 ILE A N 1
ATOM 5466 C CA . ILE A 1 667 ? 15.395 3.610 -19.543 1.00 93.38 667 ILE A CA 1
ATOM 5467 C C . ILE A 1 667 ? 15.422 4.857 -20.441 1.00 93.38 667 ILE A C 1
ATOM 5469 O O . ILE A 1 667 ? 16.314 5.694 -20.299 1.00 93.38 667 ILE A O 1
ATOM 5473 N N . ILE A 1 668 ? 14.440 5.002 -21.332 1.00 91.75 668 ILE A N 1
ATOM 5474 C CA . ILE A 1 668 ? 14.307 6.157 -22.227 1.00 91.75 668 ILE A CA 1
ATOM 5475 C C . ILE A 1 668 ? 14.206 7.461 -21.422 1.00 91.75 668 ILE A C 1
ATOM 5477 O O . ILE A 1 668 ? 14.968 8.393 -21.676 1.00 91.75 668 ILE A O 1
ATOM 5481 N N . GLU A 1 669 ? 13.314 7.528 -20.430 1.00 89.88 669 GLU A N 1
ATOM 5482 C CA . GLU A 1 669 ? 13.126 8.700 -19.560 1.00 89.88 669 GLU A CA 1
ATOM 5483 C C . GLU A 1 669 ? 14.414 9.087 -18.824 1.00 89.88 669 GLU A C 1
ATOM 5485 O O . GLU A 1 669 ? 14.769 10.264 -18.739 1.00 89.88 669 GLU A O 1
ATOM 5490 N N . LEU A 1 670 ? 15.162 8.094 -18.349 1.00 89.00 670 LEU A N 1
ATOM 5491 C CA . LEU A 1 670 ? 16.410 8.302 -17.623 1.00 89.00 670 LEU A CA 1
ATOM 5492 C C . LEU A 1 670 ? 17.547 8.782 -18.521 1.00 89.00 670 LEU A C 1
ATOM 5494 O O . LEU A 1 670 ? 18.360 9.600 -18.090 1.00 89.00 670 LEU A O 1
ATOM 5498 N N . LEU A 1 671 ? 17.589 8.329 -19.775 1.00 89.19 671 LEU A N 1
ATOM 5499 C CA . LEU A 1 671 ? 18.566 8.791 -20.760 1.00 89.19 671 LEU A CA 1
ATOM 5500 C C . LEU A 1 671 ? 18.384 10.268 -21.130 1.00 89.19 671 LEU A C 1
ATOM 5502 O O . LEU A 1 671 ? 19.362 10.928 -21.481 1.00 89.19 671 LEU A O 1
ATOM 5506 N N . TYR A 1 672 ? 17.179 10.827 -20.971 1.00 89.19 672 TYR A N 1
ATOM 5507 C CA . TYR A 1 672 ? 16.966 12.274 -21.094 1.00 89.19 672 TYR A CA 1
ATOM 5508 C C . TYR A 1 672 ? 17.588 13.079 -19.940 1.00 89.19 672 TYR A C 1
ATOM 5510 O O . TYR A 1 672 ? 17.793 14.291 -20.067 1.00 89.19 672 TYR A O 1
ATOM 5518 N N . ILE A 1 673 ? 17.932 12.440 -18.817 1.00 89.38 673 ILE A N 1
ATOM 5519 C CA . ILE A 1 673 ? 18.562 13.094 -17.668 1.00 89.38 673 ILE A CA 1
ATOM 5520 C C . ILE A 1 673 ? 20.085 13.046 -17.833 1.00 89.38 673 ILE A C 1
ATOM 5522 O O . ILE A 1 673 ? 20.740 12.053 -17.517 1.00 89.38 673 ILE A O 1
ATOM 5526 N N . LYS A 1 674 ? 20.678 14.172 -18.256 1.00 89.31 674 LYS A N 1
ATOM 5527 C CA . LYS A 1 674 ? 22.122 14.305 -18.547 1.00 89.31 674 LYS A CA 1
ATOM 5528 C C . LYS A 1 674 ? 23.045 13.725 -17.462 1.00 89.31 674 LYS A C 1
ATOM 5530 O O . LYS A 1 674 ? 24.039 13.085 -17.788 1.00 89.31 674 LYS A O 1
ATOM 5535 N N . ASN A 1 675 ? 22.732 13.927 -16.181 1.00 88.31 675 ASN A N 1
ATOM 5536 C CA . ASN A 1 675 ? 23.558 13.417 -15.079 1.00 88.31 675 ASN A CA 1
ATOM 5537 C C . ASN A 1 675 ? 23.533 11.884 -14.986 1.00 88.31 675 ASN A C 1
ATOM 5539 O O . ASN A 1 675 ? 24.562 11.266 -14.717 1.00 88.31 675 ASN A O 1
ATOM 5543 N N . ILE A 1 676 ? 22.370 11.270 -15.222 1.00 88.12 676 ILE A N 1
ATOM 5544 C CA . ILE A 1 676 ? 22.218 9.813 -15.201 1.00 88.12 676 ILE A CA 1
ATOM 5545 C C . ILE A 1 676 ? 22.940 9.205 -16.395 1.00 88.12 676 ILE A C 1
ATOM 5547 O O . ILE A 1 676 ? 23.671 8.235 -16.230 1.00 88.12 676 ILE A O 1
ATOM 5551 N N . LEU A 1 677 ? 22.823 9.829 -17.563 1.00 87.94 677 LEU A N 1
ATOM 5552 C CA . LEU A 1 677 ? 23.540 9.423 -18.760 1.00 87.94 677 LEU A CA 1
ATOM 5553 C C . LEU A 1 677 ? 25.072 9.391 -18.549 1.00 87.94 677 LEU A C 1
ATOM 5555 O O . LEU A 1 677 ? 25.721 8.402 -18.889 1.00 87.94 677 LEU A O 1
ATOM 5559 N N . VAL A 1 678 ? 25.653 10.435 -17.942 1.00 87.50 678 VAL A N 1
ATOM 5560 C CA . VAL A 1 678 ? 27.096 10.475 -17.617 1.00 87.50 678 VAL A CA 1
ATOM 5561 C C . VAL A 1 678 ? 27.479 9.375 -16.623 1.00 87.50 678 VAL A C 1
ATOM 5563 O O . VAL A 1 678 ? 28.532 8.757 -16.755 1.00 87.50 678 VAL A O 1
ATOM 5566 N N . MET A 1 679 ? 26.630 9.102 -15.631 1.00 87.94 679 MET A N 1
ATOM 5567 C CA . MET A 1 679 ? 26.864 8.014 -14.681 1.00 87.94 679 MET A CA 1
ATOM 5568 C C . MET A 1 679 ? 26.802 6.644 -15.366 1.00 87.94 679 MET A C 1
ATOM 5570 O O . MET A 1 679 ? 27.667 5.808 -15.120 1.00 87.94 679 MET A O 1
ATOM 5574 N N . MET A 1 680 ? 25.805 6.417 -16.226 1.00 86.88 680 MET A N 1
ATOM 5575 C CA . MET A 1 680 ? 25.613 5.157 -16.946 1.00 86.88 680 MET A CA 1
ATOM 5576 C C . MET A 1 680 ? 26.816 4.790 -17.800 1.00 86.88 680 MET A C 1
ATOM 5578 O O . MET A 1 680 ? 27.244 3.641 -17.804 1.00 86.88 680 MET A O 1
ATOM 5582 N N . HIS A 1 681 ? 27.373 5.784 -18.481 1.00 84.12 681 HIS A N 1
ATOM 5583 C CA . HIS A 1 681 ? 28.574 5.638 -19.282 1.00 84.12 681 HIS A CA 1
ATOM 5584 C C . HIS A 1 681 ? 29.763 5.072 -18.482 1.00 84.12 681 HIS A C 1
ATOM 5586 O O . HIS A 1 681 ? 30.564 4.303 -19.004 1.00 84.12 681 HIS A O 1
ATOM 5592 N N . ASN A 1 682 ? 29.869 5.427 -17.201 1.00 86.88 682 ASN A N 1
ATOM 5593 C CA . ASN A 1 682 ? 30.961 4.988 -16.333 1.00 86.88 682 ASN A CA 1
ATOM 5594 C C . ASN A 1 682 ? 30.679 3.642 -15.644 1.00 86.88 682 ASN A C 1
ATOM 5596 O O . ASN A 1 682 ? 31.477 3.199 -14.816 1.00 86.88 682 ASN A O 1
ATOM 5600 N N . LEU A 1 683 ? 29.550 2.987 -15.942 1.00 86.81 683 LEU A N 1
ATOM 5601 C CA . LEU A 1 683 ? 29.243 1.675 -15.383 1.00 86.81 683 LEU A CA 1
ATOM 5602 C C . LEU A 1 683 ? 30.107 0.597 -16.054 1.00 86.81 683 LEU A C 1
ATOM 5604 O O . LEU A 1 683 ? 30.108 0.497 -17.280 1.00 86.81 683 LEU A O 1
ATOM 5608 N N . PRO A 1 684 ? 30.760 -0.298 -15.289 1.00 87.19 684 PRO A N 1
ATOM 5609 C CA . PRO A 1 684 ? 31.520 -1.416 -15.861 1.00 87.19 684 PRO A CA 1
ATOM 5610 C C . PRO A 1 684 ? 30.677 -2.354 -16.739 1.00 87.19 684 PRO A C 1
ATOM 5612 O O . PRO A 1 684 ? 31.196 -3.045 -17.608 1.00 87.19 684 PRO A O 1
ATOM 5615 N N . SER A 1 685 ? 29.365 -2.393 -16.499 1.00 84.69 685 SER A N 1
ATOM 5616 C CA . SER A 1 685 ? 28.385 -3.182 -17.246 1.00 84.69 685 SER A CA 1
ATOM 5617 C C . SER A 1 685 ? 27.952 -2.540 -18.568 1.00 84.69 685 SER A C 1
ATOM 5619 O O . SER A 1 685 ? 27.241 -3.197 -19.328 1.00 84.69 685 SER A O 1
ATOM 5621 N N . PHE A 1 686 ? 28.359 -1.296 -18.854 1.00 87.38 686 PHE A N 1
ATOM 5622 C CA . PHE A 1 686 ? 27.890 -0.525 -20.006 1.00 87.38 686 PHE A CA 1
ATOM 5623 C C . PHE A 1 686 ? 28.161 -1.218 -21.359 1.00 87.38 686 PHE A C 1
ATOM 5625 O O . PHE A 1 686 ? 27.204 -1.373 -22.118 1.00 87.38 686 PHE A O 1
ATOM 5632 N N . PRO A 1 687 ? 29.366 -1.755 -21.656 1.00 89.25 687 PRO A N 1
ATOM 5633 C CA . PRO A 1 687 ? 29.604 -2.493 -22.905 1.00 89.25 687 PRO A CA 1
ATOM 5634 C C . PRO A 1 687 ? 28.686 -3.708 -23.090 1.00 89.25 687 PRO A C 1
ATOM 5636 O O . PRO A 1 687 ? 28.061 -3.888 -24.136 1.00 89.25 687 PRO A O 1
ATOM 5639 N N . THR A 1 688 ? 28.539 -4.525 -22.040 1.00 87.25 688 THR A N 1
ATOM 5640 C CA . THR A 1 688 ? 27.652 -5.699 -22.043 1.00 87.25 688 THR A CA 1
ATOM 5641 C C . THR A 1 688 ? 26.199 -5.293 -22.261 1.00 87.25 688 THR A C 1
ATOM 5643 O O . THR A 1 688 ? 25.461 -5.961 -22.979 1.00 87.25 688 THR A O 1
ATOM 5646 N N . MET A 1 689 ? 25.792 -4.174 -21.669 1.00 87.00 689 MET A N 1
ATOM 5647 C CA . MET A 1 689 ? 24.471 -3.588 -21.849 1.00 87.00 689 MET A CA 1
ATOM 5648 C C . MET A 1 689 ? 24.225 -3.183 -23.312 1.00 87.00 689 MET A C 1
ATOM 5650 O O . MET A 1 689 ? 23.183 -3.540 -23.856 1.00 87.00 689 MET A O 1
ATOM 5654 N N . ILE A 1 690 ? 25.177 -2.512 -23.973 1.00 89.56 690 ILE A N 1
ATOM 5655 C CA . ILE A 1 690 ? 25.055 -2.161 -25.399 1.00 89.56 690 ILE A CA 1
ATOM 5656 C C . ILE A 1 690 ? 24.912 -3.419 -26.257 1.00 89.56 690 ILE A C 1
ATOM 5658 O O . ILE A 1 690 ? 24.025 -3.499 -27.108 1.00 89.56 690 ILE A O 1
ATOM 5662 N N . LYS A 1 691 ? 25.724 -4.444 -25.983 1.00 89.69 691 LYS A N 1
ATOM 5663 C CA . LYS A 1 691 ? 25.637 -5.735 -26.674 1.00 89.69 691 LYS A CA 1
ATOM 5664 C C . LYS A 1 691 ? 24.271 -6.410 -26.484 1.00 89.69 691 LYS A C 1
ATOM 5666 O O . LYS A 1 691 ? 23.710 -6.930 -27.447 1.00 89.69 691 LYS A O 1
ATOM 5671 N N . ASN A 1 692 ? 23.706 -6.365 -25.277 1.00 86.00 692 ASN A N 1
ATOM 5672 C CA . ASN A 1 692 ? 22.389 -6.939 -24.983 1.00 86.00 692 ASN A CA 1
ATOM 5673 C C . ASN A 1 692 ? 21.246 -6.215 -25.706 1.00 86.00 692 ASN A C 1
ATOM 5675 O O . ASN A 1 692 ? 20.339 -6.879 -26.213 1.00 86.00 692 ASN A O 1
ATOM 5679 N N . LEU A 1 693 ? 21.309 -4.884 -25.817 1.00 89.00 693 LEU A N 1
ATOM 5680 C CA . LEU A 1 693 ? 20.343 -4.119 -26.610 1.00 89.00 693 LEU A CA 1
ATOM 5681 C C . LEU A 1 693 ? 20.389 -4.539 -28.093 1.00 89.00 693 LEU A C 1
ATOM 5683 O O . LEU A 1 693 ? 19.347 -4.715 -28.718 1.00 89.00 693 LEU A O 1
ATOM 5687 N N . LEU A 1 694 ? 21.581 -4.781 -28.655 1.00 90.44 694 LEU A N 1
ATOM 5688 C CA . LEU A 1 694 ? 21.729 -5.233 -30.050 1.00 90.44 694 LEU A CA 1
ATOM 5689 C C . LEU A 1 694 ? 21.206 -6.661 -30.273 1.00 90.44 694 LEU A C 1
ATOM 5691 O O . LEU A 1 694 ? 20.655 -6.957 -31.336 1.00 90.44 694 LEU A O 1
ATOM 5695 N N . LEU A 1 695 ? 21.331 -7.554 -29.284 1.00 88.75 695 LEU A N 1
ATOM 5696 C CA . LEU A 1 695 ? 20.899 -8.954 -29.405 1.00 88.75 695 LEU A CA 1
ATOM 5697 C C . LEU A 1 695 ? 19.398 -9.092 -29.678 1.00 88.75 695 LEU A C 1
ATOM 5699 O O . LEU A 1 695 ? 18.999 -9.916 -30.503 1.00 88.75 695 LEU A O 1
ATOM 5703 N N . LYS A 1 696 ? 18.559 -8.267 -29.048 1.00 84.31 696 LYS A N 1
ATOM 5704 C CA . LYS A 1 696 ? 17.090 -8.319 -29.159 1.00 84.31 696 LYS A CA 1
ATOM 5705 C C . LYS A 1 696 ? 16.481 -6.972 -29.563 1.00 84.31 696 LYS A C 1
ATOM 5707 O O . LYS A 1 696 ? 15.413 -6.634 -29.099 1.00 84.31 696 LYS A O 1
ATOM 5712 N N . LEU A 1 697 ? 17.167 -6.265 -30.462 1.00 89.25 697 LEU A N 1
ATOM 5713 C CA . LEU A 1 697 ? 16.790 -4.928 -30.917 1.00 89.25 697 LEU A CA 1
ATOM 5714 C C . LEU A 1 697 ? 15.328 -4.836 -31.401 1.00 89.25 697 LEU A C 1
ATOM 5716 O O . LEU A 1 697 ? 15.030 -5.219 -32.536 1.00 89.25 697 LEU A O 1
ATOM 5720 N N . ASP A 1 698 ? 14.466 -4.299 -30.541 1.00 89.12 698 ASP A N 1
ATOM 5721 C CA . ASP A 1 698 ? 13.056 -3.999 -30.803 1.00 89.12 698 ASP A CA 1
ATOM 5722 C C . ASP A 1 698 ? 12.827 -2.474 -30.917 1.00 89.12 698 ASP A C 1
ATOM 5724 O O . ASP A 1 698 ? 13.765 -1.672 -30.899 1.00 89.12 698 ASP A O 1
ATOM 5728 N N . GLU A 1 699 ? 11.573 -2.030 -31.071 1.00 88.38 699 GLU A N 1
ATOM 5729 C CA . GLU A 1 699 ? 11.258 -0.605 -31.252 1.00 88.38 699 GLU A CA 1
ATOM 5730 C C . GLU A 1 699 ? 11.725 0.318 -30.116 1.00 88.38 699 GLU A C 1
ATOM 5732 O O . GLU A 1 699 ? 12.384 1.321 -30.412 1.00 88.38 699 GLU A O 1
ATOM 5737 N N . PRO A 1 700 ? 11.485 -0.006 -28.834 1.00 89.06 700 PRO A N 1
ATOM 5738 C CA . PRO A 1 700 ? 11.993 0.802 -27.731 1.00 89.06 700 PRO A CA 1
ATOM 5739 C C . PRO A 1 700 ? 13.527 0.849 -27.690 1.00 89.06 700 PRO A C 1
ATOM 5741 O O . PRO A 1 700 ? 14.099 1.893 -27.377 1.00 89.06 700 PRO A O 1
ATOM 5744 N N . ASP A 1 701 ? 14.200 -0.244 -28.064 1.00 90.75 701 ASP A N 1
ATOM 5745 C CA . ASP A 1 701 ? 15.663 -0.325 -28.055 1.00 90.75 701 ASP A CA 1
ATOM 5746 C C . ASP A 1 701 ? 16.293 0.634 -29.057 1.00 90.75 701 ASP A C 1
ATOM 5748 O O . ASP A 1 701 ? 17.339 1.213 -28.781 1.00 90.75 701 ASP A O 1
ATOM 5752 N N . ILE A 1 702 ? 15.650 0.856 -30.205 1.00 90.75 702 ILE A N 1
ATOM 5753 C CA . ILE A 1 702 ? 16.139 1.816 -31.199 1.00 90.75 702 ILE A CA 1
ATOM 5754 C C . ILE A 1 702 ? 16.058 3.230 -30.644 1.00 90.75 702 ILE A C 1
ATOM 5756 O O . ILE A 1 702 ? 16.999 3.995 -30.821 1.00 90.75 702 ILE A O 1
ATOM 5760 N N . VAL A 1 703 ? 14.989 3.572 -29.920 1.00 90.12 703 VAL A N 1
ATOM 5761 C CA . VAL A 1 703 ? 14.887 4.876 -29.249 1.00 90.12 703 VAL A CA 1
ATOM 5762 C C . VAL A 1 703 ? 15.993 5.030 -28.202 1.00 90.12 703 VAL A C 1
ATOM 5764 O O . VAL A 1 703 ? 16.655 6.066 -28.165 1.00 90.12 703 VAL A O 1
ATOM 5767 N N . ILE A 1 704 ? 16.248 3.989 -27.402 1.00 90.94 704 ILE A N 1
ATOM 5768 C CA . ILE A 1 704 ? 17.354 3.946 -26.430 1.00 90.94 704 ILE A CA 1
ATOM 5769 C C . ILE A 1 704 ? 18.700 4.167 -27.136 1.00 90.94 704 ILE A C 1
ATOM 5771 O O . ILE A 1 704 ? 19.475 5.034 -26.729 1.00 90.94 704 ILE A O 1
ATOM 5775 N N . PHE A 1 705 ? 18.961 3.434 -28.222 1.00 89.31 705 PHE A N 1
ATOM 5776 C CA . PHE A 1 705 ? 20.168 3.580 -29.036 1.00 89.31 705 PHE A CA 1
ATOM 5777 C C . PHE A 1 705 ? 20.318 4.997 -29.565 1.00 89.31 705 PHE A C 1
ATOM 5779 O O . PHE A 1 705 ? 21.359 5.623 -29.397 1.00 89.31 705 PHE A O 1
ATOM 5786 N N . THR A 1 706 ? 19.265 5.518 -30.176 1.00 89.44 706 THR A N 1
ATOM 5787 C CA . THR A 1 706 ? 19.229 6.858 -30.738 1.00 89.44 706 THR A CA 1
ATOM 5788 C C . THR A 1 706 ? 19.545 7.927 -29.687 1.00 89.44 706 THR A C 1
ATOM 5790 O O . THR A 1 706 ? 20.345 8.817 -29.963 1.00 89.44 706 THR A O 1
ATOM 5793 N N . LEU A 1 707 ? 19.015 7.813 -28.464 1.00 88.38 707 LEU A N 1
ATOM 5794 C CA . LEU A 1 707 ? 19.329 8.743 -27.372 1.00 88.38 707 LEU A CA 1
ATOM 5795 C C . LEU A 1 707 ? 20.786 8.651 -26.910 1.00 88.38 707 LEU A C 1
ATOM 5797 O O . LEU A 1 707 ? 21.433 9.677 -26.684 1.00 88.38 707 LEU A O 1
ATOM 5801 N N . LEU A 1 708 ? 21.324 7.433 -26.803 1.00 88.25 708 LEU A N 1
ATOM 5802 C CA . LEU A 1 708 ? 22.737 7.227 -26.487 1.00 88.25 708 LEU A CA 1
ATOM 5803 C C . LEU A 1 708 ? 23.642 7.850 -27.565 1.00 88.25 708 LEU A C 1
ATOM 5805 O O . LEU A 1 708 ? 24.637 8.492 -27.233 1.00 88.25 708 LEU A O 1
ATOM 5809 N N . PHE A 1 709 ? 23.261 7.756 -28.839 1.00 85.38 709 PHE A N 1
ATOM 5810 C CA . PHE A 1 709 ? 23.987 8.371 -29.952 1.00 85.38 709 PHE A CA 1
ATOM 5811 C C . PHE A 1 709 ? 23.896 9.897 -29.988 1.00 85.38 709 PHE A C 1
ATOM 5813 O O . PHE A 1 709 ? 24.926 10.555 -30.139 1.00 85.38 709 PHE A O 1
ATOM 5820 N N . ASP A 1 710 ? 22.701 10.466 -29.816 1.00 81.25 710 ASP A N 1
ATOM 5821 C CA . ASP A 1 710 ? 22.480 11.920 -29.831 1.00 81.25 710 ASP A CA 1
ATOM 5822 C C . ASP A 1 710 ? 23.297 12.635 -28.750 1.00 81.25 710 ASP A C 1
ATOM 5824 O O . ASP A 1 710 ? 23.715 13.782 -28.913 1.00 81.25 710 ASP A O 1
ATOM 5828 N N . SER A 1 711 ? 23.581 11.941 -27.649 1.00 76.06 711 SER A N 1
ATOM 5829 C CA . SER A 1 711 ? 24.429 12.477 -26.593 1.00 76.06 711 SER A CA 1
ATOM 5830 C C . SER A 1 711 ? 25.914 12.586 -26.956 1.00 76.06 711 SER A C 1
ATOM 5832 O O . SER A 1 711 ? 26.670 13.259 -26.251 1.00 76.06 711 SER A O 1
ATOM 5834 N N . SER A 1 712 ? 26.336 11.995 -28.080 1.00 73.12 712 SER A N 1
ATOM 5835 C CA . SER A 1 712 ? 27.696 12.055 -28.628 1.00 73.12 712 SER A CA 1
ATOM 5836 C C . SER A 1 712 ? 28.796 11.640 -27.641 1.00 73.12 712 SER A C 1
ATOM 5838 O O . SER A 1 712 ? 29.895 12.188 -27.663 1.00 73.12 712 SER A O 1
ATOM 5840 N N . LEU A 1 713 ? 28.509 10.675 -26.761 1.00 78.38 713 LEU A N 1
ATOM 5841 C CA . LEU A 1 713 ? 29.466 10.181 -25.769 1.00 78.38 713 LEU A CA 1
ATOM 5842 C C . LEU A 1 713 ? 30.597 9.395 -26.456 1.00 78.38 713 LEU A C 1
ATOM 5844 O O . LEU A 1 713 ? 30.339 8.299 -26.959 1.00 78.38 713 LEU A O 1
ATOM 5848 N N . PRO A 1 714 ? 31.851 9.890 -26.466 1.00 82.50 714 PRO A N 1
ATOM 5849 C CA . PRO A 1 714 ? 32.916 9.265 -27.252 1.00 82.50 714 PRO A CA 1
ATOM 5850 C C . PRO A 1 714 ? 33.164 7.783 -26.926 1.00 82.50 714 PRO A C 1
ATOM 5852 O O . PRO A 1 714 ? 33.285 6.998 -27.860 1.00 82.50 714 PRO A O 1
ATOM 5855 N N . PRO A 1 715 ? 33.179 7.335 -25.656 1.00 79.06 715 PRO A N 1
ATOM 5856 C CA . PRO A 1 715 ? 33.462 5.925 -25.385 1.00 79.06 715 PRO A CA 1
ATOM 5857 C C . PRO A 1 715 ? 32.291 4.987 -25.704 1.00 79.06 715 PRO A C 1
ATOM 5859 O O . PRO A 1 715 ? 32.531 3.826 -26.014 1.00 79.06 715 PRO A O 1
ATOM 5862 N N . PHE A 1 716 ? 31.046 5.480 -25.737 1.00 86.06 716 PHE A N 1
ATOM 5863 C CA . PHE A 1 716 ? 29.927 4.721 -26.309 1.00 86.06 716 PHE A CA 1
ATOM 5864 C C . PHE A 1 716 ? 30.118 4.492 -27.812 1.00 86.06 716 PHE A C 1
ATOM 5866 O O . PHE A 1 716 ? 29.940 3.374 -28.287 1.00 86.06 716 PHE A O 1
ATOM 5873 N N . LEU A 1 717 ? 30.523 5.535 -28.543 1.00 88.81 717 LEU A N 1
ATOM 5874 C CA . LEU A 1 717 ? 30.796 5.437 -29.976 1.00 88.81 717 LEU A CA 1
ATOM 5875 C C . LEU A 1 717 ? 31.936 4.449 -30.261 1.00 88.81 717 LEU A C 1
ATOM 5877 O O . LEU A 1 717 ? 31.783 3.586 -31.120 1.00 88.81 717 LEU A O 1
ATOM 5881 N N . ASN A 1 718 ? 33.020 4.521 -29.483 1.00 89.06 718 ASN A N 1
ATOM 5882 C CA . ASN A 1 718 ? 34.157 3.606 -29.604 1.00 89.06 718 ASN A CA 1
ATOM 5883 C C . ASN A 1 718 ? 33.759 2.147 -29.327 1.00 89.06 718 ASN A C 1
ATOM 5885 O O . ASN A 1 718 ? 34.187 1.243 -30.040 1.00 89.06 718 ASN A O 1
ATOM 5889 N N . GLU A 1 719 ? 32.942 1.901 -28.297 1.00 89.81 719 GLU A N 1
ATOM 5890 C CA . GLU A 1 719 ? 32.518 0.540 -27.961 1.00 89.81 719 GLU A CA 1
ATOM 5891 C C . GLU A 1 719 ? 31.560 -0.030 -29.014 1.00 89.81 719 GLU A C 1
ATOM 5893 O O . GLU A 1 719 ? 31.663 -1.201 -29.367 1.00 89.81 719 GLU A O 1
ATOM 5898 N N . ILE A 1 720 ? 30.659 0.787 -29.570 1.00 91.25 720 ILE A N 1
ATOM 5899 C CA . ILE A 1 720 ? 29.798 0.351 -30.675 1.00 91.25 720 ILE A CA 1
ATOM 5900 C C . ILE A 1 720 ? 30.605 0.023 -31.922 1.00 91.25 720 ILE A C 1
ATOM 5902 O O . ILE A 1 720 ? 30.351 -1.004 -32.549 1.00 91.25 720 ILE A O 1
ATOM 5906 N N . GLU A 1 721 ? 31.552 0.884 -32.287 1.00 91.81 721 GLU A N 1
ATOM 5907 C CA . GLU A 1 721 ? 32.433 0.648 -33.427 1.00 91.81 721 GLU A CA 1
ATOM 5908 C C . GLU A 1 721 ? 33.141 -0.696 -33.287 1.00 91.81 721 GLU A C 1
ATOM 5910 O O . GLU A 1 721 ? 33.074 -1.531 -34.188 1.00 91.81 721 GLU A O 1
ATOM 5915 N N . LYS A 1 722 ? 33.700 -0.952 -32.103 1.00 93.25 722 LYS A N 1
ATOM 5916 C CA . LYS A 1 722 ? 34.316 -2.229 -31.767 1.00 93.25 722 LYS A CA 1
ATOM 5917 C C . LYS A 1 722 ? 33.333 -3.402 -31.877 1.00 93.25 722 LYS A C 1
ATOM 5919 O O . LYS A 1 722 ? 33.659 -4.397 -32.514 1.00 93.25 722 LYS A O 1
ATOM 5924 N N . ILE A 1 723 ? 32.124 -3.295 -31.315 1.00 92.88 723 ILE A N 1
ATOM 5925 C CA . ILE A 1 723 ? 31.109 -4.364 -31.388 1.00 92.88 723 ILE A CA 1
ATOM 5926 C C . ILE A 1 723 ? 30.715 -4.667 -32.843 1.00 92.88 723 ILE A C 1
ATOM 5928 O O . ILE A 1 723 ? 30.539 -5.833 -33.196 1.00 92.88 723 ILE A O 1
ATOM 5932 N N . PHE A 1 724 ? 30.571 -3.646 -33.690 1.00 94.50 724 PHE A N 1
ATOM 5933 C CA . PHE A 1 724 ? 30.222 -3.827 -35.101 1.00 94.50 724 PHE A CA 1
ATOM 5934 C C . PHE A 1 724 ? 31.369 -4.404 -35.926 1.00 94.50 724 PHE A C 1
ATOM 5936 O O . PHE A 1 724 ? 31.111 -5.230 -36.798 1.00 94.50 724 PHE A O 1
ATOM 5943 N N . GLN A 1 725 ? 32.614 -4.031 -35.625 1.00 92.75 725 GLN A N 1
ATOM 5944 C CA . GLN A 1 725 ? 33.801 -4.638 -36.233 1.00 92.75 725 GLN A CA 1
ATOM 5945 C C . GLN A 1 725 ? 33.954 -6.111 -35.829 1.00 92.75 725 GLN A C 1
ATOM 5947 O O . GLN A 1 725 ? 34.283 -6.948 -36.664 1.00 92.75 725 GLN A O 1
ATOM 5952 N N . GLU A 1 726 ? 33.683 -6.449 -34.565 1.00 93.50 726 GLU A N 1
ATOM 5953 C CA . GLU A 1 726 ? 33.742 -7.830 -34.073 1.00 93.50 726 GLU A CA 1
ATOM 5954 C C . GLU A 1 726 ? 32.590 -8.698 -34.605 1.00 93.50 726 GLU A C 1
ATOM 5956 O O . GLU A 1 726 ? 32.755 -9.906 -34.783 1.00 93.50 726 GLU A O 1
ATOM 5961 N N . ASN A 1 727 ? 31.406 -8.114 -34.829 1.00 92.81 727 ASN A N 1
ATOM 5962 C CA . ASN A 1 727 ? 30.231 -8.839 -35.301 1.00 92.81 727 ASN A CA 1
ATOM 5963 C C . ASN A 1 727 ? 29.275 -7.944 -36.110 1.00 92.81 727 ASN A C 1
ATOM 5965 O O . ASN A 1 727 ? 28.345 -7.332 -35.570 1.00 92.81 727 ASN A O 1
ATOM 5969 N N . GLY A 1 728 ? 29.454 -7.946 -37.435 1.00 90.88 728 GLY A N 1
ATOM 5970 C CA . GLY A 1 728 ? 28.632 -7.174 -38.370 1.00 90.88 728 GLY A CA 1
ATOM 5971 C C . GLY A 1 728 ? 27.127 -7.468 -38.279 1.00 90.88 728 GLY A C 1
ATOM 5972 O O . GLY A 1 728 ? 26.314 -6.575 -38.512 1.00 90.88 728 GLY A O 1
ATOM 5973 N N . ILE A 1 729 ? 26.706 -8.659 -37.835 1.00 91.62 729 ILE A N 1
ATOM 5974 C CA . ILE A 1 729 ? 25.278 -9.019 -37.727 1.00 91.62 729 ILE A CA 1
ATOM 5975 C C . ILE A 1 729 ? 24.504 -8.005 -36.867 1.00 91.62 729 ILE A C 1
ATOM 5977 O O . ILE A 1 729 ? 23.340 -7.710 -37.150 1.00 91.62 729 ILE A O 1
ATOM 5981 N N . PHE A 1 730 ? 25.140 -7.422 -35.847 1.00 93.38 730 PHE A N 1
ATOM 5982 C CA . PHE A 1 730 ? 24.507 -6.390 -35.025 1.00 93.38 730 PHE A CA 1
ATOM 5983 C C . PHE A 1 730 ? 24.260 -5.086 -35.783 1.00 93.38 730 PHE A C 1
ATOM 5985 O O . PHE A 1 730 ? 23.181 -4.505 -35.648 1.00 93.38 730 PHE A O 1
ATOM 5992 N N . LEU A 1 731 ? 25.216 -4.653 -36.608 1.00 93.56 731 LEU A N 1
ATOM 5993 C CA . LEU A 1 731 ? 25.042 -3.498 -37.486 1.00 93.56 731 LEU A CA 1
ATOM 5994 C C . LEU A 1 731 ? 23.909 -3.763 -38.483 1.00 93.56 731 LEU A C 1
ATOM 5996 O O . LEU A 1 731 ? 23.069 -2.893 -38.704 1.00 93.56 731 LEU A O 1
ATOM 6000 N N . LEU A 1 732 ? 23.830 -4.983 -39.025 1.00 90.06 732 LEU A N 1
ATOM 6001 C CA . LEU A 1 732 ? 22.803 -5.354 -39.999 1.00 90.06 732 LEU A CA 1
ATOM 6002 C C . LEU A 1 732 ? 21.413 -5.300 -39.374 1.00 90.06 732 LEU A C 1
ATOM 6004 O O . LEU A 1 732 ? 20.477 -4.744 -39.951 1.00 90.06 732 LEU A O 1
ATOM 6008 N N . LYS A 1 733 ? 21.287 -5.852 -38.164 1.00 92.19 733 LYS A N 1
ATOM 6009 C CA . LYS A 1 733 ? 20.045 -5.823 -37.396 1.00 92.19 733 LYS A CA 1
ATOM 6010 C C . LYS A 1 733 ? 19.623 -4.388 -37.081 1.00 92.19 733 LYS A C 1
ATOM 6012 O O . LYS A 1 733 ? 18.461 -4.051 -37.300 1.00 92.19 733 LYS A O 1
ATOM 6017 N N . LEU A 1 734 ? 20.556 -3.539 -36.643 1.00 93.06 734 LEU A N 1
ATOM 6018 C CA . LEU A 1 734 ? 20.290 -2.124 -36.382 1.00 93.06 734 LEU A CA 1
ATOM 6019 C C . LEU A 1 734 ? 19.816 -1.390 -37.641 1.00 93.06 734 LEU A C 1
ATOM 6021 O O . LEU A 1 734 ? 18.799 -0.701 -37.589 1.00 93.06 734 LEU A O 1
ATOM 6025 N N . LEU A 1 735 ? 20.500 -1.565 -38.774 1.00 91.75 735 LEU A N 1
ATOM 6026 C CA . LEU A 1 735 ? 20.129 -0.921 -40.036 1.00 91.75 735 LEU A CA 1
ATOM 6027 C C . LEU A 1 735 ? 18.756 -1.380 -40.523 1.00 91.75 735 LEU A C 1
ATOM 6029 O O . LEU A 1 735 ? 17.912 -0.541 -40.821 1.00 91.75 735 LEU A O 1
ATOM 6033 N N . LYS A 1 736 ? 18.482 -2.689 -40.514 1.00 91.25 736 LYS A N 1
ATOM 6034 C CA . LYS A 1 736 ? 17.163 -3.235 -40.871 1.00 91.25 736 LYS A CA 1
ATOM 6035 C C . LYS A 1 736 ? 16.051 -2.613 -40.025 1.00 91.25 736 LYS A C 1
ATOM 6037 O O . LYS A 1 736 ? 15.004 -2.231 -40.547 1.00 91.25 736 LYS A O 1
ATOM 6042 N N . CYS A 1 737 ? 16.289 -2.494 -38.725 1.00 91.62 737 CYS A N 1
ATOM 6043 C CA . CYS A 1 737 ? 15.350 -1.893 -37.798 1.00 91.62 737 CYS A CA 1
ATOM 6044 C C . CYS A 1 737 ? 15.150 -0.388 -38.056 1.00 91.62 737 CYS A C 1
ATOM 6046 O O . CYS A 1 737 ? 14.005 0.042 -38.206 1.00 91.62 737 CYS A O 1
ATOM 6048 N N . LEU A 1 738 ? 16.226 0.392 -38.214 1.00 90.94 738 LEU A N 1
ATOM 6049 C CA . LEU A 1 738 ? 16.154 1.815 -38.575 1.00 90.94 738 LEU A CA 1
ATOM 6050 C C . LEU A 1 738 ? 15.391 2.027 -39.889 1.00 90.94 738 LEU A C 1
ATOM 6052 O O . LEU A 1 738 ? 14.481 2.853 -39.953 1.00 90.94 738 LEU A O 1
ATOM 6056 N N . TYR A 1 739 ? 15.703 1.236 -40.915 1.00 91.19 739 TYR A N 1
ATOM 6057 C CA . TYR A 1 739 ? 15.055 1.303 -42.224 1.00 91.19 739 TYR A CA 1
ATOM 6058 C C . TYR A 1 739 ? 13.571 0.960 -42.170 1.00 91.19 739 TYR A C 1
ATOM 6060 O O . TYR A 1 739 ? 12.776 1.567 -42.884 1.00 91.19 739 TYR A O 1
ATOM 6068 N N . SER A 1 740 ? 13.171 0.040 -41.292 1.00 90.00 740 SER A N 1
ATOM 6069 C CA . SER A 1 740 ? 11.756 -0.273 -41.092 1.00 90.00 740 SER A CA 1
ATOM 6070 C C . SER A 1 740 ? 10.987 0.845 -40.373 1.00 90.00 740 SER A C 1
ATOM 6072 O O . SER A 1 740 ? 9.807 1.046 -40.658 1.00 90.00 740 SER A O 1
ATOM 6074 N N . GLN A 1 741 ? 11.641 1.598 -39.481 1.00 88.69 741 GLN A N 1
ATOM 6075 C CA . GLN A 1 741 ? 10.981 2.556 -38.585 1.00 88.69 741 GLN A CA 1
ATOM 6076 C C . GLN A 1 741 ? 10.964 3.994 -39.074 1.00 88.69 741 GLN A C 1
ATOM 6078 O O . GLN A 1 741 ? 9.952 4.676 -38.892 1.00 88.69 741 GLN A O 1
ATOM 6083 N N . ILE A 1 742 ? 12.036 4.453 -39.725 1.00 88.31 742 ILE A N 1
ATOM 6084 C CA . ILE A 1 742 ? 12.116 5.814 -40.268 1.00 88.31 742 ILE A CA 1
ATOM 6085 C C . ILE A 1 742 ? 10.866 6.130 -41.119 1.00 88.31 742 ILE A C 1
ATOM 6087 O O . ILE A 1 742 ? 10.209 7.135 -40.841 1.00 88.31 742 ILE A O 1
ATOM 6091 N N . PRO A 1 743 ? 10.416 5.254 -42.045 1.00 86.06 743 PRO A N 1
ATOM 6092 C CA . PRO A 1 743 ? 9.187 5.469 -42.809 1.00 86.06 743 PRO A CA 1
ATOM 6093 C C . PRO A 1 743 ? 7.886 5.489 -42.005 1.00 86.06 743 PRO A C 1
ATOM 6095 O O . PRO A 1 743 ? 6.900 6.056 -42.473 1.00 86.06 743 PRO A O 1
ATOM 6098 N N . GLN A 1 744 ? 7.842 4.806 -40.859 1.00 84.88 744 GLN A N 1
ATOM 6099 C CA . GLN A 1 744 ? 6.632 4.623 -40.048 1.00 84.88 744 GLN A CA 1
ATOM 6100 C C . GLN A 1 744 ? 6.440 5.754 -39.029 1.00 84.88 744 GLN A C 1
ATOM 6102 O O . GLN A 1 744 ? 5.320 6.019 -38.583 1.00 84.88 744 GLN A O 1
ATOM 6107 N N . SER A 1 745 ? 7.519 6.455 -38.683 1.00 81.12 745 SER A N 1
ATOM 6108 C CA . SER A 1 745 ? 7.545 7.513 -37.675 1.00 81.12 745 SER A CA 1
ATOM 6109 C C . SER A 1 745 ? 6.879 8.818 -38.151 1.00 81.12 745 SER A C 1
ATOM 6111 O O . SER A 1 745 ? 7.514 9.841 -38.381 1.00 81.12 745 SER A O 1
ATOM 6113 N N . LYS A 1 746 ? 5.540 8.833 -38.228 1.00 73.50 746 LYS A N 1
ATOM 6114 C CA . LYS A 1 746 ? 4.755 10.051 -38.541 1.00 73.50 746 LYS A CA 1
ATOM 6115 C C . LYS A 1 746 ? 4.944 11.190 -37.520 1.00 73.50 746 LYS A C 1
ATOM 6117 O O . LYS A 1 746 ? 4.537 12.320 -37.774 1.00 73.50 746 LYS A O 1
ATOM 6122 N N . LYS A 1 747 ? 5.526 10.908 -36.345 1.00 67.56 747 LYS A N 1
ATOM 6123 C CA . LYS A 1 747 ? 5.908 11.911 -35.339 1.00 67.56 747 LYS A CA 1
ATOM 6124 C C . LYS A 1 747 ? 7.346 12.376 -35.592 1.00 67.56 747 LYS A C 1
ATOM 6126 O O . LYS A 1 747 ? 8.293 11.651 -35.298 1.00 67.56 747 LYS A O 1
ATOM 6131 N N . ASN A 1 748 ? 7.491 13.616 -36.057 1.00 64.69 748 ASN A N 1
ATOM 6132 C CA . ASN A 1 748 ? 8.749 14.161 -36.586 1.00 64.69 748 ASN A CA 1
ATOM 6133 C C . ASN A 1 748 ? 9.975 14.084 -35.650 1.00 64.69 748 ASN A C 1
ATOM 6135 O O . ASN A 1 748 ? 11.095 14.033 -36.147 1.00 64.69 748 ASN A O 1
ATOM 6139 N N . SER A 1 749 ? 9.807 14.081 -34.321 1.00 75.50 749 SER A N 1
ATOM 6140 C CA . SER A 1 749 ? 10.946 14.190 -33.393 1.00 75.50 749 SER A CA 1
ATOM 6141 C C . SER A 1 749 ? 11.788 12.917 -33.266 1.00 75.50 749 SER A C 1
ATOM 6143 O O . SER A 1 749 ? 12.990 13.012 -33.053 1.00 75.50 749 SER A O 1
ATOM 6145 N N . ILE A 1 750 ? 11.181 11.731 -33.374 1.00 77.00 750 ILE A N 1
ATOM 6146 C CA . ILE A 1 750 ? 11.918 10.458 -33.254 1.00 77.00 750 ILE A CA 1
ATOM 6147 C C . ILE A 1 750 ? 12.635 10.153 -34.573 1.00 77.00 750 ILE A C 1
ATOM 6149 O O . ILE A 1 750 ? 13.805 9.772 -34.566 1.00 77.00 750 ILE A O 1
ATOM 6153 N N . ALA A 1 751 ? 11.960 10.424 -35.696 1.00 83.00 751 ALA A N 1
ATOM 6154 C CA . ALA A 1 751 ? 12.509 10.274 -37.039 1.00 83.00 751 ALA A CA 1
ATOM 6155 C C . ALA A 1 751 ? 13.843 11.018 -37.193 1.00 83.00 751 ALA A C 1
ATOM 6157 O O . ALA A 1 751 ? 14.820 10.449 -37.672 1.00 83.00 751 ALA A O 1
ATOM 6158 N N . SER A 1 752 ? 13.913 12.272 -36.724 1.00 84.50 752 SER A N 1
ATOM 6159 C CA . SER A 1 752 ? 15.123 13.087 -36.864 1.00 84.50 752 SER A CA 1
ATOM 6160 C C . SER A 1 752 ? 16.329 12.494 -36.144 1.00 84.50 752 SER A C 1
ATOM 6162 O O . SER A 1 752 ? 17.427 12.489 -36.693 1.00 84.50 752 SER A O 1
ATOM 6164 N N . SER A 1 753 ? 16.140 11.966 -34.935 1.00 84.38 753 SER A N 1
ATOM 6165 C CA . SER A 1 753 ? 17.244 11.382 -34.176 1.00 84.38 753 SER A CA 1
ATOM 6166 C C . SER A 1 753 ? 17.676 10.026 -34.757 1.00 84.38 753 SER A C 1
ATOM 6168 O O . SER A 1 753 ? 18.869 9.739 -34.847 1.00 84.38 753 SER A O 1
ATOM 6170 N N . GLN A 1 754 ? 16.736 9.217 -35.261 1.00 89.44 754 GLN A N 1
ATOM 6171 C CA . GLN A 1 754 ? 17.054 7.979 -35.991 1.00 89.44 754 GLN A CA 1
ATOM 6172 C C . GLN A 1 754 ? 17.827 8.255 -37.289 1.00 89.44 754 GLN A C 1
ATOM 6174 O O . GLN A 1 754 ? 18.756 7.524 -37.634 1.00 89.44 754 GLN A O 1
ATOM 6179 N N . ILE A 1 755 ? 17.489 9.337 -37.994 1.00 88.56 755 ILE A N 1
ATOM 6180 C CA . ILE A 1 755 ? 18.199 9.749 -39.207 1.00 88.56 755 ILE A CA 1
ATOM 6181 C C . ILE A 1 755 ? 19.590 10.305 -38.874 1.00 88.56 755 ILE A C 1
ATOM 6183 O O . ILE A 1 755 ? 20.545 10.001 -39.587 1.00 88.56 755 ILE A O 1
ATOM 6187 N N . ASN A 1 756 ? 19.754 11.035 -37.766 1.00 87.06 756 ASN A N 1
ATOM 6188 C CA . ASN A 1 756 ? 21.080 11.445 -37.289 1.00 87.06 756 ASN A CA 1
ATOM 6189 C C . ASN A 1 756 ? 21.967 10.232 -36.984 1.00 87.06 756 ASN A C 1
ATOM 6191 O O . ASN A 1 756 ? 23.136 10.216 -37.375 1.00 87.06 756 ASN A O 1
ATOM 6195 N N . LEU A 1 757 ? 21.406 9.205 -36.338 1.00 89.25 757 LEU A N 1
ATOM 6196 C CA . LEU A 1 757 ? 22.086 7.934 -36.106 1.00 89.25 757 LEU A CA 1
ATOM 6197 C C . LEU A 1 757 ? 22.509 7.286 -37.432 1.00 89.25 757 LEU A C 1
ATOM 6199 O O . LEU A 1 757 ? 23.681 6.963 -37.616 1.00 89.25 757 LEU A O 1
ATOM 6203 N N . LEU A 1 758 ? 21.602 7.168 -38.400 1.00 90.12 758 LEU A N 1
ATOM 6204 C CA . LEU A 1 758 ? 21.936 6.624 -39.717 1.00 90.12 758 LEU A CA 1
ATOM 6205 C C . LEU A 1 758 ? 23.011 7.455 -40.445 1.00 90.12 758 LEU A C 1
ATOM 6207 O O . LEU A 1 758 ? 23.918 6.893 -41.059 1.00 90.12 758 LEU A O 1
ATOM 6211 N N . SER A 1 759 ? 22.972 8.784 -40.326 1.00 87.38 759 SER A N 1
ATOM 6212 C CA . SER A 1 759 ? 24.019 9.677 -40.834 1.00 87.38 759 SER A CA 1
ATOM 6213 C C . SER A 1 759 ? 25.366 9.424 -40.169 1.00 87.38 759 SER A C 1
ATOM 6215 O O . SER A 1 759 ? 26.384 9.330 -40.858 1.00 87.38 759 SER A O 1
ATOM 6217 N N . TYR A 1 760 ? 25.387 9.230 -38.856 1.00 88.94 760 TYR A N 1
ATOM 6218 C CA . TYR A 1 760 ? 26.604 8.867 -38.148 1.00 88.94 760 TYR A CA 1
ATOM 6219 C C . TYR A 1 760 ? 27.164 7.518 -38.628 1.00 88.94 760 TYR A C 1
ATOM 6221 O O . TYR A 1 760 ? 28.354 7.434 -38.941 1.00 88.94 760 TYR A O 1
ATOM 6229 N N . LEU A 1 761 ? 26.320 6.485 -38.738 1.00 89.56 761 LEU A N 1
ATOM 6230 C CA . LEU A 1 761 ? 26.736 5.155 -39.199 1.00 89.56 761 LEU A CA 1
ATOM 6231 C C . LEU A 1 761 ? 27.287 5.214 -40.623 1.00 89.56 761 LEU A C 1
ATOM 6233 O O . LEU A 1 761 ? 28.372 4.711 -40.879 1.00 89.56 761 LEU A O 1
ATOM 6237 N N . SER A 1 762 ? 26.607 5.914 -41.531 1.00 87.56 762 SER A N 1
ATOM 6238 C CA . SER A 1 762 ? 27.088 6.086 -42.906 1.00 87.56 762 SER A CA 1
ATOM 6239 C C . SER A 1 762 ? 28.423 6.829 -42.998 1.00 87.56 762 SER A C 1
ATOM 6241 O O . SER A 1 762 ? 29.216 6.545 -43.885 1.00 87.56 762 SER A O 1
ATOM 6243 N N . LYS A 1 763 ? 28.701 7.763 -42.079 1.00 88.62 763 LYS A N 1
ATOM 6244 C CA . LYS A 1 763 ? 29.948 8.531 -42.080 1.00 88.62 763 LYS A CA 1
ATOM 6245 C C . LYS A 1 763 ? 31.135 7.707 -41.594 1.00 88.62 763 LYS A C 1
ATOM 6247 O O . LYS A 1 763 ? 32.204 7.790 -42.188 1.00 88.62 763 LYS A O 1
ATOM 6252 N N . ASN A 1 764 ? 30.964 6.997 -40.481 1.00 87.81 764 ASN A N 1
ATOM 6253 C CA . ASN A 1 764 ? 32.079 6.361 -39.775 1.00 87.81 764 ASN A CA 1
ATOM 6254 C C . ASN A 1 764 ? 32.197 4.859 -40.090 1.00 87.81 764 ASN A C 1
ATOM 6256 O O . ASN A 1 764 ? 33.292 4.316 -40.047 1.00 87.81 764 ASN A O 1
ATOM 6260 N N . MET A 1 765 ? 31.097 4.209 -40.485 1.00 90.19 765 MET A N 1
ATOM 6261 C CA . MET A 1 765 ? 31.022 2.766 -40.762 1.00 90.19 765 MET A CA 1
ATOM 6262 C C . MET A 1 765 ? 30.722 2.456 -42.235 1.00 90.19 765 MET A C 1
ATOM 6264 O O . MET A 1 765 ? 30.281 1.353 -42.545 1.00 90.19 765 MET A O 1
ATOM 6268 N N . SER A 1 766 ? 30.941 3.399 -43.161 1.00 88.88 766 SER A N 1
ATOM 6269 C CA . SER A 1 766 ? 30.718 3.162 -44.599 1.00 88.88 766 SER A CA 1
ATOM 6270 C C . SER A 1 766 ? 31.482 1.949 -45.118 1.00 88.88 766 SER A C 1
ATOM 6272 O O . SER A 1 766 ? 30.932 1.201 -45.914 1.00 88.88 766 SER A O 1
ATOM 6274 N N . HIS A 1 767 ? 32.700 1.720 -44.625 1.00 89.44 767 HIS A N 1
ATOM 6275 C CA . HIS A 1 767 ? 33.494 0.547 -44.980 1.00 89.44 767 HIS A CA 1
ATOM 6276 C C . HIS A 1 767 ? 32.804 -0.768 -44.604 1.00 89.44 767 HIS A C 1
ATOM 6278 O O . HIS A 1 767 ? 32.592 -1.603 -45.472 1.00 89.44 767 HIS A O 1
ATOM 6284 N N . LEU A 1 768 ? 32.321 -0.903 -43.365 1.00 88.38 768 LEU A N 1
ATOM 6285 C CA . LEU A 1 768 ? 31.593 -2.101 -42.928 1.00 88.38 768 LEU A CA 1
ATOM 6286 C C . LEU A 1 768 ? 30.278 -2.310 -43.696 1.00 88.38 768 LEU A C 1
ATOM 6288 O O . LEU A 1 768 ? 29.879 -3.444 -43.929 1.00 88.38 768 LEU A O 1
ATOM 6292 N N . ILE A 1 769 ? 29.593 -1.224 -44.068 1.00 88.31 769 ILE A N 1
ATOM 6293 C CA . ILE A 1 769 ? 28.287 -1.282 -44.747 1.00 88.31 769 ILE A CA 1
ATOM 6294 C C . ILE A 1 769 ? 28.435 -1.579 -46.244 1.00 88.31 769 ILE A C 1
ATOM 6296 O O . ILE A 1 769 ? 27.571 -2.227 -46.823 1.00 88.31 769 ILE A O 1
ATOM 6300 N N . LEU A 1 770 ? 29.477 -1.064 -46.897 1.00 86.00 770 LEU A N 1
ATOM 6301 C CA . LEU A 1 770 ? 29.612 -1.139 -48.355 1.00 86.00 770 LEU A CA 1
ATOM 6302 C C . LEU A 1 770 ? 30.521 -2.276 -48.829 1.00 86.00 770 LEU A C 1
ATOM 6304 O O . LEU A 1 770 ? 30.421 -2.665 -49.990 1.00 86.00 770 LEU A O 1
ATOM 6308 N N . GLU A 1 771 ? 31.396 -2.804 -47.971 1.00 85.56 771 GLU A N 1
ATOM 6309 C CA . GLU A 1 771 ? 32.230 -3.967 -48.309 1.00 85.56 771 GLU A CA 1
ATOM 6310 C C . GLU A 1 771 ? 31.480 -5.302 -48.179 1.00 85.56 771 GLU A C 1
ATOM 6312 O O . GLU A 1 771 ? 31.898 -6.286 -48.783 1.00 85.56 771 GLU A O 1
ATOM 6317 N N . ASP A 1 772 ? 30.355 -5.337 -47.458 1.00 87.25 772 ASP A N 1
ATOM 6318 C CA . ASP A 1 772 ? 29.482 -6.509 -47.368 1.00 87.25 772 ASP A CA 1
ATOM 6319 C C . ASP A 1 772 ? 28.244 -6.334 -48.265 1.00 87.25 772 ASP A C 1
ATOM 6321 O O . ASP A 1 772 ? 27.434 -5.413 -48.111 1.00 87.25 772 ASP A O 1
ATOM 6325 N N . GLU A 1 773 ? 28.093 -7.251 -49.222 1.00 84.00 773 GLU A N 1
ATOM 6326 C CA . GLU A 1 773 ? 27.052 -7.212 -50.253 1.00 84.00 773 GLU A CA 1
ATOM 6327 C C . GLU A 1 773 ? 25.631 -7.206 -49.668 1.00 84.00 773 GLU A C 1
ATOM 6329 O O . GLU A 1 773 ? 24.730 -6.561 -50.212 1.00 84.00 773 GLU A O 1
ATOM 6334 N N . THR A 1 774 ? 25.425 -7.872 -48.528 1.00 85.69 774 THR A N 1
ATOM 6335 C CA . THR A 1 774 ? 24.114 -7.965 -47.872 1.00 85.69 774 THR A CA 1
ATOM 6336 C C . THR A 1 774 ? 23.689 -6.606 -47.331 1.00 85.69 774 THR A C 1
ATOM 6338 O O . THR A 1 774 ? 22.541 -6.183 -47.502 1.00 85.69 774 THR A O 1
ATOM 6341 N N . PHE A 1 775 ? 24.618 -5.895 -46.690 1.00 86.00 775 PHE A N 1
ATOM 6342 C CA . PHE A 1 775 ? 24.369 -4.548 -46.187 1.00 86.00 775 PHE A CA 1
ATOM 6343 C C . PHE A 1 775 ? 24.150 -3.565 -47.323 1.00 86.00 775 PHE A C 1
ATOM 6345 O O . PHE A 1 775 ? 23.214 -2.763 -47.258 1.00 86.00 775 PHE A O 1
ATOM 6352 N N . LEU A 1 776 ? 24.975 -3.648 -48.365 1.00 84.81 776 LEU A N 1
ATOM 6353 C CA . LEU A 1 776 ? 24.872 -2.812 -49.551 1.00 84.81 776 LEU A CA 1
ATOM 6354 C C . LEU A 1 776 ? 23.500 -2.951 -50.221 1.00 84.81 776 LEU A C 1
ATOM 6356 O O . LEU A 1 776 ? 22.870 -1.943 -50.556 1.00 84.81 776 LEU A O 1
ATOM 6360 N N . PHE A 1 777 ? 23.020 -4.188 -50.368 1.00 84.50 777 PHE A N 1
ATOM 6361 C CA . PHE A 1 777 ? 21.711 -4.492 -50.934 1.00 84.50 777 PHE A CA 1
ATOM 6362 C C . PHE A 1 777 ? 20.572 -3.951 -50.062 1.00 84.50 777 PHE A C 1
ATOM 6364 O O . PHE A 1 777 ? 19.714 -3.222 -50.555 1.00 84.50 777 PHE A O 1
ATOM 6371 N N . ILE A 1 778 ? 20.575 -4.238 -48.754 1.00 84.19 778 ILE A N 1
ATOM 6372 C CA . ILE A 1 778 ? 19.531 -3.766 -47.824 1.00 84.19 778 ILE A CA 1
ATOM 6373 C C . ILE A 1 778 ? 19.490 -2.234 -47.766 1.00 84.19 778 ILE A C 1
ATOM 6375 O O . ILE A 1 778 ? 18.411 -1.638 -47.749 1.00 84.19 778 ILE A O 1
ATOM 6379 N N . THR A 1 779 ? 20.662 -1.598 -47.772 1.00 86.12 779 THR A N 1
ATOM 6380 C CA . THR A 1 779 ? 20.802 -0.140 -47.809 1.00 86.12 779 THR A CA 1
ATOM 6381 C C . THR A 1 779 ? 20.220 0.415 -49.107 1.00 86.12 779 THR A C 1
ATOM 6383 O O . THR A 1 779 ? 19.378 1.310 -49.055 1.00 86.12 779 THR A O 1
ATOM 6386 N N . GLY A 1 780 ? 20.590 -0.150 -50.262 1.00 86.69 780 GLY A N 1
ATOM 6387 C CA . GLY A 1 780 ? 20.038 0.232 -51.566 1.00 86.69 780 GLY A CA 1
ATOM 6388 C C . GLY A 1 780 ? 18.510 0.129 -51.608 1.00 86.69 780 GLY A C 1
ATOM 6389 O O . GLY A 1 780 ? 17.837 1.112 -51.915 1.00 86.69 780 GLY A O 1
ATOM 6390 N N . GLN A 1 781 ? 17.952 -1.008 -51.181 1.00 86.75 781 GLN A N 1
ATOM 6391 C CA . GLN A 1 781 ? 16.503 -1.249 -51.128 1.00 86.75 781 GLN A CA 1
ATOM 6392 C C . GLN A 1 781 ? 15.751 -0.241 -50.248 1.00 86.75 781 GLN A C 1
ATOM 6394 O O . GLN A 1 781 ? 14.666 0.214 -50.610 1.00 86.75 781 GLN A O 1
ATOM 6399 N N . PHE A 1 782 ? 16.320 0.161 -49.107 1.00 89.19 782 PHE A N 1
ATOM 6400 C CA . PHE A 1 782 ? 15.717 1.197 -48.269 1.00 89.19 782 PHE A CA 1
ATOM 6401 C C . PHE A 1 782 ? 15.638 2.550 -48.988 1.00 89.19 782 PHE A C 1
ATOM 6403 O O . PHE A 1 782 ? 14.588 3.196 -48.974 1.00 89.19 782 PHE A O 1
ATOM 6410 N N . TYR A 1 783 ? 16.722 2.979 -49.638 1.00 87.88 783 TYR A N 1
ATOM 6411 C CA . TYR A 1 783 ? 16.726 4.236 -50.388 1.00 87.88 783 TYR A CA 1
ATOM 6412 C C . TYR A 1 783 ? 15.766 4.197 -51.578 1.00 87.88 783 TYR A C 1
ATOM 6414 O O . TYR A 1 783 ? 15.012 5.152 -51.773 1.00 87.88 783 TYR A O 1
ATOM 6422 N N . LEU A 1 784 ? 15.724 3.076 -52.302 1.00 86.00 784 LEU A N 1
ATOM 6423 C CA . LEU A 1 784 ? 14.756 2.838 -53.373 1.00 86.00 784 LEU A CA 1
ATOM 6424 C C . LEU A 1 784 ? 13.317 2.963 -52.862 1.00 86.00 784 LEU A C 1
ATOM 6426 O O . LEU A 1 784 ? 12.527 3.703 -53.444 1.00 86.00 784 LEU A O 1
ATOM 6430 N N . TYR A 1 785 ? 12.995 2.346 -51.723 1.00 87.81 785 TYR A N 1
ATOM 6431 C CA . TYR A 1 785 ? 11.677 2.465 -51.099 1.00 87.81 785 TYR A CA 1
ATOM 6432 C C . TYR A 1 785 ? 11.308 3.925 -50.778 1.00 87.81 785 TYR A C 1
ATOM 6434 O O . TYR A 1 785 ? 10.189 4.363 -51.057 1.00 87.81 785 TYR A O 1
ATOM 6442 N N . ILE A 1 786 ? 12.240 4.713 -50.226 1.00 86.50 786 ILE A N 1
ATOM 6443 C CA . ILE A 1 786 ? 12.006 6.145 -49.974 1.00 86.50 786 ILE A CA 1
ATOM 6444 C C . ILE A 1 786 ? 11.747 6.891 -51.293 1.00 86.50 786 ILE A C 1
ATOM 6446 O O . ILE A 1 786 ? 10.813 7.693 -51.363 1.00 86.50 786 ILE A O 1
ATOM 6450 N N . PHE A 1 787 ? 12.510 6.608 -52.354 1.00 86.31 787 PHE A N 1
ATOM 6451 C CA . PHE A 1 787 ? 12.322 7.233 -53.670 1.00 86.31 787 PHE A CA 1
ATOM 6452 C C . PHE A 1 787 ? 10.978 6.877 -54.300 1.00 86.31 787 PHE A C 1
ATOM 6454 O O . PHE A 1 787 ? 10.278 7.756 -54.809 1.00 86.31 787 PHE A O 1
ATOM 6461 N N . GLU A 1 788 ? 10.568 5.614 -54.220 1.00 85.69 788 GLU A N 1
ATOM 6462 C CA . GLU A 1 788 ? 9.254 5.172 -54.678 1.00 85.69 788 GLU A CA 1
ATOM 6463 C C . GLU A 1 788 ? 8.131 5.901 -53.948 1.00 85.69 788 GLU A C 1
ATOM 6465 O O . GLU A 1 788 ? 7.198 6.383 -54.592 1.00 85.69 788 GLU A O 1
ATOM 6470 N N . LYS A 1 789 ? 8.236 6.066 -52.625 1.00 85.56 789 LYS A N 1
ATOM 6471 C CA . LYS A 1 789 ? 7.224 6.782 -51.840 1.00 85.56 789 LYS A CA 1
ATOM 6472 C C . LYS A 1 789 ? 7.147 8.273 -52.155 1.00 85.56 789 LYS A C 1
ATOM 6474 O O . LYS A 1 789 ? 6.043 8.808 -52.199 1.00 85.56 789 LYS A O 1
ATOM 6479 N N . ILE A 1 790 ? 8.267 8.930 -52.453 1.00 84.88 790 ILE A N 1
ATOM 6480 C CA . ILE A 1 790 ? 8.270 10.320 -52.949 1.00 84.88 790 ILE A CA 1
ATOM 6481 C C . ILE A 1 790 ? 7.575 10.417 -54.311 1.00 84.88 790 ILE A C 1
ATOM 6483 O O . ILE A 1 790 ? 6.861 11.382 -54.587 1.00 84.88 790 ILE A O 1
ATOM 6487 N N . ASN A 1 791 ? 7.777 9.417 -55.167 1.00 82.25 791 ASN A N 1
ATOM 6488 C CA . ASN A 1 791 ? 7.236 9.408 -56.521 1.00 82.25 791 ASN A CA 1
ATOM 6489 C C . ASN A 1 791 ? 5.760 8.985 -56.596 1.00 82.25 791 ASN A C 1
ATOM 6491 O O . ASN A 1 791 ? 5.080 9.388 -57.536 1.00 82.25 791 ASN A O 1
ATOM 6495 N N . MET A 1 792 ? 5.275 8.167 -55.656 1.00 80.81 792 MET A N 1
ATOM 6496 C CA . MET A 1 792 ? 3.927 7.577 -55.685 1.00 80.81 792 MET A CA 1
ATOM 6497 C C . MET A 1 792 ? 2.962 8.129 -54.622 1.00 80.81 792 MET A C 1
ATOM 6499 O O . MET A 1 792 ? 1.758 7.917 -54.748 1.00 80.81 792 MET A O 1
ATOM 6503 N N . GLY A 1 793 ? 3.456 8.787 -53.568 1.00 80.25 793 GLY A N 1
ATOM 6504 C CA . GLY A 1 793 ? 2.626 9.287 -52.468 1.00 80.25 793 GLY A CA 1
ATOM 6505 C C . GLY A 1 793 ? 1.704 10.442 -52.872 1.00 80.25 793 GLY A C 1
ATOM 6506 O O . GLY A 1 793 ? 2.009 11.211 -53.785 1.00 80.25 793 GLY A O 1
ATOM 6507 N N . ASN A 1 794 ? 0.584 10.595 -52.157 1.00 86.69 794 ASN A N 1
ATOM 6508 C CA . ASN A 1 794 ? -0.225 11.822 -52.220 1.00 86.69 794 ASN A CA 1
ATOM 6509 C C . ASN A 1 794 ? 0.588 13.037 -51.722 1.00 86.69 794 ASN A C 1
ATOM 6511 O O . ASN A 1 794 ? 1.635 12.853 -51.109 1.00 86.69 794 ASN A O 1
ATOM 6515 N N . ASP A 1 795 ? 0.125 14.273 -51.941 1.00 83.94 795 ASP A N 1
ATOM 6516 C CA . ASP A 1 795 ? 0.913 15.480 -51.615 1.00 83.94 795 ASP A CA 1
ATOM 6517 C C . ASP A 1 795 ? 1.432 15.506 -50.163 1.00 83.94 795 ASP A C 1
ATOM 6519 O O . ASP A 1 795 ? 2.568 15.911 -49.917 1.00 83.94 795 ASP A O 1
ATOM 6523 N N . ILE A 1 796 ? 0.643 14.992 -49.212 1.00 82.06 796 ILE A N 1
ATOM 6524 C CA . ILE A 1 796 ? 1.001 14.928 -47.787 1.00 82.06 796 ILE A CA 1
ATOM 6525 C C . ILE A 1 796 ? 2.099 13.881 -47.536 1.00 82.06 796 ILE A C 1
ATOM 6527 O O . ILE A 1 796 ? 3.087 14.154 -46.854 1.00 82.06 796 ILE A O 1
ATOM 6531 N N . GLU A 1 797 ? 1.949 12.672 -48.080 1.00 80.81 797 GLU A N 1
ATOM 6532 C CA . GLU A 1 797 ? 2.954 11.608 -47.977 1.00 80.81 797 GLU A CA 1
ATOM 6533 C C . GLU A 1 797 ? 4.238 11.990 -48.715 1.00 80.81 797 GLU A C 1
ATOM 6535 O O . GLU A 1 797 ? 5.337 11.776 -48.205 1.00 80.81 797 GLU A O 1
ATOM 6540 N N . LYS A 1 798 ? 4.110 12.617 -49.884 1.00 83.31 798 LYS A N 1
ATOM 6541 C CA . LYS A 1 798 ? 5.225 13.104 -50.687 1.00 83.31 798 LYS A CA 1
ATOM 6542 C C . LYS A 1 798 ? 6.030 14.153 -49.937 1.00 83.31 798 LYS A C 1
ATOM 6544 O O . LYS A 1 798 ? 7.254 14.048 -49.921 1.00 83.31 798 LYS A O 1
ATOM 6549 N N . GLU A 1 799 ? 5.386 15.120 -49.284 1.00 83.31 799 GLU A N 1
ATOM 6550 C CA . GLU A 1 799 ? 6.076 16.102 -48.441 1.00 83.31 799 GLU A CA 1
ATOM 6551 C C . GLU A 1 799 ? 6.813 15.415 -47.278 1.00 83.31 799 GLU A C 1
ATOM 6553 O O . GLU A 1 799 ? 7.989 15.693 -47.032 1.00 83.31 799 GLU A O 1
ATOM 6558 N N . PHE A 1 800 ? 6.164 14.461 -46.604 1.00 83.31 800 PHE A N 1
ATOM 6559 C CA . PHE A 1 800 ? 6.767 13.698 -45.510 1.00 83.31 800 PHE A CA 1
ATOM 6560 C C . PHE A 1 800 ? 8.016 12.913 -45.949 1.00 83.31 800 PHE A C 1
ATOM 6562 O O . PHE A 1 800 ? 9.083 13.071 -45.352 1.00 83.31 800 PHE A O 1
ATOM 6569 N N . TYR A 1 801 ? 7.924 12.112 -47.014 1.00 84.94 801 TYR A N 1
ATOM 6570 C CA . TYR A 1 801 ? 9.058 11.322 -47.503 1.00 84.94 801 TYR A CA 1
ATOM 6571 C C . TYR A 1 801 ? 10.148 12.184 -48.140 1.00 84.94 801 TYR A C 1
ATOM 6573 O O . TYR A 1 801 ? 11.327 11.860 -48.018 1.00 84.94 801 TYR A O 1
ATOM 6581 N N . THR A 1 802 ? 9.783 13.318 -48.741 1.00 84.12 802 THR A N 1
ATOM 6582 C CA . THR A 1 802 ? 10.745 14.313 -49.233 1.00 84.12 802 THR A CA 1
ATOM 6583 C C . THR A 1 802 ? 11.556 14.897 -48.074 1.00 84.12 802 THR A C 1
ATOM 6585 O O . THR A 1 802 ? 12.777 15.009 -48.165 1.00 84.12 802 THR A O 1
ATOM 6588 N N . ASN A 1 803 ? 10.907 15.196 -46.943 1.00 81.88 803 ASN A N 1
ATOM 6589 C CA . ASN A 1 803 ? 11.596 15.646 -45.735 1.00 81.88 803 ASN A CA 1
ATOM 6590 C C . ASN A 1 803 ? 12.541 14.575 -45.173 1.00 81.88 803 ASN A C 1
ATOM 6592 O O . ASN A 1 803 ? 13.665 14.907 -44.796 1.00 81.88 803 ASN A O 1
ATOM 6596 N N . ILE A 1 804 ? 12.126 13.302 -45.152 1.00 83.25 804 ILE A N 1
ATOM 6597 C CA . ILE A 1 804 ? 13.008 12.187 -44.769 1.00 83.25 804 ILE A CA 1
ATOM 6598 C C . ILE A 1 804 ? 14.210 12.109 -45.715 1.00 83.25 804 ILE A C 1
ATOM 6600 O O . ILE A 1 804 ? 15.348 12.071 -45.255 1.00 83.25 804 ILE A O 1
ATOM 6604 N N . PHE A 1 805 ? 13.980 12.140 -47.028 1.00 87.12 805 PHE A N 1
ATOM 6605 C CA . PHE A 1 805 ? 15.047 12.085 -48.024 1.00 87.12 805 PHE A CA 1
ATOM 6606 C C . PHE A 1 805 ? 16.071 13.203 -47.845 1.00 87.12 805 PHE A C 1
ATOM 6608 O O . PHE A 1 805 ? 17.269 12.926 -47.826 1.00 87.12 805 PHE A O 1
ATOM 6615 N N . TYR A 1 806 ? 15.626 14.441 -47.617 1.00 84.06 806 TYR A N 1
ATOM 6616 C CA . TYR A 1 806 ? 16.542 15.548 -47.341 1.00 84.06 806 TYR A CA 1
ATOM 6617 C C . TYR A 1 806 ? 17.410 15.310 -46.107 1.00 84.06 806 TYR A C 1
ATOM 6619 O O . TYR A 1 806 ? 18.597 15.637 -46.120 1.00 84.06 806 TYR A O 1
ATOM 6627 N N . GLN A 1 807 ? 16.851 14.721 -45.052 1.00 80.81 807 GLN A N 1
ATOM 6628 C CA . GLN A 1 807 ? 17.616 14.390 -43.851 1.00 80.81 807 GLN A CA 1
ATOM 6629 C C . GLN A 1 807 ? 18.600 13.231 -44.086 1.00 80.81 807 GLN A C 1
ATOM 6631 O O . GLN A 1 807 ? 19.626 13.167 -43.413 1.00 80.81 807 GLN A O 1
ATOM 6636 N N . LEU A 1 808 ? 18.335 12.358 -45.062 1.00 85.81 808 LEU A N 1
ATOM 6637 C CA . LEU A 1 808 ? 19.203 11.240 -45.438 1.00 85.81 808 LEU A CA 1
ATOM 6638 C C . LEU A 1 808 ? 20.332 11.609 -46.416 1.00 85.81 808 LEU A C 1
ATOM 6640 O O . LEU A 1 808 ? 21.243 10.802 -46.613 1.00 85.81 808 LEU A O 1
ATOM 6644 N N . LEU A 1 809 ? 20.317 12.802 -47.021 1.00 85.19 809 LEU A N 1
ATOM 6645 C CA . LEU A 1 809 ? 21.346 13.231 -47.980 1.00 85.19 809 LEU A CA 1
ATOM 6646 C C . LEU A 1 809 ? 22.790 13.127 -47.457 1.00 85.19 809 LEU A C 1
ATOM 6648 O O . LEU A 1 809 ? 23.647 12.683 -48.224 1.00 85.19 809 LEU A O 1
ATOM 6652 N N . PRO A 1 810 ? 23.103 13.470 -46.189 1.00 84.94 810 PRO A N 1
ATOM 6653 C CA . PRO A 1 810 ? 24.439 13.245 -45.650 1.00 84.94 810 PRO A CA 1
ATOM 6654 C C . PRO A 1 810 ? 24.865 11.776 -45.733 1.00 84.94 810 PRO A C 1
ATOM 6656 O O . PRO A 1 810 ? 26.011 11.502 -46.075 1.00 84.94 810 PRO A O 1
ATOM 6659 N N . SER A 1 811 ? 23.952 10.834 -45.478 1.00 84.94 811 SER A N 1
ATOM 6660 C CA . SER A 1 811 ? 24.251 9.405 -45.572 1.00 84.94 811 SER A CA 1
ATOM 6661 C C . SER A 1 811 ? 24.535 8.951 -46.991 1.00 84.94 811 SER A C 1
ATOM 6663 O O . SER A 1 811 ? 25.535 8.279 -47.228 1.00 84.94 811 SER A O 1
ATOM 6665 N N . ILE A 1 812 ? 23.698 9.380 -47.938 1.00 85.69 812 ILE A N 1
ATOM 6666 C CA . ILE A 1 812 ? 23.886 9.095 -49.365 1.00 85.69 812 ILE A CA 1
ATOM 6667 C C . ILE A 1 812 ? 25.240 9.635 -49.829 1.00 85.69 812 ILE A C 1
ATOM 6669 O O . ILE A 1 812 ? 25.972 8.943 -50.530 1.00 85.69 812 ILE A O 1
ATOM 6673 N N . TYR A 1 813 ? 25.610 10.839 -49.384 1.00 86.31 813 TYR A N 1
ATOM 6674 C CA . TYR A 1 813 ? 26.901 11.432 -49.706 1.00 86.31 813 TYR A CA 1
ATOM 6675 C C . TYR A 1 813 ? 28.056 10.562 -49.204 1.00 86.31 813 TYR A C 1
ATOM 6677 O O . TYR A 1 813 ? 28.935 10.216 -49.990 1.00 86.31 813 TYR A O 1
ATOM 6685 N N . PHE A 1 814 ? 28.050 10.162 -47.929 1.00 84.38 814 PHE A N 1
ATOM 6686 C CA . PHE A 1 814 ? 29.130 9.335 -47.385 1.00 84.38 814 PHE A CA 1
ATOM 6687 C C . PHE A 1 814 ? 29.235 7.970 -48.068 1.00 84.38 814 PHE A C 1
ATOM 6689 O O . PHE A 1 814 ? 30.349 7.505 -48.304 1.00 84.38 814 PHE A O 1
ATOM 6696 N N . PHE A 1 815 ? 28.108 7.366 -48.450 1.00 86.50 815 PHE A N 1
ATOM 6697 C CA . PHE A 1 815 ? 28.133 6.127 -49.221 1.00 86.50 815 PHE A CA 1
ATOM 6698 C C . PHE A 1 815 ? 28.627 6.326 -50.659 1.00 86.50 815 PHE A C 1
ATOM 6700 O O . PHE A 1 815 ? 29.374 5.495 -51.162 1.00 86.50 815 PHE A O 1
ATOM 6707 N N . SER A 1 816 ? 28.278 7.445 -51.303 1.00 84.50 816 SER A N 1
ATOM 6708 C CA . SER A 1 816 ? 28.678 7.743 -52.687 1.00 84.50 816 SER A CA 1
ATOM 6709 C C . SER A 1 816 ? 30.183 7.955 -52.868 1.00 84.50 816 SER A C 1
ATOM 6711 O O . SER A 1 816 ? 30.734 7.629 -53.917 1.00 84.50 816 SER A O 1
ATOM 6713 N N . ILE A 1 817 ? 30.856 8.511 -51.856 1.00 85.56 817 ILE A N 1
ATOM 6714 C CA . ILE A 1 817 ? 32.289 8.824 -51.934 1.00 85.56 817 ILE A CA 1
ATOM 6715 C C . ILE A 1 817 ? 33.176 7.638 -51.548 1.00 85.56 817 ILE A C 1
ATOM 6717 O O . ILE A 1 817 ? 34.377 7.662 -51.820 1.00 85.56 817 ILE A O 1
ATOM 6721 N N . TYR A 1 818 ? 32.615 6.629 -50.879 1.00 85.00 818 TYR A N 1
ATOM 6722 C CA . TYR A 1 818 ? 33.375 5.476 -50.426 1.00 85.00 818 TYR A CA 1
ATOM 6723 C C . TYR A 1 818 ? 33.593 4.497 -51.585 1.00 85.00 818 TYR A C 1
ATOM 6725 O O . TYR A 1 818 ? 32.651 4.090 -52.263 1.00 85.00 818 TYR A O 1
ATOM 6733 N N . LYS A 1 819 ? 34.855 4.123 -51.812 1.00 83.94 819 LYS A N 1
ATOM 6734 C CA . LYS A 1 819 ? 35.251 3.153 -52.838 1.00 83.94 819 LYS A CA 1
ATOM 6735 C C . LYS A 1 819 ? 35.627 1.840 -52.143 1.00 83.94 819 LYS A C 1
ATOM 6737 O O . LYS A 1 819 ? 36.662 1.835 -51.473 1.00 83.94 819 LYS A O 1
ATOM 6742 N N . PRO A 1 820 ? 34.818 0.772 -52.261 1.00 80.06 820 PRO A N 1
ATOM 6743 C CA . PRO A 1 820 ? 35.143 -0.507 -51.643 1.00 80.06 820 PRO A CA 1
ATOM 6744 C C . PRO A 1 820 ? 36.428 -1.072 -52.251 1.00 80.06 820 PRO A C 1
ATOM 6746 O O . PRO A 1 820 ? 36.663 -0.942 -53.452 1.00 80.06 820 PRO A O 1
ATOM 6749 N N . GLN A 1 821 ? 37.282 -1.668 -51.418 1.00 81.62 821 GLN A N 1
ATOM 6750 C CA . GLN A 1 821 ? 38.590 -2.155 -51.871 1.00 81.62 821 GLN A CA 1
ATOM 6751 C C . GLN A 1 821 ? 38.491 -3.482 -52.637 1.00 81.62 821 GLN A C 1
ATOM 6753 O O . GLN A 1 821 ? 39.334 -3.750 -53.489 1.00 81.62 821 GLN A O 1
ATOM 6758 N N . ASN A 1 822 ? 37.454 -4.284 -52.360 1.00 73.88 822 ASN A N 1
ATOM 6759 C CA . ASN A 1 822 ? 37.386 -5.694 -52.762 1.00 73.88 822 ASN A CA 1
ATOM 6760 C C . ASN A 1 822 ? 36.088 -6.109 -53.482 1.00 73.88 822 ASN A C 1
ATOM 6762 O O . ASN A 1 822 ? 35.924 -7.293 -53.764 1.00 73.88 822 ASN A O 1
ATOM 6766 N N . SER A 1 823 ? 35.165 -5.189 -53.789 1.00 68.62 823 SER A N 1
ATOM 6767 C CA . SER A 1 823 ? 33.891 -5.531 -54.439 1.00 68.62 823 SER A CA 1
ATOM 6768 C C . SER A 1 823 ? 33.700 -4.804 -55.777 1.00 68.62 823 SER A C 1
ATOM 6770 O O . SER A 1 823 ? 33.932 -3.604 -55.910 1.00 68.62 823 SER A O 1
ATOM 6772 N N . ASN A 1 824 ? 33.220 -5.542 -56.785 1.00 74.12 824 ASN A N 1
ATOM 6773 C CA . ASN A 1 824 ? 32.748 -4.980 -58.062 1.00 74.12 824 ASN A CA 1
ATOM 6774 C C . ASN A 1 824 ? 31.393 -4.253 -57.923 1.00 74.12 824 ASN A C 1
ATOM 6776 O O . ASN A 1 824 ? 30.868 -3.693 -58.897 1.00 74.12 824 ASN A O 1
ATOM 6780 N N . LEU A 1 825 ? 30.814 -4.295 -56.721 1.00 67.62 825 LEU A N 1
ATOM 6781 C CA . LEU A 1 825 ? 29.539 -3.706 -56.357 1.00 67.62 825 LEU A CA 1
ATOM 6782 C C . LEU A 1 825 ? 29.773 -2.313 -55.774 1.00 67.62 825 LEU A C 1
ATOM 6784 O O . LEU A 1 825 ? 30.421 -2.141 -54.748 1.00 67.62 825 LEU A O 1
ATOM 6788 N N . SER A 1 826 ? 29.222 -1.303 -56.434 1.00 80.69 826 SER A N 1
ATOM 6789 C CA . SER A 1 826 ? 29.181 0.062 -55.922 1.00 80.69 826 SER A CA 1
ATOM 6790 C C . SER A 1 826 ? 27.796 0.362 -55.357 1.00 80.69 826 SER A C 1
ATOM 6792 O O . SER A 1 826 ? 26.797 -0.193 -55.812 1.00 80.69 826 SER A O 1
ATOM 6794 N N . PHE A 1 827 ? 27.709 1.306 -54.416 1.00 79.81 827 PHE A N 1
ATOM 6795 C CA . PHE A 1 827 ? 26.421 1.824 -53.932 1.00 79.81 827 PHE A CA 1
ATOM 6796 C C . PHE A 1 827 ? 25.529 2.352 -55.063 1.00 79.81 827 PHE A C 1
ATOM 6798 O O . PHE A 1 827 ? 24.312 2.236 -55.004 1.00 79.81 827 PHE A O 1
ATOM 6805 N N . SER A 1 828 ? 26.134 2.864 -56.137 1.00 77.12 828 SER A N 1
ATOM 6806 C CA . SER A 1 828 ? 25.409 3.222 -57.355 1.00 77.12 828 SER A CA 1
ATOM 6807 C C . SER A 1 828 ? 24.713 2.035 -58.024 1.00 77.12 828 SER A C 1
ATOM 6809 O O . SER A 1 828 ? 23.587 2.188 -58.475 1.00 77.12 828 SER A O 1
ATOM 6811 N N . LYS A 1 829 ? 25.341 0.853 -58.063 1.00 75.88 829 LYS A N 1
ATOM 6812 C CA . LYS A 1 829 ? 24.759 -0.350 -58.679 1.00 75.88 829 LYS A CA 1
ATOM 6813 C C . LYS A 1 829 ? 23.641 -0.969 -57.839 1.00 75.88 829 LYS A C 1
ATOM 6815 O O . LYS A 1 829 ? 22.784 -1.640 -58.395 1.00 75.88 829 LYS A O 1
ATOM 6820 N N . SER A 1 830 ? 23.633 -0.766 -56.518 1.00 76.19 830 SER A N 1
ATOM 6821 C CA . SER A 1 830 ? 22.556 -1.287 -55.660 1.00 76.19 830 SER A CA 1
ATOM 6822 C C . SER A 1 830 ? 21.286 -0.429 -55.682 1.00 76.19 830 SER A C 1
ATOM 6824 O O . SER A 1 830 ? 20.228 -0.895 -55.261 1.00 76.19 830 SER A O 1
ATOM 6826 N N . ILE A 1 831 ? 21.373 0.803 -56.191 1.00 74.56 831 ILE A N 1
ATOM 6827 C CA . ILE A 1 831 ? 20.234 1.683 -56.469 1.00 74.56 831 ILE A CA 1
ATOM 6828 C C . ILE A 1 831 ? 19.943 1.608 -57.976 1.00 74.56 831 ILE A C 1
ATOM 6830 O O . ILE A 1 831 ? 20.147 2.573 -58.709 1.00 74.56 831 ILE A O 1
ATOM 6834 N N . ASP A 1 832 ? 19.488 0.447 -58.453 1.00 68.81 832 ASP A N 1
ATOM 6835 C CA . ASP A 1 832 ? 19.057 0.279 -59.847 1.00 68.81 832 ASP A CA 1
ATOM 6836 C C . ASP A 1 832 ? 17.651 0.877 -60.031 1.00 68.81 832 ASP A C 1
ATOM 6838 O O . ASP A 1 832 ? 16.627 0.200 -59.925 1.00 68.81 832 ASP A O 1
ATOM 6842 N N . TYR A 1 833 ? 17.591 2.204 -60.184 1.00 61.34 833 TYR A N 1
ATOM 6843 C CA . TYR A 1 833 ? 16.344 2.958 -60.338 1.00 61.34 833 TYR A CA 1
ATOM 6844 C C . TYR A 1 833 ? 16.187 3.484 -61.763 1.00 61.34 833 TYR A C 1
ATOM 6846 O O . TYR A 1 833 ? 16.194 4.696 -62.010 1.00 61.34 833 TYR A O 1
ATOM 6854 N N . ASN A 1 834 ? 16.020 2.557 -62.704 1.00 59.19 834 ASN A N 1
ATOM 6855 C CA . ASN A 1 834 ? 15.738 2.881 -64.096 1.00 59.19 834 ASN A CA 1
ATOM 6856 C C . ASN A 1 834 ? 14.405 3.652 -64.204 1.00 59.19 834 ASN A C 1
ATOM 6858 O O . ASN A 1 834 ? 13.343 3.161 -63.818 1.00 59.19 834 ASN A O 1
ATOM 6862 N N . ASN A 1 835 ? 14.489 4.885 -64.726 1.00 54.22 835 ASN A N 1
ATOM 6863 C CA . ASN A 1 835 ? 13.409 5.789 -65.174 1.00 54.22 835 ASN A CA 1
ATOM 6864 C C . ASN A 1 835 ? 12.888 6.931 -64.274 1.00 54.22 835 ASN A C 1
ATOM 6866 O O . ASN A 1 835 ? 11.924 7.593 -64.667 1.00 54.22 835 ASN A O 1
ATOM 6870 N N . LYS A 1 836 ? 13.489 7.269 -63.119 1.00 62.75 836 LYS A N 1
ATOM 6871 C CA . LYS A 1 836 ? 13.000 8.424 -62.307 1.00 62.75 836 LYS A CA 1
ATOM 6872 C C . LYS A 1 836 ? 14.068 9.283 -61.605 1.00 62.75 836 LYS A C 1
ATOM 6874 O O . LYS A 1 836 ? 13.712 10.147 -60.799 1.00 62.75 836 LYS A O 1
ATOM 6879 N N . ILE A 1 837 ? 15.349 9.108 -61.937 1.00 67.56 837 ILE A N 1
ATOM 6880 C CA . ILE A 1 837 ? 16.472 9.891 -61.379 1.00 67.56 837 ILE A CA 1
ATOM 6881 C C . ILE A 1 837 ? 16.316 11.398 -61.661 1.00 67.56 837 ILE A C 1
ATOM 6883 O O . ILE A 1 837 ? 16.570 12.217 -60.777 1.00 67.56 837 ILE A O 1
ATOM 6887 N N . ASP A 1 838 ? 15.781 11.775 -62.826 1.00 70.06 838 ASP A N 1
ATOM 6888 C CA . ASP A 1 838 ? 15.553 13.179 -63.204 1.00 70.06 838 ASP A CA 1
ATOM 6889 C C . ASP A 1 838 ? 14.641 13.936 -62.231 1.00 70.06 838 ASP A C 1
ATOM 6891 O O . ASP A 1 838 ? 14.827 15.130 -62.001 1.00 70.06 838 ASP A O 1
ATOM 6895 N N . ASN A 1 839 ? 13.660 13.263 -61.623 1.00 73.56 839 ASN A N 1
ATOM 6896 C CA . ASN A 1 839 ? 12.777 13.895 -60.642 1.00 73.56 839 ASN A CA 1
ATOM 6897 C C . ASN A 1 839 ? 13.501 14.167 -59.319 1.00 73.56 839 ASN A C 1
ATOM 6899 O O . ASN A 1 839 ? 13.229 15.184 -58.685 1.00 73.56 839 ASN A O 1
ATOM 6903 N N . LEU A 1 840 ? 14.436 13.299 -58.919 1.00 72.00 840 LEU A N 1
ATOM 6904 C CA . LEU A 1 840 ? 15.274 13.505 -57.734 1.00 72.00 840 LEU A CA 1
ATOM 6905 C C . LEU A 1 840 ? 16.307 14.607 -57.973 1.00 72.00 840 LEU A C 1
ATOM 6907 O O . LEU A 1 840 ? 16.487 15.459 -57.107 1.00 72.00 840 LEU A O 1
ATOM 6911 N N . ILE A 1 841 ? 16.930 14.638 -59.156 1.00 78.38 841 ILE A N 1
ATOM 6912 C CA . ILE A 1 841 ? 17.845 15.714 -59.556 1.00 78.38 841 ILE A CA 1
ATOM 6913 C C . ILE A 1 841 ? 17.102 17.054 -59.572 1.00 78.38 841 ILE A C 1
ATOM 6915 O O . ILE A 1 841 ? 17.552 17.986 -58.914 1.00 78.38 841 ILE A O 1
ATOM 6919 N N . LYS A 1 842 ? 15.917 17.134 -60.195 1.00 79.19 842 LYS A N 1
ATOM 6920 C CA . LYS A 1 842 ? 15.064 18.338 -60.151 1.00 79.19 842 LYS A CA 1
ATOM 6921 C C . LYS A 1 842 ? 14.710 18.741 -58.723 1.00 79.19 842 LYS A C 1
ATOM 6923 O O . LYS A 1 842 ? 14.708 19.922 -58.394 1.00 79.19 842 LYS A O 1
ATOM 6928 N N . LEU A 1 843 ? 14.414 17.772 -57.858 1.00 76.06 843 LEU A N 1
ATOM 6929 C CA . LEU A 1 843 ? 14.102 18.025 -56.454 1.00 76.06 843 LEU A CA 1
ATOM 6930 C C . LEU A 1 843 ? 15.318 18.594 -55.700 1.00 76.06 843 LEU A C 1
ATOM 6932 O O . LEU A 1 843 ? 15.150 19.558 -54.961 1.00 76.06 843 LEU A O 1
ATOM 6936 N N . LEU A 1 844 ? 16.531 18.080 -55.949 1.00 75.62 844 LEU A N 1
ATOM 6937 C CA . LEU A 1 844 ? 17.804 18.599 -55.423 1.00 75.62 844 LEU A CA 1
ATOM 6938 C C . LEU A 1 844 ? 18.173 19.984 -55.983 1.00 75.62 844 LEU A C 1
ATOM 6940 O O . LEU A 1 844 ? 18.703 20.828 -55.258 1.00 75.62 844 LEU A O 1
ATOM 6944 N N . GLU A 1 845 ? 17.907 20.230 -57.263 1.00 80.31 845 GLU A N 1
ATOM 6945 C CA . GLU A 1 845 ? 18.130 21.514 -57.932 1.00 80.31 845 GLU A CA 1
ATOM 6946 C C . GLU A 1 845 ? 17.187 22.590 -57.363 1.00 80.31 845 GLU A C 1
ATOM 6948 O O . GLU A 1 845 ? 17.656 23.655 -56.954 1.00 80.31 845 GLU A O 1
ATOM 6953 N N . ASN A 1 846 ? 15.907 22.255 -57.158 1.00 74.19 846 ASN A N 1
ATOM 6954 C CA . ASN A 1 846 ? 14.882 23.126 -56.562 1.00 74.19 846 ASN A CA 1
ATOM 6955 C C . ASN A 1 846 ? 15.115 23.475 -55.074 1.00 74.19 846 ASN A C 1
ATOM 6957 O O . ASN A 1 846 ? 14.429 24.345 -54.524 1.00 74.19 846 ASN A O 1
ATOM 6961 N N . ILE A 1 847 ? 16.066 22.821 -54.390 1.00 68.44 847 ILE A N 1
ATOM 6962 C CA . ILE A 1 847 ? 16.443 23.171 -53.010 1.00 68.44 847 ILE A CA 1
ATOM 6963 C C . ILE A 1 847 ? 16.996 24.604 -52.932 1.00 68.44 847 ILE A C 1
ATOM 6965 O O . ILE A 1 847 ? 16.722 25.301 -51.954 1.00 68.44 847 ILE A O 1
ATOM 6969 N N . ASP A 1 848 ? 17.756 25.065 -53.933 1.00 61.91 848 ASP A N 1
ATOM 6970 C CA . ASP A 1 848 ? 18.460 26.357 -53.850 1.00 61.91 848 ASP A CA 1
ATOM 6971 C C . ASP A 1 848 ? 17.500 27.550 -53.890 1.00 61.91 848 ASP A C 1
ATOM 6973 O O . ASP A 1 848 ? 17.664 28.494 -53.113 1.00 61.91 848 ASP A O 1
ATOM 6977 N N . GLU A 1 849 ? 16.452 27.486 -54.715 1.00 62.69 849 GLU A N 1
ATOM 6978 C CA . GLU A 1 849 ? 15.453 28.557 -54.835 1.00 62.69 849 GLU A CA 1
ATOM 6979 C C . GLU A 1 849 ? 14.625 28.720 -53.550 1.00 62.69 849 GLU A C 1
ATOM 6981 O O . GLU A 1 849 ? 14.348 29.835 -53.093 1.00 62.69 849 GLU A O 1
ATOM 6986 N N . ASN A 1 850 ? 14.278 27.605 -52.902 1.00 58.38 850 ASN A N 1
ATOM 6987 C CA . ASN A 1 850 ? 13.533 27.618 -51.645 1.00 58.38 850 ASN A CA 1
ATOM 6988 C C . ASN A 1 850 ? 14.417 27.995 -50.441 1.00 58.38 850 ASN A C 1
ATOM 6990 O O . ASN A 1 850 ? 13.964 28.706 -49.536 1.00 58.38 850 ASN A O 1
ATOM 6994 N N . ASN A 1 851 ? 15.690 27.580 -50.432 1.00 59.97 851 ASN A N 1
ATOM 6995 C CA . ASN A 1 851 ? 16.636 27.914 -49.365 1.00 59.97 851 ASN A CA 1
ATOM 6996 C C . ASN A 1 851 ? 17.053 29.385 -49.375 1.00 59.97 851 ASN A C 1
ATOM 6998 O O . ASN A 1 851 ? 17.131 29.984 -48.301 1.00 59.97 851 ASN A O 1
ATOM 7002 N N . GLN A 1 852 ? 17.287 29.996 -50.542 1.00 60.88 852 GLN A N 1
ATOM 7003 C CA . GLN A 1 852 ? 17.637 31.420 -50.609 1.00 60.88 852 GLN A CA 1
ATOM 7004 C C . GLN A 1 852 ? 16.510 32.304 -50.056 1.00 60.88 852 GLN A C 1
ATOM 7006 O O . GLN A 1 852 ? 16.755 33.146 -49.189 1.00 60.88 852 GLN A O 1
ATOM 7011 N N . ASN A 1 853 ? 15.262 32.045 -50.457 1.00 65.44 853 ASN A N 1
ATOM 7012 C CA . ASN A 1 853 ? 14.089 32.757 -49.941 1.00 65.44 853 ASN A CA 1
ATOM 7013 C C . ASN A 1 853 ? 13.905 32.571 -48.423 1.00 65.44 853 ASN A C 1
ATOM 7015 O O . ASN A 1 853 ? 13.498 33.494 -47.712 1.00 65.44 853 ASN A O 1
ATOM 7019 N N . PHE A 1 854 ? 14.240 31.395 -47.887 1.00 60.03 854 PHE A N 1
ATOM 7020 C CA . PHE A 1 854 ? 14.188 31.147 -46.449 1.00 60.03 854 PHE A CA 1
ATOM 7021 C C . PHE A 1 854 ? 15.317 31.837 -45.672 1.00 60.03 854 PHE A C 1
ATOM 7023 O O . PHE A 1 854 ? 15.037 32.445 -44.640 1.00 60.03 854 PHE A O 1
ATOM 7030 N N . ILE A 1 855 ? 16.567 31.784 -46.147 1.00 64.06 855 ILE A N 1
ATOM 7031 C CA . ILE A 1 855 ? 17.710 32.459 -45.505 1.00 64.06 855 ILE A CA 1
ATOM 7032 C C . ILE A 1 855 ? 17.453 33.968 -45.429 1.00 64.06 855 ILE A C 1
ATOM 7034 O O . ILE A 1 855 ? 17.676 34.569 -44.377 1.00 64.06 855 ILE A O 1
ATOM 7038 N N . ILE A 1 856 ? 16.896 34.559 -46.490 1.00 72.94 856 ILE A N 1
ATOM 7039 C CA . ILE A 1 856 ? 16.472 35.966 -46.514 1.00 72.94 856 ILE A CA 1
ATOM 7040 C C . ILE A 1 856 ? 15.425 36.238 -45.418 1.00 72.94 856 ILE A C 1
ATOM 7042 O O . ILE A 1 856 ? 15.581 37.171 -44.627 1.00 72.94 856 ILE A O 1
ATOM 7046 N N . ASN A 1 857 ? 14.400 35.389 -45.297 1.00 72.06 857 ASN A N 1
ATOM 7047 C CA . ASN A 1 857 ? 13.363 35.519 -44.267 1.00 72.06 857 ASN A CA 1
ATOM 7048 C C . ASN A 1 857 ? 13.886 35.303 -42.833 1.00 72.06 857 ASN A C 1
ATOM 7050 O O . ASN A 1 857 ? 13.457 35.995 -41.906 1.00 72.06 857 ASN A O 1
ATOM 7054 N N . LEU A 1 858 ? 14.835 34.386 -42.627 1.00 68.31 858 LEU A N 1
ATOM 7055 C CA . LEU A 1 858 ? 15.450 34.129 -41.323 1.00 68.31 858 LEU A CA 1
ATOM 7056 C C . LEU A 1 858 ? 16.354 35.295 -40.897 1.00 68.31 858 LEU A C 1
ATOM 7058 O O . LEU A 1 858 ? 16.300 35.723 -39.744 1.00 68.31 858 LEU A O 1
ATOM 7062 N N . GLN A 1 859 ? 17.138 35.852 -41.825 1.00 75.81 859 GLN A N 1
ATOM 7063 C CA . GLN A 1 859 ? 17.931 37.062 -41.593 1.00 75.81 859 GLN A CA 1
ATOM 7064 C C . GLN A 1 859 ? 17.034 38.271 -41.285 1.00 75.81 859 GLN A C 1
ATOM 7066 O O . GLN A 1 859 ? 17.359 39.060 -40.397 1.00 75.81 859 GLN A O 1
ATOM 7071 N N . LEU A 1 860 ? 15.878 38.391 -41.951 1.00 80.94 860 LEU A N 1
ATOM 7072 C CA . LEU A 1 860 ? 14.853 39.393 -41.637 1.00 80.94 860 LEU A CA 1
ATOM 7073 C C . LEU A 1 860 ? 14.279 39.207 -40.222 1.00 80.94 860 LEU A C 1
ATOM 7075 O O . LEU A 1 860 ? 14.230 40.172 -39.460 1.00 80.94 860 LEU A O 1
ATOM 7079 N N . GLN A 1 861 ? 13.918 37.983 -39.822 1.00 76.38 861 GLN A N 1
ATOM 7080 C CA . GLN A 1 861 ? 13.436 37.697 -38.462 1.00 76.38 861 GLN A CA 1
ATOM 7081 C C . GLN A 1 861 ? 14.502 37.927 -37.383 1.00 76.38 861 GLN A C 1
ATOM 7083 O O . GLN A 1 861 ? 14.188 38.443 -36.311 1.00 76.38 861 GLN A O 1
ATOM 7088 N N . GLN A 1 862 ? 15.761 37.557 -37.632 1.00 77.56 862 GLN A N 1
ATOM 7089 C CA . GLN A 1 862 ? 16.859 37.805 -36.694 1.00 77.56 862 GLN A CA 1
ATOM 7090 C C . GLN A 1 862 ? 17.129 39.304 -36.541 1.00 77.56 862 GLN A C 1
ATOM 7092 O O . GLN A 1 862 ? 17.277 39.771 -35.412 1.00 77.56 862 GLN A O 1
ATOM 7097 N N . LYS A 1 863 ? 17.094 40.073 -37.639 1.00 86.81 863 LYS A N 1
ATOM 7098 C CA . LYS A 1 863 ? 17.152 41.542 -37.589 1.00 86.81 863 LYS A CA 1
ATOM 7099 C C . LYS A 1 863 ? 15.980 42.132 -36.802 1.00 86.81 863 LYS A C 1
ATOM 7101 O O . LYS A 1 863 ? 16.206 43.008 -35.973 1.00 86.81 863 LYS A O 1
ATOM 7106 N N . GLN A 1 864 ? 14.758 41.625 -36.981 1.00 86.31 864 GLN A N 1
ATOM 7107 C CA . GLN A 1 864 ? 13.592 42.058 -36.197 1.00 86.31 864 GLN A CA 1
ATOM 7108 C C . GLN A 1 864 ? 13.733 41.728 -34.702 1.00 86.31 864 GLN A C 1
ATOM 7110 O O . GLN A 1 864 ? 13.444 42.577 -33.863 1.00 86.31 864 GLN A O 1
ATOM 7115 N N . LYS A 1 865 ? 14.225 40.533 -34.341 1.00 81.25 865 LYS A N 1
ATOM 7116 C CA . LYS A 1 865 ? 14.481 40.161 -32.937 1.00 81.25 865 LYS A CA 1
ATOM 7117 C C . LYS A 1 865 ? 15.591 40.999 -32.305 1.00 81.25 865 LYS A C 1
ATOM 7119 O O . LYS A 1 865 ? 15.443 41.419 -31.162 1.00 81.25 865 LYS A O 1
ATOM 7124 N N . GLN A 1 866 ? 16.671 41.276 -33.038 1.00 87.88 866 GLN A N 1
ATOM 7125 C CA . GLN A 1 866 ? 17.730 42.179 -32.579 1.00 87.88 866 GLN A CA 1
ATOM 7126 C C . GLN A 1 866 ? 17.201 43.605 -32.390 1.00 87.88 866 GLN A C 1
ATOM 7128 O O . GLN A 1 866 ? 17.498 44.223 -31.372 1.00 87.88 866 GLN A O 1
ATOM 7133 N N . GLN A 1 867 ? 16.354 44.102 -33.299 1.00 89.50 867 GLN A N 1
ATOM 7134 C CA . GLN A 1 867 ? 15.683 45.396 -33.133 1.00 89.50 867 GLN A CA 1
ATOM 7135 C C . GLN A 1 867 ? 14.753 45.415 -31.911 1.00 89.50 867 GLN A C 1
ATOM 7137 O O . GLN A 1 867 ? 14.786 46.375 -31.147 1.00 89.50 867 GLN A O 1
ATOM 7142 N N . GLN A 1 868 ? 13.972 44.357 -31.670 1.00 87.88 868 GLN A N 1
ATOM 7143 C CA . GLN A 1 868 ? 13.118 44.253 -30.479 1.00 87.88 868 GLN A CA 1
ATOM 7144 C C . GLN A 1 868 ? 13.932 44.191 -29.180 1.00 87.88 868 GLN A C 1
ATOM 7146 O O . GLN A 1 868 ? 13.579 44.858 -28.211 1.00 87.88 868 GLN A O 1
ATOM 7151 N N . GLN A 1 869 ? 15.038 43.440 -29.151 1.00 85.94 869 GLN A N 1
ATOM 7152 C CA . GLN A 1 869 ? 15.935 43.402 -27.992 1.00 85.94 869 GLN A CA 1
ATOM 7153 C C . GLN A 1 869 ? 16.602 44.757 -27.743 1.00 85.94 869 GLN A C 1
ATOM 7155 O O . GLN A 1 869 ? 16.672 45.193 -26.596 1.00 85.94 869 GLN A O 1
ATOM 7160 N N . GLN A 1 870 ? 17.032 45.457 -28.797 1.00 91.00 870 GLN A N 1
ATOM 7161 C CA . GLN A 1 870 ? 17.566 46.815 -28.675 1.00 91.00 870 GLN A CA 1
ATOM 7162 C C . GLN A 1 870 ? 16.505 47.795 -28.155 1.00 91.00 870 GLN A C 1
ATOM 7164 O O . GLN A 1 870 ? 16.806 48.593 -27.271 1.00 91.00 870 GLN A O 1
ATOM 7169 N N . GLN A 1 871 ? 15.255 47.703 -28.622 1.00 90.12 871 GLN A N 1
ATOM 7170 C CA . GLN A 1 871 ? 14.148 48.514 -28.099 1.00 90.12 871 GLN A CA 1
ATOM 7171 C C . GLN A 1 871 ? 13.845 48.205 -26.626 1.00 90.12 871 GLN A C 1
ATOM 7173 O O . GLN A 1 871 ? 13.655 49.131 -25.840 1.00 90.12 871 GLN A O 1
ATOM 7178 N N . GLN A 1 872 ? 13.850 46.931 -26.219 1.00 87.88 872 GLN A N 1
ATOM 7179 C CA . GLN A 1 872 ? 13.660 46.547 -24.815 1.00 87.88 872 GLN A CA 1
ATOM 7180 C C . GLN A 1 872 ? 14.801 47.045 -23.921 1.00 87.88 872 GLN A C 1
ATOM 7182 O O . GLN A 1 872 ? 14.541 47.562 -22.835 1.00 87.88 872 GLN A O 1
ATOM 7187 N N . GLN A 1 873 ? 16.054 46.952 -24.376 1.00 89.44 873 GLN A N 1
ATOM 7188 C CA . GLN A 1 873 ? 17.199 47.496 -23.643 1.00 89.44 873 GLN A CA 1
ATOM 7189 C C . GLN A 1 873 ? 17.120 49.022 -23.521 1.00 89.44 873 GLN A C 1
ATOM 7191 O O . GLN A 1 873 ? 17.364 49.557 -22.440 1.00 89.44 873 GLN A O 1
ATOM 7196 N N . GLN A 1 874 ? 16.712 49.729 -24.580 1.00 90.25 874 GLN A N 1
ATOM 7197 C CA . GLN A 1 874 ? 16.492 51.177 -24.523 1.00 90.25 874 GLN A CA 1
ATOM 7198 C C . GLN A 1 874 ? 15.356 51.552 -23.559 1.00 90.25 874 GLN A C 1
ATOM 7200 O O . GLN A 1 874 ? 15.504 52.502 -22.792 1.00 90.25 874 GLN A O 1
ATOM 7205 N N . GLN A 1 875 ? 14.254 50.794 -23.530 1.00 88.31 875 GLN A N 1
ATOM 7206 C CA . GLN A 1 875 ? 13.167 51.014 -22.567 1.00 88.31 875 GLN A CA 1
ATOM 7207 C C . GLN A 1 875 ? 13.611 50.769 -21.121 1.00 88.31 875 GLN A C 1
ATOM 7209 O O . GLN A 1 875 ? 13.289 51.570 -20.244 1.00 88.31 875 GLN A O 1
ATOM 7214 N N . GLN A 1 876 ? 14.392 49.716 -20.861 1.00 85.81 876 GLN A N 1
ATOM 7215 C CA . GLN A 1 876 ? 14.945 49.457 -19.528 1.00 85.81 876 GLN A CA 1
ATOM 7216 C C . GLN A 1 876 ? 15.908 50.565 -19.085 1.00 85.81 876 GLN A C 1
ATOM 7218 O O . GLN A 1 876 ? 15.834 51.017 -17.943 1.00 85.81 876 GLN A O 1
ATOM 7223 N N . GLN A 1 877 ? 16.761 51.064 -19.985 1.00 88.56 877 GLN A N 1
ATOM 7224 C CA . GLN A 1 877 ? 17.644 52.195 -19.688 1.00 88.56 877 GLN A CA 1
ATOM 7225 C C . GLN A 1 877 ? 16.859 53.487 -19.418 1.00 88.56 877 GLN A C 1
ATOM 7227 O O . GLN A 1 877 ? 17.191 54.217 -18.484 1.00 88.56 877 GLN A O 1
ATOM 7232 N N . GLN A 1 878 ? 15.783 53.758 -20.164 1.00 86.50 878 GLN A N 1
ATOM 7233 C CA . GLN A 1 878 ? 14.911 54.907 -19.898 1.00 86.50 878 GLN A CA 1
ATOM 7234 C C . GLN A 1 878 ? 14.182 54.785 -18.554 1.00 86.50 878 GLN A C 1
ATOM 7236 O O . GLN A 1 878 ? 14.095 55.774 -17.826 1.00 86.50 878 GLN A O 1
ATOM 7241 N N . GLN A 1 879 ? 13.710 53.589 -18.184 1.00 83.25 879 GLN A N 1
ATOM 7242 C CA . GLN A 1 879 ? 13.099 53.349 -16.872 1.00 83.25 879 GLN A CA 1
ATOM 7243 C C . GLN A 1 879 ? 14.105 53.540 -15.732 1.00 83.25 879 GLN A C 1
ATOM 7245 O O . GLN A 1 879 ? 13.782 54.198 -14.746 1.00 83.25 879 GLN A O 1
ATOM 7250 N N . GLN A 1 880 ? 15.341 53.055 -15.883 1.00 81.50 880 GLN A N 1
ATOM 7251 C CA . GLN A 1 880 ? 16.400 53.282 -14.895 1.00 81.50 880 GLN A CA 1
ATOM 7252 C C . GLN A 1 880 ? 16.757 54.771 -14.765 1.00 81.50 880 GLN A C 1
ATOM 7254 O O . GLN A 1 880 ? 16.896 55.270 -13.651 1.00 81.50 880 GLN A O 1
ATOM 7259 N N . GLN A 1 881 ? 16.825 55.520 -15.870 1.00 81.50 881 GLN A N 1
ATOM 7260 C CA . GLN A 1 881 ? 17.065 56.970 -15.827 1.00 81.50 881 GLN A CA 1
ATOM 7261 C C . GLN A 1 881 ? 15.887 57.757 -15.226 1.00 81.50 881 GLN A C 1
ATOM 7263 O O . GLN A 1 881 ? 16.098 58.786 -14.583 1.00 81.50 881 GLN A O 1
ATOM 7268 N N . GLN A 1 882 ? 14.642 57.305 -15.405 1.00 78.19 882 GLN A N 1
ATOM 7269 C CA . GLN A 1 882 ? 13.476 57.903 -14.741 1.00 78.19 882 GLN A CA 1
ATOM 7270 C C . GLN A 1 882 ? 13.460 57.604 -13.236 1.00 78.19 882 GLN A C 1
ATOM 7272 O O . GLN A 1 882 ? 13.187 58.505 -12.446 1.00 78.19 882 GLN A O 1
ATOM 7277 N N . GLN A 1 883 ? 13.836 56.389 -12.824 1.00 73.44 883 GLN A N 1
ATOM 7278 C CA . GLN A 1 883 ? 13.985 56.031 -11.409 1.00 73.44 883 GLN A CA 1
ATOM 7279 C C . GLN A 1 883 ? 15.117 56.821 -10.734 1.00 73.44 883 GLN A C 1
ATOM 7281 O O . GLN A 1 883 ? 14.946 57.301 -9.617 1.00 73.44 883 GLN A O 1
ATOM 7286 N N . GLN A 1 884 ? 16.234 57.051 -11.431 1.00 73.56 884 GLN A N 1
ATOM 7287 C CA . GLN A 1 884 ? 17.326 57.890 -10.925 1.00 73.56 884 GLN A CA 1
ATOM 7288 C C . GLN A 1 884 ? 16.943 59.376 -10.841 1.00 73.56 884 GLN A C 1
ATOM 7290 O O . GLN A 1 884 ? 17.335 60.045 -9.888 1.00 73.56 884 GLN A O 1
ATOM 7295 N N . ARG A 1 885 ? 16.123 59.892 -11.772 1.00 66.06 885 ARG A N 1
ATOM 7296 C CA . ARG A 1 885 ? 15.611 61.275 -11.700 1.00 66.06 885 ARG A CA 1
ATOM 7297 C C . ARG A 1 885 ? 14.562 61.490 -10.607 1.00 66.06 885 ARG A C 1
ATOM 7299 O O . ARG A 1 885 ? 14.470 62.599 -10.096 1.00 66.06 885 ARG A O 1
ATOM 7306 N N . HIS A 1 886 ? 13.815 60.458 -10.214 1.00 59.62 886 HIS A N 1
ATOM 7307 C CA . HIS A 1 886 ? 12.891 60.538 -9.076 1.00 59.62 886 HIS A CA 1
ATOM 7308 C C . HIS A 1 886 ? 13.545 60.251 -7.712 1.00 59.62 886 HIS A C 1
ATOM 7310 O O . HIS A 1 886 ? 12.955 60.575 -6.687 1.00 59.62 886 HIS A O 1
ATOM 7316 N N . GLY A 1 887 ? 14.769 59.712 -7.677 1.00 52.19 887 GLY A N 1
ATOM 7317 C CA . GLY A 1 887 ? 15.503 59.416 -6.440 1.00 52.19 887 GLY A CA 1
ATOM 7318 C C . GLY A 1 887 ? 16.351 60.561 -5.863 1.00 52.19 887 GLY A C 1
ATOM 7319 O O . GLY A 1 887 ? 16.972 60.367 -4.824 1.00 52.19 887 GLY A O 1
ATOM 7320 N N . GLN A 1 888 ? 16.411 61.737 -6.504 1.00 52.50 888 GLN A N 1
ATOM 7321 C CA . GLN A 1 888 ? 17.290 62.852 -6.092 1.00 52.50 888 GLN A CA 1
ATOM 7322 C C . GLN A 1 888 ? 16.578 64.043 -5.425 1.00 52.50 888 GLN A C 1
ATOM 7324 O O . GLN A 1 888 ? 17.161 65.116 -5.295 1.00 52.50 888 GLN A O 1
ATOM 7329 N N . SER A 1 889 ? 15.350 63.873 -4.937 1.00 49.69 889 SER A N 1
ATOM 7330 C CA . SER A 1 889 ? 14.645 64.913 -4.175 1.00 49.69 889 SER A CA 1
ATOM 7331 C C . SER A 1 889 ? 14.201 64.403 -2.803 1.00 49.69 889 SER A C 1
ATOM 7333 O O . SER A 1 889 ? 13.0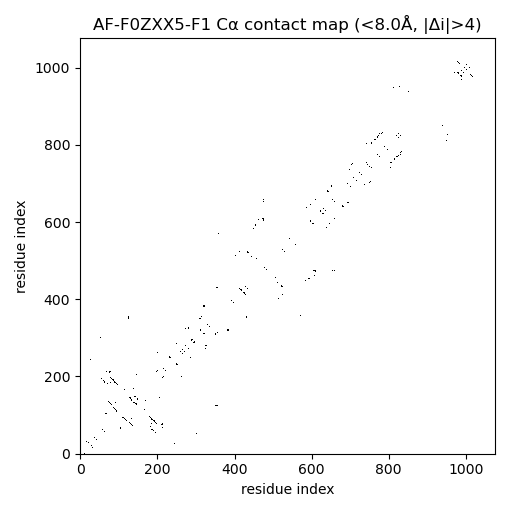29 64.084 -2.623 1.00 49.69 889 SER A O 1
ATOM 7335 N N . ASN A 1 890 ? 15.162 64.265 -1.880 1.00 50.75 890 ASN A N 1
ATOM 7336 C CA . ASN A 1 890 ? 15.051 64.590 -0.444 1.00 50.75 890 ASN A CA 1
ATOM 7337 C C . ASN A 1 890 ? 16.251 64.022 0.336 1.00 50.75 890 ASN A C 1
ATOM 7339 O O . ASN A 1 890 ? 16.242 62.842 0.689 1.00 50.75 890 ASN A O 1
ATOM 7343 N N . PRO A 1 891 ? 17.265 64.836 0.671 1.00 44.59 891 PRO A N 1
ATOM 7344 C CA . PRO A 1 891 ? 18.192 64.529 1.741 1.00 44.59 891 PRO A CA 1
ATOM 7345 C C . PRO A 1 891 ? 17.776 65.346 2.962 1.00 44.59 891 PRO A C 1
ATOM 7347 O O . PRO A 1 891 ? 18.208 66.478 3.092 1.00 44.59 891 PRO A O 1
ATOM 7350 N N . ASP A 1 892 ? 16.880 64.810 3.788 1.00 50.06 892 ASP A N 1
ATOM 7351 C CA . ASP A 1 892 ? 16.767 65.165 5.208 1.00 50.06 892 ASP A CA 1
ATOM 7352 C C . ASP A 1 892 ? 15.656 64.323 5.837 1.00 50.06 892 ASP A C 1
ATOM 7354 O O . ASP A 1 892 ? 14.475 64.593 5.633 1.00 50.06 892 ASP A O 1
ATOM 7358 N N . GLN A 1 893 ? 16.048 63.275 6.570 1.00 45.34 893 GLN A N 1
ATOM 7359 C CA . GLN A 1 893 ? 15.554 62.935 7.913 1.00 45.34 893 GLN A CA 1
ATOM 7360 C C . GLN A 1 893 ? 15.867 61.477 8.284 1.00 45.34 893 GLN A C 1
ATOM 7362 O O . GLN A 1 893 ? 15.636 60.545 7.518 1.00 45.34 893 GLN A O 1
ATOM 7367 N N . ASN A 1 894 ? 16.298 61.337 9.540 1.00 35.84 894 ASN A N 1
ATOM 7368 C CA . ASN A 1 894 ? 16.286 60.145 10.392 1.00 35.84 894 ASN A CA 1
ATOM 7369 C C . ASN A 1 894 ? 17.489 59.194 10.314 1.00 35.84 894 ASN A C 1
ATOM 7371 O O . ASN A 1 894 ? 17.437 58.085 9.790 1.00 35.84 894 ASN A O 1
ATOM 7375 N N . GLN A 1 895 ? 18.547 59.628 11.003 1.00 40.84 895 GLN A N 1
ATOM 7376 C CA . GLN A 1 895 ? 19.259 58.770 11.949 1.00 40.84 895 GLN A CA 1
ATOM 7377 C C . GLN A 1 895 ? 18.299 58.374 13.082 1.00 40.84 895 GLN A C 1
ATOM 7379 O O . GLN A 1 895 ? 17.734 59.257 13.716 1.00 40.84 895 GLN A O 1
ATOM 7384 N N . ASP A 1 896 ? 18.081 57.075 13.291 1.00 44.34 896 ASP A N 1
ATOM 7385 C CA . ASP A 1 896 ? 18.140 56.398 14.597 1.00 44.34 896 ASP A CA 1
ATOM 7386 C C . ASP A 1 896 ? 17.473 55.012 14.543 1.00 44.34 896 ASP A C 1
ATOM 7388 O O . ASP A 1 896 ? 16.438 54.820 13.912 1.00 44.34 896 ASP A O 1
ATOM 7392 N N . GLN A 1 897 ? 18.043 54.089 15.333 1.00 36.50 897 GLN A N 1
ATOM 7393 C CA . GLN A 1 897 ? 17.591 52.718 15.642 1.00 36.50 897 GLN A CA 1
ATOM 7394 C C . GLN A 1 897 ? 17.950 51.676 14.552 1.00 36.50 897 GLN A C 1
ATOM 7396 O O . GLN A 1 897 ? 17.607 51.828 13.393 1.00 36.50 897 GLN A O 1
ATOM 7401 N N . GLN A 1 898 ? 18.641 50.562 14.818 1.00 33.88 898 GLN A N 1
ATOM 7402 C CA . GLN A 1 898 ? 18.598 49.687 15.989 1.00 33.88 898 GLN A CA 1
ATOM 7403 C C . GLN A 1 898 ? 19.953 48.981 16.217 1.00 33.88 898 GLN A C 1
ATOM 7405 O O . GLN A 1 898 ? 20.570 48.448 15.298 1.00 33.88 898 GLN A O 1
ATOM 7410 N N . ARG A 1 899 ? 20.371 48.940 17.487 1.00 35.62 899 ARG A N 1
ATOM 7411 C CA . ARG A 1 899 ? 21.227 47.898 18.075 1.00 35.62 899 ARG A CA 1
ATOM 7412 C C . ARG A 1 899 ? 20.336 46.714 18.453 1.00 35.62 899 ARG A C 1
ATOM 7414 O O . ARG A 1 899 ? 19.248 46.983 18.945 1.00 35.62 899 ARG A O 1
ATOM 7421 N N . TYR A 1 900 ? 20.826 45.476 18.323 1.00 33.53 900 TYR A N 1
ATOM 7422 C CA . TYR A 1 900 ? 20.726 44.360 19.294 1.00 33.53 900 TYR A CA 1
ATOM 7423 C C . TYR A 1 900 ? 21.428 43.094 18.731 1.00 33.53 900 TYR A C 1
ATOM 7425 O O . TYR A 1 900 ? 21.783 43.103 17.555 1.00 33.53 900 TYR A O 1
ATOM 7433 N N . PRO A 1 901 ? 21.798 42.091 19.559 1.00 45.09 901 PRO A N 1
ATOM 7434 C CA . PRO A 1 901 ? 23.208 41.774 19.782 1.00 45.09 901 PRO A CA 1
ATOM 7435 C C . PRO A 1 901 ? 23.646 40.394 19.263 1.00 45.09 901 PRO A C 1
ATOM 7437 O O . PRO A 1 901 ? 22.848 39.470 19.130 1.00 45.09 901 PRO A O 1
ATOM 7440 N N . HIS A 1 902 ? 24.959 40.261 19.065 1.00 36.22 902 HIS A N 1
ATOM 7441 C CA . HIS A 1 902 ? 25.655 38.983 18.944 1.00 36.22 902 HIS A CA 1
ATOM 7442 C C . HIS A 1 902 ? 25.622 38.222 20.277 1.00 36.22 902 HIS A C 1
ATOM 7444 O O . HIS A 1 902 ? 25.933 38.788 21.326 1.00 36.22 902 HIS A O 1
ATOM 7450 N N . GLN A 1 903 ? 25.259 36.941 20.216 1.00 34.25 903 GLN A N 1
ATOM 7451 C CA . GLN A 1 903 ? 25.571 35.951 21.241 1.00 34.25 903 GLN A CA 1
ATOM 7452 C C . GLN A 1 903 ? 26.617 34.996 20.676 1.00 34.25 903 GLN A C 1
ATOM 7454 O O . GLN A 1 903 ? 26.394 34.361 19.645 1.00 34.25 903 GLN A O 1
ATOM 7459 N N . ASP A 1 904 ? 27.742 34.946 21.378 1.00 38.06 904 ASP A N 1
ATOM 7460 C CA . ASP A 1 904 ? 28.793 33.952 21.250 1.00 38.06 904 ASP A CA 1
ATOM 7461 C C . ASP A 1 904 ? 28.313 32.617 21.830 1.00 38.06 904 ASP A C 1
ATOM 7463 O O . ASP A 1 904 ? 27.771 32.563 22.938 1.00 38.06 904 ASP A O 1
ATOM 7467 N N . SER A 1 905 ? 28.557 31.531 21.104 1.00 34.22 905 SER A N 1
ATOM 7468 C CA . SER A 1 905 ? 28.660 30.201 21.694 1.00 34.22 905 SER A CA 1
ATOM 7469 C C . SER A 1 905 ? 29.698 29.398 20.920 1.00 34.22 905 SER A C 1
ATOM 7471 O O . SER A 1 905 ? 29.468 29.000 19.777 1.00 34.22 905 SER A O 1
ATOM 7473 N N . ASP A 1 906 ? 30.838 29.207 21.573 1.00 35.81 906 ASP A N 1
ATOM 7474 C CA . ASP A 1 906 ? 31.875 28.248 21.229 1.00 35.81 906 ASP A CA 1
ATOM 7475 C C . ASP A 1 906 ? 31.309 26.822 21.184 1.00 35.81 906 ASP A C 1
ATOM 7477 O O . ASP A 1 906 ? 30.662 26.381 22.135 1.00 35.81 906 ASP A O 1
ATOM 7481 N N . ASP A 1 907 ? 31.621 26.081 20.120 1.00 30.75 907 ASP A N 1
ATOM 7482 C CA . ASP A 1 907 ? 31.633 24.617 20.142 1.00 30.75 907 ASP A CA 1
ATOM 7483 C C . ASP A 1 907 ? 32.795 24.114 19.256 1.00 30.75 907 ASP A C 1
ATOM 7485 O O . ASP A 1 907 ? 32.896 24.522 18.090 1.00 30.75 907 ASP A O 1
ATOM 7489 N N . PRO A 1 908 ? 33.730 23.293 19.775 1.00 37.25 908 PRO A N 1
ATOM 7490 C CA . PRO A 1 908 ? 34.912 22.876 19.039 1.00 37.25 908 PRO A CA 1
ATOM 7491 C C . PRO A 1 908 ? 34.708 21.519 18.351 1.00 37.25 908 PRO A C 1
ATOM 7493 O O . PRO A 1 908 ? 34.261 20.550 18.956 1.00 37.25 908 PRO A O 1
ATOM 7496 N N . GLY A 1 909 ? 35.184 21.415 17.107 1.00 34.94 909 GLY A N 1
ATOM 7497 C CA . GLY A 1 909 ? 35.582 20.133 16.519 1.00 34.94 909 GLY A CA 1
ATOM 7498 C C . GLY A 1 909 ? 34.693 19.613 15.393 1.00 34.94 909 GLY A C 1
ATOM 7499 O O . GLY A 1 909 ? 33.984 18.626 15.556 1.00 34.94 909 GLY A O 1
ATOM 7500 N N . SER A 1 910 ? 34.843 20.186 14.198 1.00 27.81 910 SER A N 1
ATOM 7501 C CA . SER A 1 910 ? 34.579 19.457 12.955 1.00 27.81 910 SER A CA 1
ATOM 7502 C C . SER A 1 910 ? 35.872 19.376 12.142 1.00 27.81 910 SER A C 1
ATOM 7504 O O . SER A 1 910 ? 36.450 20.380 11.733 1.00 27.81 910 SER A O 1
ATOM 7506 N N . PHE A 1 911 ? 36.369 18.151 11.971 1.00 32.59 911 PHE A N 1
ATOM 7507 C CA . PHE A 1 911 ? 37.435 17.823 11.029 1.00 32.59 911 PHE A CA 1
ATOM 7508 C C . PHE A 1 911 ? 36.891 18.006 9.607 1.00 32.59 911 PHE A C 1
ATOM 7510 O O . PHE A 1 911 ? 36.090 17.195 9.142 1.00 32.59 911 PHE A O 1
ATOM 7517 N N . SER A 1 912 ? 37.318 19.060 8.913 1.00 26.70 912 SER A N 1
ATOM 7518 C CA . SER A 1 912 ? 37.085 19.214 7.478 1.00 26.70 912 SER A CA 1
ATOM 7519 C C . SER A 1 912 ? 38.130 18.405 6.705 1.00 26.70 912 SER A C 1
ATOM 7521 O O . SER A 1 912 ? 39.306 18.768 6.685 1.00 26.70 912 SER A O 1
ATOM 7523 N N . PHE A 1 913 ? 37.711 17.316 6.060 1.00 29.64 913 PHE A N 1
ATOM 7524 C CA . PHE A 1 913 ? 38.460 16.761 4.933 1.00 29.64 913 PHE A CA 1
ATOM 7525 C C . PHE A 1 913 ? 38.056 17.530 3.676 1.00 29.64 913 PHE A C 1
ATOM 7527 O O . PHE A 1 913 ? 36.893 17.520 3.277 1.00 29.64 913 PHE A O 1
ATOM 7534 N N . ASP A 1 914 ? 39.030 18.217 3.092 1.00 27.14 914 ASP A N 1
ATOM 7535 C CA . ASP A 1 914 ? 38.898 18.997 1.868 1.00 27.14 914 ASP A CA 1
ATOM 7536 C C . ASP A 1 914 ? 38.782 18.037 0.667 1.00 27.14 914 ASP A C 1
ATOM 7538 O O . ASP A 1 914 ? 39.741 17.364 0.292 1.00 27.14 914 ASP A O 1
ATOM 7542 N N . TYR A 1 915 ? 37.579 17.914 0.103 1.00 32.72 915 TYR A N 1
ATOM 7543 C CA . TYR A 1 915 ? 37.315 17.254 -1.182 1.00 32.72 915 TYR A CA 1
ATOM 7544 C C . TYR A 1 915 ? 36.619 18.267 -2.094 1.00 32.72 915 TYR A C 1
ATOM 7546 O O . TYR A 1 915 ? 35.425 18.175 -2.380 1.00 32.72 915 TYR A O 1
ATOM 7554 N N . SER A 1 916 ? 37.371 19.284 -2.509 1.00 27.44 916 SER A N 1
ATOM 7555 C CA . SER A 1 916 ? 36.885 20.381 -3.350 1.00 27.44 916 SER A CA 1
ATOM 7556 C C . SER A 1 916 ? 37.266 20.266 -4.838 1.00 27.44 916 SER A C 1
ATOM 7558 O O . SER A 1 916 ? 36.864 21.128 -5.612 1.00 27.44 916 SER A O 1
ATOM 7560 N N . ASP A 1 917 ? 37.893 19.169 -5.296 1.00 30.77 917 ASP A N 1
ATOM 7561 C CA . ASP A 1 917 ? 38.520 19.140 -6.636 1.00 30.77 917 ASP A CA 1
ATOM 7562 C C . ASP A 1 917 ? 37.959 18.170 -7.701 1.00 30.77 917 ASP A C 1
ATOM 7564 O O . ASP A 1 917 ? 38.597 17.994 -8.736 1.00 30.77 917 ASP A O 1
ATOM 7568 N N . VAL A 1 918 ? 36.766 17.562 -7.556 1.00 33.16 918 VAL A N 1
ATOM 7569 C CA . VAL A 1 918 ? 36.269 16.626 -8.611 1.00 33.16 918 VAL A CA 1
ATOM 7570 C C . VAL A 1 918 ? 34.941 16.992 -9.293 1.00 33.16 918 VAL A C 1
ATOM 7572 O O . VAL A 1 918 ? 34.721 16.546 -10.414 1.00 33.16 918 VAL A O 1
ATOM 7575 N N . PHE A 1 919 ? 34.078 17.863 -8.757 1.00 36.97 919 PHE A N 1
ATOM 7576 C CA . PHE A 1 919 ? 32.813 18.195 -9.451 1.00 36.97 919 PHE A CA 1
ATOM 7577 C C . PHE A 1 919 ? 32.378 19.658 -9.292 1.00 36.97 919 PHE A C 1
ATOM 7579 O O . PHE A 1 919 ? 31.317 19.967 -8.755 1.00 36.97 919 PHE A O 1
ATOM 7586 N N . GLY A 1 920 ? 33.186 20.581 -9.814 1.00 28.03 920 GLY A N 1
ATOM 7587 C CA . GLY A 1 920 ? 32.813 21.987 -9.979 1.00 28.03 920 GLY A CA 1
ATOM 7588 C C . GLY A 1 920 ? 32.093 22.249 -11.305 1.00 28.03 920 GLY A C 1
ATOM 7589 O O . GLY A 1 920 ? 32.697 22.779 -12.231 1.00 28.03 920 GLY A O 1
ATOM 7590 N N . LEU A 1 921 ? 30.803 21.913 -11.418 1.00 31.81 921 LEU A N 1
ATOM 7591 C CA . LEU A 1 921 ? 29.966 22.356 -12.545 1.00 31.81 921 LEU A CA 1
ATOM 7592 C C . LEU A 1 921 ? 28.589 22.829 -12.060 1.00 31.81 921 LEU A C 1
ATOM 7594 O O . LEU A 1 921 ? 27.621 22.075 -12.007 1.00 31.81 921 LEU A O 1
ATOM 7598 N N . ASN A 1 922 ? 28.494 24.126 -11.762 1.00 26.05 922 ASN A N 1
ATOM 7599 C CA . ASN A 1 922 ? 27.217 24.833 -11.677 1.00 26.05 922 ASN A CA 1
ATOM 7600 C C . ASN A 1 922 ? 26.653 25.007 -13.096 1.00 26.05 922 ASN A C 1
ATOM 7602 O O . ASN A 1 922 ? 27.064 25.910 -13.822 1.00 26.05 922 ASN A O 1
ATOM 7606 N N . ILE A 1 923 ? 25.710 24.153 -13.505 1.00 33.31 923 ILE A N 1
ATOM 7607 C CA . ILE A 1 923 ? 25.012 24.281 -14.792 1.00 33.31 923 ILE A CA 1
ATOM 7608 C C . ILE A 1 923 ? 23.534 24.580 -14.535 1.00 33.31 923 ILE A C 1
ATOM 7610 O O . ILE A 1 923 ? 22.793 23.758 -14.000 1.00 33.31 923 ILE A O 1
ATOM 7614 N N . ARG A 1 924 ? 23.100 25.777 -14.947 1.00 27.23 924 ARG A N 1
ATOM 7615 C CA . ARG A 1 924 ? 21.683 26.159 -15.024 1.00 27.23 924 ARG A CA 1
ATOM 7616 C C . ARG A 1 924 ? 20.972 25.283 -16.061 1.00 27.23 924 ARG A C 1
ATOM 7618 O O . ARG A 1 924 ? 21.380 25.239 -17.217 1.00 27.23 924 ARG A O 1
ATOM 7625 N N . LEU A 1 925 ? 19.893 24.626 -15.639 1.00 29.50 925 LEU A N 1
ATOM 7626 C CA . LEU A 1 925 ? 18.975 23.880 -16.501 1.00 29.50 925 LEU A CA 1
ATOM 7627 C C . LEU A 1 925 ? 18.187 24.859 -17.386 1.00 29.50 925 LEU A C 1
ATOM 7629 O O . LEU A 1 925 ? 17.294 25.551 -16.895 1.00 29.50 925 LEU A O 1
ATOM 7633 N N . ASP A 1 926 ? 18.513 24.922 -18.677 1.00 28.09 926 ASP A N 1
ATOM 7634 C CA . ASP A 1 926 ? 17.755 25.701 -19.659 1.00 28.09 926 ASP A CA 1
ATOM 7635 C C . ASP A 1 926 ? 16.679 24.822 -20.323 1.00 28.09 926 ASP A C 1
ATOM 7637 O O . ASP A 1 926 ? 16.971 23.778 -20.907 1.00 28.09 926 ASP A O 1
ATOM 7641 N N . LYS A 1 927 ? 15.406 25.225 -20.214 1.00 30.16 927 LYS A N 1
ATOM 7642 C CA . LYS A 1 927 ? 14.223 24.467 -20.684 1.00 30.16 927 LYS A CA 1
ATOM 7643 C C . LYS A 1 927 ? 13.935 24.659 -22.189 1.00 30.16 927 LYS A C 1
ATOM 7645 O O . LYS A 1 927 ? 12.797 24.491 -22.625 1.00 30.16 927 LYS A O 1
ATOM 7650 N N . SER A 1 928 ? 14.930 25.020 -23.000 1.00 29.20 928 SER A N 1
ATOM 7651 C CA . SER A 1 928 ? 14.729 25.533 -24.367 1.00 29.20 928 SER A CA 1
ATOM 7652 C C . SER A 1 928 ? 14.731 24.487 -25.503 1.00 29.20 928 SER A C 1
ATOM 7654 O O . SER A 1 928 ? 14.563 24.852 -26.664 1.00 29.20 928 SER A O 1
ATOM 7656 N N . TYR A 1 929 ? 14.796 23.182 -25.216 1.00 33.31 929 TYR A N 1
ATOM 7657 C CA . TYR A 1 929 ? 14.941 22.118 -26.235 1.00 33.31 929 TYR A CA 1
ATOM 7658 C C . TYR A 1 929 ? 13.714 21.803 -27.126 1.00 33.31 929 TYR A C 1
ATOM 7660 O O . TYR A 1 929 ? 13.691 20.777 -27.798 1.00 33.31 929 TYR A O 1
ATOM 7668 N N . LYS A 1 930 ? 12.685 22.658 -27.199 1.00 36.16 930 LYS A N 1
ATOM 7669 C CA . LYS A 1 930 ? 11.416 22.311 -27.880 1.00 36.16 930 LYS A CA 1
ATOM 7670 C C . LYS A 1 930 ? 11.232 22.755 -29.338 1.00 36.16 930 LYS A C 1
ATOM 7672 O O . LYS A 1 930 ? 10.129 22.599 -29.840 1.00 36.16 930 LYS A O 1
ATOM 7677 N N . ASN A 1 931 ? 12.241 23.250 -30.058 1.00 36.12 931 ASN A N 1
ATOM 7678 C CA . ASN A 1 931 ? 12.088 23.502 -31.505 1.00 36.12 931 ASN A CA 1
ATOM 7679 C C . ASN A 1 931 ? 13.430 23.522 -32.254 1.00 36.12 931 ASN A C 1
ATOM 7681 O O . ASN A 1 931 ? 14.014 24.582 -32.480 1.00 36.12 931 ASN A O 1
ATOM 7685 N N . ILE A 1 932 ? 13.905 22.354 -32.691 1.00 40.81 932 ILE A N 1
ATOM 7686 C CA . ILE A 1 932 ? 14.918 22.283 -33.751 1.00 40.81 932 ILE A CA 1
ATOM 7687 C C . ILE A 1 932 ? 14.179 22.475 -35.082 1.00 40.81 932 ILE A C 1
ATOM 7689 O O . ILE A 1 932 ? 13.387 21.635 -35.497 1.00 40.81 932 ILE A O 1
ATOM 7693 N N . ASN A 1 933 ? 14.387 23.624 -35.727 1.00 45.47 933 ASN A N 1
ATOM 7694 C CA . ASN A 1 933 ? 13.769 23.955 -37.010 1.00 45.47 933 ASN A CA 1
ATOM 7695 C C . ASN A 1 933 ? 14.499 23.203 -38.144 1.00 45.47 933 ASN A C 1
ATOM 7697 O O . ASN A 1 933 ? 15.661 23.496 -38.430 1.00 45.47 933 ASN A O 1
ATOM 7701 N N . TYR A 1 934 ? 13.818 22.239 -38.773 1.00 45.47 934 TYR A N 1
ATOM 7702 C CA . TYR A 1 934 ? 14.335 21.286 -39.773 1.00 45.47 934 TYR A CA 1
ATOM 7703 C C . TYR A 1 934 ? 15.075 21.929 -40.960 1.00 45.47 934 TYR A C 1
ATOM 7705 O O . TYR A 1 934 ? 15.966 21.319 -41.549 1.00 45.47 934 TYR A O 1
ATOM 7713 N N . ARG A 1 935 ? 14.789 23.201 -41.264 1.00 48.88 935 ARG A N 1
ATOM 7714 C CA . ARG A 1 935 ? 15.469 23.956 -42.329 1.00 48.88 935 ARG A CA 1
ATOM 7715 C C . ARG A 1 935 ? 16.931 24.305 -42.019 1.00 48.88 935 ARG A C 1
ATOM 7717 O O . ARG A 1 935 ? 17.674 24.615 -42.940 1.00 48.88 935 ARG A O 1
ATOM 7724 N N . ASN A 1 936 ? 17.384 24.188 -40.766 1.00 47.66 936 ASN A N 1
ATOM 7725 C CA . ASN A 1 936 ? 18.790 24.411 -40.403 1.00 47.66 936 ASN A CA 1
ATOM 7726 C C . ASN A 1 936 ? 19.724 23.236 -40.759 1.00 47.66 936 ASN A C 1
ATOM 7728 O O . ASN A 1 936 ? 20.934 23.439 -40.832 1.00 47.66 936 ASN A O 1
ATOM 7732 N N . ILE A 1 937 ? 19.198 22.024 -40.987 1.00 47.97 937 ILE A N 1
ATOM 7733 C CA . ILE A 1 937 ? 20.008 20.854 -41.385 1.00 47.97 937 ILE A CA 1
ATOM 7734 C C . ILE A 1 937 ? 20.359 20.931 -42.877 1.00 47.97 937 ILE A C 1
ATOM 7736 O O . ILE A 1 937 ? 21.507 20.694 -43.245 1.00 47.97 937 ILE A O 1
ATOM 7740 N N . ILE A 1 938 ? 19.413 21.367 -43.716 1.00 50.03 938 ILE A N 1
ATOM 7741 C CA . ILE A 1 938 ? 19.619 21.564 -45.162 1.00 50.03 938 ILE A CA 1
ATOM 7742 C C . ILE A 1 938 ? 20.713 22.622 -45.426 1.00 50.03 938 ILE A C 1
ATOM 7744 O O . ILE A 1 938 ? 21.486 22.488 -46.366 1.00 50.03 938 ILE A O 1
ATOM 7748 N N . ILE A 1 939 ? 20.872 23.609 -44.531 1.00 51.81 939 ILE A N 1
ATOM 7749 C CA . ILE A 1 939 ? 21.925 24.644 -44.600 1.00 51.81 939 ILE A CA 1
ATOM 7750 C C . ILE A 1 939 ? 23.351 24.067 -44.402 1.00 51.81 939 ILE A C 1
ATOM 7752 O O . ILE A 1 939 ? 24.332 24.750 -44.685 1.00 51.81 939 ILE A O 1
ATOM 7756 N N . ARG A 1 940 ? 23.513 22.814 -43.943 1.00 52.59 940 ARG A N 1
ATOM 7757 C CA . ARG A 1 940 ? 24.837 22.208 -43.676 1.00 52.59 940 ARG A CA 1
ATOM 7758 C C . ARG A 1 940 ? 25.422 21.371 -44.817 1.00 52.59 940 ARG A C 1
ATOM 7760 O O . ARG A 1 940 ? 26.589 20.983 -44.718 1.00 52.59 940 ARG A O 1
ATOM 7767 N N . ILE A 1 941 ? 24.663 21.077 -45.872 1.00 62.31 941 ILE A N 1
ATOM 7768 C CA . ILE A 1 941 ? 25.239 20.472 -47.079 1.00 62.31 941 ILE A CA 1
ATOM 7769 C C . ILE A 1 941 ? 25.837 21.624 -47.880 1.00 62.31 941 ILE A C 1
ATOM 7771 O O . ILE A 1 941 ? 25.110 22.411 -48.478 1.00 62.31 941 ILE A O 1
ATOM 7775 N N . ASP A 1 942 ? 27.161 21.774 -47.817 1.00 71.38 942 ASP A N 1
ATOM 7776 C CA . ASP A 1 942 ? 27.852 22.778 -48.620 1.00 71.38 942 ASP A CA 1
ATOM 7777 C C . ASP A 1 942 ? 27.598 22.536 -50.121 1.00 71.38 942 ASP A C 1
ATOM 7779 O O . ASP A 1 942 ? 27.269 21.429 -50.562 1.00 71.38 942 ASP A O 1
ATOM 7783 N N . HIS A 1 943 ? 27.717 23.604 -50.912 1.00 77.19 943 HIS A N 1
ATOM 7784 C CA . HIS A 1 943 ? 27.488 23.549 -52.355 1.00 77.19 943 HIS A CA 1
ATOM 7785 C C . HIS A 1 943 ? 28.348 22.463 -53.026 1.00 77.19 943 HIS A C 1
ATOM 7787 O O . HIS A 1 943 ? 27.900 21.818 -53.966 1.00 77.19 943 HIS A O 1
ATOM 7793 N N . GLU A 1 944 ? 29.552 22.200 -52.511 1.00 78.00 944 GLU A N 1
ATOM 7794 C CA . GLU A 1 944 ? 30.452 21.166 -53.026 1.00 78.00 944 GLU A CA 1
ATOM 7795 C C . GLU A 1 944 ? 29.877 19.749 -52.849 1.00 78.00 944 GLU A C 1
ATOM 7797 O O . GLU A 1 944 ? 29.829 18.976 -53.805 1.00 78.00 944 GLU A O 1
ATOM 7802 N N . LYS A 1 945 ? 29.373 19.404 -51.660 1.00 80.00 945 LYS A N 1
ATOM 7803 C CA . LYS A 1 945 ? 28.713 18.122 -51.373 1.00 80.00 945 LYS A CA 1
ATOM 7804 C C . LYS A 1 945 ? 27.445 17.948 -52.194 1.00 80.00 945 LYS A C 1
ATOM 7806 O O . LYS A 1 945 ? 27.191 16.849 -52.679 1.00 80.00 945 LYS A O 1
ATOM 7811 N N . LYS A 1 946 ? 26.665 19.021 -52.370 1.00 81.62 946 LYS A N 1
ATOM 7812 C CA . LYS A 1 946 ? 25.487 19.009 -53.246 1.00 81.62 946 LYS A CA 1
ATOM 7813 C C . LYS A 1 946 ? 25.883 18.692 -54.689 1.00 81.62 946 LYS A C 1
ATOM 7815 O O . LYS A 1 946 ? 25.264 17.820 -55.288 1.00 81.62 946 LYS A O 1
ATOM 7820 N N . GLN A 1 947 ? 26.903 19.359 -55.233 1.00 82.31 947 GLN A N 1
ATOM 7821 C CA . GLN A 1 947 ? 27.362 19.094 -56.600 1.00 82.31 947 GLN A CA 1
ATOM 7822 C C . GLN A 1 947 ? 27.869 17.659 -56.753 1.00 82.31 947 GLN A C 1
ATOM 7824 O O . GLN A 1 947 ? 27.449 16.979 -57.678 1.00 82.31 947 GLN A O 1
ATOM 7829 N N . LYS A 1 948 ? 28.641 17.143 -55.789 1.00 83.56 948 LYS A N 1
ATOM 7830 C CA . LYS A 1 948 ? 29.072 15.733 -55.780 1.00 83.56 948 LYS A CA 1
ATOM 7831 C C . LYS A 1 948 ? 27.903 14.747 -55.721 1.00 83.56 948 LYS A C 1
ATOM 7833 O O . LYS A 1 948 ? 27.959 13.707 -56.362 1.00 83.56 948 LYS A O 1
ATOM 7838 N N . LEU A 1 949 ? 26.838 15.062 -54.980 1.00 82.50 949 LEU A N 1
ATOM 7839 C CA . LEU A 1 949 ? 25.610 14.258 -54.970 1.00 82.50 949 LEU A CA 1
ATOM 7840 C C . LEU A 1 949 ? 24.894 14.302 -56.324 1.00 82.50 949 LEU A C 1
ATOM 7842 O O . LEU A 1 949 ? 24.463 13.264 -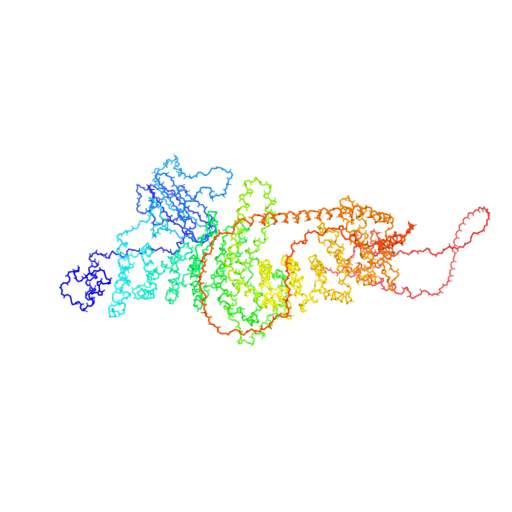56.812 1.00 82.50 949 LEU A O 1
ATOM 7846 N N . ILE A 1 950 ? 24.777 15.482 -56.941 1.00 83.69 950 ILE A N 1
ATOM 7847 C CA . ILE A 1 950 ? 24.188 15.634 -58.279 1.00 83.69 950 ILE A CA 1
ATOM 7848 C C . ILE A 1 950 ? 25.012 14.855 -59.310 1.00 83.69 950 ILE A C 1
ATOM 7850 O O . ILE A 1 950 ? 24.437 14.134 -60.117 1.00 83.69 950 ILE A O 1
ATOM 7854 N N . GLU A 1 951 ? 26.339 14.962 -59.268 1.00 84.69 951 GLU A N 1
ATOM 7855 C CA . GLU A 1 951 ? 27.257 14.188 -60.108 1.00 84.69 951 GLU A CA 1
ATOM 7856 C C . GLU A 1 951 ? 27.099 12.685 -59.872 1.00 84.69 951 GLU A C 1
ATOM 7858 O O . GLU A 1 951 ? 26.994 11.937 -60.837 1.00 84.69 951 GLU A O 1
ATOM 7863 N N . PHE A 1 952 ? 27.000 12.245 -58.614 1.00 83.81 952 PHE A N 1
ATOM 7864 C CA . PHE A 1 952 ? 26.740 10.849 -58.270 1.00 83.81 952 PHE A CA 1
ATOM 7865 C C . PHE A 1 952 ? 25.426 10.346 -58.877 1.00 83.81 952 PHE A C 1
ATOM 7867 O O . PHE A 1 952 ? 25.433 9.321 -59.551 1.00 83.81 952 PHE A O 1
ATOM 7874 N N . PHE A 1 953 ? 24.317 11.073 -58.696 1.00 82.75 953 PHE A N 1
ATOM 7875 C CA . PHE A 1 953 ? 23.022 10.691 -59.269 1.00 82.75 953 PHE A CA 1
ATOM 7876 C C . PHE A 1 953 ? 23.031 10.723 -60.804 1.00 82.75 953 PHE A C 1
ATOM 7878 O O . PHE A 1 953 ? 22.409 9.866 -61.420 1.00 82.75 953 PHE A O 1
ATOM 7885 N N . LYS A 1 954 ? 23.760 11.660 -61.429 1.00 83.12 954 LYS A N 1
ATOM 7886 C CA . LYS A 1 954 ? 23.951 11.720 -62.892 1.00 83.12 954 LYS A CA 1
ATOM 7887 C C . LYS A 1 954 ? 24.835 10.593 -63.433 1.00 83.12 954 LYS A C 1
ATOM 7889 O O . LYS A 1 954 ? 24.701 10.239 -64.597 1.00 83.12 954 LYS A O 1
ATOM 7894 N N . ALA A 1 955 ? 25.748 10.070 -62.615 1.00 77.31 955 ALA A N 1
ATOM 7895 C CA . ALA A 1 955 ? 26.660 8.983 -62.964 1.00 77.31 955 ALA A CA 1
ATOM 7896 C C . ALA A 1 955 ? 26.064 7.585 -62.726 1.00 77.31 955 ALA A C 1
ATOM 7898 O O . ALA A 1 955 ? 26.719 6.590 -63.042 1.00 77.31 955 ALA A O 1
ATOM 7899 N N . LEU A 1 956 ? 24.853 7.491 -62.165 1.00 76.12 956 LEU A N 1
ATOM 7900 C CA . LEU A 1 956 ? 24.105 6.238 -62.138 1.00 76.12 956 LEU A CA 1
ATOM 7901 C C . LEU A 1 956 ? 23.841 5.797 -63.590 1.00 76.12 956 LEU A C 1
ATOM 7903 O O . LEU A 1 956 ? 23.455 6.639 -64.405 1.00 76.12 956 LEU A O 1
ATOM 7907 N N . PRO A 1 957 ? 24.092 4.523 -63.940 1.00 63.00 957 PRO A N 1
ATOM 7908 C CA . PRO A 1 957 ? 23.919 4.041 -65.303 1.00 63.00 957 PRO A CA 1
ATOM 7909 C C . PRO A 1 957 ? 22.476 4.281 -65.756 1.00 63.00 957 PRO A C 1
ATOM 7911 O O . PRO A 1 957 ? 21.534 3.762 -65.171 1.00 63.00 957 PRO A O 1
ATOM 7914 N N . ASN A 1 958 ? 22.314 5.102 -66.793 1.00 51.56 958 ASN A N 1
ATOM 7915 C CA . ASN A 1 958 ? 21.041 5.347 -67.464 1.00 51.56 958 ASN A CA 1
ATOM 7916 C C . ASN A 1 958 ? 20.922 4.313 -68.594 1.00 51.56 958 ASN A C 1
ATOM 7918 O O . ASN A 1 958 ? 20.941 4.652 -69.780 1.00 51.56 958 ASN A O 1
ATOM 7922 N N . GLU A 1 959 ? 20.975 3.030 -68.239 1.00 47.06 959 GLU A N 1
ATOM 7923 C CA . GLU A 1 959 ? 20.908 1.966 -69.233 1.00 47.06 959 GLU A CA 1
ATOM 7924 C C . GLU A 1 959 ? 19.453 1.784 -69.665 1.00 47.06 959 GLU A C 1
ATOM 7926 O O . GLU A 1 959 ? 18.658 1.106 -69.025 1.00 47.06 959 GLU A O 1
ATOM 7931 N N . ASN A 1 960 ? 19.113 2.385 -70.807 1.00 43.34 960 ASN A N 1
ATOM 7932 C CA . ASN A 1 960 ? 17.949 2.010 -71.609 1.00 43.34 960 ASN A CA 1
ATOM 7933 C C . ASN A 1 960 ? 18.167 0.616 -72.238 1.00 43.34 960 ASN A C 1
ATOM 7935 O O . ASN A 1 960 ? 18.168 0.476 -73.461 1.00 43.34 960 ASN A O 1
ATOM 7939 N N . SER A 1 961 ? 18.394 -0.416 -71.425 1.00 44.91 961 SER A N 1
ATOM 7940 C CA . SER A 1 961 ? 18.400 -1.820 -71.849 1.00 44.91 961 SER A CA 1
ATOM 7941 C C . SER A 1 961 ? 17.110 -2.486 -71.365 1.00 44.91 961 SER A C 1
ATOM 7943 O O . SER A 1 961 ? 17.070 -3.329 -70.474 1.00 44.91 961 SER A O 1
ATOM 7945 N N . ASP A 1 962 ? 16.017 -2.079 -72.002 1.00 46.38 962 ASP A N 1
ATOM 7946 C CA . ASP A 1 962 ? 14.631 -2.477 -71.733 1.00 46.38 962 ASP A CA 1
ATOM 7947 C C . ASP A 1 962 ? 14.320 -3.970 -72.011 1.00 46.38 962 ASP A C 1
ATOM 7949 O O . ASP A 1 962 ? 13.191 -4.296 -72.371 1.00 46.38 962 ASP A O 1
ATOM 7953 N N . GLN A 1 963 ? 15.277 -4.911 -71.912 1.00 48.34 963 GLN A N 1
ATOM 7954 C CA . GLN A 1 963 ? 15.038 -6.286 -72.393 1.00 48.34 963 GLN A CA 1
ATOM 7955 C C . GLN A 1 963 ? 15.520 -7.490 -71.561 1.00 48.34 963 GLN A C 1
ATOM 7957 O O . GLN A 1 963 ? 15.140 -8.587 -71.949 1.00 48.34 963 GLN A O 1
ATOM 7962 N N . ASN A 1 964 ? 16.215 -7.383 -70.414 1.00 53.09 964 ASN A N 1
ATOM 7963 C CA . ASN A 1 964 ? 16.665 -8.610 -69.699 1.00 53.09 964 ASN A CA 1
ATOM 7964 C C . ASN A 1 964 ? 16.349 -8.745 -68.192 1.00 53.09 964 ASN A C 1
ATOM 7966 O O . ASN A 1 964 ? 16.561 -9.822 -67.633 1.00 53.09 964 ASN A O 1
ATOM 7970 N N . ASN A 1 965 ? 15.762 -7.745 -67.521 1.00 55.62 965 ASN A N 1
ATOM 7971 C CA . ASN A 1 965 ? 15.479 -7.847 -66.073 1.00 55.62 965 ASN A CA 1
ATOM 7972 C C . ASN A 1 965 ? 14.364 -8.847 -65.704 1.00 55.62 965 ASN A C 1
ATOM 7974 O O . ASN A 1 965 ? 14.302 -9.304 -64.559 1.00 55.62 965 ASN A O 1
ATOM 7978 N N . ASP A 1 966 ? 13.525 -9.265 -66.658 1.00 71.62 966 ASP A N 1
ATOM 7979 C CA . ASP A 1 966 ? 12.520 -10.310 -66.418 1.00 71.62 966 ASP A CA 1
ATOM 7980 C C . ASP A 1 966 ? 13.145 -11.671 -66.089 1.00 71.62 966 ASP A C 1
ATOM 7982 O O . ASP A 1 966 ? 12.509 -12.491 -65.410 1.00 71.62 966 ASP A O 1
ATOM 7986 N N . ASN A 1 967 ? 14.404 -11.888 -66.477 1.00 78.44 967 ASN A N 1
ATOM 7987 C CA . ASN A 1 967 ? 15.111 -13.131 -66.219 1.00 78.44 967 ASN A CA 1
ATOM 7988 C C . ASN A 1 967 ? 15.786 -13.186 -64.851 1.00 78.44 967 ASN A C 1
ATOM 7990 O O . ASN A 1 967 ? 16.152 -14.281 -64.459 1.00 78.44 967 ASN A O 1
ATOM 7994 N N . LEU A 1 968 ? 15.894 -12.111 -64.062 1.00 83.94 968 LEU A N 1
ATOM 7995 C CA . LEU A 1 968 ? 16.482 -12.199 -62.716 1.00 83.94 968 LEU A CA 1
ATOM 7996 C C . LEU A 1 968 ? 15.485 -12.741 -61.681 1.00 83.94 968 LEU A C 1
ATOM 7998 O O . LEU A 1 968 ? 14.299 -12.406 -61.666 1.00 83.94 968 LEU A O 1
ATOM 8002 N N . CYS A 1 969 ? 15.968 -13.604 -60.790 1.00 89.75 969 CYS A N 1
ATOM 8003 C CA . CYS A 1 969 ? 15.220 -14.211 -59.699 1.00 89.75 969 CYS A CA 1
ATOM 8004 C C . CYS A 1 969 ? 14.656 -13.129 -58.785 1.00 89.75 969 CYS A C 1
ATOM 8006 O O . CYS A 1 969 ? 15.398 -12.447 -58.095 1.00 89.75 969 CYS A O 1
ATOM 8008 N N . SER A 1 970 ? 13.335 -13.035 -58.673 1.00 83.38 970 SER A N 1
ATOM 8009 C CA . SER A 1 970 ? 12.673 -12.020 -57.842 1.00 83.38 970 SER A CA 1
ATOM 8010 C C . SER A 1 970 ? 12.798 -12.259 -56.328 1.00 83.38 970 SER A C 1
ATOM 8012 O O . SER A 1 970 ? 12.094 -11.624 -55.551 1.00 83.38 970 SER A O 1
ATOM 8014 N N . ILE A 1 971 ? 13.619 -13.225 -55.902 1.00 84.69 971 ILE A N 1
ATOM 8015 C CA . ILE A 1 971 ? 13.882 -13.528 -54.489 1.00 84.69 971 ILE A CA 1
ATOM 8016 C C . ILE A 1 971 ? 15.251 -12.980 -54.081 1.00 84.69 971 ILE A C 1
ATOM 8018 O O . ILE A 1 971 ? 15.340 -12.263 -53.091 1.00 84.69 971 ILE A O 1
ATOM 8022 N N . CYS A 1 972 ? 16.309 -13.301 -54.831 1.00 83.62 972 CYS A N 1
ATOM 8023 C CA . CYS A 1 972 ? 17.659 -12.798 -54.551 1.00 83.62 972 CYS A CA 1
ATOM 8024 C C . CYS A 1 972 ? 18.080 -11.624 -55.429 1.00 83.62 972 CYS A C 1
ATOM 8026 O O . CYS A 1 972 ? 19.070 -10.983 -55.107 1.00 83.62 972 CYS A O 1
ATOM 8028 N N . TYR A 1 973 ? 17.383 -11.378 -56.540 1.00 78.25 973 TYR A N 1
ATOM 8029 C CA . TYR A 1 973 ? 17.720 -10.386 -57.567 1.00 78.25 973 TYR A CA 1
ATOM 8030 C C . TYR A 1 973 ? 19.141 -10.517 -58.151 1.00 78.25 973 TYR A C 1
ATOM 8032 O O . TYR A 1 973 ? 19.581 -9.640 -58.881 1.00 78.25 973 TYR A O 1
ATOM 8040 N N . ALA A 1 974 ? 19.847 -11.612 -57.851 1.00 79.12 974 ALA A N 1
ATOM 8041 C CA . ALA A 1 974 ? 21.264 -11.793 -58.166 1.00 79.12 974 ALA A CA 1
ATOM 8042 C C . ALA A 1 974 ? 21.523 -12.868 -59.231 1.00 79.12 974 ALA A C 1
ATOM 8044 O O . ALA A 1 974 ? 22.520 -12.808 -59.937 1.00 79.12 974 ALA A O 1
ATOM 8045 N N . TYR A 1 975 ? 20.632 -13.853 -59.345 1.00 84.56 975 TYR A N 1
ATOM 8046 C CA . TYR A 1 975 ? 20.773 -14.990 -60.258 1.00 84.56 975 TYR A CA 1
ATOM 8047 C C . TYR A 1 975 ? 19.575 -15.067 -61.192 1.00 84.56 975 TYR A C 1
ATOM 8049 O O . TYR A 1 975 ? 18.486 -14.646 -60.807 1.00 84.56 975 TYR A O 1
ATOM 8057 N N . GLU A 1 976 ? 19.735 -15.645 -62.378 1.00 91.38 976 GLU A N 1
ATOM 8058 C CA . GLU A 1 976 ? 18.626 -15.828 -63.315 1.00 91.38 976 GLU A CA 1
ATOM 8059 C C . GLU A 1 976 ? 17.546 -16.787 -62.776 1.00 91.38 976 GLU A C 1
ATOM 8061 O O . GLU A 1 976 ? 17.794 -17.632 -61.915 1.00 91.38 976 GLU A O 1
ATOM 8066 N N . LYS A 1 977 ? 16.312 -16.654 -63.270 1.00 93.38 977 LYS A N 1
ATOM 8067 C CA . LYS A 1 977 ? 15.151 -17.517 -63.020 1.00 93.38 977 LYS A CA 1
ATOM 8068 C C . LYS A 1 977 ? 15.318 -18.846 -63.760 1.00 93.38 977 LYS A C 1
ATOM 8070 O O . LYS A 1 977 ? 14.482 -19.221 -64.577 1.00 93.38 977 LYS A O 1
ATOM 8075 N N . ASP A 1 978 ? 16.394 -19.551 -63.448 1.00 94.88 978 ASP A N 1
ATOM 8076 C CA . ASP A 1 978 ? 16.769 -20.836 -64.035 1.00 94.88 978 ASP A CA 1
ATOM 8077 C C . ASP A 1 978 ? 15.905 -22.007 -63.537 1.00 94.88 978 ASP A C 1
ATOM 8079 O O . ASP A 1 978 ? 16.125 -23.137 -63.949 1.00 94.88 978 ASP A O 1
ATOM 8083 N N . THR A 1 979 ? 14.941 -21.784 -62.636 1.00 94.75 979 THR A N 1
ATOM 8084 C CA . THR A 1 979 ? 14.163 -22.859 -62.018 1.00 94.75 979 THR A CA 1
ATOM 8085 C C . THR A 1 979 ? 12.668 -22.551 -61.989 1.00 94.75 979 THR A C 1
ATOM 8087 O O . THR A 1 979 ? 12.238 -21.547 -61.424 1.00 94.75 979 THR A O 1
ATOM 8090 N N . GLU A 1 980 ? 11.847 -23.447 -62.542 1.00 96.50 980 GLU A N 1
ATOM 8091 C CA . GLU A 1 980 ? 10.380 -23.360 -62.572 1.00 96.50 980 GLU A CA 1
ATOM 8092 C C . GLU A 1 980 ? 9.729 -24.346 -61.590 1.00 96.50 980 GLU A C 1
ATOM 8094 O O . GLU A 1 980 ? 10.063 -25.528 -61.560 1.00 96.50 980 GLU A O 1
ATOM 8099 N N . PHE A 1 981 ? 8.770 -23.882 -60.785 1.00 96.56 981 PHE A N 1
ATOM 8100 C CA . PHE A 1 981 ? 8.114 -24.681 -59.746 1.00 96.56 981 PHE A CA 1
ATOM 8101 C C . PHE A 1 981 ? 6.826 -25.329 -60.258 1.00 96.56 981 PHE A C 1
ATOM 8103 O O . PHE A 1 981 ? 5.917 -24.631 -60.707 1.00 96.56 981 PHE A O 1
ATOM 8110 N N . LEU A 1 982 ? 6.652 -26.637 -60.086 1.00 94.00 982 LEU A N 1
ATOM 8111 C CA . LEU A 1 982 ? 5.429 -27.339 -60.483 1.00 94.00 982 LEU A CA 1
ATOM 8112 C C . LEU A 1 982 ? 4.526 -27.654 -59.274 1.00 94.00 982 LEU A C 1
ATOM 8114 O O . LEU A 1 982 ? 5.039 -28.007 -58.210 1.00 94.00 982 LEU A O 1
ATOM 8118 N N . PRO A 1 983 ? 3.186 -27.525 -59.415 1.00 92.81 983 PRO A N 1
ATOM 8119 C CA . PRO A 1 983 ? 2.437 -27.250 -60.655 1.00 92.81 983 PRO A CA 1
ATOM 8120 C C . PRO A 1 983 ? 2.224 -25.757 -60.982 1.00 92.81 983 PRO A C 1
ATOM 8122 O O . PRO A 1 983 ? 1.663 -25.438 -62.026 1.00 92.81 983 PRO A O 1
ATOM 8125 N N . CYS A 1 984 ? 2.626 -24.832 -60.104 1.00 95.62 984 CYS A N 1
ATOM 8126 C CA . CYS A 1 984 ? 2.223 -23.420 -60.197 1.00 95.62 984 CYS A CA 1
ATOM 8127 C C . CYS A 1 984 ? 2.943 -22.574 -61.266 1.00 95.62 984 CYS A C 1
ATOM 8129 O O . CYS A 1 984 ? 2.540 -21.439 -61.494 1.00 95.62 984 CYS A O 1
ATOM 8131 N N . LYS A 1 985 ? 4.002 -23.104 -61.886 1.00 95.31 985 LYS A N 1
ATOM 8132 C CA . LYS A 1 985 ? 4.847 -22.487 -62.925 1.00 95.31 985 LYS A CA 1
ATOM 8133 C C . LYS A 1 985 ? 5.500 -21.144 -62.571 1.00 95.31 985 LYS A C 1
ATOM 8135 O O . LYS A 1 985 ? 5.981 -20.441 -63.453 1.00 95.31 985 LYS A O 1
ATOM 8140 N N . HIS A 1 986 ? 5.556 -20.773 -61.294 1.00 96.50 986 HIS A N 1
ATOM 8141 C CA . HIS A 1 986 ? 6.376 -19.632 -60.881 1.00 96.50 986 HIS A CA 1
ATOM 8142 C C . HIS A 1 986 ? 7.864 -19.974 -60.988 1.00 96.50 986 HIS A C 1
ATOM 8144 O O . HIS A 1 986 ? 8.229 -21.140 -60.855 1.00 96.50 986 HIS A O 1
ATOM 8150 N N . ARG A 1 987 ? 8.717 -18.965 -61.192 1.00 95.50 987 ARG A N 1
ATOM 8151 C CA . ARG A 1 987 ? 10.155 -19.160 -61.407 1.00 95.50 987 ARG A CA 1
ATOM 8152 C C . ARG A 1 987 ? 11.015 -18.405 -60.394 1.00 95.50 987 ARG A C 1
ATOM 8154 O O . ARG A 1 987 ? 10.663 -17.300 -59.982 1.00 95.50 987 ARG A O 1
ATOM 8161 N N . SER A 1 988 ? 12.152 -18.985 -60.023 1.00 95.62 988 SER A N 1
ATOM 8162 C CA . SER A 1 988 ? 13.241 -18.350 -59.265 1.00 95.62 988 SER A CA 1
ATOM 8163 C C . SER A 1 988 ? 14.580 -18.945 -59.697 1.00 95.62 988 SER A C 1
ATOM 8165 O O . SER A 1 988 ? 14.599 -19.853 -60.518 1.00 95.62 988 SER A O 1
ATOM 8167 N N . CYS A 1 989 ? 15.691 -18.486 -59.124 1.00 96.38 989 CYS A N 1
ATOM 8168 C CA . CYS A 1 989 ? 16.950 -19.209 -59.263 1.00 96.38 989 CYS A CA 1
ATOM 8169 C C . CYS A 1 989 ? 16.956 -20.486 -58.411 1.00 96.38 989 CYS A C 1
ATOM 8171 O O . CYS A 1 989 ? 16.272 -20.559 -57.376 1.00 96.38 989 CYS A O 1
ATOM 8173 N N . HIS A 1 990 ? 17.778 -21.452 -58.810 1.00 94.19 990 HIS A N 1
ATOM 8174 C CA . HIS A 1 990 ? 17.936 -22.760 -58.189 1.00 94.19 990 HIS A CA 1
ATOM 8175 C C . HIS A 1 990 ? 18.403 -22.642 -56.738 1.00 94.19 990 HIS A C 1
ATOM 8177 O O . HIS A 1 990 ? 17.939 -23.361 -55.847 1.00 94.19 990 HIS A O 1
ATOM 8183 N N . HIS A 1 991 ? 19.286 -21.678 -56.476 1.00 91.81 991 HIS A N 1
ATOM 8184 C CA . HIS A 1 991 ? 19.816 -21.425 -55.143 1.00 91.81 991 HIS A CA 1
ATOM 8185 C C . HIS A 1 991 ? 18.707 -21.037 -54.149 1.00 91.81 991 HIS A C 1
ATOM 8187 O O . HIS A 1 991 ? 18.580 -21.643 -53.083 1.00 91.81 991 HIS A O 1
ATOM 8193 N N . CYS A 1 992 ? 17.847 -20.081 -54.518 1.00 92.94 992 CYS A N 1
ATOM 8194 C CA . CYS A 1 992 ? 16.766 -19.608 -53.651 1.00 92.94 992 CYS A CA 1
ATOM 8195 C C . CYS A 1 992 ? 15.714 -20.681 -53.370 1.00 92.94 992 CYS A C 1
ATOM 8197 O O . CYS A 1 992 ? 15.248 -20.797 -52.234 1.00 92.94 992 CYS A O 1
ATOM 8199 N N . ILE A 1 993 ? 15.332 -21.467 -54.380 1.00 93.12 993 ILE A N 1
ATOM 8200 C CA . ILE A 1 993 ? 14.323 -22.512 -54.186 1.00 93.12 993 ILE A CA 1
ATOM 8201 C C . ILE A 1 993 ? 14.855 -23.675 -53.354 1.00 93.12 993 ILE A C 1
ATOM 8203 O O . ILE A 1 993 ? 14.141 -24.168 -52.483 1.00 93.12 993 ILE A O 1
ATOM 8207 N N . THR A 1 994 ? 16.119 -24.056 -53.544 1.00 90.38 994 THR A N 1
ATOM 8208 C CA . THR A 1 994 ? 16.751 -25.114 -52.747 1.00 90.38 994 THR A CA 1
ATOM 8209 C C . THR A 1 994 ? 16.782 -24.729 -51.271 1.00 90.38 994 THR A C 1
ATOM 8211 O O . THR A 1 994 ? 16.364 -25.520 -50.428 1.00 90.38 994 THR A O 1
ATOM 8214 N N . LEU A 1 995 ? 17.192 -23.494 -50.951 1.00 90.31 995 LEU A N 1
ATOM 8215 C CA . LEU A 1 995 ? 17.250 -23.011 -49.569 1.00 90.31 995 LEU A CA 1
ATOM 8216 C C . LEU A 1 995 ? 15.866 -22.994 -48.901 1.00 90.31 995 LEU A C 1
ATOM 8218 O O . LEU A 1 995 ? 15.720 -23.348 -47.733 1.00 90.31 995 LEU A O 1
ATOM 8222 N N . HIS A 1 996 ? 14.828 -22.604 -49.638 1.00 90.94 996 HIS A N 1
ATOM 8223 C CA . HIS A 1 996 ? 13.474 -22.530 -49.094 1.00 90.94 996 HIS A CA 1
ATOM 8224 C C . HIS A 1 996 ? 12.817 -23.880 -48.895 1.00 90.94 996 HIS A C 1
ATOM 8226 O O . HIS A 1 996 ? 12.175 -24.073 -47.863 1.00 90.94 996 HIS A O 1
ATOM 8232 N N . LEU A 1 997 ? 13.036 -24.830 -49.806 1.00 87.75 997 LEU A N 1
ATOM 8233 C CA . LEU A 1 997 ? 12.524 -26.194 -49.665 1.00 87.75 997 LEU A CA 1
ATOM 8234 C C . LEU A 1 997 ? 13.110 -26.934 -48.449 1.00 87.75 997 LEU A C 1
ATOM 8236 O O . LEU A 1 997 ? 12.493 -27.894 -47.990 1.00 87.75 997 LEU A O 1
ATOM 8240 N N . LEU A 1 998 ? 14.221 -26.460 -47.866 1.00 86.62 998 LEU A N 1
ATOM 8241 C CA . LEU A 1 998 ? 14.715 -26.944 -46.567 1.00 86.62 998 LEU A CA 1
ATOM 8242 C C . LEU A 1 998 ? 13.793 -26.565 -45.396 1.00 86.62 998 LEU A C 1
ATOM 8244 O O . LEU A 1 998 ? 13.819 -27.226 -44.361 1.00 86.62 998 LEU A O 1
ATOM 8248 N N . SER A 1 999 ? 12.988 -25.507 -45.543 1.00 82.12 999 SER A N 1
ATOM 8249 C CA . SER A 1 999 ? 12.139 -24.954 -44.478 1.00 82.12 999 SER A CA 1
ATOM 8250 C C . SER A 1 999 ? 10.636 -25.087 -44.746 1.00 82.12 999 SER A C 1
ATOM 8252 O O . SER A 1 999 ? 9.875 -25.356 -43.820 1.00 82.12 999 SER A O 1
ATOM 8254 N N . ASN A 1 1000 ? 10.189 -24.913 -45.995 1.00 87.25 1000 ASN A N 1
ATOM 8255 C CA . ASN A 1 1000 ? 8.783 -24.924 -46.392 1.00 87.25 1000 ASN A CA 1
ATOM 8256 C C . ASN A 1 1000 ? 8.610 -25.491 -47.808 1.00 87.25 1000 ASN A C 1
ATOM 8258 O O . ASN A 1 1000 ? 9.209 -25.015 -48.765 1.00 87.25 1000 ASN A O 1
ATOM 8262 N N . ALA A 1 1001 ? 7.699 -26.454 -47.972 1.00 92.69 1001 ALA A N 1
ATOM 8263 C CA . ALA A 1 1001 ? 7.432 -27.120 -49.254 1.00 92.69 1001 ALA A CA 1
ATOM 8264 C C . ALA A 1 1001 ? 6.383 -26.402 -50.141 1.00 92.69 1001 ALA A C 1
ATOM 8266 O O . ALA A 1 1001 ? 5.698 -27.041 -50.938 1.00 92.69 1001 ALA A O 1
ATOM 8267 N N . THR A 1 1002 ? 6.190 -25.088 -49.990 1.00 94.88 1002 THR A N 1
ATOM 8268 C CA . THR A 1 1002 ? 5.167 -24.303 -50.717 1.00 94.88 1002 THR A CA 1
ATOM 8269 C C . THR A 1 1002 ? 5.784 -23.162 -51.508 1.00 94.88 1002 THR A C 1
ATOM 8271 O O . THR A 1 1002 ? 6.677 -22.495 -51.007 1.00 94.88 1002 THR A O 1
ATOM 8274 N N . CYS A 1 1003 ? 5.276 -22.862 -52.699 1.00 94.75 1003 CYS A N 1
ATOM 8275 C CA . CYS A 1 1003 ? 5.750 -21.773 -53.548 1.00 94.75 1003 CYS A CA 1
ATOM 8276 C C . CYS A 1 1003 ? 5.673 -20.416 -52.832 1.00 94.75 1003 CYS A C 1
ATOM 8278 O O . CYS A 1 1003 ? 4.625 -20.056 -52.302 1.00 94.75 1003 CYS A O 1
ATOM 8280 N N . PHE A 1 1004 ? 6.749 -19.628 -52.873 1.00 88.94 1004 PHE A N 1
ATOM 8281 C CA . PHE A 1 1004 ? 6.793 -18.286 -52.279 1.00 88.94 1004 PHE A CA 1
ATOM 8282 C C . PHE A 1 1004 ? 5.708 -17.343 -52.807 1.00 88.94 1004 PHE A C 1
ATOM 8284 O O . PHE A 1 1004 ? 5.162 -16.540 -52.056 1.00 88.94 1004 PHE A O 1
ATOM 8291 N N . PHE A 1 1005 ? 5.400 -17.451 -54.100 1.00 91.50 1005 PHE A N 1
ATOM 8292 C CA . PHE A 1 1005 ? 4.544 -16.502 -54.805 1.00 91.50 1005 PHE A CA 1
ATOM 8293 C C . PHE A 1 1005 ? 3.057 -16.784 -54.589 1.00 91.50 1005 PHE A C 1
ATOM 8295 O O . PHE A 1 1005 ? 2.284 -15.869 -54.329 1.00 91.50 1005 PHE A O 1
ATOM 8302 N N . CYS A 1 1006 ? 2.648 -18.054 -54.650 1.00 93.44 1006 CYS A N 1
ATOM 8303 C CA . CYS A 1 1006 ? 1.231 -18.437 -54.595 1.00 93.44 1006 CYS A CA 1
ATOM 8304 C C . CYS A 1 1006 ? 0.865 -19.382 -53.446 1.00 93.44 1006 CYS A C 1
ATOM 8306 O O . CYS A 1 1006 ? -0.300 -19.743 -53.305 1.00 93.44 1006 CYS A O 1
ATOM 8308 N N . ARG A 1 1007 ? 1.842 -19.806 -52.633 1.00 93.25 1007 ARG A N 1
ATOM 8309 C CA . ARG A 1 1007 ? 1.688 -20.757 -51.515 1.00 93.25 1007 ARG A CA 1
ATOM 8310 C C . ARG A 1 1007 ? 1.174 -22.152 -51.895 1.00 93.25 1007 ARG A C 1
ATOM 8312 O O . ARG A 1 1007 ? 0.925 -22.965 -51.011 1.00 93.25 1007 ARG A O 1
ATOM 8319 N N . VAL A 1 1008 ? 1.067 -22.468 -53.186 1.00 96.31 1008 VAL A N 1
ATOM 8320 C CA . VAL A 1 1008 ? 0.761 -23.825 -53.667 1.00 96.31 1008 VAL A CA 1
ATOM 8321 C C . VAL A 1 1008 ? 1.931 -24.752 -53.335 1.00 96.31 1008 VAL A C 1
ATOM 8323 O O . VAL A 1 1008 ? 3.088 -24.361 -53.486 1.00 96.31 1008 VAL A O 1
ATOM 8326 N N . LYS A 1 1009 ? 1.645 -25.968 -52.862 1.00 95.06 1009 LYS A N 1
ATOM 8327 C CA . LYS A 1 1009 ? 2.669 -26.977 -52.563 1.00 95.06 1009 LYS A CA 1
ATOM 8328 C C . LYS A 1 1009 ? 3.496 -27.275 -53.819 1.00 95.06 1009 LYS A C 1
ATOM 8330 O O . LYS A 1 1009 ? 2.925 -27.470 -54.888 1.00 95.06 1009 LYS A O 1
ATOM 8335 N N . ILE A 1 1010 ? 4.819 -27.254 -53.686 1.00 95.44 1010 ILE A N 1
ATOM 8336 C CA . ILE A 1 1010 ? 5.736 -27.554 -54.786 1.00 95.44 1010 ILE A CA 1
ATOM 8337 C C . ILE A 1 1010 ? 5.988 -29.055 -54.770 1.00 95.44 1010 ILE A C 1
ATOM 8339 O O . ILE A 1 1010 ? 6.516 -29.580 -53.790 1.00 95.44 1010 ILE A O 1
ATOM 8343 N N . ASP A 1 1011 ? 5.604 -29.732 -55.845 1.00 92.75 1011 ASP A N 1
ATOM 8344 C CA . ASP A 1 1011 ? 5.805 -31.177 -55.975 1.00 92.75 1011 ASP A CA 1
ATOM 8345 C C . ASP A 1 1011 ? 7.192 -31.494 -56.547 1.00 92.75 1011 ASP A C 1
ATOM 8347 O O . ASP A 1 1011 ? 7.833 -32.464 -56.146 1.00 92.75 1011 ASP A O 1
ATOM 8351 N N . GLN A 1 1012 ? 7.659 -30.656 -57.472 1.00 92.81 1012 GLN A N 1
ATOM 8352 C CA . GLN A 1 1012 ? 8.958 -30.749 -58.134 1.00 92.81 1012 GLN A CA 1
ATOM 8353 C C . GLN A 1 1012 ? 9.324 -29.389 -58.742 1.00 92.81 1012 GLN A C 1
ATOM 8355 O O . GLN A 1 1012 ? 8.466 -28.511 -58.882 1.00 92.81 1012 GLN A O 1
ATOM 8360 N N . PHE A 1 1013 ? 10.584 -29.214 -59.123 1.00 92.62 1013 PHE A N 1
ATOM 8361 C CA . PHE A 1 1013 ? 11.047 -28.044 -59.860 1.00 92.62 1013 PHE A CA 1
ATOM 8362 C C . PHE A 1 1013 ? 11.894 -28.477 -61.058 1.00 92.62 1013 PHE A C 1
ATOM 8364 O O . PHE A 1 1013 ? 12.573 -29.499 -60.995 1.00 92.62 1013 PHE A O 1
ATOM 8371 N N . ASN A 1 1014 ? 11.833 -27.707 -62.141 1.00 93.19 1014 ASN A N 1
ATOM 8372 C CA . ASN A 1 1014 ? 12.565 -27.968 -63.377 1.00 93.19 1014 ASN A CA 1
ATOM 8373 C C . ASN A 1 1014 ? 13.622 -26.885 -63.586 1.00 93.19 1014 ASN A C 1
ATOM 8375 O O . ASN A 1 1014 ? 13.284 -25.703 -63.533 1.00 93.19 1014 ASN A O 1
ATOM 8379 N N . LEU A 1 1015 ? 14.864 -27.288 -63.862 1.00 92.25 1015 LEU A N 1
ATOM 8380 C CA . LEU A 1 1015 ? 15.913 -26.382 -64.329 1.00 92.25 1015 LEU A CA 1
ATOM 8381 C C . LEU A 1 1015 ? 15.676 -26.027 -65.804 1.00 92.25 1015 LEU A C 1
ATOM 8383 O O . LEU A 1 1015 ? 15.418 -26.906 -66.627 1.00 92.25 1015 LEU A O 1
ATOM 8387 N N . ILE A 1 1016 ? 15.746 -24.742 -66.127 1.00 90.94 1016 ILE A N 1
ATOM 8388 C CA . ILE A 1 1016 ? 15.612 -24.182 -67.469 1.00 90.94 1016 ILE A CA 1
ATOM 8389 C C . ILE A 1 1016 ? 17.030 -24.021 -68.029 1.00 90.94 1016 ILE A C 1
ATOM 8391 O O . ILE A 1 1016 ? 17.803 -23.215 -67.522 1.00 90.94 1016 ILE A O 1
ATOM 8395 N N . VAL A 1 1017 ? 17.382 -24.800 -69.055 1.00 81.25 1017 VAL A N 1
ATOM 8396 C CA . VAL A 1 1017 ? 18.675 -24.701 -69.754 1.00 81.25 1017 VAL A CA 1
ATOM 8397 C C . VAL A 1 1017 ? 18.495 -23.795 -70.975 1.00 81.25 1017 VAL A C 1
ATOM 8399 O O . VAL A 1 1017 ? 17.734 -24.137 -71.880 1.00 81.25 1017 VAL A O 1
ATOM 8402 N N . ASN A 1 1018 ? 19.155 -22.634 -70.996 1.00 66.31 1018 ASN A N 1
ATOM 8403 C CA . ASN A 1 1018 ? 19.116 -21.697 -72.124 1.00 66.31 1018 ASN A CA 1
ATOM 8404 C C . ASN A 1 1018 ? 20.225 -22.055 -73.137 1.00 66.31 1018 ASN A C 1
ATOM 8406 O O . ASN A 1 1018 ? 21.396 -21.825 -72.864 1.00 66.31 1018 ASN A O 1
ATOM 8410 N N . ASN A 1 1019 ? 19.872 -22.606 -74.304 1.00 53.06 1019 ASN A N 1
ATOM 8411 C CA . ASN A 1 1019 ? 20.820 -22.964 -75.376 1.00 53.06 1019 ASN A CA 1
ATOM 8412 C C . ASN A 1 1019 ? 20.929 -21.847 -76.437 1.00 53.06 1019 ASN A C 1
ATOM 8414 O O . ASN A 1 1019 ? 20.461 -22.043 -77.555 1.00 53.06 1019 ASN A O 1
ATOM 8418 N N . ASN A 1 1020 ? 21.498 -20.683 -76.104 1.00 51.31 1020 ASN A N 1
ATOM 8419 C CA . ASN A 1 1020 ? 21.549 -19.524 -77.016 1.00 51.31 1020 ASN A CA 1
ATOM 8420 C C . ASN A 1 1020 ? 22.955 -18.927 -77.236 1.00 51.31 1020 ASN A C 1
ATOM 8422 O O . ASN A 1 1020 ? 23.069 -17.725 -77.434 1.00 51.31 1020 ASN A O 1
ATOM 8426 N N . ASP A 1 1021 ? 24.001 -19.752 -77.294 1.00 43.22 1021 ASP A N 1
ATOM 8427 C CA . ASP A 1 1021 ? 25.317 -19.330 -77.796 1.00 43.22 1021 ASP A CA 1
ATOM 8428 C C . ASP A 1 1021 ? 25.720 -20.235 -78.969 1.00 43.22 1021 ASP A C 1
ATOM 8430 O O . ASP A 1 1021 ? 26.098 -21.384 -78.745 1.00 43.22 1021 ASP A O 1
ATOM 8434 N N . ASN A 1 1022 ? 25.527 -19.743 -80.204 1.00 45.41 1022 ASN A N 1
ATOM 8435 C CA . ASN A 1 1022 ? 26.261 -20.051 -81.450 1.00 45.41 1022 ASN A CA 1
ATOM 8436 C C . ASN A 1 1022 ? 25.410 -19.646 -82.671 1.00 45.41 1022 ASN A C 1
ATOM 8438 O O . ASN A 1 1022 ? 24.438 -20.337 -82.966 1.00 45.41 1022 ASN A O 1
ATOM 8442 N N . ASN A 1 1023 ? 25.767 -18.544 -83.351 1.00 37.91 1023 ASN A N 1
ATOM 8443 C CA . ASN A 1 1023 ? 25.664 -18.335 -84.811 1.00 37.91 1023 ASN A CA 1
ATOM 8444 C C . ASN A 1 1023 ? 26.084 -16.893 -85.178 1.00 37.91 1023 ASN A C 1
ATOM 8446 O O . ASN A 1 1023 ? 25.237 -16.010 -85.273 1.00 37.91 1023 ASN A O 1
ATOM 8450 N N . ASP A 1 1024 ? 27.379 -16.691 -85.425 1.00 39.56 1024 ASP A N 1
ATOM 8451 C CA . ASP A 1 1024 ? 27.919 -15.617 -86.270 1.00 39.56 1024 ASP A CA 1
ATOM 8452 C C . ASP A 1 1024 ? 28.765 -16.311 -87.350 1.00 39.56 1024 ASP A C 1
ATOM 8454 O O . ASP A 1 1024 ? 29.779 -16.900 -86.993 1.00 39.56 1024 ASP A O 1
ATOM 8458 N N . GLU A 1 1025 ? 28.333 -16.305 -88.622 1.00 39.31 1025 GLU A N 1
ATOM 8459 C CA . GLU A 1 1025 ? 29.190 -16.335 -89.831 1.00 39.31 1025 GLU A CA 1
ATOM 8460 C C . GLU A 1 1025 ? 28.357 -16.260 -91.144 1.00 39.31 1025 GLU A C 1
ATOM 8462 O O . GLU A 1 1025 ? 27.425 -17.032 -91.366 1.00 39.31 1025 GLU A O 1
ATOM 8467 N N . ASP A 1 1026 ? 28.763 -15.301 -91.990 1.00 38.75 1026 ASP A N 1
ATOM 8468 C CA . ASP A 1 1026 ? 28.701 -15.171 -93.460 1.00 38.75 1026 ASP A CA 1
ATOM 8469 C C . ASP A 1 1026 ? 27.384 -14.995 -94.264 1.00 38.75 1026 ASP A C 1
ATOM 8471 O O . ASP A 1 1026 ? 26.679 -15.933 -94.632 1.00 38.75 1026 ASP A O 1
ATOM 8475 N N . GLU A 1 1027 ? 27.180 -13.750 -94.732 1.00 35.34 1027 GLU A N 1
ATOM 8476 C CA . GLU A 1 1027 ? 26.428 -13.383 -95.945 1.00 35.34 1027 GLU A CA 1
ATOM 8477 C C . GLU A 1 1027 ? 27.365 -13.351 -97.172 1.00 35.34 1027 GLU A C 1
ATOM 8479 O O . GLU A 1 1027 ? 28.345 -12.606 -97.166 1.00 35.34 1027 GLU A O 1
ATOM 8484 N N . ASN A 1 1028 ? 27.042 -14.079 -98.255 1.00 34.88 1028 ASN A N 1
ATOM 8485 C CA . ASN A 1 1028 ? 27.249 -13.624 -99.644 1.00 34.88 1028 ASN A CA 1
ATOM 8486 C C . ASN A 1 1028 ? 26.544 -14.520 -100.696 1.00 34.88 1028 ASN A C 1
ATOM 8488 O O . ASN A 1 1028 ? 26.880 -15.687 -100.864 1.00 34.88 1028 ASN A O 1
ATOM 8492 N N . ASN A 1 1029 ? 25.679 -13.859 -101.476 1.00 33.88 1029 ASN A N 1
ATOM 8493 C CA . ASN A 1 1029 ? 25.303 -14.054 -102.889 1.00 33.88 1029 ASN A CA 1
ATOM 8494 C C . ASN A 1 1029 ? 24.413 -15.219 -103.397 1.00 33.88 1029 ASN A C 1
ATOM 8496 O O . ASN A 1 1029 ? 24.812 -16.373 -103.472 1.00 33.88 1029 ASN A O 1
ATOM 8500 N N . GLU A 1 1030 ? 23.273 -14.755 -103.939 1.00 35.75 1030 GLU A N 1
ATOM 8501 C CA . GLU A 1 1030 ? 22.666 -15.004 -105.266 1.00 35.75 1030 GLU A CA 1
ATOM 8502 C C . GLU A 1 1030 ? 21.976 -16.343 -105.630 1.00 35.75 1030 GLU A C 1
ATOM 8504 O O . GLU A 1 1030 ? 22.573 -17.407 -105.712 1.00 35.75 1030 GLU A O 1
ATOM 8509 N N . ASP A 1 1031 ? 20.707 -16.155 -106.031 1.00 35.09 1031 ASP A N 1
ATOM 8510 C CA . ASP A 1 1031 ? 19.936 -16.809 -107.101 1.00 35.09 1031 ASP A CA 1
ATOM 8511 C C . A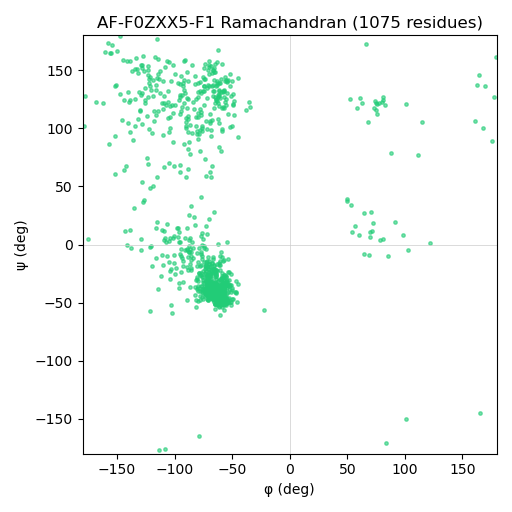SP A 1 1031 ? 19.377 -18.253 -106.983 1.00 35.09 1031 ASP A C 1
ATOM 8513 O O . ASP A 1 1031 ? 20.069 -19.252 -107.124 1.00 35.09 1031 ASP A O 1
ATOM 8517 N N . LYS A 1 1032 ? 18.027 -18.270 -106.997 1.00 34.38 1032 LYS A N 1
ATOM 8518 C CA . LYS A 1 1032 ? 17.089 -19.108 -107.788 1.00 34.38 1032 LYS A CA 1
ATOM 8519 C C . LYS A 1 1032 ? 16.724 -20.550 -107.377 1.00 34.38 1032 LYS A C 1
ATOM 8521 O O . LYS A 1 1032 ? 17.538 -21.455 -107.346 1.00 34.38 1032 LYS A O 1
ATOM 8526 N N . GLU A 1 1033 ? 15.393 -20.695 -107.307 1.00 33.50 1033 GLU A N 1
ATOM 8527 C CA . GLU A 1 1033 ? 14.522 -21.782 -107.803 1.00 33.50 1033 GLU A CA 1
ATOM 8528 C C . GLU A 1 1033 ? 14.447 -23.151 -107.085 1.00 33.50 1033 GLU A C 1
ATOM 8530 O O . GLU A 1 1033 ? 15.400 -23.908 -106.999 1.00 33.50 1033 GLU A O 1
ATOM 8535 N N . GLU A 1 1034 ? 13.197 -23.444 -106.684 1.00 33.84 1034 GLU A N 1
ATOM 8536 C CA . GLU A 1 1034 ? 12.452 -24.718 -106.720 1.00 33.84 1034 GLU A CA 1
ATOM 8537 C C . GLU A 1 1034 ? 12.938 -25.977 -105.961 1.00 33.84 1034 GLU A C 1
ATOM 8539 O O . GLU A 1 1034 ? 13.972 -26.563 -106.251 1.00 33.84 1034 GLU A O 1
ATOM 8544 N N . GLY A 1 1035 ? 12.025 -26.524 -105.138 1.00 30.83 1035 GLY A N 1
ATOM 8545 C CA . GLY A 1 1035 ? 11.714 -27.963 -105.177 1.00 30.83 1035 GLY A CA 1
ATOM 8546 C C . GLY A 1 1035 ? 12.057 -28.830 -103.956 1.00 30.83 1035 GLY A C 1
ATOM 8547 O O . GLY A 1 1035 ? 13.190 -29.246 -103.777 1.00 30.83 1035 GLY A O 1
ATOM 8548 N N . ASP A 1 1036 ? 11.008 -29.191 -103.209 1.00 30.91 1036 ASP A N 1
ATOM 8549 C CA . ASP A 1 1036 ? 10.673 -30.532 -102.692 1.00 30.91 1036 ASP A CA 1
ATOM 8550 C C . ASP A 1 1036 ? 11.659 -31.420 -101.881 1.00 30.91 1036 ASP A C 1
ATOM 8552 O O . ASP A 1 1036 ? 12.639 -31.963 -102.373 1.00 30.91 1036 ASP A O 1
ATOM 8556 N N . ASN A 1 1037 ? 11.144 -31.798 -100.698 1.00 31.61 1037 ASN A N 1
ATOM 8557 C CA . ASN A 1 1037 ? 11.056 -33.155 -100.122 1.00 31.61 1037 ASN A CA 1
ATOM 8558 C C . ASN A 1 1037 ? 12.277 -33.895 -99.511 1.00 31.61 1037 ASN A C 1
ATOM 8560 O O . ASN A 1 1037 ? 13.147 -34.416 -100.193 1.00 31.61 1037 ASN A O 1
ATOM 8564 N N . ASN A 1 1038 ? 12.072 -34.209 -98.220 1.00 29.94 1038 ASN A N 1
ATOM 8565 C CA . ASN A 1 1038 ? 12.198 -35.518 -97.549 1.00 29.94 1038 ASN A CA 1
ATOM 8566 C C . ASN A 1 1038 ? 13.564 -36.140 -97.160 1.00 29.94 1038 ASN A C 1
ATOM 8568 O O . ASN A 1 1038 ? 14.313 -36.647 -97.982 1.00 29.94 1038 ASN A O 1
ATOM 8572 N N . ASN A 1 1039 ? 13.633 -36.379 -95.840 1.00 30.27 1039 ASN A N 1
ATOM 8573 C CA . ASN A 1 1039 ? 13.976 -37.626 -95.131 1.00 30.27 1039 ASN A CA 1
ATOM 8574 C C . ASN A 1 1039 ? 15.433 -38.106 -94.934 1.00 30.27 1039 ASN A C 1
ATOM 8576 O O . ASN A 1 1039 ? 16.092 -38.587 -95.844 1.00 30.27 1039 ASN A O 1
ATOM 8580 N N . ASN A 1 1040 ? 15.715 -38.260 -93.630 1.00 29.84 1040 ASN A N 1
ATOM 8581 C CA . ASN A 1 1040 ? 16.263 -39.428 -92.919 1.00 29.84 1040 ASN A CA 1
ATOM 8582 C C . ASN A 1 1040 ? 17.775 -39.728 -92.879 1.00 29.84 1040 ASN A C 1
ATOM 8584 O O . ASN A 1 1040 ? 18.377 -40.162 -93.851 1.00 29.84 1040 ASN A O 1
ATOM 8588 N N . ASN A 1 1041 ? 18.246 -39.733 -91.619 1.00 31.09 1041 ASN A N 1
ATOM 8589 C CA . ASN A 1 1041 ? 19.048 -40.756 -90.926 1.00 31.09 1041 ASN A CA 1
ATOM 8590 C C . ASN A 1 1041 ? 20.416 -41.167 -91.497 1.00 31.09 1041 ASN A C 1
ATOM 8592 O O . ASN A 1 1041 ? 20.478 -41.907 -92.474 1.00 31.09 1041 ASN A O 1
ATOM 8596 N N . ASN A 1 1042 ? 21.492 -40.932 -90.728 1.00 30.86 1042 ASN A N 1
ATOM 8597 C CA . ASN A 1 1042 ? 22.106 -41.963 -89.863 1.00 30.86 1042 ASN A CA 1
ATOM 8598 C C . ASN A 1 1042 ? 23.470 -41.543 -89.264 1.00 30.86 1042 ASN A C 1
ATOM 8600 O O . ASN A 1 1042 ? 24.361 -41.115 -89.982 1.00 30.86 1042 ASN A O 1
ATOM 8604 N N . ASN A 1 1043 ? 23.608 -41.846 -87.967 1.00 30.92 1043 ASN A N 1
ATOM 8605 C CA . ASN A 1 1043 ? 24.725 -42.509 -87.273 1.00 30.92 1043 ASN A CA 1
ATOM 8606 C C . ASN A 1 1043 ? 26.158 -41.929 -87.201 1.00 30.92 1043 ASN A C 1
ATOM 8608 O O . ASN A 1 1043 ? 26.913 -41.956 -88.165 1.00 30.92 1043 ASN A O 1
ATOM 8612 N N . ASN A 1 1044 ? 26.544 -41.762 -85.925 1.00 31.05 1044 ASN A N 1
ATOM 8613 C CA . ASN A 1 1044 ? 27.693 -42.354 -85.216 1.00 31.05 1044 ASN A CA 1
ATOM 8614 C C . ASN A 1 1044 ? 28.976 -41.534 -84.987 1.00 31.05 1044 ASN A C 1
ATOM 8616 O O . ASN A 1 1044 ? 29.720 -41.245 -85.914 1.00 31.05 1044 ASN A O 1
ATOM 8620 N N . ASN A 1 1045 ? 29.248 -41.434 -83.675 1.00 32.00 1045 ASN A N 1
ATOM 8621 C CA . ASN A 1 1045 ? 30.521 -41.485 -82.947 1.00 32.00 1045 ASN A CA 1
ATOM 8622 C C . ASN A 1 1045 ? 31.431 -40.254 -82.998 1.00 32.00 1045 ASN A C 1
ATOM 8624 O O . ASN A 1 1045 ? 32.017 -39.964 -84.029 1.00 32.00 1045 ASN A O 1
ATOM 8628 N N . ASP A 1 1046 ? 31.572 -39.590 -81.843 1.00 32.47 1046 ASP A N 1
ATOM 8629 C CA . ASP A 1 1046 ? 32.805 -39.647 -81.041 1.00 32.47 1046 ASP A CA 1
ATOM 8630 C C . ASP A 1 1046 ? 32.530 -39.163 -79.594 1.00 32.47 1046 ASP A C 1
ATOM 8632 O O . ASP A 1 1046 ? 32.026 -38.063 -79.365 1.00 32.47 1046 ASP A O 1
ATOM 8636 N N . GLU A 1 1047 ? 32.805 -40.044 -78.624 1.00 37.03 1047 GLU A N 1
ATOM 8637 C CA . GLU A 1 1047 ? 33.063 -39.743 -77.202 1.00 37.03 1047 GLU A CA 1
ATOM 8638 C C . GLU A 1 1047 ? 34.551 -39.324 -77.121 1.00 37.03 1047 GLU A C 1
ATOM 8640 O O . GLU A 1 1047 ? 35.370 -39.857 -77.864 1.00 37.03 1047 GLU A O 1
ATOM 8645 N N . ASP A 1 1048 ? 34.985 -38.303 -76.383 1.00 39.03 1048 ASP A N 1
ATOM 8646 C CA . ASP A 1 1048 ? 35.200 -38.323 -74.935 1.00 39.03 1048 ASP A CA 1
ATOM 8647 C C . ASP A 1 1048 ? 35.762 -36.948 -74.509 1.00 39.03 1048 ASP A C 1
ATOM 8649 O O . ASP A 1 1048 ? 36.778 -36.545 -75.064 1.00 39.03 1048 ASP A O 1
ATOM 8653 N N . GLU A 1 1049 ? 35.146 -36.261 -73.527 1.00 40.44 1049 GLU A N 1
ATOM 8654 C CA . GLU A 1 1049 ? 35.847 -35.355 -72.568 1.00 40.44 1049 GLU A CA 1
ATOM 8655 C C . GLU A 1 1049 ? 34.974 -34.744 -71.428 1.00 40.44 1049 GLU A C 1
ATOM 8657 O O . GLU A 1 1049 ? 35.492 -34.002 -70.603 1.00 40.44 1049 GLU A O 1
ATOM 8662 N N . ASN A 1 1050 ? 33.683 -35.091 -71.260 1.00 43.31 1050 ASN A N 1
ATOM 8663 C CA . ASN A 1 1050 ? 32.780 -34.413 -70.291 1.00 43.31 1050 ASN A CA 1
ATOM 8664 C C . ASN A 1 1050 ? 32.179 -35.300 -69.169 1.00 43.31 1050 ASN A C 1
ATOM 8666 O O . ASN A 1 1050 ? 30.967 -35.283 -68.933 1.00 43.31 1050 ASN A O 1
ATOM 8670 N N . ASN A 1 1051 ? 32.993 -36.080 -68.442 1.00 43.34 1051 ASN A N 1
ATOM 8671 C CA . ASN A 1 1051 ? 32.479 -37.046 -67.446 1.00 43.34 1051 ASN A CA 1
ATOM 8672 C C . ASN A 1 1051 ? 32.676 -36.712 -65.948 1.00 43.34 1051 ASN A C 1
ATOM 8674 O O . ASN A 1 1051 ? 32.219 -37.492 -65.111 1.00 43.34 1051 ASN A O 1
ATOM 8678 N N . GLU A 1 1052 ? 33.247 -35.564 -65.560 1.00 43.69 1052 GLU A N 1
ATOM 8679 C CA . GLU A 1 1052 ? 33.427 -35.237 -64.125 1.00 43.69 1052 GLU A CA 1
ATOM 8680 C C . GLU A 1 1052 ? 32.324 -34.337 -63.517 1.00 43.69 1052 GLU A C 1
ATOM 8682 O O . GLU A 1 1052 ? 31.912 -34.574 -62.379 1.00 43.69 1052 GLU A O 1
ATOM 8687 N N . GLU A 1 1053 ? 31.716 -33.403 -64.261 1.00 39.97 1053 GLU A N 1
ATOM 8688 C CA . GLU A 1 1053 ? 30.651 -32.524 -63.720 1.00 39.97 1053 GLU A CA 1
ATOM 8689 C C . GLU A 1 1053 ? 29.282 -33.218 -63.553 1.00 39.97 1053 GLU A C 1
ATOM 8691 O O . GLU A 1 1053 ? 28.518 -32.915 -62.629 1.00 39.97 1053 GLU A O 1
ATOM 8696 N N . ASN A 1 1054 ? 28.989 -34.240 -64.364 1.00 45.44 1054 ASN A N 1
ATOM 8697 C CA . ASN A 1 1054 ? 27.718 -34.978 -64.310 1.00 45.44 1054 ASN A CA 1
ATOM 8698 C C . ASN A 1 1054 ? 27.582 -35.912 -63.086 1.00 45.44 1054 ASN A C 1
ATOM 8700 O O . ASN A 1 1054 ? 26.470 -36.311 -62.719 1.00 45.44 1054 ASN A O 1
ATOM 8704 N N . SER A 1 1055 ? 28.691 -36.253 -62.422 1.00 42.56 1055 SER A N 1
ATOM 8705 C CA . SER A 1 1055 ? 28.709 -37.100 -61.217 1.00 42.56 1055 SER A CA 1
ATOM 8706 C C . SER A 1 1055 ? 28.256 -36.333 -59.962 1.00 42.56 1055 SER A C 1
ATOM 8708 O O . SER A 1 1055 ? 27.488 -36.844 -59.134 1.00 42.56 1055 SER A O 1
ATOM 8710 N N . TYR A 1 1056 ? 28.643 -35.059 -59.849 1.00 45.06 1056 TYR A N 1
ATOM 8711 C CA . TYR A 1 1056 ? 28.318 -34.218 -58.695 1.00 45.06 1056 TYR A CA 1
ATOM 8712 C C . TYR A 1 1056 ? 26.837 -33.796 -58.691 1.00 45.06 1056 TYR A C 1
ATOM 8714 O O . TYR A 1 1056 ? 26.152 -33.908 -57.669 1.00 45.06 1056 TYR A O 1
ATOM 8722 N N . GLN A 1 1057 ? 26.294 -33.434 -59.859 1.00 47.75 1057 GLN A N 1
ATOM 8723 C CA . GLN A 1 1057 ? 24.886 -33.043 -60.011 1.00 47.75 1057 GLN A CA 1
ATOM 8724 C C . GLN A 1 1057 ? 23.908 -34.213 -59.782 1.00 47.75 1057 GLN A C 1
ATOM 8726 O O . GLN A 1 1057 ? 22.877 -34.044 -59.121 1.00 47.75 1057 GLN A O 1
ATOM 8731 N N . LYS A 1 1058 ? 24.254 -35.437 -60.216 1.00 52.66 1058 LYS A N 1
ATOM 8732 C CA . LYS A 1 1058 ? 23.456 -36.648 -59.923 1.00 52.66 1058 LYS A CA 1
ATOM 8733 C C . LYS A 1 1058 ? 23.395 -36.977 -58.428 1.00 52.66 1058 LYS A C 1
ATOM 8735 O O . LYS A 1 1058 ? 22.366 -37.463 -57.954 1.00 52.66 1058 LYS A O 1
ATOM 8740 N N . THR A 1 1059 ? 24.458 -36.685 -57.679 1.00 53.22 1059 THR A N 1
ATOM 8741 C CA . THR A 1 1059 ? 24.547 -36.990 -56.242 1.00 53.22 1059 THR A CA 1
ATOM 8742 C C . THR A 1 1059 ? 23.644 -36.072 -55.407 1.00 53.22 1059 THR A C 1
ATOM 8744 O O . THR A 1 1059 ? 22.926 -36.548 -54.525 1.00 53.22 1059 THR A O 1
ATOM 8747 N N . ILE A 1 1060 ? 23.581 -34.779 -55.740 1.00 50.34 1060 ILE A N 1
ATOM 8748 C CA . ILE A 1 1060 ? 22.707 -33.800 -55.067 1.00 50.34 1060 ILE A CA 1
ATOM 8749 C C . ILE A 1 1060 ? 21.227 -34.062 -55.393 1.00 50.34 1060 ILE A C 1
ATOM 8751 O O . ILE A 1 1060 ? 20.383 -34.088 -54.492 1.00 50.34 1060 ILE A O 1
ATOM 8755 N N . HIS A 1 1061 ? 20.908 -34.371 -56.655 1.00 52.94 1061 HIS A N 1
ATOM 8756 C CA . HIS A 1 1061 ? 19.541 -34.702 -57.070 1.00 52.94 1061 HIS A CA 1
ATOM 8757 C C . HIS A 1 1061 ? 19.028 -36.003 -56.414 1.00 52.94 1061 HIS A C 1
ATOM 8759 O O . HIS A 1 1061 ? 17.847 -36.108 -56.066 1.00 52.94 1061 HIS A O 1
ATOM 8765 N N . GLN A 1 1062 ? 19.904 -36.990 -56.169 1.00 52.50 1062 GLN A N 1
ATOM 8766 C CA . GLN A 1 1062 ? 19.573 -38.206 -55.407 1.00 52.50 1062 GLN A CA 1
ATOM 8767 C C . GLN A 1 1062 ? 19.408 -37.965 -53.895 1.00 52.50 1062 GLN A C 1
ATOM 8769 O O . GLN A 1 1062 ? 18.625 -38.667 -53.250 1.00 52.50 1062 GLN A O 1
ATOM 8774 N N . GLN A 1 1063 ? 20.107 -36.990 -53.308 1.00 50.22 1063 GLN A N 1
ATOM 8775 C CA . GLN A 1 1063 ? 19.966 -36.651 -51.885 1.00 50.22 1063 GLN A CA 1
ATOM 8776 C C . GLN A 1 1063 ? 18.677 -35.862 -51.600 1.00 50.22 1063 GLN A C 1
ATOM 8778 O O . GLN A 1 1063 ? 17.959 -36.189 -50.651 1.00 50.22 1063 GLN A O 1
ATOM 8783 N N . LEU A 1 1064 ? 18.317 -34.908 -52.463 1.00 50.44 1064 LEU A N 1
ATOM 8784 C CA . LEU A 1 1064 ? 17.077 -34.126 -52.351 1.00 50.44 1064 LEU A CA 1
ATOM 8785 C C . LEU A 1 1064 ? 15.818 -34.979 -52.590 1.00 50.44 1064 LEU A C 1
ATOM 8787 O O . LEU A 1 1064 ? 14.845 -34.878 -51.843 1.00 50.44 1064 LEU A O 1
ATOM 8791 N N . SER A 1 1065 ? 15.853 -35.900 -53.559 1.00 50.75 1065 SER A N 1
ATOM 8792 C CA . SER A 1 1065 ? 14.750 -36.848 -53.803 1.00 50.75 1065 SER A CA 1
ATOM 8793 C C . SER A 1 1065 ? 14.582 -37.896 -52.688 1.00 50.75 1065 SER A C 1
ATOM 8795 O O . SER A 1 1065 ? 13.463 -38.358 -52.440 1.00 50.75 1065 SER A O 1
ATOM 8797 N N . LYS A 1 1066 ? 15.649 -38.229 -51.943 1.00 52.00 1066 LYS A N 1
ATOM 8798 C CA . LYS A 1 1066 ? 15.559 -39.031 -50.708 1.00 52.00 1066 LYS A CA 1
ATOM 8799 C C . LYS A 1 1066 ? 14.950 -38.244 -49.543 1.00 52.00 1066 LYS A C 1
ATOM 8801 O O . LYS A 1 1066 ? 14.105 -38.795 -48.844 1.00 52.00 1066 LYS A O 1
ATOM 8806 N N . GLN A 1 1067 ? 15.298 -36.969 -49.351 1.00 48.53 1067 GLN A N 1
ATOM 8807 C CA . GLN A 1 1067 ? 14.727 -36.145 -48.273 1.00 48.53 1067 GLN A CA 1
ATOM 8808 C C . GLN A 1 1067 ? 13.244 -35.800 -48.491 1.00 48.53 1067 GLN A C 1
ATOM 8810 O O . GLN A 1 1067 ? 12.458 -35.857 -47.544 1.00 48.53 1067 GLN A O 1
ATOM 8815 N N . LEU A 1 1068 ? 12.818 -35.559 -49.735 1.00 48.28 1068 LEU A N 1
ATOM 8816 C CA . LEU A 1 1068 ? 11.405 -35.327 -50.067 1.00 48.28 1068 LEU A CA 1
ATOM 8817 C C . LEU A 1 1068 ? 10.515 -36.568 -49.849 1.00 48.28 1068 LEU A C 1
ATOM 8819 O O . LEU A 1 1068 ? 9.322 -36.429 -49.574 1.00 48.28 1068 LEU A O 1
ATOM 8823 N N . ASN A 1 1069 ? 11.083 -37.779 -49.896 1.00 45.47 1069 ASN A N 1
ATOM 8824 C CA . ASN A 1 1069 ? 10.364 -39.020 -49.583 1.00 45.47 1069 ASN A CA 1
ATOM 8825 C C . ASN A 1 1069 ? 10.337 -39.366 -48.080 1.00 45.47 1069 ASN A C 1
ATOM 8827 O O . ASN A 1 1069 ? 9.441 -40.095 -47.654 1.00 45.47 1069 ASN A O 1
ATOM 8831 N N . ILE A 1 1070 ? 11.243 -38.821 -47.258 1.00 43.56 1070 ILE A N 1
ATOM 8832 C CA . ILE A 1 1070 ? 11.261 -39.051 -45.798 1.00 43.56 1070 ILE A CA 1
ATOM 8833 C C . ILE A 1 1070 ? 10.097 -38.320 -45.098 1.00 43.56 1070 ILE A C 1
ATOM 8835 O O . ILE A 1 1070 ? 9.535 -38.836 -44.134 1.00 43.56 1070 ILE A O 1
ATOM 8839 N N . ASN A 1 1071 ? 9.618 -37.200 -45.649 1.00 40.16 1071 ASN A N 1
ATOM 8840 C CA . ASN A 1 1071 ? 8.474 -36.446 -45.111 1.00 40.16 1071 ASN A CA 1
ATOM 8841 C C . ASN A 1 1071 ? 7.083 -37.056 -45.399 1.00 40.16 1071 ASN A C 1
ATOM 8843 O O . ASN A 1 1071 ? 6.068 -36.431 -45.092 1.00 40.16 1071 ASN A O 1
ATOM 8847 N N . LYS A 1 1072 ? 6.999 -38.270 -45.966 1.00 39.59 1072 LYS A N 1
ATOM 8848 C CA . LYS A 1 1072 ? 5.723 -38.988 -46.162 1.00 39.59 1072 LYS A CA 1
ATOM 8849 C C . LYS A 1 1072 ? 5.358 -39.965 -45.033 1.00 39.59 1072 LYS A C 1
ATOM 8851 O O . LYS A 1 1072 ? 4.207 -40.384 -44.993 1.00 39.59 1072 LYS A O 1
ATOM 8856 N N . ASN A 1 1073 ? 6.268 -40.287 -44.104 1.00 38.25 1073 ASN A N 1
ATOM 8857 C CA . ASN A 1 1073 ? 6.063 -41.356 -43.111 1.00 38.25 1073 ASN A CA 1
ATOM 8858 C C . ASN A 1 1073 ? 6.316 -40.934 -41.649 1.00 38.25 1073 ASN A C 1
ATOM 8860 O O . ASN A 1 1073 ? 7.049 -41.613 -40.939 1.00 38.25 1073 ASN A O 1
ATOM 8864 N N . ASN A 1 1074 ? 5.675 -39.867 -41.166 1.00 35.44 1074 ASN A N 1
ATOM 8865 C CA . ASN A 1 1074 ? 5.519 -39.648 -39.721 1.00 35.44 1074 ASN A CA 1
ATOM 8866 C C . ASN A 1 1074 ? 4.046 -39.340 -39.399 1.00 35.44 1074 ASN A C 1
ATOM 8868 O O . ASN A 1 1074 ? 3.535 -38.321 -39.872 1.00 35.44 1074 ASN A O 1
ATOM 8872 N N . PRO A 1 1075 ? 3.336 -40.198 -38.639 1.00 38.03 1075 PRO A N 1
ATOM 8873 C CA . PRO A 1 1075 ? 1.999 -39.883 -38.169 1.00 38.03 1075 PRO A CA 1
ATOM 8874 C C . PRO A 1 1075 ? 2.090 -38.856 -37.036 1.00 38.03 1075 PRO A C 1
ATOM 8876 O O . PRO A 1 1075 ? 2.937 -38.945 -36.150 1.00 38.03 1075 PRO A O 1
ATOM 8879 N N . ILE A 1 1076 ? 1.202 -37.873 -37.111 1.00 37.25 1076 ILE A N 1
ATOM 8880 C CA . ILE A 1 1076 ? 1.003 -36.802 -36.135 1.00 37.25 1076 ILE A CA 1
ATOM 8881 C C . ILE A 1 1076 ? 0.641 -37.410 -34.771 1.00 37.25 1076 ILE A C 1
ATOM 8883 O O . ILE A 1 1076 ? -0.273 -38.233 -34.702 1.00 37.25 1076 ILE A O 1
ATOM 8887 N N . ASN A 1 1077 ? 1.319 -36.953 -33.714 1.00 31.31 1077 ASN A N 1
ATOM 8888 C CA . ASN A 1 1077 ? 0.854 -36.999 -32.327 1.00 31.31 1077 ASN A CA 1
ATOM 8889 C C . ASN A 1 1077 ? 1.119 -35.642 -31.675 1.00 31.31 1077 ASN A C 1
ATOM 8891 O O . ASN A 1 1077 ? 2.290 -35.201 -31.732 1.00 31.31 1077 ASN A O 1
#

Organism: Dictyostelium purpureum (NCBI:txid5786)

Nearest PDB structures (foldseek):
  6m2d-assembly6_F  TM=8.596E-01  e=5.565E-01  Homo sapiens
  7tms-assembly1_P  TM=3.066E-01  e=3.691E-01  Saccharomyces cerevisiae
  7ldg-assembly1_C-2  TM=4.313E-01  e=7.396E+00  Homo sapiens
  5a7d-assembly2_E  TM=2.517E-01  e=9.859E+00  Drosophila melanogaster

Solvent-accessible surface area (backbone atoms only — not comparable to full-atom values): 63140 Å² total; per-residue (Å²): 98,67,69,56,47,26,66,39,70,73,44,62,57,55,72,73,63,68,54,86,80,69,61,72,84,44,64,66,59,58,47,52,50,49,50,51,45,43,43,73,78,52,62,78,69,76,81,66,74,70,79,88,70,56,80,58,61,84,71,58,85,81,19,64,79,78,87,78,45,57,61,41,75,66,51,41,34,32,35,38,35,35,47,55,46,43,55,39,31,38,38,37,28,36,31,33,22,76,60,94,66,87,54,77,42,56,68,93,62,65,43,80,77,50,66,61,62,47,79,40,74,50,88,57,64,64,59,57,38,33,34,40,35,37,32,54,80,71,33,38,65,50,48,27,50,72,72,40,72,66,57,79,80,83,62,82,71,84,62,96,76,87,74,81,69,79,62,54,59,70,74,53,90,65,66,60,92,78,76,41,48,66,33,36,42,71,27,50,35,50,85,87,49,54,50,41,73,31,43,31,55,34,79,69,93,58,83,58,86,85,47,37,46,75,39,72,78,59,64,68,56,45,54,52,40,46,50,46,51,52,34,50,54,38,50,61,77,36,44,89,80,34,68,91,48,41,64,62,54,44,47,59,48,44,55,58,46,58,65,57,51,42,66,31,44,39,60,72,39,50,48,54,49,44,63,74,39,60,90,47,48,66,61,50,52,51,56,43,62,78,39,39,60,68,72,57,43,50,54,50,50,47,51,52,53,44,49,40,33,61,55,28,36,45,49,94,91,61,69,60,51,44,52,56,50,50,42,53,44,56,72,34,68,69,53,31,54,55,50,66,74,38,79,72,51,59,59,36,51,59,25,58,53,35,48,59,68,84,67,56,50,90,88,38,58,74,55,60,86,66,67,54,72,71,60,56,55,51,54,51,54,42,48,57,50,43,44,53,40,52,55,48,35,58,74,42,97,38,30,65,58,50,54,52,49,52,51,50,52,52,51,49,50,60,46,28,62,58,33,46,74,72,71,42,86,59,69,56,79,53,57,52,33,38,40,46,49,34,52,51,48,43,62,71,43,37,76,57,53,69,40,69,66,48,53,76,48,55,66,72,61,73,49,67,49,72,95,64,75,52,89,90,70,50,20,25,54,32,57,65,79,66,57,62,70,49,50,69,62,52,56,52,51,53,55,54,53,53,59,59,58,70,72,54,93,64,73,62,59,68,65,55,55,55,52,49,54,50,40,56,52,35,40,37,67,27,48,35,55,50,52,51,51,63,68,68,56,49,64,65,58,52,51,63,59,36,72,77,45,61,70,70,61,32,52,52,52,53,48,52,52,51,50,49,52,50,42,50,53,47,49,46,61,68,63,49,72,54,54,62,54,57,48,43,53,42,47,40,49,46,52,38,52,46,52,42,65,68,34,91,63,56,67,57,47,36,39,34,48,42,62,67,54,52,37,46,50,51,52,49,52,50,33,60,76,76,38,47,65,62,51,66,31,84,88,31,34,64,53,46,54,49,42,52,52,46,49,50,67,43,55,86,62,40,62,36,63,67,61,38,52,49,47,48,49,50,53,46,60,44,58,72,37,66,72,54,40,59,53,50,68,70,39,91,59,37,68,62,35,55,53,50,46,52,74,64,64,45,76,65,44,50,54,44,49,29,53,58,53,74,67,63,47,64,70,60,55,53,51,49,53,50,50,34,72,76,38,52,67,45,51,50,54,50,49,54,50,50,61,63,40,53,82,66,41,85,55,66,74,61,31,53,43,50,39,51,46,49,31,50,45,25,64,77,40,33,64,71,37,50,66,34,67,68,46,34,43,54,52,19,51,46,53,48,52,48,51,50,40,41,73,69,40,57,76,69,52,20,52,53,38,44,54,51,51,62,62,42,44,65,24,54,45,37,43,68,72,57,77,56,92,88,53,99,62,47,69,60,67,42,48,78,62,88,90,56,57,67,60,54,50,50,53,61,59,54,45,55,67,57,48,53,60,45,53,54,52,50,54,49,52,50,52,50,51,52,49,51,50,52,51,52,51,52,50,52,51,49,49,52,53,50,53,55,65,69,68,73,81,79,94,83,86,78,91,78,88,82,89,85,82,91,79,90,77,92,81,88,87,79,89,80,80,89,82,83,84,84,81,92,73,96,74,83,87,75,91,73,86,83,72,85,64,73,72,64,62,67,70,66,61,48,71,65,59,50,49,51,45,51,50,51,63,68,65,38,83,83,72,88,66,93,81,60,75,87,44,40,5,87,83,76,68,78,44,50,43,36,22,36,33,30,85,82,67,51,63,27,21,59,67,63,54,54,62,40,54,77,77,45,61,42,37,90,88,78,61,48,65,49,81,51,71,45,79,59,83,83,91,82,87,88,90,88,86,87,91,84,85,87,85,84,85,86,83,87,85,86,85,84,88,82,88,85,87,84,89,87,89,83,75,69,70,63,57,58,55,53,52,53,56,55,51,53,57,50,56,68,57,58,78,76,76,72,84,90,129

Secondary structure (DSSP, 8-state):
-HHHHHHHHSS-HHHHTT-SS--TT-HHHHHHHHHHHHHHHS------------SS----TT-B--SSPPPB-SSEEEEEEEESSS-EEEEEEEEEE--SS--SS--SSEEEEEEEEEEE--S--S---EEEEEEGGGTEEEEEETTEE--GGGS----TT-----------S---TT-PEEEEEEEEEESS--EEEESSSS--SSPPTTPEESS---HHHHHHHHHHHHHHHHHHHTTTT-TTTHHHHHHHHHHHHHHH--HHHIIIIIIHHHHH-GGGHHHHHHHHHHHS-HHHHHHHHHHHHHHHHHHTS--TT--SHHHHHHHHHHHSHHHHHHHHH-GGGGGHHHHHS-----PPPGGGTGGGGG--HHHHHHHHHHHHHHHHHHHHHHHSTTHHHHHHHHHHHHHHHHHHHHHHHTT--PPPPPHHHHHHHHHHHHHHHHHHHH-HHHHHHS-THHHH-GGG--TT--BTTB-HHHHTT-HHHHHHHHHHHHHHTTS-TTPPPHHHHHHHHHHHHHHIIIIIHHHHHHHH--HHHHHHHHTTS-HHHHHHHHHHHHHHHHHHHHHHHHHGGGHHHHHHHHHHHHHHHHHHHTSS-GGGGGGSBHHHHHHHHHHHHHHHHH-HHHHTSTTTHHHHHHHHHHHHHHTTT---HHHHHHHHHHHHHHHTSHHHHHHHHT-TTHHHHHHHHHHT--HHHHHHHHHHHHTT-HHHHHHHHHHHHH-HHHHHHHHHHHHHHTTT--SHHHHHHHHHHHHHHHHHSHHHHHSSHHHHHHHHHHHHHHHHHHHHS-HHHHHHHHHHHHHHHHHHHHHHH---SS-S--HHHH---TT-HHHHHHHHHTHHHHHHHHHHHHHHHHHHHHHHHHHHHHHHHHHHHHHHHHSSS---------------------------SS----------TT---THHHHTTS-HHHHHHHHHHHHTS-----TTSGGGB-TTTSSSB--EEEETT--EE-HHHHHHHHTT-SB-TTT-PBP-EEEE---------------------------------S--SHHHHHHHHHHHHHHHHHHTTS----

Mean predicted aligned error: 14.81 Å